Protein 2VPQ (pdb70)

Foldseek 3Di:
DEEEELDAWLQLVLLLVLCVVVPYAYEYEDAPLCPVFLSCVSHPHYYYQYHDFCVRRSLVLVSSLVVCVVVPHQEYEHADPRCLLPLVSQVVCVVSNHQYLFWHSLLSVCQQQVLSLQVLLVVLVAFAFDWDNFFDPDLVVVLVGCVVQDDFKKKAGRNDDPLALIDTDGDSVSSNVSLVVSLVRNCVVPVGSTIIMGHDADFWWKKKWKKAAFLPLAIFIQWIKTQLAADSNHGFKIKPPQPVDDPVVSVVVRVSVRSSCNSSSTHAIKMFIWTQRPVVRDIHTRGIGRHDDPPCVNSCQQFVDSRSSVSVCRSVRDHDPDHHVSTDGAFMKMKGFKFLFAVVVVRHHWWFFFQDWDADDDPQKDKRTRDDHRDTDDPNPGGTGIMIMGGDRYDLVSLVVLLVRLVPGDTPGTHMCSVLSNLLSVDVCVVVSDGGNCVVVVDPSND/DEEEELDAWLQLVLLLVLCVVVVYAYEAEDAPVCPVFLSCVSHPHYYYQYHDFCVRGSLVLVSSLCCCVVVVGQAYEHGDPRCLLPLVSLVVCVVSNHQYLFWHSLLSVQQQQPLNLQVLLVVLVFFAFDWDNFFQPDLVSVLVGCVVQDDFKKKAHRNDDPPALIDTDRDSVSSSVSLVVSLVGCCVVPVGSTIIMGHDQDFWWKKKWKWAAFPPLDIFILWIKTQLAADPVHGFKIKPPQPVDDVVVRVVVRVSVRSSCVSSPTHAIKMFIWTQHPVVRDIHTRGMGRHDDPPCVNSCLQFVDSRSSVSVCRSVRHHPPDDHVNTGGAFMKMKGFKFLFAVVVVRHHWWWFFQQWDADDDPQKDKRTRDDHRDTQDPNDDTTGIMIMGGDRYDLVSLVVLLVRLVPGDTPTTHMCSVLSNLLSVDPCVVVSDGGNCPVVVDPSVVD

Nearest PDB structures (foldseek):
  2vpq-assembly1_A  TM=1.002E+00  e=2.296E-91  Staphylococcus aureus
  8jak-assembly1_F  TM=8.640E-01  e=3.445E-59  Homo sapiens
  8j78-assembly1_C  TM=9.123E-01  e=4.868E-54  Homo sapiens
  8xl7-assembly1_I  TM=8.486E-01  e=1.817E-56  Homo sapiens
  8hwl-assembly1_E  TM=9.659E-01  e=1.375E-29  Homo sapiens

Radius of gyration: 30.03 Å; Cα contacts (8 Å, |Δi|>4): 2117; chains: 2; bounding box: 64×63×98 Å

Secondary structure (DSSP, 8-state):
-EEEE---HHHHHHHHHHHHHTT-EEEEEEEGGGTT-HHHHHSSEEEEEE-SSGGGTTT-HHHHHHHHHHTT-SEEE--SSTTTT-HHHHHHHHTTT-EESSS-HHHHHHHHSHHHHHHHHHHTT--B-SB-SS-BS-HHHHHHHHHHH-SSEEEEETT--TT-SEEEESSHHHHHHHHHHHHHHHHHHHS---EEEEE---SEEEEEEEEEE-TTS-EEEEEEEEEEEEETTEEEEEEES-TT--HHHHHHHHHHHHHHHHHTT--EEEEEEEEEETTTTEEEEEEEE-S--TTHHHHHHHH---HHHHHHHHHTTPPPS--GGG----SEEEEEEEESEEGGGTTEE--SB-SEEE---STTEEEE----TT-B--TTT--EEEEEEEEESSHHHHHHHHHHHHHT-EEESS--SHHHHHHHHT-HHHHHT---TTTTTTS-TT-/-EEEE---HHHHHHHHHHHHHTT-EEEEEEEGGGTT-HHHHHSSEEEEEE-SSGGGTTT-HHHHHHHHHHTT-SEEE--SSTTTT-HHHHHHHHHTT-EESSS-HHHHHHHHSHHHHHHHHHHTT--B-SB-SS----HHHHHHHHHHH-SSEEEEETT--TT-SEEEESSHHHHHHHHHHHHHHHHHHHS---EEEEE---SEEEEEEEEEE-TTS-EEEEEEEEEEEEETTEEEEEEES-TT--HHHHHHHHHHHHHHHHHTT--EEEEEEEEEETTTTEEEEEEEE-S--TTHHHHHHHH---HHHHHHHHHTTPPPS--GGG----SEEEEEEEESEEGGGTTEE--SB--EEE---STTEEEEE---TT-B--TTS--EEEEEEEEESSHHHHHHHHHHHHHH-EEESS--SHHHHHHHHT-HHHHHT---TTHHHH--GGG-

B-factor: mean 25.07, std 6.22, range [6.76, 53.59]

Sequence (895 aa):
KKVLIANRGEIAVRIIRACRDLGIQTVAIYSEGDKDALHTQIADEAYCVGPTLSKDSYLNIPNILSIATSTGCDGVHPGYGFLAENADFAELCEACQLKFIGPSYQSIQKMGIKDVAKAEMIKANVPVVPGSDGLMKDVSEAKKIAKKIGYPVIIKATAGGGGKGIRVARDEKELETGFRMTEQEAQTAFGNGGLYMEKFIENFRHIEIQIVGDSYGNVIHLGERDCTIQRRMQKLVEEAPSPILDDETRREMGNAAVRAAKAVNNYENAGTIEFIYDLNDNKFYFMEMNTRIQVEHPVTEMVTGIDLVKLQLQVAMGDVLPYKQEDIKLTGHAIEFRINAENPYKNFMPSPGKIEQYLAPGGYGVRIESACYTNYTIPPYYDSMVAKLIIHEPTRDEAIMAGIRALSEFVVLGIDTTIPFHIKLLNNDIFRSGKFNTNFLEQNSIMNKKVLIANRGEIAVRIIRACRDLGIQTVAIYSEGDKDALHTQIADEAYCVGPTLSKDSYLNIPNILSIATSTGCDGVHPGYGFLAENADFAELCEACQLKFIGPSYQSIQKMGIKDVAKAEMIKANVPVVPGSDGLMKDVSEAKKIAKKIGYPVIIKATAGGGGKGIRVARDEKELETGFRMTEQEAQTAFGNGGLYMEKFIENFRHIEIQIVGDSYGNVIHLGERDCTIQRRMQKLVEEAPSPILDDETRRREMGNAAVRAAKAVNYENAGTIEFIYDLNDNKFYFMEMNTRIQVEHPVTEMVTGIDLVKLQLQVAMGDVLPYKQEDIKLTGHAIEFRRINAENPYKNFMPSPGKIEQYLAPGGYGVRIESACYTNYTIPPYYDSMVAKLIIHEPTRDEAIMAGIRALSEFVVLGIDTTIPFHIKLLNNDIFRSGKFNTNFLEQNSIMND

InterPro domains:
  IPR004549 Acetyl-CoA carboxylase, biotin carboxylase [TIGR00514] (1-447)
  IPR005479 Carbamoyl phosphate synthase, ATP-binding domain [PF02786] (115-322)
  IPR005479 Carbamoyl phosphate synthase, ATP-binding domain [PS00866] (152-166)
  IPR005479 Carbamoyl phosphate synthase, ATP-binding domain [PS00867] (286-293)
  IPR005481 Biotin carboxylase-like, N-terminal domain [PF00289] (1-109)
  IPR005482 Biotin carboxylase, C-terminal [PF02785] (336-443)
  IPR005482 Biotin carboxylase, C-terminal [SM00878] (336-442)
  IPR011054 Rudiment single hybrid motif [SSF51246] (331-443)
  IPR011761 ATP-grasp fold [PS50975] (119-317)
  IPR011764 Biotin carboxylation domain [PS50979] (1-446)
  IPR013815 ATP-grasp fold, subdomain 1 [G3DSA:3.30.1490.20] (130-201)
  IPR016185 Pre-ATP-grasp domain superfamily [SSF52440] (1-112)
  IPR051602 Acetyl-CoA Carboxylase Biotin Carboxylase Component [PTHR48095] (2-444)

CATH classification: 3.40.50.20 (+2 more: 3.30.470.20, 3.30.1490.20)

Organism: Staphylococcus aureus (strain Mu50 / ATCC 700699) (NCBI:txid158878)

Structure (mmCIF, N/CA/C/O backbone):
data_2VPQ
#
_entry.id   2VPQ
#
_cell.length_a   78.247
_cell.length_b   63.318
_cell.length_c   105.142
_cell.angle_alpha   90.00
_cell.angle_beta   103.82
_cell.angle_gamma   90.00
#
_symmetry.space_group_name_H-M   'P 1 21 1'
#
loop_
_entity.id
_entity.type
_entity.pdbx_description
1 polymer 'ACETYL-COA CARBOXYLASE'
2 non-polymer 'PHOSPHOAMINOPHOSPHONIC ACID-ADENYLATE ESTER'
3 non-polymer 'MAGNESIUM ION'
4 non-polymer 'CHLORIDE ION'
5 water water
#
loop_
_atom_site.group_PDB
_atom_site.id
_atom_site.type_symbol
_atom_site.label_atom_id
_atom_site.label_alt_id
_atom_site.label_comp_id
_atom_site.label_asym_id
_atom_site.label_entity_id
_atom_site.label_seq_id
_atom_site.pdbx_PDB_ins_code
_atom_site.Cartn_x
_atom_site.Cartn_y
_atom_site.Cartn_z
_atom_site.occupancy
_atom_site.B_iso_or_equiv
_atom_site.auth_seq_id
_atom_site.auth_comp_id
_atom_site.auth_asym_id
_atom_site.auth_atom_id
_atom_site.pdbx_PDB_model_num
ATOM 1 N N . LYS A 1 2 ? 4.345 22.300 38.055 1.00 23.59 2 LYS A N 1
ATOM 2 C CA . LYS A 1 2 ? 4.843 22.745 36.724 1.00 23.05 2 LYS A CA 1
ATOM 3 C C . LYS A 1 2 ? 6.206 22.125 36.423 1.00 22.84 2 LYS A C 1
ATOM 4 O O . LYS A 1 2 ? 6.404 21.586 35.331 1.00 23.01 2 LYS A O 1
ATOM 10 N N . LYS A 1 3 ? 7.146 22.200 37.368 1.00 21.76 3 LYS A N 1
ATOM 11 C CA . LYS A 1 3 ? 8.476 21.603 37.160 1.00 21.16 3 LYS A CA 1
ATOM 12 C C . LYS A 1 3 ? 9.014 20.919 38.422 1.00 20.75 3 LYS A C 1
ATOM 13 O O . LYS A 1 3 ? 9.018 21.515 39.509 1.00 20.67 3 LYS A O 1
ATOM 19 N N . VAL A 1 4 ? 9.457 19.665 38.263 1.00 20.20 4 VAL A N 1
ATOM 20 C CA . VAL A 1 4 ? 9.936 18.838 39.386 1.00 19.83 4 VAL A CA 1
ATOM 21 C C . VAL A 1 4 ? 11.357 18.311 39.135 1.00 19.48 4 VAL A C 1
ATOM 22 O O . VAL A 1 4 ? 11.691 17.852 38.023 1.00 19.15 4 VAL A O 1
ATOM 26 N N . LEU A 1 5 ? 12.198 18.457 40.161 1.00 18.68 5 LEU A N 1
ATOM 27 C CA . LEU A 1 5 ? 13.530 17.879 40.177 1.00 18.63 5 LEU A CA 1
ATOM 28 C C . LEU A 1 5 ? 13.410 16.497 40.798 1.00 18.26 5 LEU A C 1
ATOM 29 O O . LEU A 1 5 ? 12.779 16.335 41.848 1.00 17.92 5 LEU A O 1
ATOM 34 N N . ILE A 1 6 ? 13.999 15.503 40.137 1.00 17.93 6 ILE A N 1
ATOM 35 C CA . ILE A 1 6 ? 13.990 14.131 40.642 1.00 18.10 6 ILE A CA 1
ATOM 36 C C . ILE A 1 6 ? 15.332 13.866 41.320 1.00 17.92 6 ILE A C 1
ATOM 37 O O . ILE A 1 6 ? 16.371 13.728 40.660 1.00 17.55 6 ILE A O 1
ATOM 42 N N . ALA A 1 7 ? 15.301 13.802 42.645 1.00 17.98 7 ALA A N 1
ATOM 43 C CA . ALA A 1 7 ? 16.513 13.656 43.430 1.00 18.22 7 ALA A CA 1
ATOM 44 C C . ALA A 1 7 ? 16.783 12.177 43.662 1.00 18.34 7 ALA A C 1
ATOM 45 O O . ALA A 1 7 ? 16.794 11.687 44.791 1.00 18.41 7 ALA A O 1
ATOM 47 N N . ASN A 1 8 ? 16.994 11.467 42.562 1.00 18.80 8 ASN A N 1
ATOM 48 C CA . ASN A 1 8 ? 17.325 10.057 42.610 1.00 18.67 8 ASN A CA 1
ATOM 49 C C . ASN A 1 8 ? 17.961 9.633 41.301 1.00 18.69 8 ASN A C 1
ATOM 50 O O . ASN A 1 8 ? 18.276 10.473 40.445 1.00 18.95 8 ASN A O 1
ATOM 55 N N . ARG A 1 9 ? 18.164 8.329 41.168 1.00 18.81 9 ARG A N 1
ATOM 56 C CA . ARG A 1 9 ? 18.748 7.737 39.986 1.00 18.63 9 ARG A CA 1
ATOM 57 C C . ARG A 1 9 ? 18.015 6.430 39.664 1.00 18.30 9 ARG A C 1
ATOM 58 O O . ARG A 1 9 ? 17.004 6.104 40.284 1.00 17.73 9 ARG A O 1
ATOM 66 N N . GLY A 1 10 ? 18.502 5.710 38.665 1.00 18.08 10 GLY A N 1
ATOM 67 C CA . GLY A 1 10 ? 18.024 4.356 38.416 1.00 18.58 10 GLY A CA 1
ATOM 68 C C . GLY A 1 10 ? 16.569 4.251 37.999 1.00 18.63 10 GLY A C 1
ATOM 69 O O . GLY A 1 10 ? 16.070 5.063 37.214 1.00 19.13 10 GLY A O 1
ATOM 70 N N . GLU A 1 11 ? 15.890 3.232 38.513 1.00 18.84 11 GLU A N 1
ATOM 71 C CA . GLU A 1 11 ? 14.565 2.880 37.998 1.00 18.62 11 GLU A CA 1
ATOM 72 C C . GLU A 1 11 ? 13.512 3.752 38.648 1.00 18.17 11 GLU A C 1
ATOM 73 O O . GLU A 1 11 ? 12.501 4.035 38.042 1.00 19.17 11 GLU A O 1
ATOM 79 N N . ILE A 1 12 ? 13.748 4.197 39.871 1.00 17.23 12 ILE A N 1
ATOM 80 C CA . ILE A 1 12 ? 12.807 5.097 40.502 1.00 17.19 12 ILE A CA 1
ATOM 81 C C . ILE A 1 12 ? 12.807 6.492 39.860 1.00 16.56 12 ILE A C 1
ATOM 82 O O . ILE A 1 12 ? 11.774 7.153 39.860 1.00 16.64 12 ILE A O 1
ATOM 87 N N . ALA A 1 13 ? 13.935 6.921 39.292 1.00 15.86 13 ALA A N 1
ATOM 88 C CA . ALA A 1 13 ? 14.022 8.222 38.623 1.00 15.74 13 ALA A CA 1
ATOM 89 C C . ALA A 1 13 ? 13.196 8.173 37.348 1.00 15.47 13 ALA A C 1
ATOM 90 O O . ALA A 1 13 ? 12.364 9.035 37.113 1.00 15.79 13 ALA A O 1
ATOM 92 N N . VAL A 1 14 ? 13.432 7.134 36.544 1.00 15.35 14 VAL A N 1
ATOM 93 C CA . VAL A 1 14 ? 12.606 6.814 35.386 1.00 14.57 14 VAL A CA 1
ATOM 94 C C . VAL A 1 14 ? 11.107 6.759 35.750 1.00 14.61 14 VAL A C 1
ATOM 95 O O . VAL A 1 14 ? 10.292 7.370 35.065 1.00 14.41 14 VAL A O 1
ATOM 99 N N . ARG A 1 15 ? 10.767 6.063 36.836 1.00 14.51 15 ARG A N 1
ATOM 100 C CA . ARG A 1 15 ? 9.382 5.927 37.314 1.00 14.45 15 ARG A CA 1
ATOM 101 C C . ARG A 1 15 ? 8.693 7.264 37.627 1.00 14.91 15 ARG A C 1
ATOM 102 O O . ARG A 1 15 ? 7.547 7.492 37.200 1.00 14.93 15 ARG A O 1
ATOM 110 N N . ILE A 1 16 ? 9.378 8.122 38.393 1.00 14.72 16 ILE A N 1
ATOM 111 C CA . ILE A 1 16 ? 8.865 9.442 38.778 1.00 14.37 16 ILE A CA 1
ATOM 112 C C . ILE A 1 16 ? 8.764 10.354 37.560 1.00 14.43 16 ILE A C 1
ATOM 113 O O . ILE A 1 16 ? 7.793 11.076 37.400 1.00 14.10 16 ILE A O 1
ATOM 118 N N . ILE A 1 17 ? 9.768 10.316 36.692 1.00 14.76 17 ILE A N 1
ATOM 119 C CA . ILE A 1 17 ? 9.713 11.063 35.444 1.00 14.81 17 ILE A CA 1
ATOM 120 C C . ILE A 1 17 ? 8.457 10.722 34.629 1.00 15.21 17 ILE A C 1
ATOM 121 O O . ILE A 1 17 ? 7.800 11.610 34.100 1.00 16.02 17 ILE A O 1
ATOM 126 N N . ARG A 1 18 ? 8.131 9.436 34.521 1.00 15.24 18 ARG A N 1
ATOM 127 C CA . ARG A 1 18 ? 6.936 8.995 33.807 1.00 14.94 18 ARG A CA 1
ATOM 128 C C . ARG A 1 18 ? 5.664 9.557 34.424 1.00 14.93 18 ARG A C 1
ATOM 129 O O . ARG A 1 18 ? 4.760 10.015 33.711 1.00 13.89 18 ARG A O 1
ATOM 137 N N . ALA A 1 19 ? 5.612 9.546 35.752 1.00 14.79 19 ALA A N 1
ATOM 138 C CA . ALA A 1 19 ? 4.477 10.124 36.487 1.00 15.22 19 ALA A CA 1
ATOM 139 C C . ALA A 1 19 ? 4.332 11.644 36.249 1.00 15.28 19 ALA A C 1
ATOM 140 O O . ALA A 1 19 ? 3.225 12.157 36.163 1.00 15.22 19 ALA A O 1
ATOM 142 N N . CYS A 1 20 ? 5.442 12.363 36.139 1.00 15.85 20 CYS A N 1
ATOM 143 C CA . CYS A 1 20 ? 5.372 13.804 35.893 1.00 16.25 20 CYS A CA 1
ATOM 144 C C . CYS A 1 20 ? 4.761 14.066 34.514 1.00 16.27 20 CYS A C 1
ATOM 145 O O . CYS A 1 20 ? 3.778 14.804 34.404 1.00 16.11 20 CYS A O 1
ATOM 148 N N . ARG A 1 21 ? 5.291 13.406 33.485 1.00 16.50 21 ARG A N 1
ATOM 149 C CA . ARG A 1 21 ? 4.773 13.561 32.094 1.00 17.53 21 ARG A CA 1
ATOM 150 C C . ARG A 1 21 ? 3.284 13.235 31.910 1.00 17.21 21 ARG A C 1
ATOM 151 O O . ARG A 1 21 ? 2.625 13.814 31.052 1.00 17.70 21 ARG A O 1
ATOM 159 N N . ASP A 1 22 ? 2.770 12.309 32.710 1.00 17.51 22 ASP A N 1
ATOM 160 C CA . ASP A 1 22 ? 1.338 11.964 32.724 1.00 17.72 22 ASP A CA 1
ATOM 161 C C . ASP A 1 22 ? 0.495 13.134 33.243 1.00 17.67 22 ASP A C 1
ATOM 162 O O . ASP A 1 22 ? -0.686 13.227 32.938 1.00 17.73 22 ASP A O 1
ATOM 167 N N . LEU A 1 23 ? 1.114 13.992 34.058 1.00 18.03 23 LEU A N 1
ATOM 168 C CA . LEU A 1 23 ? 0.470 15.186 34.619 1.00 17.59 23 LEU A CA 1
ATOM 169 C C . LEU A 1 23 ? 0.925 16.476 33.933 1.00 17.53 23 LEU A C 1
ATOM 170 O O . LEU A 1 23 ? 0.609 17.566 34.408 1.00 17.38 23 LEU A O 1
ATOM 175 N N . GLY A 1 24 ? 1.676 16.348 32.838 1.00 17.29 24 GLY A N 1
ATOM 176 C CA . GLY A 1 24 ? 2.241 17.494 32.131 1.00 17.35 24 GLY A CA 1
ATOM 177 C C . GLY A 1 24 ? 3.258 18.309 32.922 1.00 17.10 24 GLY A C 1
ATOM 178 O O . GLY A 1 24 ? 3.403 19.510 32.686 1.00 17.32 24 GLY A O 1
ATOM 179 N N . ILE A 1 25 ? 3.957 17.667 33.855 1.00 16.77 25 ILE A N 1
ATOM 180 C CA . ILE A 1 25 ? 4.965 18.337 34.691 1.00 16.87 25 ILE A CA 1
ATOM 181 C C . ILE A 1 25 ? 6.351 18.196 34.072 1.00 17.38 25 ILE A C 1
ATOM 182 O O . ILE A 1 25 ? 6.737 17.129 33.587 1.00 17.73 25 ILE A O 1
ATOM 187 N N . GLN A 1 26 ? 7.087 19.294 34.072 1.00 17.87 26 GLN A N 1
ATOM 188 C CA . GLN A 1 26 ? 8.447 19.323 33.551 1.00 18.10 26 GLN A CA 1
ATOM 189 C C . GLN A 1 26 ? 9.390 18.646 34.530 1.00 17.94 26 GLN A C 1
ATOM 190 O O . GLN A 1 26 ? 9.154 18.677 35.742 1.00 16.85 26 GLN A O 1
ATOM 196 N N . THR A 1 27 ? 10.466 18.069 33.993 1.00 17.89 27 THR A N 1
ATOM 197 C CA . THR A 1 27 ? 11.354 17.198 34.751 1.00 18.10 27 THR A CA 1
ATOM 198 C C . THR A 1 27 ? 12.839 17.600 34.621 1.00 18.26 27 THR A C 1
ATOM 199 O O . THR A 1 27 ? 13.361 17.821 33.510 1.00 17.67 27 THR A O 1
ATOM 203 N N . VAL A 1 28 ? 13.502 17.677 35.780 1.00 18.43 28 VAL A N 1
ATOM 204 C CA . VAL A 1 28 ? 14.929 17.908 35.872 1.00 18.59 28 VAL A CA 1
ATOM 205 C C . VAL A 1 28 ? 15.559 16.681 36.510 1.00 19.04 28 VAL A C 1
ATOM 206 O O . VAL A 1 28 ? 15.267 16.331 37.659 1.00 19.22 28 VAL A O 1
ATOM 210 N N . ALA A 1 29 ? 16.399 16.005 35.741 1.00 19.61 29 ALA A N 1
ATOM 211 C CA . ALA A 1 29 ? 17.153 14.878 36.238 1.00 19.78 29 ALA A CA 1
ATOM 212 C C . ALA A 1 29 ? 18.494 15.384 36.786 1.00 20.29 29 ALA A C 1
ATOM 213 O O . ALA A 1 29 ? 19.039 16.384 36.309 1.00 20.53 29 ALA A O 1
ATOM 215 N N . ILE A 1 30 ? 18.992 14.714 37.822 1.00 20.74 30 ILE A N 1
ATOM 216 C CA . ILE A 1 30 ? 20.369 14.887 38.282 1.00 20.73 30 ILE A CA 1
ATOM 217 C C . ILE A 1 30 ? 21.125 13.578 38.077 1.00 21.02 30 ILE A C 1
ATOM 218 O O . ILE A 1 30 ? 20.520 12.507 38.074 1.00 21.51 30 ILE A O 1
ATOM 223 N N . TYR A 1 31 ? 22.439 13.669 37.885 1.00 21.04 31 TYR A N 1
ATOM 224 C CA . TYR A 1 31 ? 23.293 12.483 37.797 1.00 21.17 31 TYR A CA 1
ATOM 225 C C . TYR A 1 31 ? 24.673 12.717 38.395 1.00 21.29 31 TYR A C 1
ATOM 226 O O . TYR A 1 31 ? 25.168 13.837 38.375 1.00 20.50 31 TYR A O 1
ATOM 235 N N . SER A 1 32 ? 25.269 11.658 38.945 1.00 21.62 32 SER A N 1
ATOM 236 C CA . SER A 1 32 ? 26.678 11.676 39.329 1.00 22.42 32 SER A CA 1
ATOM 237 C C . SER A 1 32 ? 27.574 11.408 38.107 1.00 22.87 32 SER A C 1
ATOM 238 O O . SER A 1 32 ? 27.087 11.014 37.048 1.00 23.10 32 SER A O 1
ATOM 241 N N . GLU A 1 33 ? 28.881 11.607 38.258 1.00 23.51 33 GLU A N 1
ATOM 242 C CA . GLU A 1 33 ? 29.836 11.329 37.181 1.00 24.53 33 GLU A CA 1
ATOM 243 C C . GLU A 1 33 ? 29.742 9.887 36.673 1.00 24.76 33 GLU A C 1
ATOM 244 O O . GLU A 1 33 ? 29.903 9.641 35.469 1.00 24.99 33 GLU A O 1
ATOM 250 N N . GLY A 1 34 ? 29.463 8.951 37.586 1.00 24.94 34 GLY A N 1
ATOM 251 C CA . GLY A 1 34 ? 29.282 7.543 37.250 1.00 25.11 34 GLY A CA 1
ATOM 252 C C . GLY A 1 34 ? 28.018 7.233 36.455 1.00 25.29 34 GLY A C 1
ATOM 253 O O . GLY A 1 34 ? 28.000 6.276 35.680 1.00 25.66 34 GLY A O 1
ATOM 254 N N . ASP A 1 35 ? 26.971 8.037 36.640 1.00 25.25 35 ASP A N 1
ATOM 255 C CA . ASP A 1 35 ? 25.660 7.794 36.020 1.00 25.61 35 ASP A CA 1
ATOM 256 C C . ASP A 1 35 ? 25.421 8.572 34.724 1.00 26.11 35 ASP A C 1
ATOM 257 O O . ASP A 1 35 ? 24.281 8.849 34.343 1.00 25.73 35 ASP A O 1
ATOM 262 N N . LYS A 1 36 ? 26.506 8.892 34.039 1.00 26.97 36 LYS A N 1
ATOM 263 C CA . LYS A 1 36 ? 26.451 9.689 32.829 1.00 27.32 36 LYS A CA 1
ATOM 264 C C . LYS A 1 36 ? 25.520 9.082 31.765 1.00 27.48 36 LYS A C 1
ATOM 265 O O . LYS A 1 36 ? 24.801 9.817 31.081 1.00 27.82 36 LYS A O 1
ATOM 271 N N . ASP A 1 37 ? 25.526 7.748 31.653 1.00 27.60 37 ASP A N 1
ATOM 272 C CA . ASP A 1 37 ? 24.710 7.024 30.663 1.00 27.61 37 ASP A CA 1
ATOM 273 C C . ASP A 1 37 ? 23.319 6.578 31.159 1.00 27.45 37 ASP A C 1
ATOM 274 O O . ASP A 1 37 ? 22.595 5.883 30.439 1.00 28.08 37 ASP A O 1
ATOM 279 N N . ALA A 1 38 ? 22.932 6.990 32.365 1.00 26.66 38 ALA A N 1
ATOM 280 C CA . ALA A 1 38 ? 21.658 6.580 32.951 1.00 25.92 38 ALA A CA 1
ATOM 281 C C . ALA A 1 38 ? 20.469 6.966 32.077 1.00 25.41 38 ALA A C 1
ATOM 282 O O . ALA A 1 38 ? 20.435 8.064 31.519 1.00 25.31 38 ALA A O 1
ATOM 284 N N . LEU A 1 39 ? 19.490 6.066 31.973 1.00 24.71 39 LEU A N 1
ATOM 285 C CA . LEU A 1 39 ? 18.301 6.285 31.133 1.00 24.27 39 LEU A CA 1
ATOM 286 C C . LEU A 1 39 ? 17.477 7.508 31.555 1.00 23.92 39 LEU A C 1
ATOM 287 O O . LEU A 1 39 ? 16.958 8.241 30.698 1.00 23.55 39 LEU A O 1
ATOM 292 N N . HIS A 1 40 ? 17.358 7.722 32.865 1.00 23.36 40 HIS A N 1
ATOM 293 C CA . HIS A 1 40 ? 16.529 8.796 33.392 1.00 23.23 40 HIS A CA 1
ATOM 294 C C . HIS A 1 40 ? 17.019 10.175 32.956 1.00 22.94 40 HIS A C 1
ATOM 295 O O . HIS A 1 40 ? 16.216 11.080 32.757 1.00 22.04 40 HIS A O 1
ATOM 302 N N . THR A 1 41 ? 18.331 10.315 32.775 1.00 23.39 41 THR A N 1
ATOM 303 C CA . THR A 1 41 ? 18.907 11.561 32.273 1.00 23.83 41 THR A CA 1
ATOM 304 C C . THR A 1 41 ? 18.534 11.818 30.807 1.00 24.34 41 THR A C 1
ATOM 305 O O . THR A 1 41 ? 18.515 12.971 30.366 1.00 24.25 41 THR A O 1
ATOM 309 N N . GLN A 1 42 ? 18.251 10.744 30.066 1.00 24.69 42 GLN A N 1
ATOM 310 C CA . GLN A 1 42 ? 17.835 10.838 28.668 1.00 24.79 42 GLN A CA 1
ATOM 311 C C . GLN A 1 42 ? 16.351 11.171 28.538 1.00 24.54 42 GLN A C 1
ATOM 312 O O . GLN A 1 42 ? 15.953 11.885 27.618 1.00 24.43 42 GLN A O 1
ATOM 318 N N . ILE A 1 43 ? 15.525 10.623 29.422 1.00 23.98 43 ILE A N 1
ATOM 319 C CA . ILE A 1 43 ? 14.081 10.810 29.299 1.00 24.19 43 ILE A CA 1
ATOM 320 C C . ILE A 1 43 ? 13.582 12.038 30.072 1.00 23.86 43 ILE A C 1
ATOM 321 O O . ILE A 1 43 ? 12.463 12.481 29.859 1.00 24.33 43 ILE A O 1
ATOM 326 N N . ALA A 1 44 ? 14.422 12.599 30.940 1.00 23.78 44 ALA A N 1
ATOM 327 C CA . ALA A 1 44 ? 14.133 13.881 31.577 1.00 23.54 44 ALA A CA 1
ATOM 328 C C . ALA A 1 44 ? 14.200 15.018 30.556 1.00 23.52 44 ALA A C 1
ATOM 329 O O . ALA A 1 44 ? 14.885 14.914 29.532 1.00 23.56 44 ALA A O 1
ATOM 331 N N . ASP A 1 45 ? 13.495 16.107 30.836 1.00 23.76 45 ASP A N 1
ATOM 332 C CA . ASP A 1 45 ? 13.470 17.270 29.930 1.00 23.78 45 ASP A CA 1
ATOM 333 C C . ASP A 1 45 ? 14.814 17.980 29.945 1.00 23.95 45 ASP A C 1
ATOM 334 O O . ASP A 1 45 ? 15.260 18.508 28.918 1.00 24.03 45 ASP A O 1
ATOM 339 N N . GLU A 1 46 ? 15.452 17.983 31.118 1.00 23.94 46 GLU A N 1
ATOM 340 C CA . GLU A 1 46 ? 16.836 18.432 31.266 1.00 23.74 46 GLU A CA 1
ATOM 341 C C . GLU A 1 46 ? 17.553 17.616 32.340 1.00 23.48 46 GLU A C 1
ATOM 342 O O . GLU A 1 46 ? 16.918 17.113 33.267 1.00 23.41 46 GLU A O 1
ATOM 348 N N . ALA A 1 47 ? 18.871 17.485 32.191 1.00 23.12 47 ALA A N 1
ATOM 349 C CA . ALA A 1 47 ? 19.718 16.712 33.104 1.00 23.59 47 ALA A CA 1
ATOM 350 C C . ALA A 1 47 ? 20.941 17.529 33.567 1.00 23.57 47 ALA A C 1
ATOM 351 O O . ALA A 1 47 ? 21.503 18.307 32.795 1.00 23.80 47 ALA A O 1
ATOM 353 N N . TYR A 1 48 ? 21.348 17.346 34.825 1.00 24.12 48 TYR A N 1
ATOM 354 C CA . TYR A 1 48 ? 22.450 18.128 35.418 1.00 24.11 48 TYR A CA 1
ATOM 355 C C . TYR A 1 48 ? 23.362 17.271 36.281 1.00 23.95 48 TYR A C 1
ATOM 356 O O . TYR A 1 48 ? 22.894 16.514 37.121 1.00 23.48 48 TYR A O 1
ATOM 365 N N . CYS A 1 49 ? 24.666 17.406 36.078 1.00 24.26 49 CYS A N 1
ATOM 366 C CA . CYS A 1 49 ? 25.636 16.702 36.899 1.00 24.54 49 CYS A CA 1
ATOM 367 C C . CYS A 1 49 ? 25.663 17.321 38.294 1.00 24.80 49 CYS A C 1
ATOM 368 O O . CYS A 1 49 ? 25.772 18.548 38.426 1.00 24.96 49 CYS A O 1
ATOM 371 N N . VAL A 1 50 ? 25.541 16.474 39.318 1.00 24.64 50 VAL A N 1
ATOM 372 C CA . VAL A 1 50 ? 25.413 16.933 40.704 1.00 24.93 50 VAL A CA 1
ATOM 373 C C . VAL A 1 50 ? 26.656 16.655 41.560 1.00 25.16 50 VAL A C 1
ATOM 374 O O . VAL A 1 50 ? 26.703 17.053 42.725 1.00 25.73 50 VAL A O 1
ATOM 378 N N . GLY A 1 51 ? 27.657 15.994 40.984 1.00 25.15 51 GLY A N 1
ATOM 379 C CA . GLY A 1 51 ? 28.896 15.688 41.694 1.00 25.49 51 GLY A CA 1
ATOM 380 C C . GLY A 1 51 ? 29.461 14.311 41.381 1.00 25.66 51 GLY A C 1
ATOM 381 O O . GLY A 1 51 ? 28.901 13.563 40.585 1.00 25.13 51 GLY A O 1
ATOM 382 N N . PRO A 1 52 ? 30.575 13.956 42.030 1.00 26.17 52 PRO A N 1
ATOM 383 C CA . PRO A 1 52 ? 31.254 12.718 41.686 1.00 26.53 52 PRO A CA 1
ATOM 384 C C . PRO A 1 52 ? 30.486 11.458 42.126 1.00 26.91 52 PRO A C 1
ATOM 385 O O . PRO A 1 52 ? 29.432 11.551 42.761 1.00 26.67 52 PRO A O 1
ATOM 389 N N . THR A 1 53 ? 31.034 10.292 41.796 1.00 27.24 53 THR A N 1
ATOM 390 C CA . THR A 1 53 ? 30.299 9.027 41.895 1.00 27.23 53 THR A CA 1
ATOM 391 C C . THR A 1 53 ? 29.766 8.685 43.284 1.00 27.32 53 THR A C 1
ATOM 392 O O . THR A 1 53 ? 28.585 8.327 43.407 1.00 27.74 53 THR A O 1
ATOM 396 N N . LEU A 1 54 ? 30.595 8.777 44.326 1.00 26.83 54 LEU A N 1
ATOM 397 C CA . LEU A 1 54 ? 30.113 8.417 45.664 1.00 26.65 54 LEU A CA 1
ATOM 398 C C . LEU A 1 54 ? 28.894 9.260 46.033 1.00 26.65 54 LEU A C 1
ATOM 399 O O . LEU A 1 54 ? 28.877 10.468 45.838 1.00 26.67 54 LEU A O 1
ATOM 404 N N . SER A 1 55 ? 27.873 8.595 46.561 1.00 26.78 55 SER A N 1
ATOM 405 C CA . SER A 1 55 ? 26.610 9.223 46.922 1.00 26.45 55 SER A CA 1
ATOM 406 C C . SER A 1 55 ? 26.751 10.441 47.840 1.00 26.32 55 SER A C 1
ATOM 407 O O . SER A 1 55 ? 25.954 11.376 47.751 1.00 26.08 55 SER A O 1
ATOM 410 N N . LYS A 1 56 ? 27.763 10.439 48.707 1.00 25.96 56 LYS A N 1
ATOM 411 C CA . LYS A 1 56 ? 27.948 11.538 49.660 1.00 26.00 56 LYS A CA 1
ATOM 412 C C . LYS A 1 56 ? 28.191 12.905 49.002 1.00 25.59 56 LYS A C 1
ATOM 413 O O . LYS A 1 56 ? 27.808 13.939 49.547 1.00 25.51 56 LYS A O 1
ATOM 419 N N . ASP A 1 57 ? 28.799 12.890 47.823 1.00 25.63 57 ASP A N 1
ATOM 420 C CA . ASP A 1 57 ? 29.128 14.094 47.068 1.00 25.26 57 ASP A CA 1
ATOM 421 C C . ASP A 1 57 ? 28.210 14.343 45.870 1.00 24.78 57 ASP A C 1
ATOM 422 O O . ASP A 1 57 ? 28.345 15.380 45.206 1.00 25.07 57 ASP A O 1
ATOM 427 N N . SER A 1 58 ? 27.299 13.405 45.582 1.00 23.91 58 SER A N 1
ATOM 428 C CA . SER A 1 58 ? 26.351 13.540 44.461 1.00 23.46 58 SER A CA 1
ATOM 429 C C . SER A 1 58 ? 24.888 13.527 44.918 1.00 22.80 58 SER A C 1
ATOM 430 O O . SER A 1 58 ? 24.293 14.587 45.144 1.00 22.11 58 SER A O 1
ATOM 433 N N . TYR A 1 59 ? 24.322 12.334 45.091 1.00 22.22 59 TYR A N 1
ATOM 434 C CA . TYR A 1 59 ? 22.892 12.203 45.379 1.00 21.94 59 TYR A CA 1
ATOM 435 C C . TYR A 1 59 ? 22.471 12.636 46.802 1.00 21.78 59 TYR A C 1
ATOM 436 O O . TYR A 1 59 ? 21.279 12.832 47.070 1.00 21.50 59 TYR A O 1
ATOM 445 N N . LEU A 1 60 ? 23.444 12.782 47.702 1.00 21.97 60 LEU A N 1
ATOM 446 C CA . LEU A 1 60 ? 23.209 13.293 49.059 1.00 21.73 60 LEU A CA 1
ATOM 447 C C . LEU A 1 60 ? 23.768 14.706 49.249 1.00 21.91 60 LEU A C 1
ATOM 448 O O . LEU A 1 60 ? 23.667 15.258 50.341 1.00 22.32 60 LEU A O 1
ATOM 453 N N . ASN A 1 61 ? 24.363 15.260 48.189 1.00 22.01 61 ASN A N 1
ATOM 454 C CA . ASN A 1 61 ? 24.839 16.640 48.132 1.00 22.10 61 ASN A CA 1
ATOM 455 C C . ASN A 1 61 ? 23.666 17.613 48.079 1.00 22.09 61 ASN A C 1
ATOM 456 O O . ASN A 1 61 ? 23.271 18.069 47.006 1.00 21.56 61 ASN A O 1
ATOM 461 N N . ILE A 1 62 ? 23.140 17.934 49.261 1.00 22.07 62 ILE A N 1
ATOM 462 C CA . ILE A 1 62 ? 21.952 18.777 49.416 1.00 22.13 62 ILE A CA 1
ATOM 463 C C . ILE A 1 62 ? 22.111 20.177 48.839 1.00 22.24 62 ILE A C 1
ATOM 464 O O . ILE A 1 62 ? 21.260 20.605 48.053 1.00 22.40 62 ILE A O 1
ATOM 469 N N . PRO A 1 63 ? 23.198 20.901 49.202 1.00 22.85 63 PRO A N 1
ATOM 470 C CA . PRO A 1 63 ? 23.341 22.270 48.658 1.00 22.67 63 PRO A CA 1
ATOM 471 C C . PRO A 1 63 ? 23.254 22.325 47.132 1.00 22.75 63 PRO A C 1
ATOM 472 O O . PRO A 1 63 ? 22.704 23.261 46.570 1.00 23.37 63 PRO A O 1
ATOM 476 N N . ASN A 1 64 ? 23.823 21.331 46.482 1.00 22.72 64 ASN A N 1
ATOM 477 C CA . ASN A 1 64 ? 23.855 21.250 45.027 1.00 22.85 64 ASN A CA 1
ATOM 478 C C . ASN A 1 64 ? 22.497 20.893 44.427 1.00 22.61 64 ASN A C 1
ATOM 479 O O . ASN A 1 64 ? 22.102 21.421 43.387 1.00 22.53 64 ASN A O 1
ATOM 484 N N . ILE A 1 65 ? 21.792 19.980 45.085 1.00 22.55 65 ILE A N 1
ATOM 485 C CA . ILE A 1 65 ? 20.440 19.607 44.662 1.00 22.61 65 ILE A CA 1
ATOM 486 C C . ILE A 1 65 ? 19.500 20.819 44.827 1.00 22.08 65 ILE A C 1
ATOM 487 O O . ILE A 1 65 ? 18.750 21.159 43.916 1.00 22.01 65 ILE A O 1
ATOM 492 N N . LEU A 1 66 ? 19.560 21.474 45.982 1.00 21.89 66 LEU A N 1
ATOM 493 C CA . LEU A 1 66 ? 18.753 22.683 46.224 1.00 22.14 66 LEU A CA 1
ATOM 494 C C . LEU A 1 66 ? 19.130 23.800 45.248 1.00 21.99 66 LEU A C 1
ATOM 495 O O . LEU A 1 66 ? 18.264 24.391 44.616 1.00 22.38 66 LEU A O 1
ATOM 500 N N . SER A 1 67 ? 20.426 24.040 45.096 1.00 21.89 67 SER A N 1
ATOM 501 C CA . SER A 1 67 ? 20.940 24.967 44.088 1.00 22.33 67 SER A CA 1
ATOM 502 C C . SER A 1 67 ? 20.390 24.701 42.677 1.00 22.54 67 SER A C 1
ATOM 503 O O . SER A 1 67 ? 19.845 25.599 42.043 1.00 22.97 67 SER A O 1
ATOM 506 N N . ILE A 1 68 ? 20.535 23.478 42.183 1.00 22.95 68 ILE A N 1
ATOM 507 C CA . ILE A 1 68 ? 20.021 23.133 40.849 1.00 23.02 68 ILE A CA 1
ATOM 508 C C . ILE A 1 68 ? 18.514 23.346 40.775 1.00 23.03 68 ILE A C 1
ATOM 509 O O . ILE A 1 68 ? 18.022 23.937 39.818 1.00 23.66 68 ILE A O 1
ATOM 514 N N . ALA A 1 69 ? 17.793 22.874 41.790 1.00 23.11 69 ALA A N 1
ATOM 515 C CA . ALA A 1 69 ? 16.335 23.002 41.849 1.00 23.18 69 ALA A CA 1
ATOM 516 C C . ALA A 1 69 ? 15.847 24.444 41.666 1.00 23.38 69 ALA A C 1
ATOM 517 O O . ALA A 1 69 ? 14.942 24.699 40.871 1.00 23.26 69 ALA A O 1
ATOM 519 N N . THR A 1 70 ? 16.448 25.382 42.401 1.00 23.92 70 THR A N 1
ATOM 520 C CA . THR A 1 70 ? 16.045 26.800 42.335 1.00 23.90 70 THR A CA 1
ATOM 521 C C . THR A 1 70 ? 16.512 27.450 41.036 1.00 24.06 70 THR A C 1
ATOM 522 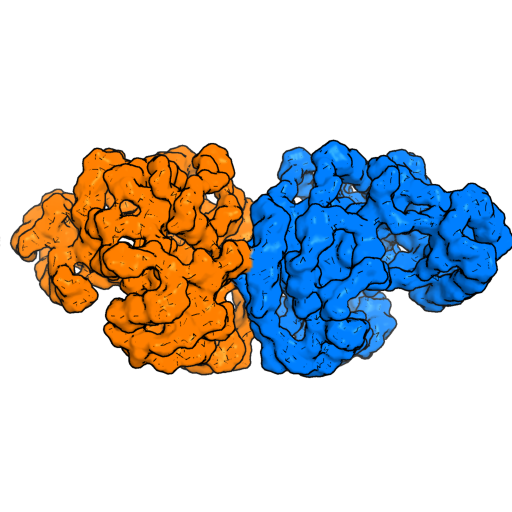O O . THR A 1 70 ? 15.771 28.179 40.384 1.00 24.49 70 THR A O 1
ATOM 526 N N . SER A 1 71 ? 17.753 27.172 40.671 1.00 24.46 71 SER A N 1
ATOM 527 C CA . SER A 1 71 ? 18.368 27.650 39.434 1.00 24.60 71 SER A CA 1
ATOM 528 C C . SER A 1 71 ? 17.518 27.370 38.186 1.00 24.75 71 SER A C 1
ATOM 529 O O . SER A 1 71 ? 17.378 28.224 37.300 1.00 25.07 71 SER A O 1
ATOM 532 N N . THR A 1 72 ? 16.936 26.182 38.120 1.00 24.42 72 THR A N 1
ATOM 533 C CA . THR A 1 72 ? 16.174 25.767 36.949 1.00 24.42 72 THR A CA 1
ATOM 534 C C . THR A 1 72 ? 14.676 26.096 37.078 1.00 24.29 72 THR A C 1
ATOM 535 O O . THR A 1 72 ? 13.916 25.893 36.145 1.00 24.46 72 THR A O 1
ATOM 539 N N . GLY A 1 73 ? 14.262 26.611 38.232 1.00 24.53 73 GLY A N 1
ATOM 540 C CA . GLY A 1 73 ? 12.875 27.029 38.447 1.00 24.47 73 GLY A CA 1
ATOM 541 C C . GLY A 1 73 ? 11.884 25.926 38.802 1.00 24.40 73 GLY A C 1
ATOM 542 O O . GLY A 1 73 ? 10.711 26.002 38.422 1.00 23.87 73 GLY A O 1
ATOM 543 N N . CYS A 1 74 ? 12.337 24.918 39.556 1.00 24.45 74 CYS A N 1
ATOM 544 C CA . CYS A 1 74 ? 11.451 23.857 40.033 1.00 24.29 74 CYS A CA 1
ATOM 545 C C . CYS A 1 74 ? 10.502 24.328 41.140 1.00 24.04 74 CYS A C 1
ATOM 546 O O . CYS A 1 74 ? 10.848 25.165 41.958 1.00 24.50 74 CYS A O 1
ATOM 549 N N . ASP A 1 75 ? 9.307 23.755 41.152 1.00 23.74 75 ASP A N 1
ATOM 550 C CA . ASP A 1 75 ? 8.310 23.983 42.186 1.00 23.56 75 ASP A CA 1
ATOM 551 C C . ASP A 1 75 ? 8.410 22.912 43.284 1.00 23.00 75 ASP A C 1
ATOM 552 O O . ASP A 1 75 ? 7.919 23.090 44.394 1.00 22.72 75 ASP A O 1
ATOM 557 N N . GLY A 1 76 ? 9.044 21.790 42.967 1.00 22.71 76 GLY A N 1
ATOM 558 C CA . GLY A 1 76 ? 9.161 20.705 43.927 1.00 22.03 76 GLY A CA 1
ATOM 559 C C . GLY A 1 76 ? 10.301 19.760 43.669 1.00 21.52 76 GLY A C 1
ATOM 560 O O . GLY A 1 76 ? 10.988 19.850 42.640 1.00 21.40 76 GLY A O 1
ATOM 561 N N . VAL A 1 77 ? 10.488 18.854 44.629 1.00 21.08 77 VAL A N 1
ATOM 562 C CA . VAL A 1 77 ? 11.553 17.858 44.602 1.00 20.65 77 VAL A CA 1
ATOM 563 C C . VAL A 1 77 ? 10.998 16.511 45.043 1.00 20.26 77 VAL A C 1
ATOM 564 O O . VAL A 1 77 ? 10.415 16.400 46.131 1.00 19.18 77 VAL A O 1
ATOM 568 N N . HIS A 1 78 ? 11.163 15.500 44.187 1.00 19.80 78 HIS A N 1
ATOM 569 C CA . HIS A 1 78 ? 10.786 14.129 44.533 1.00 19.99 78 HIS A CA 1
ATOM 570 C C . HIS A 1 78 ? 12.0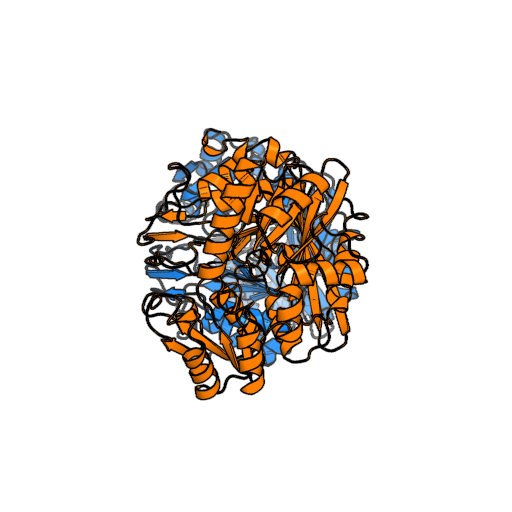46 13.327 44.885 1.00 19.96 78 HIS A C 1
ATOM 571 O O . HIS A 1 78 ? 12.927 13.156 44.038 1.00 19.73 78 HIS A O 1
ATOM 578 N N . PRO A 1 79 ? 12.127 12.835 46.130 1.00 19.67 79 PRO A N 1
ATOM 579 C CA . PRO A 1 79 ? 13.278 12.097 46.623 1.00 19.92 79 PRO A CA 1
ATOM 580 C C . PRO A 1 79 ? 13.320 10.604 46.261 1.00 20.35 79 PRO A C 1
ATOM 581 O O . PRO A 1 79 ? 14.357 9.976 46.428 1.00 20.69 79 PRO A O 1
ATOM 585 N N . GLY A 1 80 ? 12.206 10.046 45.789 1.00 20.62 80 GLY A N 1
ATOM 586 C CA . GLY A 1 80 ? 12.106 8.629 45.467 1.00 20.35 80 GLY A CA 1
ATOM 587 C C . GLY A 1 80 ? 12.180 7.790 46.730 1.00 20.40 80 GLY A C 1
ATOM 588 O O . GLY A 1 80 ? 11.524 8.090 47.737 1.00 19.52 80 GLY A O 1
ATOM 589 N N . TYR A 1 81 ? 12.966 6.721 46.673 1.00 20.95 81 TYR A N 1
ATOM 590 C CA . TYR A 1 81 ? 13.307 5.952 47.872 1.00 21.28 81 TYR A CA 1
ATOM 591 C C . TYR A 1 81 ? 14.816 6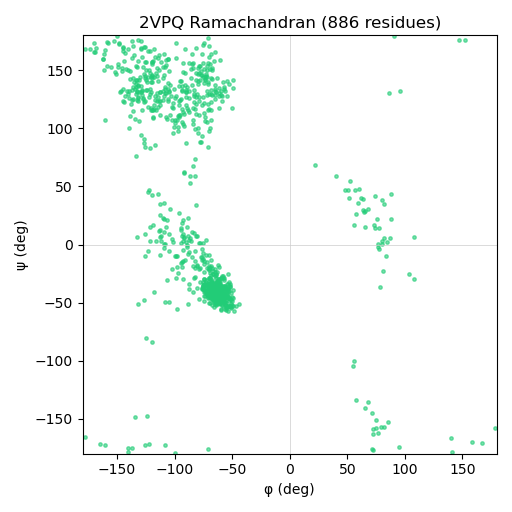.003 48.024 1.00 21.56 81 TYR A C 1
ATOM 592 O O . TYR A 1 81 ? 15.543 6.222 47.049 1.00 21.72 81 TYR A O 1
ATOM 601 N N . GLY A 1 82 ? 15.283 5.819 49.253 1.00 21.59 82 GLY A N 1
ATOM 602 C CA . GLY A 1 82 ? 16.704 5.904 49.547 1.00 21.71 82 GLY A CA 1
ATOM 603 C C . GLY A 1 82 ? 17.203 7.336 49.481 1.00 22.06 82 GLY A C 1
ATOM 604 O O . GLY A 1 82 ? 16.425 8.280 49.268 1.00 22.37 82 GLY A O 1
ATOM 605 N N . PHE A 1 83 ? 18.508 7.479 49.651 1.00 21.71 83 PHE A N 1
ATOM 606 C CA . PHE A 1 83 ? 19.173 8.762 49.579 1.00 21.55 83 PHE A CA 1
ATOM 607 C C . PHE A 1 83 ? 18.575 9.790 50.550 1.00 21.23 83 PHE A C 1
ATOM 608 O O . PHE A 1 83 ? 18.889 9.728 51.729 1.00 20.93 83 PHE A O 1
ATOM 616 N N . LEU A 1 84 ? 17.723 10.708 50.089 1.00 20.71 84 LEU A N 1
ATOM 617 C CA . LEU A 1 84 ? 17.242 11.801 50.953 1.00 21.07 84 LEU A CA 1
ATOM 618 C C . LEU A 1 84 ? 15.751 11.733 51.299 1.00 21.05 84 LEU A C 1
ATOM 619 O O . LEU A 1 84 ? 15.205 12.700 51.835 1.00 20.86 84 LEU A O 1
ATOM 624 N N . ALA A 1 85 ? 15.119 10.593 51.016 1.00 21.10 85 ALA A N 1
ATOM 625 C CA . ALA A 1 85 ? 13.663 10.411 51.158 1.00 21.36 85 ALA A CA 1
ATOM 626 C C . ALA A 1 85 ? 13.168 10.430 52.592 1.00 21.48 85 ALA A C 1
ATOM 627 O O . ALA A 1 85 ? 12.051 10.869 52.844 1.00 21.47 85 ALA A O 1
ATOM 629 N N . GLU A 1 86 ? 13.984 9.916 53.511 1.00 21.74 86 GLU A N 1
ATOM 630 C CA . GLU A 1 86 ? 13.672 9.924 54.935 1.00 22.16 86 GLU A CA 1
ATOM 631 C C . GLU A 1 86 ? 14.574 10.899 55.703 1.00 21.96 86 GLU A C 1
ATOM 632 O O . GLU A 1 86 ? 14.751 10.767 56.924 1.00 21.39 86 GLU A O 1
ATOM 638 N N . ASN A 1 87 ? 15.143 11.871 54.985 1.00 22.18 87 ASN A N 1
ATOM 639 C CA . ASN A 1 87 ? 15.987 12.899 55.587 1.00 22.41 87 ASN A CA 1
ATOM 640 C C . ASN A 1 87 ? 15.145 14.118 55.934 1.00 22.57 87 ASN A C 1
ATOM 641 O O . ASN A 1 87 ? 14.787 14.908 55.048 1.00 22.55 87 ASN A O 1
ATOM 646 N N . ALA A 1 88 ? 14.835 14.268 57.223 1.00 22.67 88 ALA A N 1
ATOM 647 C CA . ALA A 1 88 ? 13.958 15.343 57.721 1.00 22.79 88 ALA A CA 1
ATOM 648 C C . ALA A 1 88 ? 14.545 16.738 57.505 1.00 23.06 88 ALA A C 1
ATOM 649 O O . ALA A 1 88 ? 13.814 17.715 57.289 1.00 23.05 88 ALA A O 1
ATOM 651 N N . ASP A 1 89 ? 15.871 16.818 57.563 1.00 23.46 89 ASP A N 1
ATOM 652 C CA . ASP A 1 89 ? 16.578 18.082 57.415 1.00 23.64 89 ASP A CA 1
ATOM 653 C C . ASP A 1 89 ? 16.540 18.584 55.981 1.00 23.39 89 ASP A C 1
ATOM 654 O O . ASP A 1 89 ? 16.331 19.769 55.751 1.00 23.26 89 ASP A O 1
ATOM 659 N N . PHE A 1 90 ? 16.729 17.686 55.021 1.00 22.87 90 PHE A N 1
ATOM 660 C CA . PHE A 1 90 ? 16.556 18.038 53.617 1.00 22.73 90 PHE A CA 1
ATOM 661 C C . PHE A 1 90 ? 15.126 18.499 53.319 1.00 22.43 90 PHE A C 1
ATOM 662 O O . PHE A 1 90 ? 14.928 19.517 52.668 1.00 22.30 90 PHE A O 1
ATOM 670 N N . ALA A 1 91 ? 14.144 17.733 53.785 1.00 22.65 91 ALA A N 1
ATOM 671 C CA . ALA A 1 91 ? 12.729 18.129 53.737 1.00 22.67 91 ALA A CA 1
ATOM 672 C C . ALA A 1 91 ? 12.434 19.540 54.296 1.00 22.74 91 ALA A C 1
ATOM 673 O O . ALA A 1 91 ? 11.684 20.311 53.686 1.00 22.19 91 ALA A O 1
ATOM 675 N N . GLU A 1 92 ? 13.017 19.862 55.453 1.00 23.31 92 GLU A N 1
ATOM 676 C CA . GLU A 1 92 ? 12.878 21.186 56.062 1.00 23.53 92 GLU A CA 1
ATOM 677 C C . GLU A 1 92 ? 13.543 22.268 55.215 1.00 23.80 92 GLU A C 1
ATOM 678 O O . GLU A 1 92 ? 12.981 23.339 55.054 1.00 23.75 92 GLU A O 1
ATOM 684 N N . LEU A 1 93 ? 14.728 21.983 54.672 1.00 23.97 93 LEU A N 1
ATOM 685 C CA . LEU A 1 93 ? 15.446 22.947 53.827 1.00 24.36 93 LEU A CA 1
ATOM 686 C C . LEU A 1 93 ? 14.731 23.267 52.510 1.00 24.84 93 LEU A C 1
ATOM 687 O O . LEU A 1 93 ? 14.807 24.403 52.038 1.00 25.09 93 LEU A O 1
ATOM 692 N N . CYS A 1 94 ? 14.093 22.261 51.899 1.00 25.27 94 CYS A N 1
ATOM 693 C CA . CYS A 1 94 ? 13.241 22.452 50.718 1.00 25.40 94 CYS A CA 1
ATOM 694 C C . CYS A 1 94 ? 12.159 23.479 51.004 1.00 25.83 94 CYS A C 1
ATOM 695 O O . CYS A 1 94 ? 12.014 24.467 50.291 1.00 25.47 94 CYS A O 1
ATOM 698 N N . GLU A 1 95 ? 11.385 23.215 52.048 1.00 26.78 95 GLU A N 1
ATOM 699 C CA . GLU A 1 95 ? 10.322 24.102 52.498 1.00 27.09 95 GLU A CA 1
ATOM 700 C C . GLU A 1 95 ? 10.842 25.545 52.623 1.00 27.19 95 GLU A C 1
ATOM 701 O O . GLU A 1 95 ? 10.212 26.487 52.126 1.00 27.23 95 GLU A O 1
ATOM 707 N N . ALA A 1 96 ? 12.019 25.697 53.235 1.00 27.16 96 ALA A N 1
ATOM 708 C CA . ALA A 1 96 ? 12.658 27.009 53.423 1.00 27.17 96 ALA A CA 1
ATOM 709 C C . ALA A 1 96 ? 13.176 27.652 52.129 1.00 27.01 96 ALA A C 1
ATOM 710 O O . ALA A 1 96 ? 13.596 28.800 52.148 1.00 27.04 96 ALA A O 1
ATOM 712 N N . CYS A 1 97 ? 13.171 26.897 51.032 1.00 27.00 97 CYS A N 1
ATOM 713 C CA . CYS A 1 97 ? 13.570 27.363 49.693 1.00 27.14 97 CYS A CA 1
ATOM 714 C C . CYS A 1 97 ? 12.374 27.648 48.799 1.00 26.49 97 CYS A C 1
ATOM 715 O O . CYS A 1 97 ? 12.545 27.920 47.609 1.00 26.86 97 CYS A O 1
ATOM 718 N N . GLN A 1 98 ? 11.167 27.540 49.344 1.00 26.10 98 GLN A N 1
ATOM 719 C CA . GLN A 1 98 ? 9.954 27.617 48.543 1.00 25.81 98 GLN A CA 1
ATOM 720 C C . GLN A 1 98 ? 9.880 26.449 47.543 1.00 25.20 98 GLN A C 1
ATOM 721 O O . GLN A 1 98 ? 9.293 26.570 46.472 1.00 25.31 98 GLN A O 1
ATOM 727 N N . LEU A 1 99 ? 10.475 25.313 47.911 1.00 24.69 99 LEU A N 1
ATOM 728 C CA . LEU A 1 99 ? 10.412 24.091 47.109 1.00 23.81 99 LEU A CA 1
ATOM 729 C C . LEU A 1 99 ? 9.539 23.078 47.846 1.00 22.99 99 LEU A C 1
ATOM 730 O O . LEU A 1 99 ? 9.766 22.780 49.013 1.00 22.90 99 LEU A O 1
ATOM 735 N N . LYS A 1 100 ? 8.513 22.586 47.167 1.00 22.30 100 LYS A N 1
ATOM 736 C CA . LYS A 1 100 ? 7.644 21.559 47.720 1.00 21.97 100 LYS A CA 1
ATOM 737 C C . LYS A 1 100 ? 8.362 20.197 47.704 1.00 21.33 100 LYS A C 1
ATOM 738 O O . LYS A 1 100 ? 8.680 19.648 46.643 1.00 21.34 100 LYS A O 1
ATOM 744 N N . PHE A 1 101 ? 8.657 19.689 48.894 1.00 20.41 101 PHE A N 1
ATOM 745 C CA . PHE A 1 101 ? 9.128 18.317 49.067 1.00 20.19 101 PHE A CA 1
ATOM 746 C C . PHE A 1 101 ? 7.942 17.431 48.757 1.00 19.73 101 PHE A C 1
ATOM 747 O O . PHE A 1 101 ? 6.923 17.523 49.444 1.00 19.01 101 PHE A O 1
ATOM 755 N N . ILE A 1 102 ? 8.058 16.615 47.701 1.00 20.07 102 ILE A N 1
ATOM 756 C CA . ILE A 1 102 ? 6.989 15.699 47.290 1.00 20.13 102 ILE A CA 1
ATOM 757 C C . ILE A 1 102 ? 7.038 14.504 48.227 1.00 20.29 102 ILE A C 1
ATOM 758 O O . ILE A 1 102 ? 7.724 13.512 47.969 1.00 20.44 102 ILE A O 1
ATOM 763 N N . GLY A 1 103 ? 6.324 14.633 49.337 1.00 20.35 103 GLY A N 1
ATOM 764 C CA . GLY A 1 103 ? 6.383 13.670 50.421 1.00 20.41 103 GLY A CA 1
ATOM 765 C C . GLY A 1 103 ? 5.729 14.244 51.662 1.00 20.51 103 GLY A C 1
ATOM 766 O O . GLY A 1 103 ? 5.083 15.286 51.599 1.00 20.03 103 GLY A O 1
ATOM 767 N N . PRO A 1 104 ? 5.869 13.555 52.804 1.00 20.82 104 PRO A N 1
ATOM 768 C CA . PRO A 1 104 ? 5.320 14.084 54.059 1.00 20.87 104 PRO A CA 1
ATOM 769 C C . PRO A 1 104 ? 6.145 15.235 54.655 1.00 20.89 104 PRO A C 1
ATOM 770 O O . PRO A 1 104 ? 7.246 15.547 54.188 1.00 20.40 104 PRO A O 1
ATOM 774 N N . SER A 1 105 ? 5.604 15.855 55.692 1.00 21.40 105 SER A N 1
ATOM 775 C CA . SER A 1 105 ? 6.283 16.984 56.337 1.00 21.71 105 SER A CA 1
ATOM 776 C C . SER A 1 105 ? 7.536 16.534 57.051 1.00 21.95 105 SER A C 1
ATOM 777 O O . SER A 1 105 ? 7.736 15.343 57.300 1.00 21.76 105 SER A O 1
ATOM 780 N N . TYR A 1 106 ? 8.392 17.492 57.377 1.00 22.60 106 TYR A N 1
ATOM 781 C CA . TYR A 1 106 ? 9.606 17.175 58.104 1.00 22.90 106 TYR A CA 1
ATOM 782 C C . TYR A 1 106 ? 9.262 16.722 59.534 1.00 23.23 106 TYR A C 1
ATOM 783 O O . TYR A 1 106 ? 9.869 15.793 60.075 1.00 23.10 106 TYR A O 1
ATOM 792 N N . GLN A 1 107 ? 8.248 17.349 60.114 1.00 23.54 107 GLN A N 1
ATOM 793 C CA . GLN A 1 107 ? 7.781 16.982 61.444 1.00 23.73 107 GLN A CA 1
ATOM 794 C C . GLN A 1 107 ? 7.384 15.508 61.412 1.00 23.58 107 GLN A C 1
ATOM 795 O O . GLN A 1 107 ? 7.796 14.733 62.277 1.00 23.41 107 GLN A O 1
ATOM 801 N N . SER A 1 108 ? 6.630 15.124 60.377 1.00 23.69 108 SER A N 1
ATOM 802 C CA . SER A 1 108 ? 6.247 13.716 60.128 1.00 23.73 108 SER A CA 1
ATOM 803 C C . SER A 1 108 ? 7.449 12.780 59.927 1.00 23.71 108 SER A C 1
ATOM 804 O O . SER A 1 108 ? 7.503 11.700 60.516 1.00 23.20 108 SER A O 1
ATOM 807 N N . ILE A 1 109 ? 8.412 13.200 59.108 1.00 24.22 109 ILE A N 1
ATOM 808 C CA . ILE A 1 109 ? 9.645 12.430 58.903 1.00 24.63 109 ILE A CA 1
ATOM 809 C C . ILE A 1 109 ? 10.447 12.261 60.195 1.00 25.79 109 ILE A C 1
ATOM 810 O O . ILE A 1 109 ? 11.017 11.191 60.424 1.00 26.15 109 ILE A O 1
ATOM 815 N N . GLN A 1 110 ? 10.483 13.311 61.030 1.00 26.66 110 GLN A N 1
ATOM 816 C CA . GLN A 1 110 ? 11.151 13.275 62.349 1.00 27.20 110 GLN A CA 1
ATOM 817 C C . GLN A 1 110 ? 10.508 12.288 63.314 1.00 27.27 110 GLN A C 1
ATOM 818 O O . GLN A 1 110 ? 11.191 11.487 63.948 1.00 27.41 110 GLN A O 1
ATOM 824 N N . LYS A 1 111 ? 9.191 12.380 63.444 1.00 27.46 111 LYS A N 1
ATOM 825 C CA . LYS A 1 111 ? 8.437 11.545 64.371 1.00 27.93 111 LYS A CA 1
ATOM 826 C C . LYS A 1 111 ? 8.557 10.032 64.046 1.00 27.83 111 LYS A C 1
ATOM 827 O O . LYS A 1 111 ? 8.831 9.220 64.938 1.00 28.30 111 LYS A O 1
ATOM 833 N N . MET A 1 112 ? 8.356 9.667 62.779 1.00 27.52 112 MET A N 1
ATOM 834 C CA . MET A 1 112 ? 8.431 8.263 62.348 1.00 27.39 112 MET A CA 1
ATOM 835 C C . MET A 1 112 ? 9.854 7.809 62.031 1.00 26.82 112 MET A C 1
ATOM 836 O O . MET A 1 112 ? 10.084 6.617 61.855 1.00 26.89 112 MET A O 1
ATOM 841 N N . GLY A 1 113 ? 10.798 8.747 61.970 1.00 26.31 113 GLY A N 1
ATOM 842 C CA . GLY A 1 113 ? 12.185 8.449 61.596 1.00 25.85 113 GLY A CA 1
ATOM 843 C C . GLY A 1 113 ? 13.115 8.153 62.755 1.00 25.35 113 GLY A C 1
ATOM 844 O O . GLY A 1 113 ? 14.236 7.671 62.557 1.00 25.65 113 GLY A O 1
ATOM 845 N N . ILE A 1 114 ? 12.675 8.470 63.964 1.00 24.80 114 ILE A N 1
ATOM 846 C CA . ILE A 1 114 ? 13.353 8.015 65.171 1.00 24.63 114 ILE A CA 1
ATOM 847 C C . ILE A 1 114 ? 12.516 6.858 65.673 1.00 23.89 114 ILE A C 1
ATOM 848 O O . ILE A 1 114 ? 11.529 7.050 66.354 1.00 23.92 114 ILE A O 1
ATOM 853 N N . LYS A 1 115 ? 12.917 5.648 65.306 1.00 23.87 115 LYS A N 1
ATOM 854 C CA . LYS A 1 115 ? 12.034 4.488 65.390 1.00 23.40 115 LYS A CA 1
ATOM 855 C C . LYS A 1 115 ? 11.527 4.173 66.799 1.00 23.24 115 LYS A C 1
ATOM 856 O O . LYS A 1 115 ? 10.418 3.647 66.945 1.00 22.78 115 LYS A O 1
ATOM 862 N N . ASP A 1 116 ? 12.302 4.524 67.827 1.00 22.88 116 ASP A N 1
ATOM 863 C CA . ASP A 1 116 ? 11.838 4.342 69.203 1.00 23.23 116 ASP A CA 1
ATOM 864 C C . ASP A 1 116 ? 10.715 5.331 69.561 1.00 23.12 116 ASP A C 1
ATOM 865 O O . ASP A 1 116 ? 9.771 4.977 70.272 1.00 23.29 116 ASP A O 1
ATOM 870 N N . VAL A 1 117 ? 10.826 6.566 69.067 1.00 23.13 117 VAL A N 1
ATOM 871 C CA . VAL A 1 117 ? 9.773 7.576 69.224 1.00 22.56 117 VAL A CA 1
ATOM 872 C C . VAL A 1 117 ? 8.524 7.203 68.420 1.00 22.10 117 VAL A C 1
ATOM 873 O O . VAL A 1 117 ? 7.388 7.361 68.896 1.00 21.08 117 VAL A O 1
ATOM 877 N N . ALA A 1 118 ? 8.739 6.703 67.205 1.00 22.04 118 ALA A N 1
ATOM 878 C CA . ALA A 1 118 ? 7.652 6.196 66.362 1.00 22.05 118 ALA A CA 1
ATOM 879 C C . ALA A 1 118 ? 6.778 5.225 67.158 1.00 22.24 118 ALA A C 1
ATOM 880 O O . ALA A 1 118 ? 5.554 5.392 67.222 1.00 22.50 118 ALA A O 1
ATOM 882 N N . LYS A 1 119 ? 7.422 4.237 67.779 1.00 22.30 119 LYS A N 1
ATOM 883 C CA . LYS A 1 119 ? 6.750 3.229 68.602 1.00 22.73 119 LYS A CA 1
ATOM 884 C C . LYS A 1 119 ? 5.899 3.835 69.712 1.00 22.58 119 LYS A C 1
ATOM 885 O O . LYS A 1 119 ? 4.728 3.470 69.878 1.00 22.76 119 LYS A O 1
ATOM 891 N N . ALA A 1 120 ? 6.490 4.748 70.478 1.00 22.70 120 ALA A N 1
ATOM 892 C CA . ALA A 1 120 ? 5.764 5.431 71.549 1.00 23.08 120 ALA A CA 1
ATOM 893 C C . ALA A 1 120 ? 4.559 6.197 70.990 1.00 23.27 120 ALA A C 1
ATOM 894 O O . ALA A 1 120 ? 3.513 6.238 71.621 1.00 23.79 120 ALA A O 1
ATOM 896 N N . GLU A 1 121 ? 4.699 6.782 69.805 1.00 23.40 121 GLU A N 1
ATOM 897 C CA . GLU A 1 121 ? 3.577 7.472 69.154 1.00 23.47 121 GLU A CA 1
ATOM 898 C C . GLU A 1 121 ? 2.438 6.510 68.781 1.00 23.27 121 GLU A C 1
ATOM 899 O O . GLU A 1 121 ? 1.261 6.865 68.880 1.00 23.16 121 GLU A O 1
ATOM 905 N N . MET A 1 122 ? 2.797 5.296 68.358 1.00 22.99 122 MET A N 1
ATOM 906 C CA . MET A 1 122 ? 1.824 4.257 67.991 1.00 22.77 122 MET A CA 1
ATOM 907 C C . MET A 1 122 ? 1.056 3.722 69.196 1.00 22.90 122 MET A C 1
ATOM 908 O O . MET A 1 122 ? -0.154 3.542 69.118 1.00 22.80 122 MET A O 1
ATOM 913 N N . ILE A 1 123 ? 1.749 3.486 70.307 1.00 23.32 123 ILE A N 1
ATOM 914 C CA . ILE A 1 123 ? 1.082 3.101 71.554 1.00 23.63 123 ILE A CA 1
ATOM 915 C C . ILE A 1 123 ? 0.015 4.134 71.946 1.00 24.03 123 ILE A C 1
ATOM 916 O O . ILE A 1 123 ? -1.061 3.772 72.430 1.00 24.34 123 ILE A O 1
ATOM 921 N N . LYS A 1 124 ? 0.311 5.411 71.713 1.00 24.39 124 LYS A N 1
ATOM 922 C CA . LYS A 1 124 ? -0.624 6.494 72.013 1.00 24.49 124 LYS A CA 1
ATOM 923 C C . LYS A 1 124 ? -1.737 6.658 70.968 1.00 24.37 124 LYS A C 1
ATOM 924 O O . LYS A 1 124 ? -2.771 7.240 71.263 1.00 24.07 124 LYS A O 1
ATOM 930 N N . ALA A 1 125 ? -1.517 6.153 69.754 1.00 24.48 125 ALA A N 1
ATOM 931 C CA . ALA A 1 125 ? -2.574 6.059 68.730 1.00 24.59 125 ALA A CA 1
ATOM 932 C C . ALA A 1 125 ? -3.293 4.693 68.737 1.00 24.75 125 ALA A C 1
ATOM 933 O O . ALA A 1 125 ? -3.947 4.333 67.760 1.00 24.55 125 ALA A O 1
ATOM 935 N N . ASN A 1 126 ? -3.165 3.957 69.846 1.00 25.04 126 ASN A N 1
ATOM 936 C CA . ASN A 1 126 ? -3.742 2.623 70.020 1.00 25.09 126 ASN A CA 1
ATOM 937 C C . ASN A 1 126 ? -3.419 1.645 68.880 1.00 24.95 126 ASN A C 1
ATOM 938 O O . ASN A 1 126 ? -4.300 0.960 68.365 1.00 25.06 126 ASN A O 1
ATOM 943 N N . VAL A 1 127 ? -2.148 1.601 68.498 1.00 24.90 127 VAL A N 1
ATOM 944 C CA . VAL A 1 127 ? -1.648 0.667 67.498 1.00 25.06 127 VAL A CA 1
ATOM 945 C C . VAL A 1 127 ? -0.721 -0.299 68.223 1.00 25.27 127 VAL A C 1
ATOM 946 O O . VAL A 1 127 ? 0.122 0.139 69.004 1.00 25.35 127 VAL A O 1
ATOM 950 N N . PRO A 1 128 ? -0.891 -1.620 68.007 1.00 25.79 128 PRO A N 1
ATOM 951 C CA . PRO A 1 128 ? -0.015 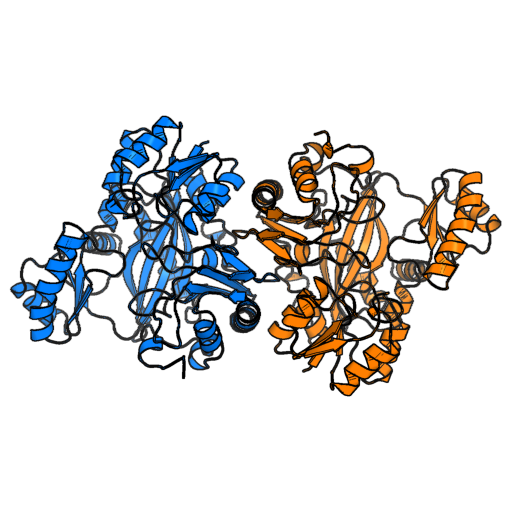-2.546 68.730 1.00 26.31 128 PRO A CA 1
ATOM 952 C C . PRO A 1 128 ? 1.411 -2.498 68.190 1.00 26.71 128 PRO A C 1
ATOM 953 O O . PRO A 1 128 ? 1.619 -2.303 66.990 1.00 26.65 128 PRO A O 1
ATOM 957 N N . VAL A 1 129 ? 2.374 -2.640 69.090 1.00 27.38 129 VAL A N 1
ATOM 958 C CA . VAL A 1 129 ? 3.791 -2.594 68.752 1.00 27.75 129 VAL A CA 1
ATOM 959 C C . VAL A 1 129 ? 4.456 -3.797 69.403 1.00 28.49 129 VAL A C 1
ATOM 960 O O . VAL A 1 129 ? 3.925 -4.357 70.372 1.00 28.28 129 VAL A O 1
ATOM 964 N N . VAL A 1 130 ? 5.613 -4.193 68.876 1.00 29.29 130 VAL A N 1
ATOM 965 C CA . VAL A 1 130 ? 6.347 -5.334 69.424 1.00 29.68 130 VAL A CA 1
ATOM 966 C C . VAL A 1 130 ? 6.813 -4.998 70.845 1.00 30.29 130 VAL A C 1
ATOM 967 O O . VAL A 1 130 ? 7.362 -3.907 71.074 1.00 30.11 130 VAL A O 1
ATOM 971 N N . PRO A 1 131 ? 6.589 -5.928 71.804 1.00 30.69 131 PRO A N 1
ATOM 972 C CA . PRO A 1 131 ? 7.082 -5.734 73.167 1.00 31.09 131 PRO A CA 1
ATOM 973 C C . PRO A 1 131 ? 8.583 -5.423 73.184 1.00 31.57 131 PRO A C 1
ATOM 974 O O . PRO A 1 131 ? 9.359 -6.046 72.449 1.00 31.50 131 PRO A O 1
ATOM 978 N N . GLY A 1 132 ? 8.986 -4.468 74.012 1.00 32.00 132 GLY A N 1
ATOM 979 C CA . GLY A 1 132 ? 10.348 -3.984 73.965 1.00 32.39 132 GLY A CA 1
ATOM 980 C C . GLY A 1 132 ? 10.647 -2.939 75.008 1.00 32.93 132 GLY A C 1
ATOM 981 O O . GLY A 1 132 ? 9.884 -2.756 75.951 1.00 32.66 132 GLY A O 1
ATOM 982 N N . SER A 1 133 ? 11.773 -2.253 74.817 1.00 33.49 133 SER A N 1
ATOM 983 C CA . SER A 1 133 ? 12.232 -1.220 75.740 1.00 33.92 133 SER A CA 1
ATOM 984 C C . SER A 1 133 ? 11.409 0.046 75.569 1.00 34.49 133 SER A C 1
ATOM 985 O O . SER A 1 133 ? 10.816 0.279 74.506 1.00 34.55 133 SER A O 1
ATOM 988 N N . ASP A 1 134 ? 11.373 0.862 76.618 1.00 35.23 134 ASP A N 1
ATOM 989 C CA . ASP A 1 134 ? 10.768 2.179 76.530 1.00 35.49 134 ASP A CA 1
ATOM 990 C C . ASP A 1 134 ? 11.818 3.205 76.102 1.00 35.89 134 ASP A C 1
ATOM 991 O O . ASP A 1 134 ? 12.466 3.851 76.927 1.00 36.63 134 ASP A O 1
ATOM 996 N N . GLY A 1 135 ? 11.975 3.351 74.796 1.00 36.08 135 GLY A N 1
ATOM 997 C CA . GLY A 1 135 ? 12.943 4.278 74.239 1.00 36.12 135 GLY A CA 1
ATOM 998 C C . GLY A 1 135 ? 14.310 3.648 74.131 1.00 36.08 135 GLY A C 1
ATOM 999 O O . GLY A 1 135 ? 14.435 2.429 74.005 1.00 35.98 135 GLY A O 1
ATOM 1000 N N . LEU A 1 136 ? 15.342 4.478 74.178 1.00 36.21 136 LEU A N 1
ATOM 1001 C CA . LEU A 1 136 ? 16.691 4.003 73.950 1.00 36.60 136 LEU A CA 1
ATOM 1002 C C . LEU A 1 136 ? 17.263 3.431 75.231 1.00 36.97 136 LEU A C 1
ATOM 1003 O O . LEU A 1 136 ? 16.872 3.827 76.322 1.00 36.87 136 LEU A O 1
ATOM 1008 N N . MET A 1 137 ? 18.180 2.483 75.088 1.00 37.66 137 MET A N 1
ATOM 1009 C CA . MET A 1 137 ? 18.964 2.012 76.215 1.00 38.52 137 MET A CA 1
ATOM 1010 C C . MET A 1 137 ? 20.255 2.821 76.234 1.00 38.86 137 MET A C 1
ATOM 1011 O O . MET A 1 137 ? 20.898 2.978 75.191 1.00 39.26 137 MET A O 1
ATOM 1016 N N . LYS A 1 138 ? 20.636 3.335 77.401 1.00 39.29 138 LYS A N 1
ATOM 1017 C CA . LYS A 1 138 ? 21.884 4.089 77.518 1.00 39.57 138 LYS A CA 1
ATOM 1018 C C . LYS A 1 138 ? 23.083 3.166 77.680 1.00 39.60 138 LYS A C 1
ATOM 1019 O O . LYS A 1 138 ? 24.197 3.511 77.270 1.00 39.46 138 LYS A O 1
ATOM 1025 N N . ASP A 1 139 ? 22.835 1.988 78.255 1.00 39.70 139 ASP A N 1
ATOM 1026 C CA . ASP A 1 139 ? 23.887 1.052 78.654 1.00 39.88 139 ASP A CA 1
ATOM 1027 C C . ASP A 1 139 ? 23.595 -0.374 78.202 1.00 39.79 139 ASP A C 1
ATOM 1028 O O . ASP A 1 139 ? 22.434 -0.750 78.055 1.00 39.67 139 ASP A O 1
ATOM 1033 N N . VAL A 1 140 ? 24.650 -1.164 77.997 1.00 39.76 140 VAL A N 1
ATOM 1034 C CA . VAL A 1 140 ? 24.511 -2.628 77.964 1.00 39.90 140 VAL A CA 1
ATOM 1035 C C . VAL A 1 140 ? 23.814 -3.109 79.236 1.00 40.04 140 VAL A C 1
ATOM 1036 O O . VAL A 1 140 ? 22.975 -4.012 79.189 1.00 40.06 140 VAL A O 1
ATOM 1040 N N . SER A 1 141 ? 24.175 -2.496 80.364 1.00 40.02 141 SER A N 1
ATOM 1041 C CA . SER A 1 141 ? 23.578 -2.813 81.659 1.00 39.88 141 SER A CA 1
ATOM 1042 C C . SER A 1 141 ? 22.041 -2.838 81.626 1.00 39.75 141 SER A C 1
ATOM 1043 O O . SER A 1 141 ? 21.437 -3.829 82.044 1.00 39.76 141 SER A O 1
ATOM 1046 N N . GLU A 1 142 ? 21.405 -1.777 81.131 1.00 39.45 142 GLU A N 1
ATOM 1047 C CA . GLU A 1 142 ? 19.939 -1.788 81.042 1.00 39.36 142 GLU A CA 1
ATOM 1048 C C . GLU A 1 142 ? 19.432 -2.558 79.810 1.00 39.07 142 GLU A C 1
ATOM 1049 O O . GLU A 1 142 ? 18.273 -2.964 79.767 1.00 39.24 142 GLU A O 1
ATOM 1055 N N . ALA A 1 143 ? 20.301 -2.765 78.823 1.00 38.76 143 ALA A N 1
ATOM 1056 C CA . ALA A 1 143 ? 20.008 -3.673 77.714 1.00 38.42 143 ALA A CA 1
ATOM 1057 C C . ALA A 1 143 ? 19.878 -5.087 78.260 1.00 38.07 143 ALA A C 1
ATOM 1058 O O . ALA A 1 143 ? 18.937 -5.800 77.921 1.00 38.11 143 ALA A O 1
ATOM 1060 N N . LYS A 1 144 ? 20.810 -5.475 79.130 1.00 37.87 144 LYS A N 1
ATOM 1061 C CA . LYS A 1 144 ? 20.742 -6.773 79.829 1.00 37.67 144 LYS A CA 1
ATOM 1062 C C . LYS A 1 144 ? 19.517 -6.866 80.746 1.00 37.41 144 LYS A C 1
ATOM 1063 O O . LYS A 1 144 ? 18.856 -7.907 80.794 1.00 37.33 144 LYS A O 1
ATOM 1069 N N . LYS A 1 145 ? 19.221 -5.782 81.463 1.00 37.20 145 LYS A N 1
ATOM 1070 C CA . LYS A 1 145 ? 18.028 -5.714 82.309 1.00 37.28 145 LYS A CA 1
ATOM 1071 C C . LYS A 1 145 ? 16.735 -5.873 81.497 1.00 36.97 145 LYS A C 1
ATOM 1072 O O . LYS A 1 145 ? 15.870 -6.675 81.848 1.00 36.97 145 LYS A O 1
ATOM 1078 N N . ILE A 1 146 ? 16.602 -5.108 80.418 1.00 36.75 146 ILE A N 1
ATOM 1079 C CA . ILE A 1 146 ? 15.403 -5.178 79.581 1.00 36.67 146 ILE A CA 1
ATOM 1080 C C . ILE A 1 146 ? 15.238 -6.563 78.951 1.00 36.30 146 ILE A C 1
ATOM 1081 O O . ILE A 1 146 ? 14.151 -7.138 78.973 1.00 35.93 146 ILE A O 1
ATOM 1086 N N . ALA A 1 147 ? 16.332 -7.088 78.408 1.00 36.05 147 ALA A N 1
ATOM 1087 C CA . ALA A 1 147 ? 16.333 -8.375 77.716 1.00 36.05 147 ALA A CA 1
ATOM 1088 C C . ALA A 1 147 ? 15.903 -9.541 78.611 1.00 35.71 147 ALA A C 1
ATOM 1089 O O . ALA A 1 147 ? 15.282 -10.485 78.135 1.00 35.47 147 ALA A O 1
ATOM 1091 N N . LYS A 1 148 ? 16.243 -9.481 79.897 1.00 35.75 148 LYS A N 1
ATOM 1092 C CA . LYS A 1 148 ? 15.782 -10.486 80.863 1.00 35.98 148 LYS A CA 1
ATOM 1093 C C . LYS A 1 148 ? 14.295 -10.285 81.213 1.00 35.80 148 LYS A C 1
ATOM 1094 O O . LYS A 1 148 ? 13.591 -11.243 81.522 1.00 35.79 148 LYS A O 1
ATOM 1100 N N . LYS A 1 149 ? 13.828 -9.038 81.155 1.00 35.85 149 LYS A N 1
ATOM 1101 C CA . LYS A 1 149 ? 12.409 -8.723 81.337 1.00 35.51 149 LYS A CA 1
ATOM 1102 C C . LYS A 1 149 ? 11.560 -9.192 80.145 1.00 35.23 149 LYS A C 1
ATOM 1103 O O . LYS A 1 149 ? 10.504 -9.796 80.326 1.00 35.47 149 LYS A O 1
ATOM 1109 N N . ILE A 1 150 ? 12.022 -8.912 78.931 1.00 34.72 150 ILE A N 1
ATOM 1110 C CA . ILE A 1 150 ? 11.308 -9.309 77.711 1.00 34.11 150 ILE A CA 1
ATOM 1111 C C . ILE A 1 150 ? 11.460 -10.809 77.427 1.00 33.40 150 ILE A C 1
ATOM 1112 O O . ILE A 1 150 ? 10.515 -11.460 76.982 1.00 33.42 150 ILE A O 1
ATOM 1117 N N . GLY A 1 151 ? 12.653 -11.343 77.679 1.00 32.60 151 GLY A N 1
ATOM 1118 C CA . GLY A 1 151 ? 12.978 -12.740 77.372 1.00 31.79 151 GLY A CA 1
ATOM 1119 C C . GLY A 1 151 ? 13.684 -12.873 76.029 1.00 30.93 151 GLY A C 1
ATOM 1120 O O . GLY A 1 151 ? 13.235 -12.306 75.031 1.00 30.83 151 GLY A O 1
ATOM 1121 N N . TYR A 1 152 ? 14.789 -13.622 76.003 1.00 29.90 152 TYR A N 1
ATOM 1122 C CA . TYR A 1 152 ? 15.503 -13.898 74.753 1.00 29.45 152 TYR A CA 1
ATOM 1123 C C . TYR A 1 152 ? 14.706 -14.874 73.876 1.00 28.33 152 TYR A C 1
ATOM 1124 O O . TYR A 1 152 ? 13.982 -15.723 74.404 1.00 28.24 152 TYR A O 1
ATOM 1133 N N . PRO A 1 153 ? 14.843 -14.772 72.533 1.00 27.12 153 PRO A N 1
ATOM 1134 C CA . PRO A 1 153 ? 15.764 -13.907 71.803 1.00 25.99 153 PRO A CA 1
ATOM 1135 C C . PRO A 1 153 ? 15.291 -12.449 71.699 1.00 25.31 153 PRO A C 1
ATOM 1136 O O . PRO A 1 153 ? 14.091 -12.173 71.618 1.00 24.96 153 PRO A O 1
ATOM 1140 N N . VAL A 1 154 ? 16.249 -11.532 71.712 1.00 24.39 154 VAL A N 1
ATOM 1141 C CA . VAL A 1 154 ? 15.959 -10.107 71.565 1.00 24.01 154 VAL A CA 1
ATOM 1142 C C . VAL A 1 154 ? 16.615 -9.593 70.282 1.00 23.74 154 VAL A C 1
ATOM 1143 O O . VAL A 1 154 ? 17.495 -10.252 69.728 1.00 23.64 154 VAL A O 1
ATOM 1147 N N . ILE A 1 155 ? 16.150 -8.440 69.795 1.00 23.43 155 ILE A N 1
ATOM 1148 C CA . ILE A 1 155 ? 16.764 -7.777 68.638 1.00 22.74 155 ILE A CA 1
ATOM 1149 C C . ILE A 1 155 ? 17.070 -6.320 69.007 1.00 22.50 155 ILE A C 1
ATOM 1150 O O . ILE A 1 155 ? 16.212 -5.597 69.515 1.00 21.87 155 ILE A O 1
ATOM 1155 N N . ILE A 1 156 ? 18.321 -5.915 68.811 1.00 22.49 156 ILE A N 1
ATOM 1156 C CA . ILE A 1 156 ? 18.744 -4.552 69.096 1.00 22.44 156 ILE A CA 1
ATOM 1157 C C . ILE A 1 156 ? 18.760 -3.770 67.779 1.00 22.20 156 ILE A C 1
ATOM 1158 O O . ILE A 1 156 ? 19.368 -4.201 66.800 1.00 21.89 156 ILE A O 1
ATOM 1163 N N . LYS A 1 157 ? 18.092 -2.616 67.764 1.00 21.83 157 LYS A N 1
ATOM 1164 C CA . LYS A 1 157 ? 17.901 -1.853 66.534 1.00 21.20 157 LYS A CA 1
ATOM 1165 C C . LYS A 1 157 ? 18.267 -0.380 66.713 1.00 21.50 157 LYS A C 1
ATOM 1166 O O . LYS A 1 157 ? 18.010 0.213 67.759 1.00 20.97 157 LYS A O 1
ATOM 1172 N N . ALA A 1 158 ? 18.889 0.178 65.674 1.00 21.64 158 ALA A N 1
ATOM 1173 C CA . ALA A 1 158 ? 19.194 1.594 65.582 1.00 22.05 158 ALA A CA 1
ATOM 1174 C C . ALA A 1 158 ? 17.904 2.394 65.437 1.00 22.48 158 ALA A C 1
ATOM 1175 O O . ALA A 1 158 ? 17.082 2.089 64.572 1.00 22.33 158 ALA A O 1
ATOM 1177 N N . THR A 1 159 ? 17.735 3.421 66.275 1.00 23.14 159 THR A N 1
ATOM 1178 C CA . THR A 1 159 ? 16.559 4.287 66.211 1.00 23.59 159 THR A CA 1
ATOM 1179 C C . THR A 1 159 ? 16.585 5.163 64.951 1.00 23.92 159 THR A C 1
ATOM 1180 O O . THR A 1 159 ? 15.547 5.425 64.356 1.00 23.73 159 THR A O 1
ATOM 1184 N N . ALA A 1 160 ? 17.780 5.563 64.525 1.00 24.69 160 ALA A N 1
ATOM 1185 C CA . ALA A 1 160 ? 17.960 6.350 63.294 1.00 24.92 160 ALA A CA 1
ATOM 1186 C C . ALA A 1 160 ? 18.125 5.476 62.042 1.00 25.34 160 ALA A C 1
ATOM 1187 O O . ALA A 1 160 ? 18.671 5.928 61.025 1.00 25.56 160 ALA A O 1
ATOM 1189 N N . GLY A 1 161 ? 17.638 4.239 62.099 1.00 25.79 161 GLY A N 1
ATOM 1190 C CA . GLY A 1 161 ? 18.059 3.207 61.149 1.00 25.87 161 GLY A CA 1
ATOM 1191 C C . GLY A 1 161 ? 17.333 3.118 59.819 1.00 26.03 161 GLY A C 1
ATOM 1192 O O . GLY A 1 161 ? 16.154 3.436 59.720 1.00 25.71 161 GLY A O 1
ATOM 1193 N N . GLY A 1 162 ? 18.060 2.651 58.802 1.00 26.48 162 GLY A N 1
ATOM 1194 C CA . GLY A 1 162 ? 17.514 2.416 57.469 1.00 26.45 162 GLY A CA 1
ATOM 1195 C C . GLY A 1 162 ? 18.414 1.486 56.672 1.00 26.74 162 GLY A C 1
ATOM 1196 O O . GLY A 1 162 ? 19.562 1.252 57.041 1.00 26.54 162 GLY A O 1
ATOM 1197 N N . GLY A 1 163 ? 17.882 0.941 55.582 1.00 26.89 163 GLY A N 1
ATOM 1198 C CA . GLY A 1 163 ? 18.626 0.002 54.730 1.00 26.98 163 GLY A CA 1
ATOM 1199 C C . GLY A 1 163 ? 19.151 -1.254 55.411 1.00 26.99 163 GLY A C 1
ATOM 1200 O O . GLY A 1 163 ? 20.160 -1.819 54.971 1.00 27.22 163 GLY A O 1
ATOM 1201 N N . GLY A 1 164 ? 18.499 -1.682 56.492 1.00 26.60 164 GLY A N 1
ATOM 1202 C CA . GLY A 1 164 ? 18.897 -2.904 57.205 1.00 26.70 164 GLY A CA 1
ATOM 1203 C C . GLY A 1 164 ? 20.132 -2.800 58.097 1.00 26.71 164 GLY A C 1
ATOM 1204 O O . GLY A 1 164 ? 20.524 -3.774 58.740 1.00 27.02 164 GLY A O 1
ATOM 1205 N N . LYS A 1 165 ? 20.737 -1.618 58.161 1.00 26.68 165 LYS A N 1
ATOM 1206 C CA . LYS A 1 165 ? 21.958 -1.412 58.926 1.00 26.52 165 LYS A CA 1
ATOM 1207 C C . LYS A 1 165 ? 21.657 -1.028 60.367 1.00 25.96 165 LYS A C 1
ATOM 1208 O O . LYS A 1 165 ? 20.826 -0.155 60.621 1.00 24.95 165 LYS A O 1
ATOM 1214 N N . GLY A 1 166 ? 22.388 -1.658 61.291 1.00 25.57 166 GLY A N 1
ATOM 1215 C CA . GLY A 1 166 ? 22.306 -1.358 62.710 1.00 25.10 166 GLY A CA 1
ATOM 1216 C C . GLY A 1 166 ? 21.220 -2.172 63.360 1.00 24.63 166 GLY A C 1
ATOM 1217 O O . GLY A 1 166 ? 20.440 -1.651 64.147 1.00 24.32 166 GLY A O 1
ATOM 1218 N N . ILE A 1 167 ? 21.171 -3.457 63.004 1.00 24.43 167 ILE A N 1
ATOM 1219 C CA . ILE A 1 167 ? 20.201 -4.406 63.545 1.00 24.13 167 ILE A CA 1
ATOM 1220 C C . ILE A 1 167 ? 20.942 -5.701 63.937 1.00 24.20 167 ILE A C 1
ATOM 1221 O O . ILE A 1 167 ? 21.722 -6.237 63.150 1.00 24.38 167 ILE A O 1
ATOM 1226 N N . ARG A 1 168 ? 20.729 -6.191 65.150 1.00 24.08 168 ARG A N 1
ATOM 1227 C CA . ARG A 1 168 ? 21.369 -7.446 65.577 1.00 24.30 168 ARG A CA 1
ATOM 1228 C C . ARG A 1 168 ? 20.528 -8.262 66.535 1.00 23.75 168 ARG A C 1
ATOM 1229 O O . ARG A 1 168 ? 20.005 -7.738 67.505 1.00 22.78 168 ARG A O 1
ATOM 1237 N N . VAL A 1 169 ? 20.396 -9.551 66.227 1.00 23.99 169 VAL A N 1
ATOM 1238 C CA . VAL A 1 169 ? 19.765 -10.497 67.124 1.00 24.12 169 VAL A CA 1
ATOM 1239 C C . VAL A 1 169 ? 20.773 -10.889 68.203 1.00 24.45 169 VAL A C 1
ATOM 1240 O O . VAL A 1 169 ? 21.971 -11.042 67.925 1.00 24.63 169 VAL A O 1
ATOM 1244 N N . ALA A 1 170 ? 20.278 -11.026 69.427 1.00 24.42 170 ALA A N 1
ATOM 1245 C CA . ALA A 1 170 ? 21.036 -11.591 70.531 1.00 24.93 170 ALA A CA 1
ATOM 1246 C C . ALA A 1 170 ? 20.206 -12.722 71.147 1.00 25.35 170 ALA A C 1
ATOM 1247 O O . ALA A 1 170 ? 19.066 -12.505 71.576 1.00 25.19 170 ALA A O 1
ATOM 1249 N N . ARG A 1 171 ? 20.765 -13.928 71.187 1.00 26.19 171 ARG A N 1
ATOM 1250 C CA . ARG A 1 171 ? 20.039 -15.083 71.728 1.00 26.66 171 ARG A CA 1
ATOM 1251 C C . ARG A 1 171 ? 20.436 -15.417 73.164 1.00 27.03 171 ARG A C 1
ATOM 1252 O O . ARG A 1 171 ? 19.779 -16.232 73.815 1.00 27.37 171 ARG A O 1
ATOM 1260 N N . ASP A 1 172 ? 21.492 -14.777 73.663 1.00 27.46 172 ASP A N 1
ATOM 1261 C CA . ASP A 1 172 ? 21.838 -14.853 75.087 1.00 27.98 172 ASP A CA 1
ATOM 1262 C C . ASP A 1 172 ? 22.534 -13.572 75.548 1.00 28.09 172 ASP A C 1
ATOM 1263 O O . ASP A 1 172 ? 22.721 -12.648 74.768 1.00 27.68 172 ASP A O 1
ATOM 1268 N N . GLU A 1 173 ? 22.890 -13.510 76.822 1.00 28.55 173 GLU A N 1
ATOM 1269 C CA . GLU A 1 173 ? 23.452 -12.291 77.377 1.00 29.26 173 GLU A CA 1
ATOM 1270 C C . GLU A 1 173 ? 24.808 -11.930 76.765 1.00 29.62 173 GLU A C 1
ATOM 1271 O O . GLU A 1 173 ? 25.104 -10.749 76.560 1.00 29.39 173 GLU A O 1
ATOM 1277 N N . LYS A 1 174 ? 25.630 -12.939 76.487 1.00 30.28 174 LYS A N 1
ATOM 1278 C CA . LYS A 1 174 ? 26.953 -12.706 75.911 1.00 30.86 174 LYS A CA 1
ATOM 1279 C C . LYS A 1 174 ? 26.862 -12.127 74.499 1.00 31.10 174 LYS A C 1
ATOM 1280 O O . LYS A 1 174 ? 27.676 -11.281 74.126 1.00 31.28 174 LYS A O 1
ATOM 1286 N N . GLU A 1 175 ? 25.884 -12.597 73.724 1.00 31.41 175 GLU A N 1
ATOM 1287 C CA . GLU A 1 175 ? 25.598 -12.037 72.409 1.00 32.00 175 GLU A CA 1
ATOM 1288 C C . GLU A 1 175 ? 25.093 -10.603 72.522 1.00 32.29 175 GLU A C 1
ATOM 1289 O O . GLU A 1 175 ? 25.509 -9.745 71.748 1.00 32.18 175 GLU A O 1
ATOM 1295 N N . LEU A 1 176 ? 24.210 -10.346 73.487 1.00 32.96 176 LEU A N 1
ATOM 1296 C CA . LEU A 1 176 ? 23.661 -9.007 73.687 1.00 33.58 176 LEU A CA 1
ATOM 1297 C C . LEU A 1 176 ? 24.745 -8.008 74.080 1.00 34.40 176 LEU A C 1
ATOM 1298 O O . LEU A 1 176 ? 24.745 -6.868 73.621 1.00 34.94 176 LEU A O 1
ATOM 1303 N N . GLU A 1 177 ? 25.655 -8.442 74.938 1.00 35.03 177 GLU A N 1
ATOM 1304 C CA . GLU A 1 177 ? 26.794 -7.638 75.340 1.00 35.29 177 GLU A CA 1
ATOM 1305 C C . GLU A 1 177 ? 27.714 -7.320 74.146 1.00 35.56 177 GLU A C 1
ATOM 1306 O O . GLU A 1 177 ? 28.048 -6.155 73.910 1.00 35.72 177 GLU A O 1
ATOM 1312 N N . THR A 1 178 ? 28.093 -8.337 73.372 1.00 35.64 178 THR A N 1
ATOM 1313 C CA . THR A 1 178 ? 28.958 -8.106 72.203 1.00 35.72 178 THR A CA 1
ATOM 1314 C C . THR A 1 178 ? 28.241 -7.338 71.092 1.00 35.72 178 THR A C 1
ATOM 1315 O O . THR A 1 178 ? 28.818 -6.441 70.479 1.00 36.08 178 THR A O 1
ATOM 1319 N N . GLY A 1 179 ? 26.982 -7.681 70.841 1.00 35.40 179 GLY A N 1
ATOM 1320 C CA . GLY A 1 179 ? 26.208 -7.041 69.785 1.00 34.95 179 GLY A CA 1
ATOM 1321 C C . GLY A 1 179 ? 25.832 -5.592 70.050 1.00 34.92 179 GLY A C 1
ATOM 1322 O O . GLY A 1 179 ? 25.506 -4.855 69.112 1.00 34.92 179 GLY A O 1
ATOM 1323 N N . PHE A 1 180 ? 25.856 -5.180 71.318 1.00 34.41 180 PHE A N 1
ATOM 1324 C CA . PHE A 1 180 ? 25.420 -3.840 71.698 1.00 34.33 180 PHE A CA 1
ATOM 1325 C C . PHE A 1 180 ? 26.421 -2.820 71.187 1.00 34.15 180 PHE A C 1
ATOM 1326 O O . PHE A 1 180 ? 26.058 -1.837 70.548 1.00 33.93 180 PHE A O 1
ATOM 1334 N N . ARG A 1 181 ? 27.685 -3.079 71.484 1.00 34.00 181 ARG A N 1
ATOM 1335 C CA . ARG A 1 181 ? 28.772 -2.183 71.140 1.00 34.13 181 ARG A CA 1
ATOM 1336 C C . ARG A 1 181 ? 28.989 -2.151 69.621 1.00 33.51 181 ARG A C 1
ATOM 1337 O O . ARG A 1 181 ? 29.291 -1.102 69.057 1.00 33.23 181 ARG A O 1
ATOM 1345 N N . MET A 1 182 ? 28.810 -3.298 68.966 1.00 32.76 182 MET A N 1
ATOM 1346 C CA . MET A 1 182 ? 28.899 -3.385 67.503 1.00 32.44 182 MET A CA 1
ATOM 1347 C C . MET A 1 182 ? 27.878 -2.515 66.781 1.00 31.33 182 MET A C 1
ATOM 1348 O O . MET A 1 182 ? 28.208 -1.829 65.813 1.00 31.13 182 MET A O 1
ATOM 1353 N N . THR A 1 183 ? 26.633 -2.584 67.242 1.00 30.29 183 THR A N 1
ATOM 1354 C CA . THR A 1 183 ? 25.512 -1.905 66.599 1.00 30.19 183 THR A CA 1
ATOM 1355 C C . THR A 1 183 ? 25.546 -0.402 66.902 1.00 29.78 183 THR A C 1
ATOM 1356 O O . THR A 1 183 ? 25.215 0.430 66.054 1.00 28.85 183 THR A O 1
ATOM 1360 N N . GLU A 1 184 ? 25.932 -0.062 68.124 1.00 29.60 184 GLU A N 1
ATOM 1361 C CA . GLU A 1 184 ? 26.089 1.328 68.495 1.00 29.90 184 GLU A CA 1
ATOM 1362 C C . GLU A 1 184 ? 27.150 1.989 67.610 1.00 29.73 184 GLU A C 1
ATOM 1363 O O . GLU A 1 184 ? 26.923 3.077 67.055 1.00 29.49 184 GLU A O 1
ATOM 1369 N N . GLN A 1 185 ? 28.290 1.316 67.467 1.00 29.54 185 GLN A N 1
ATOM 1370 C CA . GLN A 1 185 ? 29.358 1.771 66.582 1.00 29.96 185 GLN A CA 1
ATOM 1371 C C . GLN A 1 185 ? 28.876 1.980 65.155 1.00 29.63 185 GLN A C 1
ATOM 1372 O O . GLN A 1 185 ? 29.050 3.057 64.586 1.00 29.87 185 GLN A O 1
ATOM 1378 N N . GLU A 1 186 ? 28.280 0.944 64.579 1.00 29.42 186 GLU A N 1
ATOM 1379 C CA . GLU A 1 186 ? 27.821 0.984 63.188 1.00 29.39 186 GLU A CA 1
ATOM 1380 C C . GLU A 1 186 ? 26.760 2.067 62.928 1.00 29.04 186 GLU A C 1
ATOM 1381 O O . GLU A 1 186 ? 26.731 2.672 61.854 1.00 28.98 186 GLU A O 1
ATOM 1387 N N . ALA A 1 187 ? 25.895 2.294 63.913 1.00 28.59 187 ALA A N 1
ATOM 1388 C CA . ALA A 1 187 ? 24.815 3.268 63.816 1.00 28.23 187 ALA A CA 1
ATOM 1389 C C . ALA A 1 187 ? 25.337 4.717 63.846 1.00 27.64 187 ALA A C 1
ATOM 1390 O O . ALA A 1 187 ? 24.911 5.553 63.058 1.00 26.74 187 ALA A O 1
ATOM 1392 N N . GLN A 1 188 ? 26.253 4.993 64.764 1.00 27.45 188 GLN A N 1
ATOM 1393 C CA . GLN A 1 188 ? 26.900 6.300 64.870 1.00 27.66 188 GLN A CA 1
ATOM 1394 C C . GLN A 1 188 ? 27.591 6.663 63.560 1.00 27.82 188 GLN A C 1
ATOM 1395 O O . GLN A 1 188 ? 27.534 7.810 63.097 1.00 28.14 188 GLN A O 1
ATOM 1401 N N . THR A 1 189 ? 28.266 5.674 62.989 1.00 27.58 189 THR A N 1
ATOM 1402 C CA . THR A 1 189 ? 28.990 5.831 61.754 1.00 27.22 189 THR A CA 1
ATOM 1403 C C . THR A 1 189 ? 27.989 6.066 60.631 1.00 27.32 189 THR A C 1
ATOM 1404 O O . THR A 1 189 ? 28.089 7.045 59.906 1.00 27.30 189 THR A O 1
ATOM 1408 N N . ALA A 1 190 ? 26.998 5.187 60.521 1.00 27.25 190 ALA A N 1
ATOM 1409 C CA . ALA A 1 190 ? 26.060 5.234 59.407 1.00 26.94 190 ALA A CA 1
ATOM 1410 C C . ALA A 1 190 ? 25.104 6.419 59.467 1.00 26.66 190 ALA A C 1
ATOM 1411 O O . ALA A 1 190 ? 24.764 6.974 58.430 1.00 27.01 190 ALA A O 1
ATOM 1413 N N . PHE A 1 191 ? 24.681 6.799 60.674 1.00 26.32 191 PHE A N 1
ATOM 1414 C CA . PHE A 1 191 ? 23.595 7.764 60.868 1.00 25.96 191 PHE A CA 1
ATOM 1415 C C . PHE A 1 191 ? 23.934 8.977 61.749 1.00 25.77 191 PHE A C 1
ATOM 1416 O O . PHE A 1 191 ? 23.149 9.908 61.817 1.00 26.02 191 PHE A O 1
ATOM 1424 N N . GLY A 1 192 ? 25.075 8.973 62.429 1.00 25.49 192 GLY A N 1
ATOM 1425 C CA . GLY A 1 192 ? 25.378 10.027 63.397 1.00 25.49 192 GLY A CA 1
ATOM 1426 C C . GLY A 1 192 ? 24.465 9.960 64.606 1.00 25.43 192 GLY A C 1
ATOM 1427 O O . GLY A 1 192 ? 24.150 10.974 65.218 1.00 26.13 192 GLY A O 1
ATOM 1428 N N . ASN A 1 193 ? 24.038 8.753 64.949 1.00 25.17 193 ASN A N 1
ATOM 1429 C CA . ASN A 1 193 ? 23.130 8.534 66.065 1.00 24.75 193 ASN A CA 1
ATOM 1430 C C . ASN A 1 193 ? 23.263 7.070 66.461 1.00 24.46 193 ASN A C 1
ATOM 1431 O O . ASN A 1 193 ? 22.817 6.166 65.733 1.00 24.60 193 ASN A O 1
ATOM 1436 N N . GLY A 1 194 ? 23.914 6.853 67.603 1.00 23.85 194 GLY A N 1
ATOM 1437 C CA . GLY A 1 194 ? 24.202 5.526 68.114 1.00 23.44 194 GLY A CA 1
ATOM 1438 C C . GLY A 1 194 ? 23.153 5.051 69.088 1.00 23.26 194 GLY A C 1
ATOM 1439 O O . GLY A 1 194 ? 23.353 4.058 69.775 1.00 23.33 194 GLY A O 1
ATOM 1440 N N . GLY A 1 195 ? 22.029 5.761 69.144 1.00 22.87 195 GLY A N 1
ATOM 1441 C CA . GLY A 1 195 ? 20.895 5.356 69.957 1.00 22.37 195 GLY A CA 1
ATOM 1442 C C . GLY A 1 195 ? 20.273 4.054 69.488 1.00 21.86 195 GLY A C 1
ATOM 1443 O O . GLY A 1 195 ? 19.896 3.925 68.320 1.00 21.51 195 GLY A O 1
ATOM 1444 N N . LEU A 1 196 ? 20.168 3.101 70.415 1.00 21.56 196 LEU A N 1
ATOM 1445 C CA . LEU A 1 196 ? 19.588 1.777 70.154 1.00 21.60 196 LEU A CA 1
ATOM 1446 C C . LEU A 1 196 ? 18.377 1.541 71.030 1.00 21.43 196 LEU A C 1
ATOM 1447 O O . LEU A 1 196 ? 18.346 1.976 72.177 1.00 20.96 196 LEU A O 1
ATOM 1452 N N . TYR A 1 197 ? 17.392 0.843 70.479 1.00 21.70 197 TYR A N 1
ATOM 1453 C CA . TYR A 1 197 ? 16.254 0.334 71.245 1.00 21.91 197 TYR A CA 1
ATOM 1454 C C . TYR A 1 197 ? 16.188 -1.194 71.056 1.00 22.11 197 TYR A C 1
ATOM 1455 O O . TYR A 1 197 ? 16.864 -1.742 70.189 1.00 22.13 197 TYR A O 1
ATOM 1464 N N . MET A 1 198 ? 15.402 -1.870 71.889 1.00 22.57 198 MET A N 1
ATOM 1465 C CA . MET A 1 198 ? 15.345 -3.324 71.903 1.00 23.29 198 MET A CA 1
ATOM 1466 C C . MET A 1 198 ? 13.912 -3.812 71.731 1.00 23.38 198 MET A C 1
ATOM 1467 O O . MET A 1 198 ? 12.970 -3.182 72.202 1.00 23.40 198 MET A O 1
ATOM 1472 N N . GLU A 1 199 ? 13.758 -4.938 71.046 1.00 24.01 199 GLU A N 1
ATOM 1473 C CA . GLU A 1 199 ? 12.456 -5.574 70.869 1.00 24.42 199 GLU A CA 1
ATOM 1474 C C . GLU A 1 199 ? 12.598 -7.068 71.063 1.00 24.42 199 GLU A C 1
ATOM 1475 O O . GLU A 1 199 ? 13.694 -7.605 70.963 1.00 24.43 199 GLU A O 1
ATOM 1481 N N . LYS A 1 200 ? 11.477 -7.726 71.338 1.00 24.87 200 LYS A N 1
ATOM 1482 C CA . LYS A 1 200 ? 11.379 -9.184 71.253 1.00 24.79 200 LYS A CA 1
ATOM 1483 C C . LYS A 1 200 ? 11.662 -9.579 69.815 1.00 24.66 200 LYS A C 1
ATOM 1484 O O . LYS A 1 200 ? 11.045 -9.025 68.903 1.00 24.91 200 LYS A O 1
ATOM 1490 N N . PHE A 1 201 ? 12.594 -10.506 69.598 1.00 23.95 201 PHE A N 1
ATOM 1491 C CA . PHE A 1 201 ? 12.892 -10.957 68.241 1.00 23.67 201 PHE A CA 1
ATOM 1492 C C . PHE A 1 201 ? 11.841 -11.986 67.869 1.00 23.17 201 PHE A C 1
ATOM 1493 O O . PHE A 1 201 ? 11.802 -13.046 68.464 1.00 23.04 201 PHE A O 1
ATOM 1501 N N . ILE A 1 202 ? 10.977 -11.652 66.913 1.00 22.94 202 ILE A N 1
ATOM 1502 C CA . ILE A 1 202 ? 9.908 -12.561 66.477 1.00 23.36 202 ILE A CA 1
ATOM 1503 C C . ILE A 1 202 ? 10.448 -13.565 65.450 1.00 23.22 202 ILE A C 1
ATOM 1504 O O . ILE A 1 202 ? 11.158 -13.212 64.497 1.00 22.66 202 ILE A O 1
ATOM 1509 N N . GLU A 1 203 ? 10.105 -14.827 65.676 1.00 23.26 203 GLU A N 1
ATOM 1510 C CA . GLU A 1 203 ? 10.766 -15.943 65.013 1.00 23.40 203 GLU A CA 1
ATOM 1511 C C . GLU A 1 203 ? 9.915 -16.599 63.924 1.00 22.69 203 GLU A C 1
ATOM 1512 O O . GLU A 1 203 ? 10.451 -17.090 62.938 1.00 23.07 203 GLU A O 1
ATOM 1518 N N . ASN A 1 204 ? 8.596 -16.580 64.093 1.00 22.00 204 ASN A N 1
ATOM 1519 C CA . ASN A 1 204 ? 7.675 -17.179 63.125 1.00 21.78 204 ASN A CA 1
ATOM 1520 C C . ASN A 1 204 ? 6.618 -16.169 62.684 1.00 21.19 204 ASN A C 1
ATOM 1521 O O . ASN A 1 204 ? 5.539 -16.092 63.254 1.00 20.57 204 ASN A O 1
ATOM 1526 N N . PHE A 1 205 ? 6.938 -15.387 61.660 1.00 20.90 205 PHE A N 1
ATOM 1527 C CA . PHE A 1 205 ? 6.033 -14.330 61.233 1.00 21.00 205 PHE A CA 1
ATOM 1528 C C . PHE A 1 205 ? 6.036 -14.120 59.722 1.00 20.69 205 PHE A C 1
ATOM 1529 O O . PHE A 1 205 ? 6.882 -14.657 58.997 1.00 20.49 205 PHE A O 1
ATOM 1537 N N . ARG A 1 206 ? 5.044 -13.371 59.256 1.00 21.09 206 ARG A N 1
ATOM 1538 C CA . ARG A 1 206 ? 5.007 -12.886 57.865 1.00 21.39 206 ARG A CA 1
ATOM 1539 C C . ARG A 1 206 ? 5.119 -11.371 57.830 1.00 21.08 206 ARG A C 1
ATOM 1540 O O . ARG A 1 206 ? 4.595 -10.684 58.698 1.00 20.54 206 ARG A O 1
ATOM 1548 N N . HIS A 1 207 ? 5.864 -10.869 56.855 1.00 21.62 207 HIS A N 1
ATOM 1549 C CA . HIS A 1 207 ? 6.032 -9.432 56.682 1.00 21.67 207 HIS A CA 1
ATOM 1550 C C . HIS A 1 207 ? 4.851 -8.896 55.881 1.00 21.25 207 HIS A C 1
ATOM 1551 O O . HIS A 1 207 ? 4.771 -9.094 54.658 1.00 21.49 207 HIS A O 1
ATOM 1558 N N . ILE A 1 208 ? 3.936 -8.240 56.592 1.00 21.00 208 ILE A N 1
ATOM 1559 C CA . ILE A 1 208 ? 2.748 -7.612 56.004 1.00 21.00 208 ILE A CA 1
ATOM 1560 C C . ILE A 1 208 ? 2.803 -6.096 56.171 1.00 20.77 208 ILE A C 1
ATOM 1561 O O . ILE A 1 208 ? 2.907 -5.597 57.283 1.00 20.82 208 ILE A O 1
ATOM 1566 N N . GLU A 1 209 ? 2.727 -5.363 55.068 1.00 20.21 209 GLU A N 1
ATOM 1567 C CA . GLU A 1 209 ? 2.813 -3.911 55.132 1.00 19.88 209 GLU A CA 1
ATOM 1568 C C . GLU A 1 209 ? 1.621 -3.268 54.428 1.00 19.42 209 GLU A C 1
ATOM 1569 O O . GLU A 1 209 ? 1.107 -3.794 53.438 1.00 18.75 209 GLU A O 1
ATOM 1575 N N . ILE A 1 210 ? 1.187 -2.129 54.947 1.00 18.96 210 ILE A N 1
ATOM 1576 C CA . ILE A 1 210 ? -0.003 -1.482 54.440 1.00 18.87 210 ILE A CA 1
ATOM 1577 C C . ILE A 1 210 ? 0.374 -0.175 53.792 1.00 19.01 210 ILE A C 1
ATOM 1578 O O . ILE A 1 210 ? 0.985 0.689 54.420 1.00 19.20 210 ILE A O 1
ATOM 1583 N N . GLN A 1 211 ? 0.006 -0.042 52.524 1.00 19.03 211 GLN A N 1
ATOM 1584 C CA . GLN A 1 211 ? 0.135 1.210 51.817 1.00 19.28 211 GLN A CA 1
ATOM 1585 C C . GLN A 1 211 ? -0.886 2.219 52.351 1.00 19.37 211 GLN A C 1
ATOM 1586 O O . GLN A 1 211 ? -2.089 1.955 52.318 1.00 18.15 211 GLN A O 1
ATOM 1592 N N . ILE A 1 212 ? -0.399 3.361 52.854 1.00 19.65 212 ILE A N 1
ATOM 1593 C CA . ILE A 1 212 ? -1.284 4.495 53.147 1.00 20.06 212 ILE A CA 1
ATOM 1594 C C . ILE A 1 212 ? -0.988 5.656 52.181 1.00 19.68 212 ILE A C 1
ATOM 1595 O O . ILE A 1 212 ? 0.086 5.746 51.599 1.00 19.48 212 ILE A O 1
ATOM 1600 N N . VAL A 1 213 ? -1.973 6.523 52.003 1.00 20.13 213 VAL A N 1
ATOM 1601 C CA . VAL A 1 213 ? -1.772 7.804 51.322 1.00 20.18 213 VAL A CA 1
ATOM 1602 C C . VAL A 1 213 ? -2.650 8.847 51.982 1.00 19.96 213 VAL A C 1
ATOM 1603 O O . VAL A 1 213 ? -3.870 8.663 52.068 1.00 20.05 213 VAL A O 1
ATOM 1607 N N . GLY A 1 214 ? -2.034 9.926 52.456 1.00 19.42 214 GLY A N 1
ATOM 1608 C CA . GLY A 1 214 ? -2.787 11.096 52.912 1.00 19.38 214 GLY A CA 1
ATOM 1609 C C . GLY A 1 214 ? -2.689 12.301 51.978 1.00 19.04 214 GLY A C 1
ATOM 1610 O O . GLY A 1 214 ? -1.721 12.434 51.225 1.00 18.89 214 GLY A O 1
ATOM 1611 N N . ASP A 1 215 ? -3.700 13.173 52.019 1.00 18.92 215 ASP A N 1
ATOM 1612 C CA . ASP A 1 215 ? -3.634 14.479 51.356 1.00 19.33 215 ASP A CA 1
ATOM 1613 C C . ASP A 1 215 ? -3.293 15.583 52.376 1.00 19.83 215 ASP A C 1
ATOM 1614 O O . ASP A 1 215 ? -3.086 15.300 53.555 1.00 18.97 215 ASP A O 1
ATOM 1619 N N . SER A 1 216 ? -3.210 16.830 51.906 1.00 20.50 216 SER A N 1
ATOM 1620 C CA . SER A 1 216 ? -2.868 17.972 52.747 1.00 21.18 216 SER A CA 1
ATOM 1621 C C . SER A 1 216 ? -4.060 18.488 53.554 1.00 22.05 216 SER A C 1
ATOM 1622 O O . SER A 1 216 ? -3.964 19.532 54.205 1.00 22.44 216 SER A O 1
ATOM 1625 N N . TYR A 1 217 ? -5.169 17.753 53.510 1.00 22.98 217 TYR A N 1
ATOM 1626 C CA . TYR A 1 217 ? -6.437 18.155 54.103 1.00 23.18 217 TYR A CA 1
ATOM 1627 C C . TYR A 1 217 ? -6.897 17.178 55.174 1.00 23.57 217 TYR A C 1
ATOM 1628 O O . TYR A 1 217 ? -8.069 17.174 55.558 1.00 23.65 217 TYR A O 1
ATOM 1637 N N . GLY A 1 218 ? -5.974 16.347 55.658 1.00 23.89 218 GLY A N 1
ATOM 1638 C CA . GLY A 1 218 ? -6.266 15.412 56.745 1.00 23.82 218 GLY A CA 1
ATOM 1639 C C . GLY A 1 218 ? -6.955 14.110 56.364 1.00 23.89 218 GLY A C 1
ATOM 1640 O O . GLY A 1 218 ? -7.323 13.340 57.248 1.00 24.17 218 GLY A O 1
ATOM 1641 N N . ASN A 1 219 ? -7.145 13.852 55.070 1.00 24.15 219 ASN A N 1
ATOM 1642 C CA . ASN A 1 219 ? -7.795 12.615 54.621 1.00 23.91 219 ASN A CA 1
ATOM 1643 C C . ASN A 1 219 ? -6.743 11.544 54.417 1.00 23.71 219 ASN A C 1
ATOM 1644 O O . ASN A 1 219 ? -5.756 11.781 53.707 1.00 23.17 219 ASN A O 1
ATOM 1649 N N . VAL A 1 220 ? -6.943 10.380 55.039 1.00 23.54 220 VAL A N 1
ATOM 1650 C CA . VAL A 1 220 ? -6.032 9.243 54.890 1.00 23.51 220 VAL A CA 1
ATOM 1651 C C . VAL A 1 220 ? -6.790 7.959 54.505 1.00 23.81 220 VAL A C 1
ATOM 1652 O O . VAL A 1 220 ? -7.829 7.621 55.084 1.00 23.56 220 VAL A O 1
ATOM 1656 N N . ILE A 1 221 ? -6.274 7.261 53.498 1.00 23.95 221 ILE A N 1
ATOM 1657 C CA . ILE A 1 221 ? -6.800 5.949 53.111 1.00 24.14 221 ILE A CA 1
ATOM 1658 C C . ILE A 1 221 ? -5.661 4.932 53.014 1.00 23.98 221 ILE A C 1
ATOM 1659 O O . ILE A 1 221 ? -4.488 5.299 53.068 1.00 23.95 221 ILE A O 1
ATOM 1664 N N . HIS A 1 222 ? -6.020 3.657 52.909 1.00 24.18 222 HIS A N 1
ATOM 1665 C CA . HIS A 1 222 ? -5.055 2.585 52.680 1.00 24.08 222 HIS A CA 1
ATOM 1666 C C . HIS A 1 222 ? -5.465 1.788 51.439 1.00 24.12 222 HIS A C 1
ATOM 1667 O O . HIS A 1 222 ? -6.655 1.712 51.111 1.00 23.79 222 HIS A O 1
ATOM 1674 N N . LEU A 1 223 ? -4.471 1.226 50.748 1.00 23.69 223 LEU A N 1
ATOM 1675 C CA . LEU A 1 223 ? -4.681 0.511 49.491 1.00 23.80 223 LEU A CA 1
ATOM 1676 C C . LEU A 1 223 ? -4.388 -0.981 49.698 1.00 23.64 223 LEU A C 1
ATOM 1677 O O . LEU A 1 223 ? -3.875 -1.670 48.826 1.00 23.54 223 LEU A O 1
ATOM 1682 N N . GLY A 1 224 ? -4.722 -1.462 50.887 1.00 23.65 224 GLY A N 1
ATOM 1683 C CA . GLY A 1 224 ? -4.474 -2.834 51.296 1.00 23.38 224 GLY A CA 1
ATOM 1684 C C . GLY A 1 224 ? -3.020 -3.137 51.577 1.00 23.29 224 GLY A C 1
ATOM 1685 O O . GLY A 1 224 ? -2.190 -2.234 51.736 1.00 23.25 224 GLY A O 1
ATOM 1686 N N . GLU A 1 225 ? -2.712 -4.430 51.601 1.00 23.29 225 GLU A N 1
ATOM 1687 C CA . GLU A 1 225 ? -1.404 -4.912 52.030 1.00 22.91 225 GLU A CA 1
ATOM 1688 C C . GLU A 1 225 ? -0.492 -5.390 50.896 1.00 22.61 225 GLU A C 1
ATOM 1689 O O . GLU A 1 225 ? -0.933 -5.697 49.784 1.00 22.71 225 GLU A O 1
ATOM 1695 N N . ARG A 1 226 ? 0.794 -5.423 51.207 1.00 22.16 226 ARG A N 1
ATOM 1696 C CA . ARG A 1 226 ? 1.770 -6.163 50.431 1.00 21.87 226 ARG A CA 1
ATOM 1697 C C . ARG A 1 226 ? 2.402 -7.196 51.357 1.00 21.66 226 ARG A C 1
ATOM 1698 O O . ARG A 1 226 ? 2.665 -6.912 52.531 1.00 20.67 226 ARG A O 1
ATOM 1706 N N . ASP A 1 227 ? 2.618 -8.392 50.820 1.00 22.00 227 ASP A N 1
ATOM 1707 C CA . ASP A 1 227 ? 3.286 -9.480 51.536 1.00 21.96 227 ASP A CA 1
ATOM 1708 C C . ASP A 1 227 ? 4.722 -9.636 51.022 1.00 21.69 227 ASP A C 1
ATOM 1709 O O . ASP A 1 227 ? 4.940 -10.042 49.885 1.00 20.66 227 ASP A O 1
ATOM 1714 N N . CYS A 1 228 ? 5.680 -9.301 51.888 1.00 22.11 228 CYS A N 1
ATOM 1715 C CA . CYS A 1 228 ? 7.101 -9.235 51.548 1.00 22.88 228 CYS A CA 1
ATOM 1716 C C . CYS A 1 228 ? 7.897 -10.213 52.399 1.00 23.38 228 CYS A C 1
ATOM 1717 O O . CYS A 1 228 ? 8.982 -9.887 52.877 1.00 23.80 228 CYS A O 1
ATOM 1720 N N . THR A 1 229 ? 7.353 -11.410 52.573 1.00 23.86 229 THR A N 1
ATOM 1721 C CA . THR A 1 229 ? 7.956 -12.440 53.421 1.00 24.34 229 THR A CA 1
ATOM 1722 C C . THR A 1 229 ? 9.185 -13.098 52.749 1.00 25.16 229 THR A C 1
ATOM 1723 O O . THR A 1 229 ? 10.160 -13.402 53.432 1.00 24.94 229 THR A O 1
ATOM 1727 N N . ILE A 1 230 ? 9.160 -13.272 51.420 1.00 26.25 230 ILE A N 1
ATOM 1728 C CA . ILE A 1 230 ? 10.338 -13.793 50.697 1.00 26.97 230 ILE A CA 1
ATOM 1729 C C . ILE A 1 230 ? 11.473 -12.759 50.697 1.00 27.79 230 ILE A C 1
ATOM 1730 O O . ILE A 1 230 ? 11.486 -11.796 49.922 1.00 26.92 230 ILE A O 1
ATOM 1735 N N . GLN A 1 231 ? 12.419 -13.000 51.602 1.00 29.18 231 GLN A N 1
ATOM 1736 C CA . GLN A 1 231 ? 13.479 -12.062 51.960 1.00 30.23 231 GLN A CA 1
ATOM 1737 C C . GLN A 1 231 ? 14.807 -12.794 51.995 1.00 30.86 231 GLN A C 1
ATOM 1738 O O . GLN A 1 231 ? 14.884 -13.924 52.488 1.00 31.31 231 GLN A O 1
ATOM 1744 N N . ARG A 1 232 ? 15.847 -12.162 51.465 1.00 31.88 232 ARG A N 1
ATOM 1745 C CA . ARG A 1 232 ? 17.217 -12.641 51.658 1.00 32.33 232 ARG A CA 1
ATOM 1746 C C . ARG A 1 232 ? 17.956 -11.591 52.481 1.00 32.85 232 ARG A C 1
ATOM 1747 O O . ARG A 1 232 ? 18.087 -10.446 52.047 1.00 33.13 232 ARG A O 1
ATOM 1755 N N . ARG A 1 233 ? 18.410 -11.987 53.672 1.00 33.28 233 ARG A N 1
ATOM 1756 C CA . ARG A 1 233 ? 19.221 -11.133 54.553 1.00 33.54 233 ARG A CA 1
ATOM 1757 C C . ARG A 1 233 ? 18.550 -9.806 54.920 1.00 33.69 233 ARG A C 1
ATOM 1758 O O . ARG A 1 233 ? 19.180 -8.750 54.878 1.00 33.81 233 ARG A O 1
ATOM 1766 N N . MET A 1 234 ? 17.277 -9.892 55.307 1.00 33.83 234 MET A N 1
ATOM 1767 C CA . MET A 1 234 ? 16.393 -8.728 55.545 1.00 33.94 234 MET A CA 1
ATOM 1768 C C . MET A 1 234 ? 15.831 -8.100 54.265 1.00 33.63 234 MET A C 1
ATOM 1769 O O . MET A 1 234 ? 14.678 -7.636 54.263 1.00 34.66 234 MET A O 1
ATOM 1774 N N . GLN A 1 235 ? 16.628 -8.068 53.197 1.00 32.78 235 GLN A N 1
ATOM 1775 C CA . GLN A 1 235 ? 16.235 -7.388 51.963 1.00 31.89 235 GLN A CA 1
ATOM 1776 C C . GLN A 1 235 ? 15.180 -8.165 51.176 1.00 30.76 235 GLN A C 1
ATOM 1777 O O . GLN A 1 235 ? 15.257 -9.382 51.053 1.00 30.77 235 GLN A O 1
ATOM 1783 N N . LYS A 1 236 ? 14.206 -7.431 50.642 1.00 29.10 236 LYS A N 1
ATOM 1784 C CA . LYS A 1 236 ? 13.046 -8.003 49.981 1.00 27.70 236 LYS A CA 1
ATOM 1785 C C . LYS A 1 236 ? 13.405 -8.433 48.564 1.00 26.64 236 LYS A C 1
ATOM 1786 O O . LYS A 1 236 ? 14.133 -7.719 47.868 1.00 26.48 236 LYS A O 1
ATOM 1792 N N . LEU A 1 237 ? 12.908 -9.606 48.160 1.00 25.07 237 LEU A N 1
ATOM 1793 C CA . LEU A 1 237 ? 13.149 -10.173 46.822 1.00 24.14 237 LEU A CA 1
ATOM 1794 C C . LEU A 1 237 ? 11.872 -10.353 46.026 1.00 22.75 237 LEU A C 1
ATOM 1795 O O . LEU A 1 237 ? 11.850 -10.123 44.824 1.00 21.57 237 LEU A O 1
ATOM 1800 N N . VAL A 1 238 ? 10.822 -10.810 46.701 1.00 21.86 238 VAL A N 1
ATOM 1801 C CA . VAL A 1 238 ? 9.552 -11.093 46.057 1.00 21.59 238 VAL A CA 1
ATOM 1802 C C . VAL A 1 238 ? 8.426 -10.551 46.928 1.00 21.23 238 VAL A C 1
ATOM 1803 O O . VAL A 1 238 ? 8.339 -10.869 48.116 1.00 20.52 238 VAL A O 1
ATOM 1807 N N . GLU A 1 239 ? 7.579 -9.717 46.322 1.00 21.10 239 GLU A N 1
ATOM 1808 C CA . GLU A 1 239 ? 6.458 -9.102 47.020 1.00 21.19 239 GLU A CA 1
ATOM 1809 C C . GLU A 1 239 ? 5.167 -9.496 46.335 1.00 20.76 239 GLU A C 1
ATOM 1810 O O . GLU A 1 239 ? 5.122 -9.624 45.118 1.00 20.14 239 GLU A O 1
ATOM 1816 N N . GLU A 1 240 ? 4.104 -9.698 47.108 1.00 20.58 240 GLU A N 1
ATOM 1817 C CA . GLU A 1 240 ? 2.810 -9.958 46.487 1.00 20.62 240 GLU A CA 1
ATOM 1818 C C . GLU A 1 240 ? 1.655 -9.285 47.178 1.00 20.39 240 GLU A C 1
ATOM 1819 O O . GLU A 1 240 ? 1.666 -9.033 48.395 1.00 19.64 240 GLU A O 1
ATOM 1825 N N . ALA A 1 241 ? 0.662 -8.981 46.351 1.00 20.40 241 ALA A N 1
ATOM 1826 C CA . ALA A 1 241 ? -0.587 -8.398 46.801 1.00 20.42 241 ALA A CA 1
ATOM 1827 C C . ALA A 1 241 ? -1.740 -9.183 46.180 1.00 20.31 241 ALA A C 1
ATOM 1828 O O . ALA A 1 241 ? -1.669 -9.565 45.020 1.00 19.77 241 ALA A O 1
ATOM 1830 N N . PRO A 1 242 ? -2.783 -9.471 46.966 1.00 21.10 242 PRO A N 1
ATOM 1831 C CA . PRO A 1 242 ? -2.850 -9.340 48.427 1.00 21.70 242 PRO A CA 1
ATOM 1832 C C . PRO A 1 242 ? -1.978 -10.403 49.082 1.00 21.89 242 PRO A C 1
ATOM 1833 O O . PRO A 1 242 ? -1.310 -11.156 48.386 1.00 22.14 242 PRO A O 1
ATOM 1837 N N . SER A 1 243 ? -1.984 -10.479 50.405 1.00 22.39 243 SER A N 1
ATOM 1838 C CA . SER A 1 243 ? -1.308 -11.577 51.075 1.00 22.86 243 SER A CA 1
ATOM 1839 C C . SER A 1 243 ? -2.084 -12.895 50.877 1.00 23.64 243 SER A C 1
ATOM 1840 O O . SER A 1 243 ? -3.304 -12.936 51.068 1.00 23.21 243 SER A O 1
ATOM 1843 N N . PRO A 1 244 ? -1.376 -13.982 50.500 1.00 24.69 244 PRO A N 1
ATOM 1844 C CA . PRO A 1 244 ? -2.004 -15.304 50.357 1.00 25.33 244 PRO A CA 1
ATOM 1845 C C . PRO A 1 244 ? -2.688 -15.830 51.625 1.00 26.16 244 PRO A C 1
ATOM 1846 O O . PRO A 1 244 ? -3.664 -16.592 51.523 1.00 26.83 244 PRO A O 1
ATOM 1850 N N . ILE A 1 245 ? -2.194 -15.422 52.794 1.00 26.51 245 ILE A N 1
ATOM 1851 C CA . ILE A 1 245 ? -2.592 -16.026 54.071 1.00 27.00 245 ILE A CA 1
ATOM 1852 C C . ILE A 1 245 ? -3.611 -15.209 54.862 1.00 27.49 245 ILE A C 1
ATOM 1853 O O . ILE A 1 245 ? -3.994 -15.608 55.962 1.00 27.53 245 ILE A O 1
ATOM 1855 N N . LEU A 1 246 ? -4.060 -14.089 54.301 1.00 28.05 246 LEU A N 1
ATOM 1856 C CA . LEU A 1 246 ? -4.856 -13.113 55.039 1.00 28.43 246 LEU A CA 1
ATOM 1857 C C . LEU A 1 246 ? -6.317 -13.115 54.602 1.00 28.74 246 LEU A C 1
ATOM 1858 O O . LEU A 1 246 ? -6.607 -13.130 53.401 1.00 28.86 246 LEU A O 1
ATOM 1863 N N . ASP A 1 247 ? -7.228 -13.111 55.577 1.00 28.87 247 ASP A N 1
ATOM 1864 C CA . ASP A 1 247 ? -8.660 -12.952 55.309 1.00 29.20 247 ASP A CA 1
ATOM 1865 C C . ASP A 1 247 ? -9.072 -11.475 55.359 1.00 29.35 247 ASP A C 1
ATOM 1866 O O . ASP A 1 247 ? -8.309 -10.619 55.810 1.00 29.54 247 ASP A O 1
ATOM 1871 N N . ASP A 1 248 ? -10.290 -11.196 54.902 1.00 29.58 248 ASP A N 1
ATOM 1872 C CA . ASP A 1 248 ? -10.778 -9.824 54.735 1.00 29.73 248 ASP A CA 1
ATOM 1873 C C . ASP A 1 248 ? -10.961 -9.064 56.042 1.00 29.48 248 ASP A C 1
ATOM 1874 O O . ASP A 1 248 ? -10.919 -7.834 56.045 1.00 28.80 248 ASP A O 1
ATOM 1879 N N . GLU A 1 249 ? -11.172 -9.787 57.141 1.00 29.76 249 GLU A N 1
ATOM 1880 C CA . GLU A 1 249 ? -11.351 -9.152 58.442 1.00 29.52 249 GLU A CA 1
ATOM 1881 C C . GLU A 1 249 ? -10.030 -8.628 58.980 1.00 29.33 249 GLU A C 1
ATOM 1882 O O . GLU A 1 249 ? -9.992 -7.571 59.605 1.00 29.03 249 GLU A O 1
ATOM 1888 N N . THR A 1 250 ? -8.952 -9.376 58.737 1.00 29.09 250 THR A N 1
ATOM 1889 C CA . THR A 1 250 ? -7.609 -8.981 59.163 1.00 28.76 250 THR A CA 1
ATOM 1890 C C . THR A 1 250 ? -7.039 -7.881 58.258 1.00 28.31 250 THR A C 1
ATOM 1891 O O . THR A 1 250 ? -6.356 -6.993 58.734 1.00 27.62 250 THR A O 1
ATOM 1895 N N . ARG A 1 251 ? -7.313 -7.952 56.957 1.00 28.46 251 ARG A N 1
ATOM 1896 C CA . ARG A 1 251 ? -6.920 -6.895 56.020 1.00 28.70 251 ARG A CA 1
ATOM 1897 C C . ARG A 1 251 ? -7.509 -5.560 56.475 1.00 28.61 251 ARG A C 1
ATOM 1898 O O . ARG A 1 251 ? -6.820 -4.534 56.508 1.00 28.64 251 ARG A O 1
ATOM 1906 N N . ARG A 1 252 ? -8.787 -5.609 56.836 1.00 28.68 252 ARG A N 1
ATOM 1907 C CA . ARG A 1 252 ? -9.556 -4.467 57.325 1.00 28.81 252 ARG A CA 1
ATOM 1908 C C . ARG A 1 252 ? -9.069 -3.929 58.670 1.00 28.20 252 ARG A C 1
ATOM 1909 O O . ARG A 1 252 ? -9.017 -2.723 58.884 1.00 27.89 252 ARG A O 1
ATOM 1917 N N . GLU A 1 253 ? -8.722 -4.835 59.572 1.00 27.95 253 GLU A N 1
ATOM 1918 C CA . GLU A 1 253 ? -8.224 -4.482 60.899 1.00 27.54 253 GLU A CA 1
ATOM 1919 C C . GLU A 1 253 ? -6.810 -3.886 60.821 1.00 26.77 253 GLU A C 1
ATOM 1920 O O . GLU A 1 253 ? -6.476 -2.953 61.553 1.00 26.30 253 GLU A O 1
ATOM 1926 N N . MET A 1 254 ? -5.982 -4.436 59.935 1.00 26.14 254 MET A N 1
ATOM 1927 C CA . MET A 1 254 ? -4.629 -3.944 59.729 1.00 25.81 254 MET A CA 1
ATOM 1928 C C . MET A 1 254 ? -4.626 -2.626 58.953 1.00 25.26 254 MET A C 1
ATOM 1929 O O . MET A 1 254 ? -3.862 -1.718 59.277 1.00 24.93 254 MET A O 1
ATOM 1934 N N . GLY A 1 255 ? -5.476 -2.519 57.935 1.00 24.85 255 GLY A N 1
ATOM 1935 C CA . GLY A 1 255 ? -5.619 -1.273 57.183 1.00 24.61 255 GLY A CA 1
ATOM 1936 C C . GLY A 1 255 ? -6.084 -0.118 58.055 1.00 24.45 255 GLY A C 1
ATOM 1937 O O . GLY A 1 255 ? -5.570 0.998 57.956 1.00 24.62 255 GLY A O 1
ATOM 1938 N N . ASN A 1 256 ? -7.060 -0.395 58.915 1.00 24.18 256 ASN A N 1
ATOM 1939 C CA . ASN A 1 256 ? -7.527 0.562 59.903 1.00 23.90 256 ASN A CA 1
ATOM 1940 C C . ASN A 1 256 ? -6.452 0.970 60.911 1.00 23.38 256 ASN A C 1
ATOM 1941 O O . ASN A 1 256 ? -6.419 2.113 61.337 1.00 22.88 256 ASN A O 1
ATOM 1946 N N . ALA A 1 257 ? -5.586 0.033 61.294 1.00 23.12 257 ALA A N 1
ATOM 1947 C CA . ALA A 1 257 ? -4.477 0.332 62.213 1.00 22.88 257 ALA A CA 1
ATOM 1948 C C . ALA A 1 257 ? -3.472 1.267 61.543 1.00 22.80 257 ALA A C 1
ATOM 1949 O O . ALA A 1 257 ? -2.970 2.206 62.162 1.00 22.66 257 ALA A O 1
ATOM 1951 N N . ALA A 1 258 ? -3.195 1.001 60.270 1.00 22.54 258 ALA A N 1
ATOM 1952 C CA . ALA A 1 258 ? -2.275 1.810 59.477 1.00 22.51 258 ALA A CA 1
ATOM 1953 C C . ALA A 1 258 ? -2.783 3.235 59.263 1.00 22.30 258 ALA A C 1
ATOM 1954 O O . ALA A 1 258 ? -2.007 4.175 59.307 1.00 21.60 258 ALA A O 1
ATOM 1956 N N . VAL A 1 259 ? -4.083 3.378 59.010 1.00 22.49 259 VAL A N 1
ATOM 1957 C CA . VAL A 1 259 ? -4.698 4.696 58.846 1.00 22.93 259 VAL A CA 1
ATOM 1958 C C . VAL A 1 259 ? -4.654 5.478 60.181 1.00 22.97 259 VAL A C 1
ATOM 1959 O O . VAL A 1 259 ? -4.386 6.670 60.170 1.00 23.46 259 VAL A O 1
ATOM 1963 N N . ARG A 1 260 ? -4.861 4.806 61.313 1.00 22.75 260 ARG A N 1
ATOM 1964 C CA . ARG A 1 260 ? -4.701 5.444 62.634 1.00 22.89 260 ARG A CA 1
ATOM 1965 C C . ARG A 1 260 ? -3.272 5.892 62.865 1.00 22.67 260 ARG A C 1
ATOM 1966 O O . ARG A 1 260 ? -3.027 6.948 63.441 1.00 22.41 260 ARG A O 1
ATOM 1974 N N . ALA A 1 261 ? -2.334 5.058 62.435 1.00 22.82 261 ALA A N 1
ATOM 1975 C CA . ALA A 1 261 ? -0.921 5.364 62.500 1.00 23.04 261 ALA A CA 1
ATOM 1976 C C . ALA A 1 261 ? -0.607 6.666 61.778 1.00 23.10 261 ALA A C 1
ATOM 1977 O O . ALA A 1 261 ? -0.037 7.582 62.350 1.00 22.63 261 ALA A O 1
ATOM 1979 N N . ALA A 1 262 ? -0.996 6.733 60.510 1.00 23.62 262 ALA A N 1
ATOM 1980 C CA . ALA A 1 262 ? -0.674 7.873 59.653 1.00 23.56 262 ALA A CA 1
ATOM 1981 C C . ALA A 1 262 ? -1.277 9.188 60.152 1.00 23.64 262 ALA A C 1
ATOM 1982 O O . ALA A 1 262 ? -0.633 10.235 60.063 1.00 22.85 262 ALA A O 1
ATOM 1984 N N . LYS A 1 263 ? -2.497 9.150 60.681 1.00 24.12 263 LYS A N 1
ATOM 1985 C CA . LYS A 1 263 ? -3.111 10.389 61.148 1.00 24.61 263 LYS A CA 1
ATOM 1986 C C . LYS A 1 263 ? -2.725 10.804 62.560 1.00 24.84 263 LYS A C 1
ATOM 1987 O O . LYS A 1 263 ? -2.826 11.985 62.889 1.00 25.08 263 LYS A O 1
ATOM 1993 N N . ALA A 1 264 ? -2.210 9.876 63.365 1.00 25.03 264 ALA A N 1
ATOM 1994 C CA . ALA A 1 264 ? -1.627 10.236 64.666 1.00 25.14 264 ALA A CA 1
ATOM 1995 C C . ALA A 1 264 ? -0.451 11.216 64.484 1.00 25.48 264 ALA A C 1
ATOM 1996 O O . ALA A 1 264 ? -0.168 12.033 65.371 1.00 25.83 264 ALA A O 1
ATOM 1998 N N . VAL A 1 265 ? 0.217 11.107 63.331 1.00 25.32 265 VAL A N 1
ATOM 1999 C CA . VAL A 1 265 ? 1.312 11.988 62.928 1.00 25.16 265 VAL A CA 1
ATOM 2000 C C . VAL A 1 265 ? 0.942 12.945 61.782 1.00 25.03 265 VAL A C 1
ATOM 2001 O O . VAL A 1 265 ? 1.831 13.453 61.103 1.00 25.41 265 VAL A O 1
ATOM 2005 N N A ASN A 1 266 ? -0.357 13.164 61.574 0.50 24.78 266 ASN A N 1
ATOM 2006 N N B ASN A 1 266 ? -0.349 13.199 61.569 0.50 24.74 266 ASN A N 1
ATOM 2007 C CA A ASN A 1 266 ? -0.861 14.040 60.510 0.50 24.53 266 ASN A CA 1
ATOM 2008 C CA B ASN A 1 266 ? -0.794 14.118 60.508 0.50 24.49 266 ASN A CA 1
ATOM 2009 C C A ASN A 1 266 ? -0.109 13.831 59.192 0.50 24.28 266 ASN A C 1
ATOM 2010 C C B ASN A 1 266 ? -0.097 13.841 59.169 0.50 24.25 266 ASN A C 1
ATOM 2011 O O A ASN A 1 266 ? 0.358 14.783 58.557 0.50 24.31 266 ASN A O 1
ATOM 2012 O O B ASN A 1 266 ? 0.352 14.772 58.490 0.50 24.27 266 ASN A O 1
ATOM 2021 N N . TYR A 1 267 ? -0.002 12.565 58.796 1.00 23.93 267 TYR A N 1
ATOM 2022 C CA . TYR A 1 267 ? 0.816 12.160 57.646 1.00 23.38 267 TYR A CA 1
ATOM 2023 C C . TYR A 1 267 ? 0.178 12.556 56.312 1.00 22.59 267 TYR A C 1
ATOM 2024 O O . TYR A 1 267 ? -1.021 12.339 56.100 1.00 22.12 267 TYR A O 1
ATOM 2033 N N . GLU A 1 268 ? 0.999 13.146 55.439 1.00 22.09 268 GLU A N 1
ATOM 2034 C CA . GLU A 1 268 ? 0.598 13.587 54.106 1.00 22.12 268 GLU A CA 1
ATOM 2035 C C . GLU A 1 268 ? 1.409 12.867 53.027 1.00 21.53 268 GLU A C 1
ATOM 2036 O O . GLU A 1 268 ? 2.592 12.565 53.213 1.00 21.65 268 GLU A O 1
ATOM 2042 N N . ASN A 1 269 ? 0.758 12.610 51.896 1.00 21.02 269 ASN A N 1
ATOM 2043 C CA . ASN A 1 269 ? 1.355 11.901 50.759 1.00 20.63 269 ASN A CA 1
ATOM 2044 C C . ASN A 1 269 ? 1.521 10.393 51.065 1.00 20.56 269 ASN A C 1
ATOM 2045 O O . ASN A 1 269 ? 0.824 9.876 51.940 1.00 20.07 269 ASN A O 1
ATOM 2050 N N . ALA A 1 270 ? 2.417 9.692 50.358 1.00 20.41 270 ALA A N 1
ATOM 2051 C CA . ALA A 1 270 ? 2.504 8.224 50.472 1.00 20.56 270 ALA A CA 1
ATOM 2052 C C . ALA A 1 270 ? 3.483 7.758 51.547 1.00 20.28 270 ALA A C 1
ATOM 2053 O O . ALA A 1 270 ? 4.580 8.304 51.694 1.00 21.14 270 ALA A O 1
ATOM 2055 N N . GLY A 1 271 ? 3.053 6.750 52.298 1.00 20.17 271 GLY A N 1
ATOM 2056 C CA . GLY A 1 271 ? 3.907 6.023 53.223 1.00 20.05 271 GLY A CA 1
ATOM 2057 C C . GLY A 1 271 ? 3.465 4.570 53.326 1.00 19.71 271 GLY A C 1
ATOM 2058 O O . GLY A 1 271 ? 2.434 4.182 52.769 1.00 19.69 271 GLY A O 1
ATOM 2059 N N . THR A 1 272 ? 4.255 3.771 54.039 1.00 19.66 272 THR A N 1
ATOM 2060 C CA . THR A 1 272 ? 3.937 2.359 54.303 1.00 19.57 272 THR A CA 1
ATOM 2061 C C . THR A 1 272 ? 4.108 1.982 55.781 1.00 18.98 272 THR A C 1
ATOM 2062 O O . THR A 1 272 ? 5.159 2.186 56.365 1.00 18.54 272 THR A O 1
ATOM 2066 N N . ILE A 1 273 ? 3.080 1.397 56.372 1.00 19.30 273 ILE A N 1
ATOM 2067 C CA . ILE A 1 273 ? 3.208 0.841 57.707 1.00 19.53 273 ILE A CA 1
ATOM 2068 C C . ILE A 1 273 ? 3.633 -0.611 57.566 1.00 19.21 273 ILE A C 1
ATOM 2069 O O . ILE A 1 273 ? 2.934 -1.412 56.946 1.00 18.82 273 ILE A O 1
ATOM 2074 N N . GLU A 1 274 ? 4.791 -0.936 58.126 1.00 19.28 274 GLU A N 1
ATOM 2075 C CA . GLU A 1 274 ? 5.251 -2.314 58.188 1.00 19.54 274 GLU A CA 1
ATOM 2076 C C . GLU A 1 274 ? 4.766 -2.980 59.453 1.00 19.12 274 GLU A C 1
ATOM 2077 O O . GLU A 1 274 ? 4.904 -2.434 60.545 1.00 18.68 274 GLU A O 1
ATOM 2083 N N . PHE A 1 275 ? 4.199 -4.170 59.280 1.00 19.52 275 PHE A N 1
ATOM 2084 C CA . PHE A 1 275 ? 3.697 -4.980 60.372 1.00 19.80 275 PHE A CA 1
ATOM 2085 C C . PHE A 1 275 ? 4.354 -6.355 60.356 1.00 20.06 275 PHE A C 1
ATOM 2086 O O . PHE A 1 275 ? 4.546 -6.964 59.289 1.00 20.15 275 PHE A O 1
ATOM 2094 N N . ILE A 1 276 ? 4.670 -6.828 61.556 1.00 19.98 276 ILE A N 1
ATOM 2095 C CA . ILE A 1 276 ? 5.024 -8.212 61.816 1.00 20.28 276 ILE A CA 1
ATOM 2096 C C . ILE A 1 276 ? 3.735 -8.951 62.091 1.00 20.64 276 ILE A C 1
ATOM 2097 O O . ILE A 1 276 ? 3.041 -8.660 63.075 1.00 20.29 276 ILE A O 1
ATOM 2102 N N . TYR A 1 277 ? 3.400 -9.893 61.214 1.00 21.54 277 TYR A N 1
ATOM 2103 C CA . TYR A 1 277 ? 2.244 -10.763 61.418 1.00 21.97 277 TYR A CA 1
ATOM 2104 C C . TYR A 1 277 ? 2.692 -12.118 62.036 1.00 22.52 277 TYR A C 1
ATOM 2105 O O . TYR A 1 277 ? 3.134 -13.040 61.311 1.00 21.52 277 TYR A O 1
ATOM 2114 N N . ASP A 1 278 ? 2.558 -12.220 63.368 1.00 22.82 278 ASP A N 1
ATOM 2115 C CA . ASP A 1 278 ? 3.020 -13.386 64.144 1.00 23.71 278 ASP A CA 1
ATOM 2116 C C . ASP A 1 278 ? 2.195 -14.658 63.858 1.00 24.31 278 ASP A C 1
ATOM 2117 O O . ASP A 1 278 ? 1.048 -14.786 64.306 1.00 24.14 278 ASP A O 1
ATOM 2122 N N . LEU A 1 279 ? 2.789 -15.610 63.141 1.00 25.14 279 LEU A N 1
ATOM 2123 C CA . LEU A 1 279 ? 2.068 -16.837 62.773 1.00 26.00 279 LEU A CA 1
ATOM 2124 C C . LEU A 1 279 ? 1.757 -17.754 63.982 1.00 26.80 279 LEU A C 1
ATOM 2125 O O . LEU A 1 279 ? 0.955 -18.680 63.852 1.00 27.06 279 LEU A O 1
ATOM 2130 N N . ASN A 1 280 ? 2.378 -17.504 65.138 1.00 27.44 280 ASN A N 1
ATOM 2131 C CA . ASN A 1 280 ? 2.109 -18.310 66.343 1.00 28.21 280 ASN A CA 1
ATOM 2132 C C . ASN A 1 280 ? 0.758 -18.034 66.995 1.00 28.91 280 ASN A C 1
ATOM 2133 O O . ASN A 1 280 ? 0.164 -18.941 67.582 1.00 29.21 280 ASN A O 1
ATOM 2138 N N . ASP A 1 281 ? 0.299 -16.783 66.933 1.00 29.38 281 ASP A N 1
ATOM 2139 C CA . ASP A 1 281 ? -1.024 -16.414 67.463 1.00 29.56 281 ASP A CA 1
ATOM 2140 C C . ASP A 1 281 ? -1.877 -15.551 66.510 1.00 29.51 281 ASP A C 1
ATOM 2141 O O . ASP A 1 281 ? -2.982 -15.137 66.874 1.00 29.68 281 ASP A O 1
ATOM 2146 N N . ASN A 1 282 ? -1.401 -15.335 65.282 1.00 29.18 282 ASN A N 1
ATOM 2147 C CA . ASN A 1 282 ? -2.115 -14.510 64.307 1.00 29.16 282 ASN A CA 1
ATOM 2148 C C . ASN A 1 282 ? -2.471 -13.144 64.897 1.00 28.83 282 ASN A C 1
ATOM 2149 O O . ASN A 1 282 ? -3.628 -12.753 64.931 1.00 29.08 282 ASN A O 1
ATOM 2154 N N . LYS A 1 283 ? -1.451 -12.454 65.397 1.00 28.57 283 LYS A N 1
ATOM 2155 C CA . LYS A 1 283 ? -1.556 -11.070 65.848 1.00 28.16 283 LYS A CA 1
ATOM 2156 C C . LYS A 1 283 ? -0.545 -10.263 65.058 1.00 27.69 283 LYS A C 1
ATOM 2157 O O . LYS A 1 283 ? 0.508 -10.785 64.661 1.00 27.47 283 LYS A O 1
ATOM 2163 N N . PHE A 1 284 ? -0.850 -8.990 64.838 1.00 27.19 284 PHE A N 1
ATOM 2164 C CA . PHE A 1 284 ? 0.080 -8.105 64.144 1.00 26.59 284 PHE A CA 1
ATOM 2165 C C . PHE A 1 284 ? 0.681 -7.069 65.092 1.00 26.01 284 PHE A C 1
ATOM 2166 O O . PHE A 1 284 ? 0.083 -6.716 66.116 1.00 25.49 284 PHE A O 1
ATOM 2174 N N . TYR A 1 285 ? 1.885 -6.618 64.749 1.00 25.33 285 TYR A N 1
ATOM 2175 C CA . TYR A 1 285 ? 2.585 -5.610 65.521 1.00 25.26 285 TYR A CA 1
ATOM 2176 C C . TYR A 1 285 ? 3.229 -4.584 64.584 1.00 24.78 285 TYR A C 1
ATOM 2177 O O . TYR A 1 285 ? 3.880 -4.962 63.602 1.00 24.34 285 TYR A O 1
ATOM 2186 N N . PHE A 1 286 ? 3.039 -3.300 64.891 1.00 23.98 286 PHE A N 1
ATOM 2187 C CA . PHE A 1 286 ? 3.761 -2.221 64.213 1.00 23.71 286 PHE A CA 1
ATOM 2188 C C . PHE A 1 286 ? 5.252 -2.420 64.431 1.00 23.02 286 PHE A C 1
ATOM 2189 O O . PHE A 1 286 ? 5.683 -2.596 65.561 1.00 22.50 286 PHE A O 1
ATOM 2197 N N . MET A 1 287 ? 6.019 -2.399 63.338 1.00 23.14 287 MET A N 1
ATOM 2198 C CA . MET A 1 287 ? 7.485 -2.524 63.381 1.00 22.73 287 MET A CA 1
ATOM 2199 C C . MET A 1 287 ? 8.142 -1.190 63.043 1.00 22.52 287 MET A C 1
ATOM 2200 O O . MET A 1 287 ? 9.032 -0.747 63.758 1.00 22.84 287 MET A O 1
ATOM 2205 N N . GLU A 1 288 ? 7.716 -0.570 61.945 1.00 22.15 288 GLU A N 1
ATOM 2206 C CA . GLU A 1 288 ? 8.126 0.793 61.597 1.00 21.99 288 GLU A CA 1
ATOM 2207 C C . GLU A 1 288 ? 7.289 1.341 60.455 1.00 22.04 288 GLU A C 1
ATOM 2208 O O . GLU A 1 288 ? 6.596 0.592 59.772 1.00 22.17 288 GLU A O 1
ATOM 2214 N N . MET A 1 289 ? 7.369 2.652 60.250 1.00 22.52 289 MET A N 1
ATOM 2215 C CA . MET A 1 289 ? 6.867 3.289 59.032 1.00 22.82 289 MET A CA 1
ATOM 2216 C C . MET A 1 289 ? 8.033 3.702 58.124 1.00 22.84 289 MET A C 1
ATOM 2217 O O . MET A 1 289 ? 9.016 4.262 58.593 1.00 22.86 289 MET A O 1
ATOM 2222 N N . ASN A 1 290 ? 7.915 3.391 56.834 1.00 23.19 290 ASN A N 1
ATOM 2223 C CA . ASN A 1 290 ? 8.685 4.059 55.785 1.00 23.06 290 ASN A CA 1
ATOM 2224 C C . ASN A 1 290 ? 7.920 5.292 55.353 1.00 22.87 290 ASN A C 1
ATOM 2225 O O . ASN A 1 290 ? 6.828 5.189 54.779 1.00 22.95 290 ASN A O 1
ATOM 2230 N N . THR A 1 291 ? 8.482 6.462 55.619 1.00 22.26 291 THR A N 1
ATOM 2231 C CA . THR A 1 291 ? 7.843 7.720 55.237 1.00 21.55 291 THR A CA 1
ATOM 2232 C C . THR A 1 291 ? 8.206 8.120 53.800 1.00 21.23 291 THR A C 1
ATOM 2233 O O . THR A 1 291 ? 8.749 9.188 53.562 1.00 20.92 291 THR A O 1
ATOM 2237 N N . ARG A 1 292 ? 7.883 7.242 52.850 1.00 21.16 292 ARG A N 1
ATOM 2238 C CA . ARG A 1 292 ? 8.314 7.370 51.459 1.00 21.04 292 ARG A CA 1
ATOM 2239 C C . ARG A 1 292 ? 7.597 6.362 50.561 1.00 20.67 292 ARG A C 1
ATOM 2240 O O . ARG A 1 292 ? 6.982 5.420 51.048 1.00 20.59 292 ARG A O 1
ATOM 2248 N N . ILE A 1 293 ? 7.678 6.569 49.246 1.00 20.23 293 ILE A N 1
ATOM 2249 C CA . ILE A 1 293 ? 7.308 5.521 48.290 1.00 20.14 293 ILE A CA 1
ATOM 2250 C C . ILE A 1 293 ? 8.326 4.368 48.401 1.00 20.11 293 ILE A C 1
ATOM 2251 O O . ILE A 1 293 ? 9.479 4.577 48.787 1.00 19.62 293 ILE A O 1
ATOM 2256 N N . GLN A 1 294 ? 7.879 3.155 48.082 1.00 20.53 294 GLN A N 1
ATOM 2257 C CA . GLN A 1 294 ? 8.719 1.970 48.147 1.00 20.81 294 GLN A CA 1
ATOM 2258 C C . GLN A 1 294 ? 8.993 1.345 46.790 1.00 20.55 294 GLN A C 1
ATOM 2259 O O . GLN A 1 294 ? 8.317 1.625 45.810 1.00 20.99 294 GLN A O 1
ATOM 2265 N N . VAL A 1 295 ? 10.007 0.493 46.753 1.00 20.56 295 VAL A N 1
ATOM 2266 C CA . VAL A 1 295 ? 10.381 -0.225 45.532 1.00 20.36 295 VAL A CA 1
ATOM 2267 C C . VAL A 1 295 ? 9.204 -1.024 45.004 1.00 20.04 295 VAL A C 1
ATOM 2268 O O . VAL A 1 295 ? 8.922 -1.028 43.794 1.00 20.21 295 VAL A O 1
ATOM 2272 N N . GLU A 1 296 ? 8.522 -1.687 45.929 1.00 19.58 296 GLU A N 1
ATOM 2273 C CA . GLU A 1 296 ? 7.422 -2.611 45.606 1.00 19.52 296 GLU A CA 1
ATOM 2274 C C . GLU A 1 296 ? 6.049 -1.977 45.328 1.00 18.74 296 GLU A C 1
ATOM 2275 O O . GLU A 1 296 ? 5.073 -2.694 45.124 1.00 18.82 296 GLU A O 1
ATOM 2281 N N . HIS A 1 297 ? 5.967 -0.655 45.253 1.00 17.95 297 HIS A N 1
ATOM 2282 C CA . HIS A 1 297 ? 4.675 -0.005 45.059 1.00 17.70 297 HIS A CA 1
ATOM 2283 C C . HIS A 1 297 ? 3.853 -0.546 43.861 1.00 16.99 297 HIS A C 1
ATOM 2284 O O . HIS A 1 297 ? 2.645 -0.607 43.963 1.00 17.65 297 HIS A O 1
ATOM 2291 N N . PRO A 1 298 ? 4.493 -0.966 42.755 1.00 16.74 298 PRO A N 1
ATOM 2292 C CA . PRO A 1 298 ? 3.710 -1.451 41.605 1.00 17.09 298 PRO A CA 1
ATOM 2293 C C . PRO A 1 298 ? 2.743 -2.603 41.849 1.00 17.22 298 PRO A C 1
ATOM 2294 O O . PRO A 1 298 ? 1.657 -2.600 41.274 1.00 17.50 298 PRO A O 1
ATOM 2298 N N . VAL A 1 299 ? 3.111 -3.566 42.696 1.00 17.38 299 VAL A N 1
ATOM 2299 C CA . VAL A 1 299 ? 2.223 -4.686 43.017 1.00 17.27 299 VAL A CA 1
ATOM 2300 C C . VAL A 1 299 ? 0.866 -4.197 43.516 1.00 17.51 299 VAL A C 1
ATOM 2301 O O . VAL A 1 299 ? -0.164 -4.778 43.167 1.00 17.65 299 VAL A O 1
ATOM 2305 N N . THR A 1 300 ? 0.881 -3.129 44.318 1.00 17.71 300 THR A N 1
ATOM 2306 C CA . THR A 1 300 ? -0.336 -2.466 44.837 1.00 17.87 300 THR A CA 1
ATOM 2307 C C . THR A 1 300 ? -1.116 -1.702 43.757 1.00 17.98 300 THR A C 1
ATOM 2308 O O . THR A 1 300 ? -2.348 -1.750 43.707 1.00 18.11 300 THR A O 1
ATOM 2312 N N . GLU A 1 301 ? -0.378 -0.999 42.910 1.00 18.20 301 GLU A N 1
ATOM 2313 C CA . GLU A 1 301 ? -0.923 -0.246 41.800 1.00 18.46 301 GLU A CA 1
ATOM 2314 C C . GLU A 1 301 ? -1.645 -1.131 40.795 1.00 18.91 301 GLU A C 1
ATOM 2315 O O . GLU A 1 301 ? -2.616 -0.694 40.162 1.00 18.94 301 GLU A O 1
ATOM 2321 N N . MET A 1 302 ? -1.160 -2.358 40.622 1.00 19.08 302 MET A N 1
ATOM 2322 C CA . MET A 1 302 ? -1.800 -3.299 39.690 1.00 19.67 302 MET A CA 1
ATOM 2323 C C . MET A 1 302 ? -3.094 -3.850 40.268 1.00 19.10 302 MET A C 1
ATOM 2324 O O . MET A 1 302 ? -4.127 -3.800 39.618 1.00 19.25 302 MET A O 1
ATOM 2329 N N . VAL A 1 303 ? -3.071 -4.316 41.504 1.00 19.43 303 VAL A N 1
ATOM 2330 C CA . VAL A 1 303 ? -4.304 -4.852 42.100 1.00 19.26 303 VAL A CA 1
ATOM 2331 C C . VAL A 1 303 ? -5.370 -3.794 42.400 1.00 19.36 303 VAL A C 1
ATOM 2332 O O . VAL A 1 303 ? -6.572 -4.110 42.366 1.00 19.71 303 VAL A O 1
ATOM 2336 N N . THR A 1 304 ? -4.943 -2.556 42.680 1.00 19.19 304 THR A N 1
ATOM 2337 C CA . THR A 1 304 ? -5.861 -1.472 43.045 1.00 18.99 304 THR A CA 1
ATOM 2338 C C . THR A 1 304 ? -6.215 -0.559 41.886 1.00 19.12 304 THR A C 1
ATOM 2339 O O . THR A 1 304 ? -7.206 0.155 41.968 1.00 19.20 304 THR A O 1
ATOM 2343 N N . GLY A 1 305 ? -5.399 -0.559 40.828 1.00 19.02 305 GLY A N 1
ATOM 2344 C CA . GLY A 1 305 ? -5.606 0.320 39.679 1.00 18.63 305 GLY A CA 1
ATOM 2345 C C . GLY A 1 305 ? -5.275 1.783 39.921 1.00 18.55 305 GLY A C 1
ATOM 2346 O O . GLY A 1 305 ? -5.683 2.640 39.146 1.00 18.90 305 GLY A O 1
ATOM 2347 N N . ILE A 1 306 ? -4.527 2.071 40.983 1.00 18.58 306 ILE A N 1
ATOM 2348 C CA . ILE A 1 306 ? -4.200 3.450 41.408 1.00 18.07 306 ILE A CA 1
ATOM 2349 C C . ILE A 1 306 ? -2.750 3.786 41.085 1.00 17.80 306 ILE A C 1
ATOM 2350 O O . ILE A 1 306 ? -1.854 3.081 41.509 1.00 17.28 306 ILE A O 1
ATOM 2355 N N . ASP A 1 307 ? -2.518 4.852 40.315 1.00 17.75 307 ASP A N 1
ATOM 2356 C CA . ASP A 1 307 ? -1.151 5.294 40.021 1.00 17.79 307 ASP A CA 1
ATOM 2357 C C . ASP A 1 307 ? -0.587 6.090 41.215 1.00 17.81 307 ASP A C 1
ATOM 2358 O O . ASP A 1 307 ? -0.815 7.291 41.344 1.00 17.82 307 ASP A O 1
ATOM 2363 N N . LEU A 1 308 ? 0.162 5.395 42.070 1.00 18.11 308 LEU A N 1
ATOM 2364 C CA . LEU A 1 308 ? 0.621 5.916 43.363 1.00 18.01 308 LEU A CA 1
ATOM 2365 C C . LEU A 1 308 ? 1.607 7.079 43.264 1.00 18.21 308 LEU A C 1
ATOM 2366 O O . LEU A 1 308 ? 1.561 8.010 44.076 1.00 17.88 308 LEU A O 1
ATOM 2371 N N . VAL A 1 309 ? 2.524 7.012 42.302 1.00 18.58 309 VAL A N 1
ATOM 2372 C CA . VAL A 1 309 ? 3.482 8.090 42.121 1.00 18.60 309 VAL A CA 1
ATOM 2373 C C . VAL A 1 309 ? 2.770 9.329 41.567 1.00 18.88 309 VAL A C 1
ATOM 2374 O O . VAL A 1 309 ? 3.008 10.442 42.027 1.00 18.44 309 VAL A O 1
ATOM 2378 N N . LYS A 1 310 ? 1.866 9.138 40.617 1.00 19.51 310 LYS A N 1
ATOM 2379 C CA . LYS A 1 310 ? 1.066 10.258 40.111 1.00 19.35 310 LYS A CA 1
ATOM 2380 C C . LYS A 1 310 ? 0.288 10.877 41.243 1.00 19.56 310 LYS A C 1
ATOM 2381 O O . LYS A 1 310 ? 0.184 12.098 41.336 1.00 20.22 310 LYS A O 1
ATOM 2387 N N . LEU A 1 311 ? -0.256 10.031 42.110 1.00 19.37 311 LEU A N 1
ATOM 2388 C CA . LEU A 1 311 ? -0.996 10.492 43.269 1.00 19.12 311 LEU A CA 1
ATOM 2389 C C . LEU A 1 311 ? -0.099 11.277 44.238 1.00 19.32 311 LEU A C 1
ATOM 2390 O O . LEU A 1 311 ? -0.574 12.206 44.892 1.00 19.45 311 LEU A O 1
ATOM 2395 N N . GLN A 1 312 ? 1.183 10.907 44.325 1.00 18.91 312 GLN A N 1
ATOM 2396 C CA . GLN A 1 312 ? 2.162 11.642 45.143 1.00 18.38 312 GLN A CA 1
ATOM 2397 C C . GLN A 1 312 ? 2.290 13.079 44.656 1.00 18.15 312 GLN A C 1
ATOM 2398 O O . GLN A 1 312 ? 2.313 14.027 45.444 1.00 17.28 312 GLN A O 1
ATOM 2404 N N . LEU A 1 313 ? 2.413 13.216 43.343 1.00 17.73 313 LEU A N 1
ATOM 2405 C CA . LEU A 1 313 ? 2.557 14.512 42.714 1.00 18.09 313 LEU A CA 1
ATOM 2406 C C . LEU A 1 313 ? 1.279 15.331 42.883 1.00 18.27 313 LEU A C 1
ATOM 2407 O O . LEU A 1 313 ? 1.342 16.521 43.203 1.00 18.74 313 LEU A O 1
ATOM 2412 N N . GLN A 1 314 ? 0.129 14.679 42.706 1.00 18.37 314 GLN A N 1
ATOM 2413 C CA . GLN A 1 314 ? -1.172 15.322 42.835 1.00 18.58 314 GLN A CA 1
ATOM 2414 C C . GLN A 1 314 ? -1.389 15.863 44.263 1.00 18.75 314 GLN A C 1
ATOM 2415 O O . GLN A 1 314 ? -1.734 17.035 44.445 1.00 18.06 314 GLN A O 1
ATOM 2421 N N . VAL A 1 315 ? -1.152 15.011 45.260 1.00 18.72 315 VAL A N 1
ATOM 2422 C CA . VAL A 1 315 ? -1.218 15.392 46.678 1.00 18.94 315 VAL A CA 1
ATOM 2423 C C . VAL A 1 315 ? -0.301 16.581 47.006 1.00 19.44 315 VAL A C 1
ATOM 2424 O O . VAL A 1 315 ? -0.715 17.514 47.718 1.00 18.88 315 VAL A O 1
ATOM 2428 N N . ALA A 1 316 ? 0.931 16.536 46.486 1.00 19.96 316 ALA A N 1
ATOM 2429 C CA . ALA A 1 316 ? 1.889 17.642 46.597 1.00 20.69 316 ALA A CA 1
ATOM 2430 C C . ALA A 1 316 ? 1.432 18.947 45.920 1.00 21.38 316 ALA A C 1
ATOM 2431 O O . ALA A 1 316 ? 1.712 20.031 46.424 1.00 21.61 316 ALA A O 1
ATOM 2433 N N . MET A 1 317 ? 0.757 18.836 44.774 1.00 22.71 317 MET A N 1
ATOM 2434 C CA . MET A 1 317 ? 0.224 19.993 44.047 1.00 23.74 317 MET A CA 1
ATOM 2435 C C . MET A 1 317 ? -1.019 20.564 44.722 1.00 24.25 317 MET A C 1
ATOM 2436 O O . MET A 1 317 ? -1.534 21.598 44.287 1.00 24.91 317 MET A O 1
ATOM 2441 N N . GLY A 1 318 ? -1.536 19.878 45.742 1.00 24.51 318 GLY A N 1
ATOM 2442 C CA . GLY A 1 318 ? -2.636 20.397 46.545 1.00 24.98 318 GLY A CA 1
ATOM 2443 C C . GLY A 1 318 ? -3.976 19.728 46.346 1.00 25.42 318 GLY A C 1
ATOM 2444 O O . GLY A 1 318 ? -4.967 20.187 46.901 1.00 25.90 318 GLY A O 1
ATOM 2445 N N . ASP A 1 319 ? -4.024 18.651 45.559 1.00 26.05 319 ASP A N 1
ATOM 2446 C CA . ASP A 1 319 ? -5.272 17.913 45.332 1.00 26.08 319 ASP A CA 1
ATOM 2447 C C . ASP A 1 319 ? -5.740 17.191 46.597 1.00 26.22 319 ASP A C 1
ATOM 2448 O O . ASP A 1 319 ? -4.937 16.680 47.377 1.00 25.81 319 ASP A O 1
ATOM 2453 N N . VAL A 1 320 ? -7.056 17.162 46.780 1.00 26.55 320 VAL A N 1
ATOM 2454 C CA . VAL A 1 320 ? -7.698 16.276 47.746 1.00 26.80 320 VAL A CA 1
ATOM 2455 C C . VAL A 1 320 ? -7.619 14.833 47.210 1.00 26.93 320 VAL A C 1
ATOM 2456 O O . VAL A 1 320 ? -7.520 14.627 46.000 1.00 26.38 320 VAL A O 1
ATOM 2460 N N . LEU A 1 321 ? -7.641 13.844 48.103 1.00 27.24 321 LEU A N 1
ATOM 2461 C CA . LEU A 1 321 ? -7.641 12.440 47.672 1.00 27.58 321 LEU A CA 1
ATOM 2462 C C . LEU A 1 321 ? -8.823 12.168 46.736 1.00 27.86 321 LEU A C 1
ATOM 2463 O O . LEU A 1 321 ? -9.949 12.539 47.063 1.00 28.20 321 LEU A O 1
ATOM 2468 N N . PRO A 1 322 ? -8.581 11.502 45.588 1.00 28.21 322 PRO A N 1
ATOM 2469 C CA . PRO A 1 322 ? -9.661 11.243 44.636 1.00 28.57 322 PRO A CA 1
ATOM 2470 C C . PRO A 1 322 ? -10.416 9.935 44.904 1.00 28.97 322 PRO A C 1
ATOM 2471 O O . PRO A 1 322 ? -11.245 9.530 44.097 1.00 29.18 322 PRO A O 1
ATOM 2475 N N . TYR A 1 323 ? -10.120 9.282 46.024 1.00 29.14 323 TYR A N 1
ATOM 2476 C CA . TYR A 1 323 ? -10.805 8.071 46.422 1.00 29.26 323 TYR A CA 1
ATOM 2477 C C . TYR A 1 323 ? -11.045 8.178 47.900 1.00 29.71 323 TYR A C 1
ATOM 2478 O O . TYR A 1 323 ? -10.211 8.700 48.628 1.00 29.74 323 TYR A O 1
ATOM 2487 N N . LYS A 1 324 ? -12.198 7.703 48.342 1.00 30.33 324 LYS A N 1
ATOM 2488 C CA . LYS A 1 324 ? -12.415 7.441 49.753 1.00 30.84 324 LYS A CA 1
ATOM 2489 C C . LYS A 1 324 ? -12.192 5.936 49.934 1.00 30.68 324 LYS A C 1
ATOM 2490 O O . LYS A 1 324 ? -11.997 5.207 48.949 1.00 30.34 324 LYS A O 1
ATOM 2496 N N . GLN A 1 325 ? -12.207 5.469 51.176 1.00 30.62 325 GLN A N 1
ATOM 2497 C CA . GLN A 1 325 ? -11.789 4.103 51.461 1.00 30.78 325 GLN A CA 1
ATOM 2498 C C . GLN A 1 325 ? -12.690 3.074 50.792 1.00 31.02 325 GLN A C 1
ATOM 2499 O O . GLN A 1 325 ? -12.226 2.000 50.409 1.00 30.99 325 GLN A O 1
ATOM 2505 N N . GLU A 1 326 ? -13.966 3.421 50.634 1.00 31.39 326 GLU A N 1
ATOM 2506 C CA . GLU A 1 326 ? -14.971 2.521 50.061 1.00 31.62 326 GLU A CA 1
ATOM 2507 C C . GLU A 1 326 ? -14.829 2.359 48.544 1.00 31.53 326 GLU A C 1
ATOM 2508 O O . GLU A 1 326 ? -15.382 1.432 47.966 1.00 31.37 326 GLU A O 1
ATOM 2514 N N . ASP A 1 327 ? -14.094 3.269 47.909 1.00 31.68 327 ASP A N 1
ATOM 2515 C CA . ASP A 1 327 ? -13.771 3.159 46.484 1.00 31.52 327 ASP A CA 1
ATOM 2516 C C . ASP A 1 327 ? -12.600 2.204 46.207 1.00 31.20 327 ASP A C 1
ATOM 2517 O O . ASP A 1 327 ? -12.415 1.771 45.069 1.00 31.50 327 ASP A O 1
ATOM 2522 N N . ILE A 1 328 ? -11.810 1.884 47.233 1.00 30.62 328 ILE A N 1
ATOM 2523 C CA . ILE A 1 328 ? -10.625 1.046 47.055 1.00 30.19 328 ILE A CA 1
ATOM 2524 C C . ILE A 1 328 ? -10.989 -0.444 47.062 1.00 29.84 328 ILE A C 1
ATOM 2525 O O . ILE A 1 328 ? -11.567 -0.952 48.025 1.00 29.74 328 ILE A O 1
ATOM 2530 N N . LYS A 1 329 ? -10.632 -1.142 45.988 1.00 29.62 329 LYS A N 1
ATOM 2531 C CA . LYS A 1 329 ? -10.697 -2.603 45.971 1.00 29.20 329 LYS A CA 1
ATOM 2532 C C . LYS A 1 329 ? -9.435 -3.208 45.347 1.00 27.99 329 LYS A C 1
ATOM 2533 O O . LYS A 1 329 ? -8.898 -2.683 44.368 1.00 27.83 329 LYS A O 1
ATOM 2539 N N . LEU A 1 330 ? -8.963 -4.302 45.942 1.00 26.67 330 LEU A N 1
ATOM 2540 C CA . LEU A 1 330 ? -7.859 -5.084 45.388 1.00 25.92 330 LEU A CA 1
ATOM 2541 C C . LEU A 1 330 ? -8.415 -6.196 44.500 1.00 24.96 330 LEU A C 1
ATOM 2542 O O . LEU A 1 330 ? -9.074 -7.110 44.990 1.00 25.31 330 LEU A O 1
ATOM 2547 N N . THR A 1 331 ? -8.166 -6.093 43.194 1.00 23.68 331 THR A N 1
ATOM 2548 C CA . THR A 1 331 ? -8.637 -7.078 42.225 1.00 22.59 331 THR A CA 1
ATOM 2549 C C . THR A 1 331 ? -7.472 -7.914 41.696 1.00 21.66 331 THR A C 1
ATOM 2550 O O . THR A 1 331 ? -6.439 -7.374 41.270 1.00 20.88 331 THR A O 1
ATOM 2554 N N . GLY A 1 332 ? -7.660 -9.231 41.728 1.00 20.57 332 GLY A N 1
ATOM 2555 C CA . GLY A 1 332 ? -6.684 -10.180 41.225 1.00 19.83 332 GLY A CA 1
ATOM 2556 C C . GLY A 1 332 ? -5.541 -10.420 42.189 1.00 18.97 332 GLY A C 1
ATOM 2557 O O . GLY A 1 332 ? -5.665 -10.198 43.393 1.00 18.27 332 GLY A O 1
ATOM 2558 N N . HIS A 1 333 ? -4.418 -10.866 41.636 1.00 17.95 333 HIS A N 1
ATOM 2559 C CA . HIS A 1 333 ? -3.235 -11.135 42.416 1.00 17.73 333 HIS A CA 1
ATOM 2560 C C . HIS A 1 333 ? -2.028 -10.696 41.634 1.00 17.26 333 HIS A C 1
ATOM 2561 O O . HIS A 1 333 ? -1.899 -11.026 40.459 1.00 15.86 333 HIS A O 1
ATOM 2568 N N . ALA A 1 334 ? -1.146 -9.950 42.294 1.00 17.09 334 ALA A N 1
ATOM 2569 C CA . ALA A 1 334 ? 0.098 -9.503 41.685 1.00 17.10 334 ALA A CA 1
ATOM 2570 C C . ALA A 1 334 ? 1.308 -9.907 42.520 1.00 16.91 334 ALA A C 1
ATOM 2571 O O . ALA A 1 334 ? 1.275 -9.888 43.757 1.00 16.47 334 ALA A O 1
ATOM 2573 N N . ILE A 1 335 ? 2.375 -10.296 41.828 1.00 16.81 335 ILE A N 1
ATOM 2574 C CA . ILE A 1 335 ? 3.626 -10.641 42.485 1.00 17.36 335 ILE A CA 1
ATOM 2575 C C . ILE A 1 335 ? 4.795 -9.959 41.771 1.00 16.87 335 ILE A C 1
ATOM 2576 O O . ILE A 1 335 ? 4.867 -9.959 40.546 1.00 16.57 335 ILE A O 1
ATOM 2581 N N . GLU A 1 336 ? 5.665 -9.325 42.555 1.00 16.91 336 GLU A N 1
ATOM 2582 C CA . GLU A 1 336 ? 6.834 -8.611 42.018 1.00 17.39 336 GLU A CA 1
ATOM 2583 C C . GLU A 1 336 ? 8.088 -9.410 42.280 1.00 17.03 336 GLU A C 1
ATOM 2584 O O . GLU A 1 336 ? 8.234 -9.992 43.339 1.00 17.93 336 GLU A O 1
ATOM 2590 N N . PHE A 1 337 ? 8.973 -9.452 41.292 1.00 17.40 337 PHE A N 1
ATOM 2591 C CA . PHE A 1 337 ? 10.260 -10.105 41.410 1.00 17.22 337 PHE A CA 1
ATOM 2592 C C . PHE A 1 337 ? 11.345 -9.059 41.204 1.00 17.18 337 PHE A C 1
ATOM 2593 O O . PHE A 1 337 ? 11.436 -8.474 40.145 1.00 16.64 337 PHE A O 1
ATOM 2601 N N . ARG A 1 338 ? 12.145 -8.791 42.233 1.00 17.30 338 ARG A N 1
ATOM 2602 C CA . ARG A 1 338 ? 13.300 -7.907 42.074 1.00 18.00 338 ARG A CA 1
ATOM 2603 C C . ARG A 1 338 ? 14.453 -8.655 41.410 1.00 17.46 338 ARG A C 1
ATOM 2604 O O . ARG A 1 338 ? 15.071 -9.534 42.017 1.00 17.61 338 ARG A O 1
ATOM 2612 N N . ILE A 1 339 ? 14.769 -8.285 40.181 1.00 17.58 339 ILE A N 1
ATOM 2613 C CA . ILE A 1 339 ? 15.818 -8.963 39.423 1.00 17.87 339 ILE A CA 1
ATOM 2614 C C . ILE A 1 339 ? 17.112 -8.197 39.559 1.00 17.85 339 ILE A C 1
ATOM 2615 O O . ILE A 1 339 ? 17.214 -7.077 39.067 1.00 17.69 339 ILE A O 1
ATOM 2620 N N . ASN A 1 340 ? 18.087 -8.786 40.259 1.00 18.52 340 ASN A N 1
ATOM 2621 C CA . ASN A 1 340 ? 19.414 -8.157 40.462 1.00 18.85 340 ASN A CA 1
ATOM 2622 C C . ASN A 1 340 ? 20.556 -8.750 39.639 1.00 18.98 340 ASN A C 1
ATOM 2623 O O . ASN A 1 340 ? 20.471 -9.886 39.174 1.00 19.64 340 ASN A O 1
ATOM 2628 N N . ALA A 1 341 ? 21.623 -7.963 39.475 1.00 19.17 341 ALA A N 1
ATOM 2629 C CA . ALA A 1 341 ? 22.846 -8.373 38.775 1.00 19.56 341 ALA A CA 1
ATOM 2630 C C . ALA A 1 341 ? 23.730 -9.167 39.732 1.00 20.22 341 ALA A C 1
ATOM 2631 O O . ALA A 1 341 ? 24.748 -8.681 40.240 1.00 19.96 341 ALA A O 1
ATOM 2633 N N . GLU A 1 342 ? 23.297 -10.393 39.987 1.00 20.43 342 GLU A N 1
ATOM 2634 C CA . GLU A 1 342 ? 23.958 -11.290 40.910 1.00 20.85 342 GLU A CA 1
ATOM 2635 C C . GLU A 1 342 ? 23.717 -12.686 40.389 1.00 20.67 342 GLU A C 1
ATOM 2636 O O . GLU A 1 342 ? 22.738 -12.923 39.691 1.00 20.23 342 GLU A O 1
ATOM 2642 N N . ASN A 1 343 ? 24.605 -13.602 40.752 1.00 21.17 343 ASN A N 1
ATOM 2643 C CA . ASN A 1 343 ? 24.509 -14.994 40.333 1.00 21.24 343 ASN A CA 1
ATOM 2644 C C . ASN A 1 343 ? 23.971 -15.852 41.470 1.00 21.11 343 ASN A C 1
ATOM 2645 O O . ASN A 1 343 ? 24.695 -16.111 42.432 1.00 21.04 343 ASN A O 1
ATOM 2650 N N . PRO A 1 344 ? 22.705 -16.308 41.370 1.00 21.26 344 PRO A N 1
ATOM 2651 C CA . PRO A 1 344 ? 22.186 -17.192 42.416 1.00 21.49 344 PRO A CA 1
ATOM 2652 C C . PRO A 1 344 ? 22.900 -18.562 42.522 1.00 21.72 344 PRO A C 1
ATOM 2653 O O . PRO A 1 344 ? 22.812 -19.213 43.568 1.00 21.58 344 PRO A O 1
ATOM 2657 N N . TYR A 1 345 ? 23.577 -18.991 41.451 1.00 22.03 345 TYR A N 1
ATOM 2658 C CA . TYR A 1 345 ? 24.385 -20.220 41.474 1.00 22.28 345 TYR A CA 1
ATOM 2659 C C . TYR A 1 345 ? 25.737 -20.036 42.185 1.00 22.30 345 TYR A C 1
ATOM 2660 O O . TYR A 1 345 ? 26.440 -21.026 42.443 1.00 22.46 345 TYR A O 1
ATOM 2669 N N . LYS A 1 346 ? 26.101 -18.788 42.489 1.00 21.89 346 LYS A N 1
ATOM 2670 C CA . LYS A 1 346 ? 27.303 -18.489 43.274 1.00 21.87 346 LYS A CA 1
ATOM 2671 C C . LYS A 1 346 ? 26.933 -17.685 44.526 1.00 21.68 346 LYS A C 1
ATOM 2672 O O . LYS A 1 346 ? 27.581 -16.686 44.853 1.00 21.64 346 LYS A O 1
ATOM 2678 N N . ASN A 1 347 ? 25.892 -18.147 45.217 1.00 21.20 347 ASN A N 1
ATOM 2679 C CA . ASN A 1 347 ? 25.380 -17.505 46.421 1.00 21.52 347 ASN A CA 1
ATOM 2680 C C . ASN A 1 347 ? 25.198 -16.001 46.234 1.00 21.54 347 ASN A C 1
ATOM 2681 O O . ASN A 1 347 ? 25.610 -15.202 47.075 1.00 22.21 347 ASN A O 1
ATOM 2686 N N . PHE A 1 348 ? 24.581 -15.623 45.113 1.00 21.87 348 PHE A N 1
ATOM 2687 C CA . PHE A 1 348 ? 24.284 -14.217 44.785 1.00 22.15 348 PHE A CA 1
ATOM 2688 C C . PHE A 1 348 ? 25.504 -13.301 44.707 1.00 22.44 348 PHE A C 1
ATOM 2689 O O . PHE A 1 348 ? 25.429 -12.129 45.068 1.00 22.88 348 PHE A O 1
ATOM 2697 N N . MET A 1 349 ? 26.614 -13.837 44.212 1.00 22.65 349 MET A N 1
ATOM 2698 C CA . MET A 1 349 ? 27.806 -13.045 43.959 1.00 23.04 349 MET A CA 1
ATOM 2699 C C . MET A 1 349 ? 27.464 -11.927 42.962 1.00 22.90 349 MET A C 1
ATOM 2700 O O . MET A 1 349 ? 26.896 -12.206 41.909 1.00 22.70 349 MET A O 1
ATOM 2705 N N . PRO A 1 350 ? 27.785 -10.660 43.301 1.00 22.65 350 PRO A N 1
ATOM 2706 C CA . PRO A 1 350 ? 27.577 -9.561 42.351 1.00 22.64 350 PRO A CA 1
ATOM 2707 C C . PRO A 1 350 ? 28.146 -9.853 40.957 1.00 22.67 350 PRO A C 1
ATOM 2708 O O . PRO A 1 350 ? 29.205 -10.464 40.836 1.00 22.79 350 PRO A O 1
ATOM 2712 N N . SER A 1 351 ? 27.435 -9.431 39.916 1.00 22.99 351 SER A N 1
ATOM 2713 C CA . SER A 1 351 ? 27.847 -9.711 38.548 1.00 23.44 351 SER A CA 1
ATOM 2714 C C . SER A 1 351 ? 27.932 -8.434 37.735 1.00 23.96 351 SER A C 1
ATOM 2715 O O . SER A 1 351 ? 26.955 -8.039 37.104 1.00 22.96 351 SER A O 1
ATOM 2718 N N . PRO A 1 352 ? 29.124 -7.801 37.723 1.00 25.19 352 PRO A N 1
ATOM 2719 C CA . PRO A 1 352 ? 29.326 -6.526 37.044 1.00 25.30 352 PRO A CA 1
ATOM 2720 C C . PRO A 1 352 ? 29.640 -6.753 35.584 1.00 25.50 352 PRO A C 1
ATOM 2721 O O . PRO A 1 352 ? 30.125 -7.815 35.230 1.00 26.10 352 PRO A O 1
ATOM 2725 N N . GLY A 1 353 ? 29.367 -5.761 34.749 1.00 25.53 353 GLY A N 1
ATOM 2726 C CA . GLY A 1 353 ? 29.664 -5.858 33.334 1.00 25.48 353 GLY A CA 1
ATOM 2727 C C . GLY A 1 353 ? 28.667 -5.118 32.466 1.00 25.60 353 GLY A C 1
ATOM 2728 O O . GLY A 1 353 ? 27.671 -4.554 32.951 1.00 24.76 353 GLY A O 1
ATOM 2729 N N . LYS A 1 354 ? 28.964 -5.128 31.172 1.00 25.64 354 LYS A N 1
ATOM 2730 C CA . LYS A 1 354 ? 28.092 -4.567 30.159 1.00 25.85 354 LYS A CA 1
ATOM 2731 C C . LYS A 1 354 ? 26.956 -5.571 29.898 1.00 25.97 354 LYS A C 1
ATOM 2732 O O . LYS A 1 354 ? 27.165 -6.792 29.915 1.00 25.76 354 LYS A O 1
ATOM 2738 N N . ILE A 1 355 ? 25.752 -5.044 29.691 1.00 25.85 355 ILE A N 1
ATOM 2739 C CA . ILE A 1 355 ? 24.626 -5.829 29.224 1.00 25.90 355 ILE A CA 1
ATOM 2740 C C . ILE A 1 355 ? 24.721 -5.900 27.708 1.00 25.66 355 ILE A C 1
ATOM 2741 O O . ILE A 1 355 ? 24.646 -4.881 27.033 1.00 25.59 355 ILE A O 1
ATOM 2746 N N . GLU A 1 356 ? 24.886 -7.106 27.176 1.00 25.93 356 GLU A N 1
ATOM 2747 C CA . GLU A 1 356 ? 25.026 -7.313 25.729 1.00 26.13 356 GLU A CA 1
ATOM 2748 C C . GLU A 1 356 ? 23.672 -7.484 25.027 1.00 25.88 356 GLU A C 1
ATOM 2749 O O . GLU A 1 356 ? 23.499 -7.062 23.879 1.00 25.23 356 GLU A O 1
ATOM 2755 N N . GLN A 1 357 ? 22.721 -8.105 25.719 1.00 25.82 357 GLN A N 1
ATOM 2756 C CA . GLN A 1 357 ? 21.363 -8.271 25.194 1.00 25.68 357 GLN A CA 1
ATOM 2757 C C . GLN A 1 357 ? 20.342 -8.055 26.302 1.00 25.22 357 GLN A C 1
ATOM 2758 O O . GLN A 1 357 ? 20.413 -8.678 27.368 1.00 24.86 357 GLN A O 1
ATOM 2764 N N . TYR A 1 358 ? 19.402 -7.152 26.043 1.00 24.61 358 TYR A N 1
ATOM 2765 C CA . TYR A 1 358 ? 18.308 -6.890 26.957 1.00 24.23 358 TYR A CA 1
ATOM 2766 C C . TYR A 1 358 ? 17.014 -6.987 26.151 1.00 24.04 358 TYR A C 1
ATOM 2767 O O . TYR A 1 358 ? 16.798 -6.229 25.199 1.00 24.41 358 TYR A O 1
ATOM 2776 N N . LEU A 1 359 ? 16.189 -7.967 26.493 1.00 23.55 359 LEU A N 1
ATOM 2777 C CA . LEU A 1 359 ? 14.896 -8.146 25.862 1.00 23.33 359 LEU A CA 1
ATOM 2778 C C . LEU A 1 359 ? 13.873 -8.393 26.964 1.00 22.68 359 LEU A C 1
ATOM 2779 O O . LEU A 1 359 ? 13.867 -9.449 27.606 1.00 22.08 359 LEU A O 1
ATOM 2784 N N . ALA A 1 360 ? 13.039 -7.382 27.189 1.00 22.60 360 ALA A N 1
ATOM 2785 C CA . ALA A 1 360 ? 12.024 -7.393 28.240 1.00 22.47 360 ALA A CA 1
ATOM 2786 C C . ALA A 1 360 ? 10.769 -8.092 27.729 1.00 22.19 360 ALA A C 1
ATOM 2787 O O . ALA A 1 360 ? 10.353 -7.876 26.592 1.00 22.01 360 ALA A O 1
ATOM 2789 N N . PRO A 1 361 ? 10.165 -8.946 28.561 1.00 21.77 361 PRO A N 1
ATOM 2790 C CA . PRO A 1 361 ? 8.940 -9.595 28.109 1.00 21.43 361 PRO A CA 1
ATOM 2791 C C . PRO A 1 361 ? 7.704 -8.693 28.219 1.00 21.15 361 PRO A C 1
ATOM 2792 O O . PRO A 1 361 ? 7.657 -7.776 29.063 1.00 21.40 361 PRO A O 1
ATOM 2796 N N . GLY A 1 362 ? 6.720 -8.968 27.372 1.00 20.20 362 GLY A N 1
ATOM 2797 C CA . GLY A 1 362 ? 5.446 -8.269 27.404 1.00 20.05 362 GLY A CA 1
ATOM 2798 C C . GLY A 1 362 ? 4.291 -9.235 27.554 1.00 19.61 362 GLY A C 1
ATOM 2799 O O . GLY A 1 362 ? 4.415 -10.287 28.183 1.00 19.46 362 GLY A O 1
ATOM 2800 N N . GLY A 1 363 ? 3.161 -8.887 26.960 1.00 19.14 363 GLY A N 1
ATOM 2801 C CA . GLY A 1 363 ? 1.987 -9.740 27.011 1.00 18.91 363 GLY A CA 1
ATOM 2802 C C . GLY A 1 363 ? 1.095 -9.426 28.194 1.00 18.66 363 GLY A C 1
ATOM 2803 O O . GLY A 1 363 ? 1.391 -8.545 29.009 1.00 18.86 363 GLY A O 1
ATOM 2804 N N . TYR A 1 364 ? 0.003 -10.175 28.286 1.00 18.26 364 TYR A N 1
ATOM 2805 C CA . TYR A 1 364 ? -0.996 -9.985 29.312 1.00 18.03 364 TYR A CA 1
ATOM 2806 C C . TYR A 1 364 ? -0.407 -10.089 30.721 1.00 17.89 364 TYR A C 1
ATOM 2807 O O . TYR A 1 364 ? 0.392 -10.979 31.001 1.00 18.05 364 TYR A O 1
ATOM 2816 N N . GLY A 1 365 ? -0.797 -9.158 31.591 1.00 17.40 365 GLY A N 1
ATOM 2817 C CA . GLY A 1 365 ? -0.463 -9.214 33.016 1.00 16.76 365 GLY A CA 1
ATOM 2818 C C . GLY A 1 365 ? 0.897 -8.669 33.412 1.00 16.31 365 GLY A C 1
ATOM 2819 O O . GLY A 1 365 ? 1.146 -8.471 34.593 1.00 16.84 365 GLY A O 1
ATOM 2820 N N . VAL A 1 366 ? 1.746 -8.378 32.426 1.00 15.63 366 VAL A N 1
ATOM 2821 C CA . VAL A 1 366 ? 3.169 -8.119 32.620 1.00 15.29 366 VAL A CA 1
ATOM 2822 C C . VAL A 1 366 ? 3.500 -6.615 32.633 1.00 15.60 366 VAL A C 1
ATOM 2823 O O . VAL A 1 366 ? 3.174 -5.887 31.691 1.00 14.74 366 VAL A O 1
ATOM 2827 N N . ARG A 1 367 ? 4.182 -6.182 33.699 1.00 15.32 367 ARG A N 1
ATOM 2828 C CA . ARG A 1 367 ? 4.722 -4.834 33.799 1.00 15.30 367 ARG A CA 1
ATOM 2829 C C . ARG A 1 367 ? 6.218 -4.872 34.115 1.00 15.52 367 ARG A C 1
ATOM 2830 O O . ARG A 1 367 ? 6.633 -5.463 35.123 1.00 15.52 367 ARG A O 1
ATOM 2838 N N . ILE A 1 368 ? 7.033 -4.244 33.265 1.00 15.55 368 ILE A N 1
ATOM 2839 C CA . ILE A 1 368 ? 8.493 -4.203 33.497 1.00 15.83 368 ILE A CA 1
ATOM 2840 C C . ILE A 1 368 ? 8.895 -2.809 33.978 1.00 16.14 368 ILE A C 1
ATOM 2841 O O . ILE A 1 368 ? 8.564 -1.825 33.334 1.00 16.57 368 ILE A O 1
ATOM 2846 N N . GLU A 1 369 ? 9.578 -2.745 35.124 1.00 16.53 369 GLU A N 1
ATOM 2847 C CA . GLU A 1 369 ? 10.143 -1.504 35.680 1.00 16.85 369 GLU A CA 1
ATOM 2848 C C . GLU A 1 369 ? 11.663 -1.576 35.637 1.00 16.71 369 GLU A C 1
ATOM 2849 O O . GLU A 1 369 ? 12.260 -2.349 36.375 1.00 16.74 369 GLU A O 1
ATOM 2855 N N . SER A 1 370 ? 12.281 -0.751 34.799 1.00 17.18 370 SER A N 1
ATOM 2856 C CA . SER A 1 370 ? 13.723 -0.809 34.551 1.00 17.55 370 SER A CA 1
ATOM 2857 C C . SER A 1 370 ? 14.319 0.467 33.938 1.00 17.87 370 SER A C 1
ATOM 2858 O O . SER A 1 370 ? 13.664 1.199 33.189 1.00 18.04 370 SER A O 1
ATOM 2861 N N . ALA A 1 371 ? 15.584 0.708 34.248 1.00 18.21 371 ALA A N 1
ATOM 2862 C CA . ALA A 1 371 ? 16.371 1.730 33.578 1.00 18.27 371 ALA A CA 1
ATOM 2863 C C . ALA A 1 371 ? 17.482 1.099 32.734 1.00 18.46 371 ALA A C 1
ATOM 2864 O O . ALA A 1 371 ? 18.342 1.812 32.214 1.00 18.25 371 ALA A O 1
ATOM 2866 N N . CYS A 1 372 ? 17.466 -0.230 32.611 1.00 18.41 372 CYS A N 1
ATOM 2867 C CA . CYS A 1 372 ? 18.492 -0.944 31.851 1.00 18.40 372 CYS A CA 1
ATOM 2868 C C . CYS A 1 372 ? 18.111 -1.039 30.399 1.00 18.26 372 CYS A C 1
ATOM 2869 O O . CYS A 1 372 ? 16.938 -0.993 30.050 1.00 17.73 372 CYS A O 1
ATOM 2872 N N . TYR A 1 373 ? 19.137 -1.203 29.574 1.00 18.22 373 TYR A N 1
ATOM 2873 C CA . TYR A 1 373 ? 18.995 -1.270 28.150 1.00 18.62 373 TYR A CA 1
ATOM 2874 C C . TYR A 1 373 ? 20.268 -1.897 27.562 1.00 18.86 373 TYR A C 1
ATOM 2875 O O . TYR A 1 373 ? 21.319 -1.919 28.205 1.00 18.15 373 TYR A O 1
ATOM 2884 N N . THR A 1 374 ? 20.151 -2.422 26.348 1.00 19.24 374 THR A N 1
ATOM 2885 C CA . THR A 1 374 ? 21.261 -3.055 25.646 1.00 19.78 374 THR A CA 1
ATOM 2886 C C . THR A 1 374 ? 22.474 -2.139 25.552 1.00 20.16 374 THR A C 1
ATOM 2887 O O . THR A 1 374 ? 22.364 -0.985 25.115 1.00 20.61 374 THR A O 1
ATOM 2891 N N . ASN A 1 375 ? 23.617 -2.675 25.970 1.00 20.77 375 ASN A N 1
ATOM 2892 C CA . ASN A 1 375 ? 24.914 -1.976 26.028 1.00 21.19 375 ASN A CA 1
ATOM 2893 C C . ASN A 1 375 ? 25.075 -1.079 27.265 1.00 21.29 375 ASN A C 1
ATOM 2894 O O . ASN A 1 375 ? 26.102 -0.405 27.407 1.00 21.07 375 ASN A O 1
ATOM 2899 N N . TYR A 1 376 ? 24.078 -1.080 28.157 1.00 21.10 376 TYR A N 1
ATOM 2900 C CA . TYR A 1 376 ? 24.170 -0.345 29.411 1.00 21.49 376 TYR A CA 1
ATOM 2901 C C . TYR A 1 376 ? 25.074 -1.134 30.358 1.00 22.19 376 TYR A C 1
ATOM 2902 O O . TYR A 1 376 ? 25.083 -2.368 30.317 1.00 21.29 376 TYR A O 1
ATOM 2911 N N . THR A 1 377 ? 25.836 -0.412 31.182 1.00 23.11 377 THR A N 1
ATOM 2912 C CA . THR A 1 377 ? 26.618 -0.998 32.268 1.00 24.06 377 THR A CA 1
ATOM 2913 C C . THR A 1 377 ? 26.124 -0.446 33.586 1.00 25.03 377 THR A C 1
ATOM 2914 O O . THR A 1 377 ? 26.230 0.753 33.840 1.00 25.40 377 THR A O 1
ATOM 2918 N N . ILE A 1 378 ? 25.598 -1.319 34.436 1.00 26.18 378 ILE A N 1
ATOM 2919 C CA . ILE A 1 378 ? 25.190 -0.911 35.775 1.00 26.91 378 ILE A CA 1
ATOM 2920 C C . ILE A 1 378 ? 26.457 -0.564 36.555 1.00 27.88 378 ILE A C 1
ATOM 2921 O O . ILE A 1 378 ? 27.362 -1.401 36.658 1.00 28.03 378 ILE A O 1
ATOM 2926 N N . PRO A 1 379 ? 26.553 0.679 37.077 1.00 28.81 379 PRO A N 1
ATOM 2927 C CA . PRO A 1 379 ? 27.738 0.978 37.874 1.00 29.24 379 PRO A CA 1
ATOM 2928 C C . PRO A 1 379 ? 27.678 0.230 39.200 1.00 30.04 379 PRO A C 1
ATOM 2929 O O . PRO A 1 379 ? 26.619 0.187 39.835 1.00 30.31 379 PRO A O 1
ATOM 2933 N N . PRO A 1 380 ? 28.810 -0.338 39.635 1.00 30.79 380 PRO A N 1
ATOM 2934 C CA . PRO A 1 380 ? 28.791 -1.148 40.844 1.00 31.31 380 PRO A CA 1
ATOM 2935 C C . PRO A 1 380 ? 28.707 -0.358 42.164 1.00 31.65 380 PRO A C 1
ATOM 2936 O O . PRO A 1 380 ? 28.670 -0.973 43.218 1.00 32.24 380 PRO A O 1
ATOM 2940 N N . TYR A 1 381 ? 28.632 0.971 42.112 1.00 32.23 381 TYR A N 1
ATOM 2941 C CA . TYR A 1 381 ? 28.750 1.802 43.318 1.00 32.65 381 TYR A CA 1
ATOM 2942 C C . TYR A 1 381 ? 27.422 2.170 44.016 1.00 32.99 381 TYR A C 1
ATOM 2943 O O . TYR A 1 381 ? 27.443 2.939 44.993 1.00 33.21 381 TYR A O 1
ATOM 2952 N N . TYR A 1 382 ? 26.284 1.665 43.535 1.00 32.58 382 TYR A N 1
ATOM 2953 C CA . TYR A 1 382 ? 24.977 2.053 44.112 1.00 32.56 382 TYR A CA 1
ATOM 2954 C C . TYR A 1 382 ? 24.076 0.866 44.417 1.00 33.17 382 TYR A C 1
ATOM 2955 O O . TYR A 1 382 ? 23.531 0.742 45.513 1.00 33.81 382 TYR A O 1
ATOM 2964 N N . ASP A 1 383 ? 23.900 0.003 43.425 1.00 33.82 383 ASP A N 1
ATOM 2965 C CA . ASP A 1 383 ? 22.803 -0.947 43.440 1.00 33.56 383 ASP A CA 1
ATOM 2966 C C . ASP A 1 383 ? 23.106 -2.114 42.526 1.00 33.55 383 ASP A C 1
ATOM 2967 O O . ASP A 1 383 ? 24.113 -2.111 41.792 1.00 33.83 383 ASP A O 1
ATOM 2972 N N . SER A 1 384 ? 22.206 -3.096 42.563 1.00 32.81 384 SER A N 1
ATOM 2973 C CA . SER A 1 384 ? 22.267 -4.248 41.676 1.00 31.86 384 SER A CA 1
ATOM 2974 C C . SER A 1 384 ? 20.969 -4.484 40.890 1.00 31.11 384 SER A C 1
ATOM 2975 O O . SER A 1 384 ? 20.872 -5.505 40.224 1.00 31.25 384 SER A O 1
ATOM 2978 N N . MET A 1 385 ? 19.997 -3.553 40.920 1.00 29.97 385 MET A N 1
ATOM 2979 C CA . MET A 1 385 ? 18.689 -3.788 40.252 1.00 28.88 385 MET A CA 1
ATOM 2980 C C . MET A 1 385 ? 18.753 -3.684 38.729 1.00 27.20 385 MET A C 1
ATOM 2981 O O . MET A 1 385 ? 19.147 -2.669 38.190 1.00 26.60 385 MET A O 1
ATOM 2986 N N . VAL A 1 386 ? 18.373 -4.766 38.053 1.00 25.58 386 VAL A N 1
ATOM 2987 C CA . VAL A 1 386 ? 18.240 -4.799 36.599 1.00 24.34 386 VAL A CA 1
ATOM 2988 C C . VAL A 1 386 ? 16.826 -4.358 36.223 1.00 23.19 386 VAL A C 1
ATOM 2989 O O . VAL A 1 386 ? 16.632 -3.470 35.385 1.00 22.82 386 VAL A O 1
ATOM 2993 N N . ALA A 1 387 ? 15.847 -4.984 36.864 1.00 22.07 387 ALA A N 1
ATOM 2994 C CA . ALA A 1 387 ? 14.441 -4.707 36.629 1.00 21.50 387 ALA A CA 1
ATOM 2995 C C . ALA A 1 387 ? 13.589 -5.230 37.778 1.00 20.84 387 ALA A C 1
ATOM 2996 O O . ALA A 1 387 ? 14.010 -6.101 38.541 1.00 20.25 387 ALA A O 1
ATOM 2998 N N . LYS A 1 388 ? 12.386 -4.682 37.899 1.00 20.51 388 LYS A N 1
ATOM 2999 C CA . LYS A 1 388 ? 11.325 -5.323 38.654 1.00 20.23 388 LYS A CA 1
ATOM 3000 C C . LYS A 1 388 ? 10.408 -5.877 37.580 1.00 19.78 388 LYS A C 1
ATOM 3001 O O . LYS A 1 388 ? 10.097 -5.170 36.604 1.00 19.38 388 LYS A O 1
ATOM 3007 N N . LEU A 1 389 ? 10.035 -7.148 37.710 1.00 19.02 389 LEU A N 1
ATOM 3008 C CA . LEU A 1 389 ? 8.983 -7.720 36.890 1.00 18.93 389 LEU A CA 1
ATOM 3009 C C . LEU A 1 389 ? 7.786 -7.910 37.783 1.00 18.63 389 LEU A C 1
ATOM 3010 O O . LEU A 1 389 ? 7.905 -8.452 38.882 1.00 18.80 389 LEU A O 1
ATOM 3015 N N . ILE A 1 390 ? 6.634 -7.440 37.326 1.00 18.46 390 ILE A N 1
ATOM 3016 C CA . ILE A 1 390 ? 5.385 -7.708 38.019 1.00 18.37 390 ILE A CA 1
ATOM 3017 C C . ILE A 1 390 ? 4.394 -8.453 37.106 1.00 18.07 390 ILE A C 1
ATOM 3018 O O . ILE A 1 390 ? 4.153 -8.063 35.958 1.00 16.99 390 ILE A O 1
ATOM 3023 N N . ILE A 1 391 ? 3.830 -9.528 37.655 1.00 18.04 391 ILE A N 1
ATOM 3024 C CA . ILE A 1 391 ? 2.763 -10.269 37.008 1.00 18.00 391 ILE A CA 1
ATOM 3025 C C . ILE A 1 391 ? 1.461 -10.025 37.761 1.00 17.97 391 ILE A C 1
ATOM 3026 O O . ILE A 1 391 ? 1.409 -10.167 38.982 1.00 18.05 391 ILE A O 1
ATOM 3031 N N . HIS A 1 392 ? 0.419 -9.627 37.029 1.00 17.89 392 HIS A N 1
ATOM 3032 C CA . HIS A 1 392 ? -0.920 -9.481 37.587 1.00 17.45 392 HIS A CA 1
ATOM 3033 C C . HIS A 1 392 ? -1.899 -10.430 36.858 1.00 17.33 392 HIS A C 1
ATOM 3034 O O . HIS A 1 392 ? -2.140 -10.295 35.648 1.00 17.25 392 HIS A O 1
ATOM 3041 N N . GLU A 1 393 ? -2.445 -11.388 37.608 1.00 16.92 393 GLU A N 1
ATOM 3042 C CA . GLU A 1 393 ? -3.431 -12.342 37.096 1.00 16.82 393 GLU A CA 1
ATOM 3043 C C . GLU A 1 393 ? -4.646 -12.373 38.033 1.00 16.61 393 GLU A C 1
ATOM 3044 O O . GLU A 1 393 ? -4.591 -11.786 39.123 1.00 15.31 393 GLU A O 1
ATOM 3050 N N . PRO A 1 394 ? -5.750 -13.024 37.597 1.00 16.47 394 PRO A N 1
ATOM 3051 C CA . PRO A 1 394 ? -6.983 -13.119 38.410 1.00 16.64 394 PRO A CA 1
ATOM 3052 C C . PRO A 1 394 ? -6.866 -13.955 39.691 1.00 16.78 394 PRO A C 1
ATOM 3053 O O . PRO A 1 394 ? -7.671 -13.774 40.622 1.00 16.77 394 PRO A O 1
ATOM 3057 N N . THR A 1 395 ? -5.896 -14.869 39.719 1.00 16.85 395 THR A N 1
ATOM 3058 C CA . THR A 1 395 ? -5.616 -15.692 40.904 1.00 16.82 395 THR A CA 1
ATOM 3059 C C . THR A 1 395 ? -4.123 -15.851 41.085 1.00 16.34 395 THR A C 1
ATOM 3060 O O . THR A 1 395 ? -3.342 -15.538 40.190 1.00 16.30 395 THR A O 1
ATOM 3064 N N . ARG A 1 396 ? -3.733 -16.359 42.247 1.00 16.64 396 ARG A N 1
ATOM 3065 C CA . ARG A 1 396 ? -2.323 -16.512 42.587 1.00 16.63 396 ARG A CA 1
ATOM 3066 C C . ARG A 1 396 ? -1.638 -17.586 41.747 1.00 16.42 396 ARG A C 1
ATOM 3067 O O . ARG A 1 396 ? -0.536 -17.375 41.246 1.00 16.61 396 ARG A O 1
ATOM 3075 N N . ASP A 1 397 ? -2.291 -18.736 41.605 1.00 16.97 397 ASP A N 1
ATOM 3076 C CA . ASP A 1 397 ? -1.764 -19.844 40.808 1.00 17.08 397 ASP A CA 1
ATOM 3077 C C . ASP A 1 397 ? -1.543 -19.421 39.359 1.00 16.88 397 ASP A C 1
ATOM 3078 O O . ASP A 1 397 ? -0.591 -19.848 38.731 1.00 17.52 397 ASP A O 1
ATOM 3083 N N . GLU A 1 398 ? -2.427 -18.570 38.847 1.00 16.86 398 GLU A N 1
ATOM 3084 C CA . GLU A 1 398 ? -2.288 -17.979 37.512 1.00 16.79 398 GLU A CA 1
ATOM 3085 C C . GLU A 1 398 ? -1.123 -16.993 37.392 1.00 16.38 398 GLU A C 1
ATOM 3086 O O . GLU A 1 398 ? -0.456 -16.944 36.346 1.00 16.27 398 GLU A O 1
ATOM 3092 N N . ALA A 1 399 ? -0.877 -16.231 38.465 1.00 15.95 399 ALA A N 1
ATOM 3093 C CA . ALA A 1 399 ? 0.242 -15.315 38.548 1.00 15.73 399 ALA A CA 1
ATOM 3094 C C . ALA A 1 399 ? 1.546 -16.083 38.554 1.00 15.52 399 ALA A C 1
ATOM 3095 O O . ALA A 1 399 ? 2.482 -15.728 37.836 1.00 15.70 399 ALA A O 1
ATOM 3097 N N . ILE A 1 400 ? 1.600 -17.142 39.360 1.00 15.51 400 ILE A N 1
ATOM 3098 C CA . ILE A 1 400 ? 2.736 -18.055 39.384 1.00 15.42 400 ILE A CA 1
ATOM 3099 C C . ILE A 1 400 ? 3.017 -18.672 38.010 1.00 15.28 400 ILE A C 1
ATOM 3100 O O . ILE A 1 400 ? 4.151 -18.647 37.530 1.00 15.13 400 ILE A O 1
ATOM 3105 N N . MET A 1 401 ? 1.986 -19.207 37.367 1.00 15.86 401 MET A N 1
ATOM 3106 C CA . MET A 1 401 ? 2.157 -19.755 36.016 1.00 16.19 401 MET A CA 1
ATOM 3107 C C . MET A 1 401 ? 2.593 -18.669 35.032 1.00 16.05 401 MET A C 1
ATOM 3108 O O . MET A 1 401 ? 3.477 -18.896 34.209 1.00 16.73 401 MET A O 1
ATOM 3113 N N . ALA A 1 402 ? 1.980 -17.494 35.118 1.00 15.88 402 ALA A N 1
ATOM 3114 C CA . ALA A 1 402 ? 2.314 -16.384 34.216 1.00 15.48 402 ALA A CA 1
ATOM 3115 C C . ALA A 1 402 ? 3.719 -15.829 34.435 1.00 15.43 402 ALA A C 1
ATOM 3116 O O . ALA A 1 402 ? 4.398 -15.439 33.472 1.00 14.81 402 ALA A O 1
ATOM 3118 N N . GLY A 1 403 ? 4.135 -15.765 35.707 1.00 15.41 403 GLY A N 1
ATOM 3119 C CA . GLY A 1 403 ? 5.465 -15.343 36.088 1.00 15.01 403 GLY A CA 1
ATOM 3120 C C . GLY A 1 403 ? 6.563 -16.210 35.534 1.00 15.14 403 GLY A C 1
ATOM 3121 O O . GLY A 1 403 ? 7.580 -15.695 35.077 1.00 15.45 403 GLY A O 1
ATOM 3122 N N . ILE A 1 404 ? 6.370 -17.533 35.556 1.00 15.58 404 ILE A N 1
ATOM 3123 C CA . ILE A 1 404 ? 7.325 -18.452 34.934 1.00 15.23 404 ILE A CA 1
ATOM 3124 C C . ILE A 1 404 ? 7.386 -18.162 33.437 1.00 15.50 404 ILE A C 1
ATOM 3125 O O . ILE A 1 404 ? 8.461 -18.108 32.845 1.00 14.84 404 ILE A O 1
ATOM 3130 N N . ARG A 1 405 ? 6.218 -18.001 32.835 1.00 15.49 405 ARG A N 1
ATOM 3131 C CA . ARG A 1 405 ? 6.131 -17.642 31.431 1.00 15.97 405 ARG A CA 1
ATOM 3132 C C . ARG A 1 405 ? 6.947 -16.367 31.165 1.00 16.03 405 ARG A C 1
ATOM 3133 O O . ARG A 1 405 ? 7.824 -16.361 30.314 1.00 16.31 405 ARG A O 1
ATOM 3141 N N . ALA A 1 406 ? 6.692 -15.314 31.934 1.00 16.68 406 ALA A N 1
ATOM 3142 C CA . ALA A 1 406 ? 7.320 -14.019 31.704 1.00 16.96 406 ALA A CA 1
ATOM 3143 C C . ALA A 1 406 ? 8.811 -14.087 31.949 1.00 17.41 406 ALA A C 1
ATOM 3144 O O . ALA A 1 406 ? 9.610 -13.726 31.077 1.00 17.64 406 ALA A O 1
ATOM 3146 N N . LEU A 1 407 ? 9.168 -14.572 33.140 1.00 17.69 407 LEU A N 1
ATOM 3147 C CA . LEU A 1 407 ? 10.559 -14.721 33.555 1.00 17.57 407 LEU A CA 1
ATOM 3148 C C . LEU A 1 407 ? 11.376 -15.576 32.588 1.00 17.94 407 LEU A C 1
ATOM 3149 O O . LEU A 1 407 ? 12.542 -15.262 32.316 1.00 18.39 407 LEU A O 1
ATOM 3154 N N . SER A 1 408 ? 10.743 -16.614 32.035 1.00 18.42 408 SER A N 1
ATOM 3155 C CA . SER A 1 408 ? 11.403 -17.566 31.138 1.00 18.44 408 SER A CA 1
ATOM 3156 C C . SER A 1 408 ? 11.827 -17.022 29.784 1.00 18.58 408 SER A C 1
ATOM 3157 O O . SER A 1 408 ? 12.666 -17.640 29.124 1.00 19.12 408 SER A O 1
ATOM 3160 N N . GLU A 1 409 ? 11.270 -15.889 29.360 1.00 18.32 409 GLU A N 1
ATOM 3161 C CA . GLU A 1 409 ? 11.695 -15.260 28.090 1.00 18.10 409 GLU A CA 1
ATOM 3162 C C . GLU A 1 409 ? 12.441 -13.932 28.238 1.00 17.98 409 GLU A C 1
ATOM 3163 O O . GLU A 1 409 ? 12.782 -13.303 27.237 1.00 18.25 409 GLU A O 1
ATOM 3169 N N . PHE A 1 410 ? 12.685 -13.519 29.475 1.00 17.96 410 PHE A N 1
ATOM 3170 C CA . PHE A 1 410 ? 13.426 -12.292 29.789 1.00 18.11 410 PHE A CA 1
ATOM 3171 C C . PHE A 1 410 ? 14.911 -12.508 29.511 1.00 18.25 410 PHE A C 1
ATOM 3172 O O . PHE A 1 410 ? 15.571 -13.214 30.270 1.00 18.69 410 PHE A O 1
ATOM 3180 N N . VAL A 1 411 ? 15.432 -11.915 28.428 1.00 18.55 411 VAL A N 1
ATOM 3181 C CA . VAL A 1 411 ? 16.845 -12.056 28.054 1.00 18.57 411 VAL A CA 1
ATOM 3182 C C . VAL A 1 411 ? 17.695 -10.922 28.646 1.00 18.82 411 VAL A C 1
ATOM 3183 O O . VAL A 1 411 ? 17.509 -9.752 28.310 1.00 18.57 411 VAL A O 1
ATOM 3187 N N . VAL A 1 412 ? 18.597 -11.284 29.560 1.00 19.03 412 VAL A N 1
ATOM 3188 C CA . VAL A 1 412 ? 19.609 -10.377 30.085 1.00 19.25 412 VAL A CA 1
ATOM 3189 C C . VAL A 1 412 ? 20.965 -11.072 29.957 1.00 19.74 412 VAL A C 1
ATOM 3190 O O . VAL A 1 412 ? 21.365 -11.864 30.829 1.00 20.34 412 VAL A O 1
ATOM 3194 N N . LEU A 1 413 ? 21.667 -10.793 28.865 1.00 19.76 413 LEU A N 1
ATOM 3195 C CA . LEU A 1 413 ? 22.951 -11.439 28.606 1.00 19.50 413 LEU A CA 1
ATOM 3196 C C . LEU A 1 413 ? 24.102 -10.475 28.778 1.00 19.45 413 LEU A C 1
ATOM 3197 O O . LEU A 1 413 ? 23.941 -9.262 28.624 1.00 19.33 413 LEU A O 1
ATOM 3202 N N . GLY A 1 414 ? 25.265 -11.029 29.118 1.00 19.42 414 GLY A N 1
ATOM 3203 C CA . GLY A 1 414 ? 26.460 -10.237 29.365 1.00 19.43 414 GLY A CA 1
ATOM 3204 C C . GLY A 1 414 ? 26.755 -10.108 30.838 1.00 19.65 414 GLY A C 1
ATOM 3205 O O . GLY A 1 414 ? 27.907 -9.885 31.213 1.00 19.35 414 GLY A O 1
ATOM 3206 N N . ILE A 1 415 ? 25.703 -10.228 31.659 1.00 19.74 415 ILE A N 1
ATOM 3207 C CA . ILE A 1 415 ? 25.821 -10.338 33.104 1.00 19.70 415 ILE A CA 1
ATOM 3208 C C . ILE A 1 415 ? 24.943 -11.473 33.657 1.00 19.76 415 ILE A C 1
ATOM 3209 O O . ILE A 1 415 ? 23.922 -11.826 33.071 1.00 19.36 415 ILE A O 1
ATOM 3214 N N . ASP A 1 416 ? 25.327 -12.027 34.800 1.00 19.54 416 ASP A N 1
ATOM 3215 C CA . ASP A 1 416 ? 24.443 -12.943 35.514 1.00 19.94 416 ASP A CA 1
ATOM 3216 C C . ASP A 1 416 ? 23.346 -12.151 36.206 1.00 19.74 416 ASP A C 1
ATOM 3217 O O . ASP A 1 416 ? 23.589 -11.046 36.685 1.00 20.01 416 ASP A O 1
ATOM 3222 N N . THR A 1 417 ? 22.137 -12.712 36.256 1.00 20.06 417 THR A N 1
ATOM 3223 C CA . THR A 1 417 ? 21.028 -12.135 37.040 1.00 19.92 417 THR A CA 1
ATOM 3224 C C . THR A 1 417 ? 20.344 -13.190 37.892 1.00 19.93 417 THR A C 1
ATOM 3225 O O . THR A 1 417 ? 20.667 -14.363 37.795 1.00 19.91 417 THR A O 1
ATOM 3229 N N . THR A 1 418 ? 19.380 -12.763 38.714 1.00 19.83 418 THR A N 1
ATOM 3230 C CA . THR A 1 418 ? 18.644 -13.672 39.602 1.00 19.40 418 THR A CA 1
ATOM 3231 C C . THR A 1 418 ? 17.319 -14.189 39.027 1.00 19.36 418 THR A C 1
ATOM 3232 O O . THR A 1 418 ? 16.490 -14.721 39.771 1.00 18.62 418 THR A O 1
ATOM 3236 N N . ILE A 1 419 ? 17.103 -14.018 37.723 1.00 18.76 419 ILE A N 1
ATOM 3237 C CA . ILE A 1 419 ? 15.937 -14.617 37.067 1.00 18.77 419 ILE A CA 1
ATOM 3238 C C . ILE A 1 419 ? 15.824 -16.117 37.390 1.00 18.49 419 ILE A C 1
ATOM 3239 O O . ILE A 1 419 ? 14.767 -16.569 37.816 1.00 18.26 419 ILE A O 1
ATOM 3244 N N . PRO A 1 420 ? 16.915 -16.890 37.207 1.00 18.72 420 PRO A N 1
ATOM 3245 C CA . PRO A 1 420 ? 16.888 -18.312 37.583 1.00 18.80 420 PRO A CA 1
ATOM 3246 C C . PRO A 1 420 ? 16.425 -18.618 39.022 1.00 18.52 420 PRO A C 1
ATOM 3247 O O . PRO A 1 420 ? 15.747 -19.629 39.220 1.00 17.90 420 PRO A O 1
ATOM 3251 N N . PHE A 1 421 ? 16.785 -17.769 39.994 1.00 18.21 421 PHE A N 1
ATOM 3252 C CA . PHE A 1 421 ? 16.311 -17.920 41.372 1.00 18.58 421 PHE A CA 1
ATOM 3253 C C . PHE A 1 421 ? 14.780 -17.837 41.443 1.00 18.72 421 PHE A C 1
ATOM 3254 O O . PHE A 1 421 ? 14.141 -18.682 42.072 1.00 17.99 421 PHE A O 1
ATOM 3262 N N . HIS A 1 422 ? 14.216 -16.828 40.771 1.00 18.81 422 HIS A N 1
ATOM 3263 C CA . HIS A 1 422 ? 12.771 -16.590 40.750 1.00 18.79 422 HIS A CA 1
ATOM 3264 C C . HIS A 1 422 ? 11.992 -17.653 39.993 1.00 19.21 422 HIS A C 1
ATOM 3265 O O . HIS A 1 422 ? 10.867 -17.986 40.379 1.00 19.02 422 HIS A O 1
ATOM 3272 N N . ILE A 1 423 ? 12.579 -18.163 38.911 1.00 19.09 423 ILE A N 1
ATOM 3273 C CA . ILE A 1 423 ? 12.008 -19.308 38.195 1.00 19.07 423 ILE A CA 1
ATOM 3274 C C . ILE A 1 423 ? 11.967 -20.536 39.113 1.00 19.21 423 ILE A C 1
ATOM 3275 O O . ILE A 1 423 ? 10.943 -21.207 39.209 1.00 19.69 423 ILE A O 1
ATOM 3280 N N . LYS A 1 424 ? 13.060 -20.799 39.818 1.00 19.30 424 LYS A N 1
ATOM 3281 C CA . LYS A 1 424 ? 13.093 -21.902 40.778 1.00 19.29 424 LYS A CA 1
ATOM 3282 C C . LYS A 1 424 ? 12.125 -21.731 41.958 1.00 19.05 424 LYS A C 1
ATOM 3283 O O . LYS A 1 424 ? 11.483 -22.697 42.366 1.00 18.62 424 LYS A O 1
ATOM 3289 N N . LEU A 1 425 ? 11.999 -20.510 42.481 1.00 18.94 425 LEU A N 1
ATOM 3290 C CA . LEU A 1 425 ? 11.038 -20.222 43.554 1.00 18.82 425 LEU A CA 1
ATOM 3291 C C . LEU A 1 425 ? 9.613 -20.544 43.094 1.00 18.36 425 LEU A C 1
ATOM 3292 O O . LEU A 1 425 ? 8.882 -21.216 43.784 1.00 18.27 425 LEU A O 1
ATOM 3297 N N . LEU A 1 426 ? 9.233 -20.074 41.913 1.00 18.33 426 LEU A N 1
ATOM 3298 C CA . LEU A 1 426 ? 7.872 -20.273 41.416 1.00 18.71 426 LEU A CA 1
ATOM 3299 C C . LEU A 1 426 ? 7.493 -21.757 41.194 1.00 18.89 426 LEU A C 1
ATOM 3300 O O . LEU A 1 426 ? 6.313 -22.091 41.223 1.00 19.31 426 LEU A O 1
ATOM 3305 N N . ASN A 1 427 ? 8.487 -22.623 41.002 1.00 19.41 427 ASN A N 1
ATOM 3306 C CA . ASN A 1 427 ? 8.297 -24.089 40.907 1.00 19.57 427 ASN A CA 1
ATOM 3307 C C . ASN A 1 427 ? 8.372 -24.847 42.251 1.00 19.87 427 ASN A C 1
ATOM 3308 O O . ASN A 1 427 ? 8.220 -26.074 42.294 1.00 19.05 427 ASN A O 1
ATOM 3313 N N . ASN A 1 428 ? 8.606 -24.116 43.341 1.00 20.40 428 ASN A N 1
ATOM 3314 C CA . ASN A 1 428 ? 8.751 -24.697 44.659 1.00 20.72 428 ASN A CA 1
ATOM 3315 C C . ASN A 1 428 ? 7.388 -24.931 45.286 1.00 21.39 428 ASN A C 1
ATOM 3316 O O . ASN A 1 428 ? 6.580 -24.014 45.356 1.00 21.23 428 ASN A O 1
ATOM 3321 N N . ASP A 1 429 ? 7.137 -26.150 45.764 1.00 21.86 429 ASP A N 1
ATOM 3322 C CA . ASP A 1 429 ? 5.813 -26.498 46.291 1.00 22.12 429 ASP A CA 1
ATOM 3323 C C . ASP A 1 429 ? 5.484 -25.792 47.594 1.00 21.87 429 ASP A C 1
ATOM 3324 O O . ASP A 1 429 ? 4.320 -25.516 47.858 1.00 21.56 429 ASP A O 1
ATOM 3329 N N . ILE A 1 430 ? 6.493 -25.497 48.410 1.00 22.15 430 ILE A N 1
ATOM 3330 C CA . ILE A 1 430 ? 6.242 -24.736 49.636 1.00 22.20 430 ILE A CA 1
ATOM 3331 C C . ILE A 1 430 ? 5.768 -23.325 49.275 1.00 21.87 430 ILE A C 1
ATOM 3332 O O . ILE A 1 430 ? 4.759 -22.852 49.807 1.00 21.75 430 ILE A O 1
ATOM 3337 N N . PHE A 1 431 ? 6.473 -22.677 48.348 1.00 22.03 431 PHE A N 1
ATOM 3338 C CA . PHE A 1 431 ? 6.040 -21.376 47.826 1.00 22.15 431 PHE A CA 1
ATOM 3339 C C . PHE A 1 431 ? 4.616 -21.412 47.284 1.00 22.20 431 PHE A C 1
ATOM 3340 O O . PHE A 1 431 ? 3.792 -20.617 47.696 1.00 22.16 431 PHE A O 1
ATOM 3348 N N . ARG A 1 432 ? 4.334 -22.345 46.376 1.00 22.51 432 ARG A N 1
ATOM 3349 C CA . ARG A 1 432 ? 2.996 -22.499 45.792 1.00 22.87 432 ARG A CA 1
ATOM 3350 C C . ARG A 1 432 ? 1.910 -22.743 46.839 1.00 22.96 432 ARG A C 1
ATOM 3351 O O . ARG A 1 432 ? 0.780 -22.279 46.688 1.00 22.26 432 ARG A O 1
ATOM 3359 N N . SER A 1 433 ? 2.241 -23.476 47.900 1.00 23.35 433 SER A N 1
ATOM 3360 C CA . SER A 1 433 ? 1.294 -23.656 49.001 1.00 23.70 433 SER A CA 1
ATOM 3361 C C . SER A 1 433 ? 0.889 -22.299 49.599 1.00 24.00 433 SER A C 1
ATOM 3362 O O . SER A 1 433 ? -0.185 -22.160 50.167 1.00 24.28 433 SER A O 1
ATOM 3365 N N . GLY A 1 434 ? 1.772 -21.312 49.484 1.00 24.53 434 GLY A N 1
ATOM 3366 C CA . GLY A 1 434 ? 1.563 -20.000 50.086 1.00 24.62 434 GLY A CA 1
ATOM 3367 C C . GLY A 1 434 ? 1.814 -19.960 51.591 1.00 24.77 434 GLY A C 1
ATOM 3368 O O . GLY A 1 434 ? 1.705 -18.900 52.191 1.00 24.52 434 GLY A O 1
ATOM 3369 N N . LYS A 1 435 ? 2.150 -21.106 52.192 1.00 25.19 435 LYS A N 1
ATOM 3370 C CA . LYS A 1 435 ? 2.298 -21.232 53.646 1.00 25.36 435 LYS A CA 1
ATOM 3371 C C . LYS A 1 435 ? 3.763 -21.369 54.070 1.00 25.17 435 LYS A C 1
ATOM 3372 O O . LYS A 1 435 ? 4.402 -22.400 53.845 1.00 25.73 435 LYS A O 1
ATOM 3378 N N . PHE A 1 436 ? 4.263 -20.305 54.700 1.00 24.52 436 PHE A N 1
ATOM 3379 C CA . PHE A 1 436 ? 5.668 -20.148 55.059 1.00 23.99 436 PHE A CA 1
ATOM 3380 C C . PHE A 1 436 ? 5.867 -18.828 55.825 1.00 23.48 436 PHE A C 1
ATOM 3381 O O . PHE A 1 436 ? 4.968 -17.991 55.863 1.00 23.17 436 PHE A O 1
ATOM 3389 N N . ASN A 1 437 ? 7.044 -18.654 56.426 1.00 23.52 437 ASN A N 1
ATOM 3390 C CA . ASN A 1 437 ? 7.407 -17.424 57.144 1.00 23.11 437 ASN A CA 1
ATOM 3391 C C . ASN A 1 437 ? 8.676 -16.797 56.570 1.00 22.95 437 ASN A C 1
ATOM 3392 O O . ASN A 1 437 ? 9.146 -17.237 55.523 1.00 22.54 437 ASN A O 1
ATOM 3397 N N . THR A 1 438 ? 9.206 -15.767 57.238 1.00 23.02 438 THR A N 1
ATOM 3398 C CA . THR A 1 438 ? 10.356 -15.000 56.746 1.00 23.53 438 THR A CA 1
ATOM 3399 C C . THR A 1 438 ? 11.654 -15.784 56.636 1.00 24.12 438 THR A C 1
ATOM 3400 O O . THR A 1 438 ? 12.507 -15.448 55.810 1.00 24.45 438 THR A O 1
ATOM 3404 N N . ASN A 1 439 ? 11.799 -16.827 57.454 1.00 24.61 439 ASN A N 1
ATOM 3405 C CA . ASN A 1 439 ? 12.973 -17.696 57.413 1.00 24.75 439 ASN A CA 1
ATOM 3406 C C . ASN A 1 439 ? 13.013 -18.625 56.195 1.00 24.99 439 ASN A C 1
ATOM 3407 O O . ASN A 1 439 ? 13.912 -19.437 56.088 1.00 24.81 439 ASN A O 1
ATOM 3412 N N . PHE A 1 440 ? 12.058 -18.503 55.276 1.00 25.44 440 PHE A N 1
ATOM 3413 C CA . PHE A 1 440 ? 11.868 -19.527 54.251 1.00 25.76 440 PHE A CA 1
ATOM 3414 C C . PHE A 1 440 ? 13.131 -19.815 53.423 1.00 26.12 440 PHE A C 1
ATOM 3415 O O . PHE A 1 440 ? 13.515 -20.971 53.292 1.00 25.89 440 PHE A O 1
ATOM 3423 N N . LEU A 1 441 ? 13.771 -18.782 52.881 1.00 26.37 441 LEU A N 1
ATOM 3424 C CA . LEU A 1 441 ? 15.003 -18.976 52.099 1.00 27.24 441 LEU A CA 1
ATOM 3425 C C . LEU A 1 441 ? 16.124 -19.556 52.944 1.00 28.02 441 LEU A C 1
ATOM 3426 O O . LEU A 1 441 ? 16.902 -20.368 52.462 1.00 28.44 441 LEU A O 1
ATOM 3431 N N . GLU A 1 442 ? 16.187 -19.134 54.206 1.00 28.73 442 GLU A N 1
ATOM 3432 C CA . GLU A 1 442 ? 17.198 -19.604 55.151 1.00 29.32 442 GLU A CA 1
ATOM 3433 C C . GLU A 1 442 ? 17.068 -21.072 55.564 1.00 29.95 442 GLU A C 1
ATOM 3434 O O . GLU A 1 442 ? 18.079 -21.722 55.839 1.00 30.67 442 GLU A O 1
ATOM 3440 N N . GLN A 1 443 ? 15.851 -21.596 55.654 1.00 30.22 443 GLN A N 1
ATOM 3441 C CA . GLN A 1 443 ? 15.690 -22.997 56.039 1.00 30.63 443 GLN A CA 1
ATOM 3442 C C . GLN A 1 443 ? 15.286 -23.877 54.856 1.00 30.86 443 GLN A C 1
ATOM 3443 O O . GLN A 1 443 ? 14.757 -24.975 55.027 1.00 31.29 443 GLN A O 1
ATOM 3449 N N . ASN A 1 444 ? 15.562 -23.384 53.656 1.00 30.95 444 ASN A N 1
ATOM 3450 C CA . ASN A 1 444 ? 15.440 -24.148 52.433 1.00 31.29 444 ASN A CA 1
ATOM 3451 C C . ASN A 1 444 ? 16.664 -23.884 51.559 1.00 31.61 444 ASN A C 1
ATOM 3452 O O . ASN A 1 444 ? 17.483 -23.031 51.881 1.00 32.45 444 ASN A O 1
ATOM 3457 N N . SER A 1 445 ? 16.821 -24.635 50.481 1.00 31.72 445 SER A N 1
ATOM 3458 C CA . SER A 1 445 ? 17.905 -24.371 49.525 1.00 31.83 445 SER A CA 1
ATOM 3459 C C . SER A 1 445 ? 17.319 -24.405 48.117 1.00 31.75 445 SER A C 1
ATOM 3460 O O . SER A 1 445 ? 17.487 -25.364 47.365 1.00 31.55 445 SER A O 1
ATOM 3463 N N . ILE A 1 446 ? 16.633 -23.309 47.798 1.00 31.81 446 ILE A N 1
ATOM 3464 C CA . ILE A 1 446 ? 15.836 -23.150 46.579 1.00 31.76 446 ILE A CA 1
ATOM 3465 C C . ILE A 1 446 ? 16.639 -23.436 45.315 1.00 31.47 446 ILE A C 1
ATOM 3466 O O . ILE A 1 446 ? 16.099 -23.993 44.364 1.00 31.77 446 ILE A O 1
ATOM 3471 N N . MET A 1 447 ? 17.928 -23.104 45.319 1.00 31.32 447 MET A N 1
ATOM 3472 C CA . MET A 1 447 ? 18.785 -23.312 44.140 1.00 31.53 447 MET A CA 1
ATOM 3473 C C . MET A 1 447 ? 19.235 -24.764 43.897 1.00 31.93 447 MET A C 1
ATOM 3474 O O . MET A 1 447 ? 19.897 -25.033 42.883 1.00 32.38 447 MET A O 1
ATOM 3479 N N . ASN A 1 448 ? 18.869 -25.671 44.812 1.00 32.27 448 ASN A N 1
ATOM 3480 C CA . ASN A 1 448 ? 19.165 -27.124 44.749 1.00 32.46 448 ASN A CA 1
ATOM 3481 C C . ASN A 1 448 ? 20.618 -27.434 45.129 1.00 32.55 448 ASN A C 1
ATOM 3482 O O . ASN A 1 448 ? 21.089 -27.051 46.212 1.00 32.51 448 ASN A O 1
ATOM 3487 N N . LYS B 1 2 ? -2.429 -30.449 25.904 1.00 24.83 2 LYS B N 1
ATOM 3488 C CA . LYS B 1 2 ? -1.012 -30.721 26.252 1.00 24.28 2 LYS B CA 1
ATOM 3489 C C . LYS B 1 2 ? -0.039 -30.003 25.313 1.00 23.95 2 LYS B C 1
ATOM 3490 O O . LYS B 1 2 ? 0.868 -29.320 25.781 1.00 23.59 2 LYS B O 1
ATOM 3496 N N . LYS B 1 3 ? -0.202 -30.171 24.000 1.00 23.29 3 LYS B N 1
ATOM 3497 C CA . LYS B 1 3 ? 0.716 -29.540 23.030 1.00 22.62 3 LYS B CA 1
ATOM 3498 C C . LYS B 1 3 ? -0.023 -28.896 21.842 1.00 21.99 3 LYS B C 1
ATOM 3499 O O . LYS B 1 3 ? -0.925 -29.497 21.281 1.00 21.76 3 LYS B O 1
ATOM 3505 N N . VAL B 1 4 ? 0.385 -27.674 21.467 1.00 21.34 4 VAL B N 1
ATOM 3506 C CA . VAL B 1 4 ? -0.325 -26.860 20.467 1.00 20.49 4 VAL B CA 1
ATOM 3507 C C . VAL B 1 4 ? 0.645 -26.278 19.440 1.00 19.82 4 VAL B C 1
ATOM 3508 O O . VAL B 1 4 ? 1.670 -25.721 19.810 1.00 19.46 4 VAL B O 1
ATOM 3512 N N . LEU B 1 5 ? 0.328 -26.423 18.152 1.00 19.01 5 LEU B N 1
ATOM 3513 C CA . LEU B 1 5 ? 1.123 -25.800 17.082 1.00 18.66 5 LEU B CA 1
ATOM 3514 C C . LEU B 1 5 ? 0.566 -24.407 16.790 1.00 18.27 5 LEU B C 1
ATOM 3515 O O . LEU B 1 5 ? -0.650 -24.231 16.670 1.00 18.09 5 LEU B O 1
ATOM 3520 N N . ILE B 1 6 ? 1.452 -23.415 16.707 1.00 17.84 6 ILE B N 1
ATOM 3521 C CA . ILE B 1 6 ? 1.051 -22.052 16.371 1.00 17.52 6 ILE B CA 1
ATOM 3522 C C . ILE B 1 6 ? 1.249 -21.814 14.863 1.00 17.39 6 ILE B C 1
ATOM 3523 O O . ILE B 1 6 ? 2.371 -21.713 14.370 1.00 16.21 6 ILE B O 1
ATOM 3528 N N . ALA B 1 7 ? 0.134 -21.713 14.151 1.00 17.62 7 ALA B N 1
ATOM 3529 C CA . ALA B 1 7 ? 0.135 -21.600 12.703 1.00 17.87 7 ALA B CA 1
ATOM 3530 C C . ALA B 1 7 ? 0.137 -20.134 12.314 1.00 18.13 7 ALA B C 1
ATOM 3531 O O . ALA B 1 7 ? -0.784 -19.628 11.661 1.00 18.89 7 ALA B O 1
ATOM 3533 N N . ASN B 1 8 ? 1.199 -19.455 12.724 1.00 18.59 8 ASN B N 1
ATOM 3534 C CA . ASN B 1 8 ? 1.379 -18.042 12.440 1.00 18.16 8 ASN B CA 1
ATOM 3535 C C . ASN B 1 8 ? 2.818 -17.598 12.683 1.00 17.99 8 ASN B C 1
ATOM 3536 O O . ASN B 1 8 ? 3.703 -18.424 12.925 1.00 17.32 8 ASN B O 1
ATOM 3541 N N . ARG B 1 9 ? 3.019 -16.280 12.619 1.00 18.27 9 ARG B N 1
ATOM 3542 C CA . ARG B 1 9 ? 4.319 -15.649 12.780 1.00 17.93 9 ARG B CA 1
ATOM 3543 C C . ARG B 1 9 ? 4.187 -14.364 13.588 1.00 17.40 9 ARG B C 1
ATOM 3544 O O . ARG B 1 9 ? 3.108 -14.002 14.031 1.00 17.73 9 ARG B O 1
ATOM 3552 N N . GLY B 1 10 ? 5.305 -13.694 13.777 1.00 17.39 10 GLY B N 1
ATOM 3553 C CA . GLY B 1 10 ? 5.314 -12.325 14.252 1.00 18.02 10 GLY B CA 1
ATOM 3554 C C . GLY B 1 10 ? 4.930 -12.195 15.702 1.00 17.99 10 GLY B C 1
ATOM 3555 O O . GLY B 1 10 ? 5.267 -13.054 16.536 1.00 18.07 10 GLY B O 1
ATOM 3556 N N . GLU B 1 11 ? 4.241 -11.101 16.003 1.00 18.53 11 GLU B N 1
ATOM 3557 C CA . GLU B 1 11 ? 3.855 -10.795 17.380 1.00 18.47 11 GLU B CA 1
ATOM 3558 C C . GLU B 1 11 ? 2.706 -11.683 17.864 1.00 18.36 11 GLU B C 1
ATOM 3559 O O . GLU B 1 11 ? 2.606 -11.958 19.063 1.00 18.67 11 GLU B O 1
ATOM 3565 N N . ILE B 1 12 ? 1.838 -12.127 16.953 1.00 17.69 12 ILE B N 1
ATOM 3566 C CA . ILE B 1 12 ? 0.707 -12.964 17.356 1.00 17.61 12 ILE B CA 1
ATOM 3567 C C . ILE B 1 12 ? 1.122 -14.389 17.740 1.00 17.49 12 ILE B C 1
ATOM 3568 O O . ILE B 1 12 ? 0.480 -15.010 18.599 1.00 17.38 12 ILE B O 1
ATOM 3573 N N . ALA B 1 13 ? 2.188 -14.904 17.117 1.00 17.09 13 ALA B N 1
ATOM 3574 C CA . ALA B 1 13 ? 2.761 -16.196 17.502 1.00 16.81 13 ALA B CA 1
ATOM 3575 C C . ALA B 1 13 ? 3.329 -16.055 18.903 1.00 16.64 13 ALA B C 1
ATOM 3576 O O . ALA B 1 13 ? 3.032 -16.854 19.783 1.00 16.59 13 ALA B O 1
ATOM 3578 N N . VAL B 1 14 ? 4.118 -15.006 19.117 1.00 16.50 14 VAL B N 1
ATOM 3579 C CA . VAL B 1 14 ? 4.586 -14.663 20.463 1.00 16.04 14 VAL B CA 1
ATOM 3580 C C . VAL B 1 14 ? 3.389 -14.601 21.436 1.00 15.60 14 VAL B C 1
ATOM 3581 O O . VAL B 1 14 ? 3.380 -15.309 22.429 1.00 15.21 14 VAL B O 1
ATOM 3585 N N . ARG B 1 15 ? 2.359 -13.820 21.117 1.00 15.64 15 ARG B N 1
ATOM 3586 C CA . ARG B 1 15 ? 1.149 -13.753 21.959 1.00 15.27 15 ARG B CA 1
ATOM 3587 C C . ARG B 1 15 ? 0.583 -15.135 22.307 1.00 14.96 15 ARG B C 1
ATOM 3588 O O . ARG B 1 15 ? 0.273 -15.412 23.480 1.00 13.45 15 ARG B O 1
ATOM 3596 N N . ILE B 1 16 ? 0.426 -15.988 21.285 1.00 14.92 16 ILE B N 1
ATOM 3597 C CA . ILE B 1 16 ? -0.167 -17.310 21.471 1.00 14.76 16 ILE B CA 1
ATOM 3598 C C . ILE B 1 16 ? 0.723 -18.188 22.349 1.00 14.53 16 ILE B C 1
ATOM 3599 O O . ILE B 1 16 ? 0.243 -18.805 23.292 1.00 14.12 16 ILE B O 1
ATOM 3604 N N . ILE B 1 17 ? 2.022 -18.201 22.057 1.00 14.29 17 ILE B N 1
ATOM 3605 C CA . ILE B 1 17 ? 2.978 -18.988 22.813 1.00 14.54 17 ILE B CA 1
ATOM 3606 C C . ILE B 1 17 ? 2.964 -18.607 24.293 1.00 14.87 17 ILE B C 1
ATOM 3607 O O . ILE B 1 17 ? 3.081 -19.473 25.161 1.00 15.57 17 ILE B O 1
ATOM 3612 N N . ARG B 1 18 ? 2.820 -17.314 24.577 1.00 14.90 18 ARG B N 1
ATOM 3613 C CA . ARG B 1 18 ? 2.712 -16.823 25.945 1.00 15.03 18 ARG B CA 1
ATOM 3614 C C . ARG B 1 18 ? 1.468 -17.356 26.636 1.00 15.29 18 ARG B C 1
ATOM 3615 O O . ARG B 1 18 ? 1.510 -17.769 27.791 1.00 14.77 18 ARG B O 1
ATOM 3623 N N . ALA B 1 19 ? 0.355 -17.360 25.915 1.00 15.72 19 ALA B N 1
ATOM 3624 C CA . ALA B 1 19 ? -0.906 -17.896 26.444 1.00 16.00 19 ALA B CA 1
ATOM 3625 C C . ALA B 1 19 ? -0.831 -19.408 26.730 1.00 16.52 19 ALA B C 1
ATOM 3626 O O . ALA B 1 19 ? -1.449 -19.890 27.685 1.00 15.96 19 ALA B O 1
ATOM 3628 N N . CYS B 1 20 ? -0.068 -20.139 25.912 1.00 17.59 20 CYS B N 1
ATOM 3629 C CA . CYS B 1 20 ? 0.085 -21.595 26.069 1.00 17.98 20 CYS B CA 1
ATOM 3630 C C . CYS B 1 20 ? 0.874 -21.927 27.331 1.00 18.49 20 CYS B C 1
ATOM 3631 O O . CYS B 1 20 ? 0.488 -22.809 28.098 1.00 19.21 20 CYS B O 1
ATOM 3634 N N . ARG B 1 21 ? 1.972 -21.204 27.540 1.00 19.00 21 ARG B N 1
ATOM 3635 C CA . ARG B 1 21 ? 2.828 -21.372 28.716 1.00 19.74 21 ARG B CA 1
ATOM 3636 C C . ARG B 1 21 ? 2.122 -21.045 30.033 1.00 19.62 21 ARG B C 1
ATOM 3637 O O . ARG B 1 21 ? 2.422 -21.657 31.043 1.00 19.30 21 ARG B O 1
ATOM 3645 N N . ASP B 1 22 ? 1.204 -20.075 30.007 1.00 20.00 22 ASP B N 1
ATOM 3646 C CA . ASP B 1 22 ? 0.334 -19.766 31.151 1.00 20.25 22 ASP B CA 1
ATOM 3647 C C . ASP B 1 22 ? -0.534 -20.966 31.539 1.00 20.60 22 ASP B C 1
ATOM 3648 O O . ASP B 1 22 ? -0.841 -21.146 32.709 1.00 20.63 22 ASP B O 1
ATOM 3653 N N . LEU B 1 23 ? -0.919 -21.778 30.546 1.00 21.06 23 LEU B N 1
ATOM 3654 C CA . LEU B 1 23 ? -1.737 -22.972 30.768 1.00 20.74 23 LEU B CA 1
ATOM 3655 C C . LEU B 1 23 ? -0.930 -24.258 30.936 1.00 20.73 23 LEU B C 1
ATOM 3656 O O . LEU B 1 23 ? -1.514 -25.321 31.117 1.00 20.81 23 LEU B O 1
ATOM 3661 N N . GLY B 1 24 ? 0.396 -24.162 30.886 1.00 20.73 24 GLY B N 1
ATOM 3662 C CA . GLY B 1 24 ? 1.267 -25.326 30.991 1.00 20.54 24 GLY B CA 1
ATOM 3663 C C . GLY B 1 24 ? 1.320 -26.156 29.717 1.00 20.67 24 GLY B C 1
ATOM 3664 O O . GLY B 1 24 ? 1.682 -27.331 29.766 1.00 20.78 24 GLY B O 1
ATOM 3665 N N . ILE B 1 25 ? 0.984 -25.531 28.584 1.00 20.33 25 ILE B N 1
ATOM 3666 C CA . ILE B 1 25 ? 0.875 -26.201 27.284 1.00 20.21 25 ILE B CA 1
ATOM 3667 C C . ILE B 1 25 ? 2.166 -26.038 26.467 1.00 20.39 25 ILE B C 1
ATOM 3668 O O . ILE B 1 25 ? 2.758 -24.960 26.398 1.00 20.23 25 ILE B O 1
ATOM 3673 N N . GLN B 1 26 ? 2.594 -27.127 25.848 1.00 20.53 26 GLN B N 1
ATOM 3674 C CA . GLN B 1 26 ? 3.811 -27.140 25.056 1.00 20.71 26 GLN B CA 1
ATOM 3675 C C . GLN B 1 26 ? 3.533 -26.534 23.686 1.00 20.31 26 GLN B C 1
ATOM 3676 O O . GLN B 1 26 ? 2.402 -26.590 23.189 1.00 20.17 26 GLN B O 1
ATOM 3682 N N . THR B 1 27 ? 4.560 -25.945 23.081 1.00 20.02 27 THR B N 1
ATOM 3683 C CA . THR B 1 27 ? 4.358 -25.097 21.901 1.00 20.06 27 THR B CA 1
ATOM 3684 C C . THR B 1 27 ? 5.275 -25.469 20.732 1.00 20.01 27 THR B C 1
ATOM 3685 O O . THR B 1 27 ? 6.473 -25.732 20.909 1.00 20.34 27 THR B O 1
ATOM 3689 N N . VAL B 1 28 ? 4.686 -25.504 19.539 1.00 19.81 28 VAL B N 1
ATOM 3690 C CA . VAL B 1 28 ? 5.423 -25.753 18.318 1.00 19.85 28 VAL B CA 1
ATOM 3691 C C . VAL B 1 28 ? 5.276 -24.545 17.404 1.00 20.04 28 VAL B C 1
ATOM 3692 O O . VAL B 1 28 ? 4.188 -24.260 16.874 1.00 19.59 28 VAL B O 1
ATOM 3696 N N . ALA B 1 29 ? 6.381 -23.815 17.272 1.00 20.35 29 ALA B N 1
ATOM 3697 C CA . ALA B 1 29 ? 6.507 -22.758 16.289 1.00 20.55 29 ALA B CA 1
ATOM 3698 C C . ALA B 1 29 ? 6.803 -23.368 14.923 1.00 20.73 29 ALA B C 1
ATOM 3699 O O . ALA B 1 29 ? 7.424 -24.428 14.822 1.00 20.53 29 ALA B O 1
ATOM 3701 N N . ILE B 1 30 ? 6.309 -22.698 13.885 1.00 21.12 30 ILE B N 1
ATOM 3702 C CA . ILE B 1 30 ? 6.748 -22.898 12.512 1.00 21.05 30 ILE B CA 1
ATOM 3703 C C . ILE B 1 30 ? 7.330 -21.564 12.038 1.00 21.16 30 ILE B C 1
ATOM 3704 O O . ILE B 1 30 ? 7.029 -20.519 12.617 1.00 20.94 30 ILE B O 1
ATOM 3709 N N . TYR B 1 31 ? 8.182 -21.610 11.017 1.00 21.07 31 TYR B N 1
ATOM 3710 C CA . TYR B 1 31 ? 8.729 -20.397 10.410 1.00 21.53 31 TYR B CA 1
ATOM 3711 C C . TYR B 1 31 ? 9.049 -20.616 8.940 1.00 21.62 31 TYR B C 1
ATOM 3712 O O . TYR B 1 31 ? 9.414 -21.728 8.554 1.00 21.41 31 TYR B O 1
ATOM 3721 N N . SER B 1 32 ? 8.893 -19.568 8.120 1.00 21.68 32 SER B N 1
ATOM 3722 C CA . SER B 1 32 ? 9.409 -19.595 6.752 1.00 22.23 32 SER B CA 1
ATOM 3723 C C . SER B 1 32 ? 10.922 -19.399 6.775 1.00 22.53 32 SER B C 1
ATOM 3724 O O . SER B 1 32 ? 11.485 -18.960 7.782 1.00 22.68 32 SER B O 1
ATOM 3727 N N . GLU B 1 33 ? 11.576 -19.724 5.668 1.00 23.16 33 GLU B N 1
ATOM 3728 C CA . GLU B 1 33 ? 13.001 -19.415 5.488 1.00 24.13 33 GLU B CA 1
ATOM 3729 C C . GLU B 1 33 ? 13.367 -17.972 5.804 1.00 24.23 33 GLU B C 1
ATOM 3730 O O . GLU B 1 33 ? 14.432 -17.717 6.343 1.00 24.51 33 GLU B O 1
ATOM 3736 N N . GLY B 1 34 ? 12.503 -17.031 5.427 1.00 24.62 34 GLY B N 1
ATOM 3737 C CA . GLY B 1 34 ? 12.732 -15.614 5.684 1.00 24.89 34 GLY B CA 1
ATOM 3738 C C . GLY B 1 34 ? 12.614 -15.212 7.148 1.00 25.28 34 GLY B C 1
ATOM 3739 O O . GLY B 1 34 ? 13.109 -14.157 7.535 1.00 25.40 34 GLY B O 1
ATOM 3740 N N . ASP B 1 35 ? 11.971 -16.059 7.953 1.00 25.72 35 ASP B N 1
ATOM 3741 C CA . ASP B 1 35 ? 11.669 -15.784 9.356 1.00 26.26 35 ASP B CA 1
ATOM 3742 C C . ASP B 1 35 ? 12.574 -16.514 10.344 1.00 26.87 35 ASP B C 1
ATOM 3743 O O . ASP B 1 35 ? 12.153 -16.812 11.465 1.00 26.97 35 ASP B O 1
ATOM 3748 N N . LYS B 1 36 ? 13.819 -16.768 9.951 1.00 27.42 36 LYS B N 1
ATOM 3749 C CA . LYS B 1 36 ? 14.742 -17.549 10.775 1.00 27.63 36 LYS B CA 1
ATOM 3750 C C . LYS B 1 36 ? 15.102 -16.885 12.115 1.00 27.39 36 LYS B C 1
ATOM 3751 O O . LYS B 1 36 ? 15.323 -17.584 13.106 1.00 27.29 36 LYS B O 1
ATOM 3757 N N . ASP B 1 37 ? 15.171 -15.549 12.139 1.00 27.17 37 ASP B N 1
ATOM 3758 C CA . ASP B 1 37 ? 15.544 -14.808 13.357 1.00 26.89 37 ASP B CA 1
ATOM 3759 C C . ASP B 1 37 ? 14.333 -14.530 14.277 1.00 26.53 37 ASP B C 1
ATOM 3760 O O . ASP B 1 37 ? 14.467 -13.872 15.321 1.00 26.90 37 ASP B O 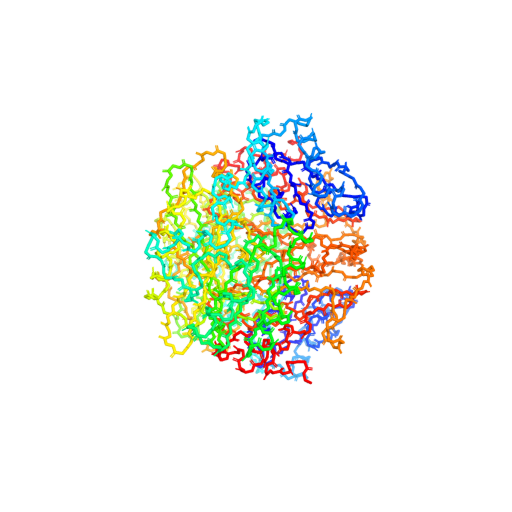1
ATOM 3765 N N . ALA B 1 38 ? 13.166 -15.041 13.893 1.00 25.37 38 ALA B N 1
ATOM 3766 C CA . ALA B 1 38 ? 11.900 -14.639 14.475 1.00 24.57 38 ALA B CA 1
ATOM 3767 C C . ALA B 1 38 ? 11.816 -15.004 15.945 1.00 23.89 38 ALA B C 1
ATOM 3768 O O . ALA B 1 38 ? 12.100 -16.143 16.331 1.00 22.90 38 ALA B O 1
ATOM 3770 N N . LEU B 1 39 ? 11.412 -14.038 16.766 1.00 23.50 39 LEU B N 1
ATOM 3771 C CA . LEU B 1 39 ? 11.393 -14.234 18.215 1.00 23.47 39 LEU B CA 1
ATOM 3772 C C . LEU B 1 39 ? 10.529 -15.427 18.628 1.00 23.23 39 LEU B C 1
ATOM 3773 O O . LEU B 1 39 ? 10.877 -16.140 19.575 1.00 23.19 39 LEU B O 1
ATOM 3778 N N . HIS B 1 40 ? 9.429 -15.661 17.912 1.00 23.03 40 HIS B N 1
ATOM 3779 C CA . HIS B 1 40 ? 8.511 -16.760 18.251 1.00 23.00 40 HIS B CA 1
ATOM 3780 C C . HIS B 1 40 ? 9.155 -18.141 18.111 1.00 22.99 40 HIS B C 1
ATOM 3781 O O . HIS B 1 40 ? 8.771 -19.066 18.809 1.00 22.31 40 HIS B O 1
ATOM 3788 N N . THR B 1 41 ? 10.160 -18.253 17.241 1.00 23.28 41 THR B N 1
ATOM 3789 C CA . THR B 1 41 ? 10.959 -19.471 17.119 1.00 23.41 41 THR B CA 1
ATOM 3790 C C . THR B 1 41 ? 11.957 -19.684 18.283 1.00 24.35 41 THR B C 1
ATOM 3791 O O . THR B 1 41 ? 12.356 -20.823 18.555 1.00 24.42 41 THR B O 1
ATOM 3795 N N . GLN B 1 42 ? 12.349 -18.603 18.967 1.00 24.89 42 GLN B N 1
ATOM 3796 C CA . GLN B 1 42 ? 13.205 -18.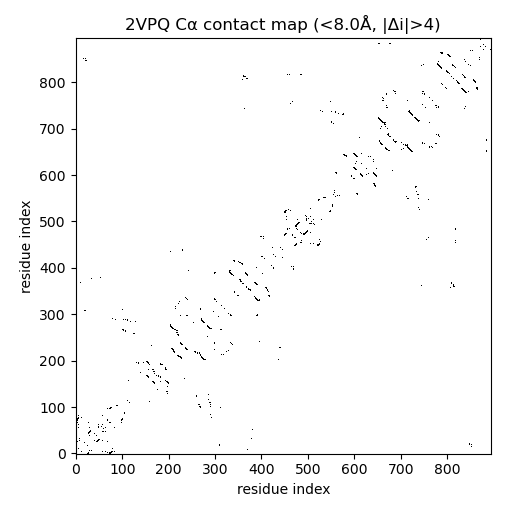707 20.168 1.00 25.06 42 GLN B CA 1
ATOM 3797 C C . GLN B 1 42 ? 12.400 -19.121 21.405 1.00 24.96 42 GLN B C 1
ATOM 3798 O O . GLN B 1 42 ? 12.833 -19.984 22.168 1.00 24.82 42 GLN B O 1
ATOM 3804 N N . ILE B 1 43 ? 11.251 -18.481 21.624 1.00 24.76 43 ILE B N 1
ATOM 3805 C CA . ILE B 1 43 ? 10.470 -18.716 22.851 1.00 24.77 43 ILE B CA 1
ATOM 3806 C C . ILE B 1 43 ? 9.567 -19.966 22.822 1.00 24.64 43 ILE B C 1
ATOM 3807 O O . ILE B 1 43 ? 9.171 -20.478 23.882 1.00 24.77 43 ILE B O 1
ATOM 3812 N N . ALA B 1 44 ? 9.254 -20.457 21.621 1.00 24.28 44 ALA B N 1
ATOM 3813 C CA . ALA B 1 44 ? 8.588 -21.752 21.458 1.00 23.89 44 ALA B CA 1
ATOM 3814 C C . ALA B 1 44 ? 9.443 -22.904 22.026 1.00 23.58 44 ALA B C 1
ATOM 3815 O O . ALA B 1 44 ? 10.657 -22.773 22.182 1.00 24.05 44 ALA B O 1
ATOM 3817 N N . ASP B 1 45 ? 8.811 -24.028 22.337 1.00 23.40 45 ASP B N 1
ATOM 3818 C CA . ASP B 1 45 ? 9.542 -25.196 22.864 1.00 23.21 45 ASP B CA 1
ATOM 3819 C C . ASP B 1 45 ? 10.295 -25.907 21.766 1.00 22.85 45 ASP B C 1
ATOM 3820 O O . ASP B 1 45 ? 11.346 -26.498 22.012 1.00 22.41 45 ASP B O 1
ATOM 3825 N N . GLU B 1 46 ? 9.729 -25.866 20.559 1.00 22.92 46 GLU B N 1
ATOM 3826 C CA . GLU B 1 46 ? 10.417 -26.333 19.346 1.00 22.73 46 GLU B CA 1
ATOM 3827 C C . GLU B 1 46 ? 9.951 -25.545 18.143 1.00 22.22 46 GLU B C 1
ATOM 3828 O O . GLU B 1 46 ? 8.842 -25.034 18.128 1.00 22.28 46 GLU B O 1
ATOM 3834 N N . ALA B 1 47 ? 10.816 -25.449 17.143 1.00 22.21 47 ALA B N 1
ATOM 3835 C CA . ALA B 1 47 ? 10.544 -24.673 15.940 1.00 22.34 47 ALA B CA 1
ATOM 3836 C C . ALA B 1 47 ? 10.900 -25.480 14.689 1.00 22.12 47 ALA B C 1
ATOM 3837 O O . ALA B 1 47 ? 11.900 -26.194 14.673 1.00 22.13 47 ALA B O 1
ATOM 3839 N N . TYR B 1 48 ? 10.082 -25.353 13.646 1.00 22.16 48 TYR B N 1
ATOM 3840 C CA . TYR B 1 48 ? 10.297 -26.085 12.394 1.00 21.85 48 TYR B CA 1
ATOM 3841 C C . TYR B 1 48 ? 10.092 -25.188 11.185 1.00 21.41 48 TYR B C 1
ATOM 3842 O O . TYR B 1 48 ? 9.227 -24.333 11.167 1.00 20.10 48 TYR B O 1
ATOM 3851 N N . CYS B 1 49 ? 10.905 -25.414 10.168 1.00 21.74 49 CYS B N 1
ATOM 3852 C CA . CYS B 1 49 ? 10.762 -24.728 8.903 1.00 22.31 49 CYS B CA 1
ATOM 3853 C C . CYS B 1 49 ? 9.571 -25.330 8.151 1.00 22.70 49 CYS B C 1
ATOM 3854 O O . CYS B 1 49 ? 9.503 -26.554 8.010 1.00 22.81 49 CYS B O 1
ATOM 3857 N N . VAL B 1 50 ? 8.625 -24.480 7.717 1.00 22.92 50 VAL B N 1
ATOM 3858 C CA . VAL B 1 50 ? 7.454 -24.915 6.909 1.00 22.63 50 VAL B CA 1
ATOM 3859 C C . VAL B 1 50 ? 7.661 -24.690 5.409 1.00 22.89 50 VAL B C 1
ATOM 3860 O O . VAL B 1 50 ? 6.852 -25.140 4.586 1.00 22.75 50 VAL B O 1
ATOM 3864 N N . GLY B 1 51 ? 8.725 -23.981 5.050 1.00 22.90 51 GLY B N 1
ATOM 3865 C CA . GLY B 1 51 ? 9.037 -23.771 3.652 1.00 23.02 51 GLY B CA 1
ATOM 3866 C C . GLY B 1 51 ? 9.536 -22.386 3.308 1.00 23.08 51 GLY B C 1
ATOM 3867 O O . GLY B 1 51 ? 9.873 -21.592 4.199 1.00 23.35 51 GLY B O 1
ATOM 3868 N N . PRO B 1 52 ? 9.558 -22.076 2.002 1.00 23.02 52 PRO B N 1
ATOM 3869 C CA . PRO B 1 52 ? 10.115 -20.835 1.490 1.00 23.12 52 PRO B CA 1
ATOM 3870 C C . PRO B 1 52 ? 9.366 -19.571 1.937 1.00 23.08 52 PRO B C 1
ATOM 3871 O O . PRO B 1 52 ? 8.227 -19.641 2.396 1.00 22.50 52 PRO B O 1
ATOM 3875 N N . THR B 1 53 ? 10.006 -18.422 1.744 1.00 23.58 53 THR B N 1
ATOM 3876 C CA . THR B 1 53 ? 9.518 -17.132 2.269 1.00 23.56 53 THR B CA 1
ATOM 3877 C C . THR B 1 53 ? 8.086 -16.745 1.868 1.00 23.52 53 THR B C 1
ATOM 3878 O O . THR B 1 53 ? 7.299 -16.349 2.724 1.00 23.03 53 THR B O 1
ATOM 3882 N N . LEU B 1 54 ? 7.728 -16.841 0.589 1.00 23.06 54 LEU B N 1
ATOM 3883 C CA . LEU B 1 54 ? 6.376 -16.440 0.213 1.00 23.07 54 LEU B CA 1
ATOM 3884 C C . LEU B 1 54 ? 5.368 -17.290 0.984 1.00 22.91 54 LEU B C 1
ATOM 3885 O O . LEU B 1 54 ? 5.493 -18.516 1.042 1.00 22.63 54 LEU B O 1
ATOM 3890 N N . SER B 1 55 ? 4.370 -16.631 1.568 1.00 22.88 55 SER B N 1
ATOM 3891 C CA . SER B 1 55 ? 3.373 -17.296 2.413 1.00 22.94 55 SER B CA 1
ATOM 3892 C C . SER B 1 55 ? 2.707 -18.505 1.764 1.00 22.92 55 SER B C 1
ATOM 3893 O O . SER B 1 55 ? 2.425 -19.502 2.438 1.00 22.38 55 SER B O 1
ATOM 3896 N N . LYS B 1 56 ? 2.479 -18.428 0.456 1.00 22.93 56 LYS B N 1
ATOM 3897 C CA . LYS B 1 56 ? 1.812 -19.513 -0.267 1.00 23.30 56 LYS B CA 1
ATOM 3898 C C . LYS B 1 56 ? 2.432 -20.921 -0.099 1.00 23.22 56 LYS B C 1
ATOM 3899 O O . LYS B 1 56 ? 1.728 -21.920 -0.252 1.00 23.45 56 LYS B O 1
ATOM 3905 N N . ASP B 1 57 ? 3.729 -20.979 0.213 1.00 23.64 57 ASP B N 1
ATOM 3906 C CA . ASP B 1 57 ? 4.486 -22.226 0.379 1.00 23.32 57 ASP B CA 1
ATOM 3907 C C . ASP B 1 57 ? 5.011 -22.450 1.780 1.00 23.18 57 ASP B C 1
ATOM 3908 O O . ASP B 1 57 ? 5.735 -23.434 2.017 1.00 23.40 57 ASP B O 1
ATOM 3913 N N . SER B 1 58 ? 4.689 -21.543 2.701 1.00 22.62 58 SER B N 1
ATOM 3914 C CA . SER B 1 58 ? 5.128 -21.669 4.090 1.00 22.33 58 SER B CA 1
ATOM 3915 C C . SER B 1 58 ? 3.930 -21.618 5.032 1.00 22.33 58 SER B C 1
ATOM 3916 O O . SER B 1 58 ? 3.430 -22.673 5.447 1.00 22.46 58 SER B O 1
ATOM 3919 N N . TYR B 1 59 ? 3.445 -20.411 5.325 1.00 22.01 59 TYR B N 1
ATOM 3920 C CA . TYR B 1 59 ? 2.401 -20.209 6.341 1.00 22.07 59 TYR B CA 1
ATOM 3921 C C . TYR B 1 59 ? 0.990 -20.591 5.887 1.00 22.21 59 TYR B C 1
ATOM 3922 O O . TYR B 1 59 ? 0.063 -20.695 6.713 1.00 21.73 59 TYR B O 1
ATOM 3931 N N . LEU B 1 60 ? 0.836 -20.779 4.579 1.00 22.22 60 LEU B N 1
ATOM 3932 C CA . LEU B 1 60 ? -0.403 -21.243 3.968 1.00 22.48 60 LEU B CA 1
ATOM 3933 C C . LEU B 1 60 ? -0.245 -22.652 3.371 1.00 22.76 60 LEU B C 1
ATOM 3934 O O . LEU B 1 60 ? -1.158 -23.149 2.720 1.00 23.28 60 LEU B O 1
ATOM 3939 N N . ASN B 1 61 ? 0.910 -23.277 3.611 1.00 23.16 61 ASN B N 1
ATOM 3940 C CA . ASN B 1 61 ? 1.197 -24.671 3.248 1.00 23.31 61 ASN B CA 1
ATOM 3941 C C . ASN B 1 61 ? 0.513 -25.626 4.227 1.00 23.49 61 ASN B C 1
ATOM 3942 O O . ASN B 1 61 ? 1.088 -26.008 5.244 1.00 23.39 61 ASN B O 1
ATOM 3947 N N . ILE B 1 62 ? -0.728 -25.986 3.920 1.00 23.48 62 ILE B N 1
ATOM 3948 C CA . ILE B 1 62 ? -1.522 -26.827 4.801 1.00 23.40 62 ILE B CA 1
ATOM 3949 C C . ILE B 1 62 ? -0.922 -28.214 4.950 1.00 23.21 62 ILE B C 1
ATOM 3950 O O . ILE B 1 62 ? -0.792 -28.684 6.075 1.00 22.94 62 ILE B O 1
ATOM 3955 N N . PRO B 1 63 ? -0.534 -28.871 3.829 1.00 23.61 63 PRO B N 1
ATOM 3956 C CA . PRO B 1 63 ? 0.070 -30.212 3.943 1.00 23.53 63 PRO B CA 1
ATOM 3957 C C . PRO B 1 63 ? 1.252 -30.267 4.904 1.00 23.55 63 PRO B C 1
ATOM 3958 O O . PRO B 1 63 ? 1.409 -31.232 5.649 1.00 24.17 63 PRO B O 1
ATOM 3962 N N . ASN B 1 64 ? 2.088 -29.239 4.869 1.00 23.30 64 ASN B N 1
ATOM 3963 C CA . ASN B 1 64 ? 3.271 -29.203 5.716 1.00 23.53 64 ASN B CA 1
ATOM 3964 C C . ASN B 1 64 ? 2.928 -28.872 7.157 1.00 23.04 64 ASN B C 1
ATOM 3965 O O . ASN B 1 64 ? 3.528 -29.418 8.067 1.00 22.69 64 ASN B O 1
ATOM 3970 N N . ILE B 1 65 ? 1.976 -27.962 7.351 1.00 22.84 65 ILE B N 1
ATOM 3971 C CA . ILE B 1 65 ? 1.517 -27.603 8.696 1.00 23.24 65 ILE B CA 1
ATOM 3972 C C . ILE B 1 65 ? 0.871 -28.815 9.393 1.00 22.81 65 ILE B C 1
ATOM 3973 O O . ILE B 1 65 ? 1.153 -29.102 10.564 1.00 23.00 65 ILE B O 1
ATOM 3978 N N . LEU B 1 66 ? 0.006 -29.516 8.676 1.00 22.54 66 LEU B N 1
ATOM 3979 C CA . LEU B 1 66 ? -0.606 -30.732 9.206 1.00 22.80 66 LEU B CA 1
ATOM 3980 C C . LEU B 1 66 ? 0.432 -31.833 9.496 1.00 22.71 66 LEU B C 1
ATOM 3981 O O . LEU B 1 66 ? 0.339 -32.509 10.518 1.00 23.39 66 LEU B O 1
ATOM 3986 N N . SER B 1 67 ? 1.433 -31.991 8.625 1.00 22.56 67 SER B N 1
ATOM 3987 C CA . SER B 1 67 ? 2.505 -32.962 8.857 1.00 22.26 67 SER B CA 1
ATOM 3988 C C . SER B 1 67 ? 3.290 -32.686 10.144 1.00 22.42 67 SER B C 1
ATOM 3989 O O . SER B 1 67 ? 3.579 -33.605 10.900 1.00 21.33 67 SER B O 1
ATOM 3992 N N . ILE B 1 68 ? 3.642 -31.425 10.392 1.00 22.85 68 ILE B N 1
ATOM 3993 C CA . ILE B 1 68 ? 4.404 -31.080 11.598 1.00 22.78 68 ILE B CA 1
ATOM 3994 C C . ILE B 1 68 ? 3.523 -31.254 12.841 1.00 22.98 68 ILE B C 1
ATOM 3995 O O . ILE B 1 68 ? 3.973 -31.792 13.853 1.00 23.63 68 ILE B O 1
ATOM 4000 N N . ALA B 1 69 ? 2.262 -30.838 12.769 1.00 23.09 69 ALA B N 1
ATOM 4001 C CA . ALA B 1 69 ? 1.362 -30.987 13.922 1.00 23.33 69 ALA B CA 1
ATOM 4002 C C . ALA B 1 69 ? 1.205 -32.446 14.384 1.00 23.44 69 ALA B C 1
ATOM 4003 O O . ALA B 1 69 ? 1.191 -32.721 15.587 1.00 23.13 69 ALA B O 1
ATOM 4005 N N . THR B 1 70 ? 1.107 -33.381 13.435 1.00 24.25 70 THR B N 1
ATOM 4006 C CA . THR B 1 70 ? 0.943 -34.804 13.768 1.00 24.23 70 THR B CA 1
ATOM 4007 C C . THR B 1 70 ? 2.291 -35.458 14.056 1.00 24.14 70 THR B C 1
ATOM 4008 O O . THR B 1 70 ? 2.418 -36.243 14.991 1.00 23.84 70 THR B O 1
ATOM 4012 N N . SER B 1 71 ? 3.298 -35.117 13.256 1.00 24.42 71 SER B N 1
ATOM 4013 C CA . SER B 1 71 ? 4.685 -35.575 13.464 1.00 24.57 71 SER B CA 1
ATOM 4014 C C . SER B 1 71 ? 5.158 -35.275 14.890 1.00 24.81 71 SER B C 1
ATOM 4015 O O . SER B 1 71 ? 5.738 -36.130 15.564 1.00 25.20 71 SER B O 1
ATOM 4018 N N . THR B 1 72 ? 4.877 -34.066 15.365 1.00 24.46 72 THR B N 1
ATOM 4019 C CA . THR B 1 72 ? 5.297 -33.651 16.698 1.00 24.14 72 THR B CA 1
ATOM 4020 C C . THR B 1 72 ? 4.296 -34.024 17.794 1.00 23.91 72 THR B C 1
ATOM 4021 O O . THR B 1 72 ? 4.569 -33.821 18.968 1.00 24.16 72 THR B O 1
ATOM 4025 N N . GLY B 1 73 ? 3.136 -34.549 17.412 1.00 23.64 73 GLY B N 1
ATOM 4026 C CA . GLY B 1 73 ? 2.138 -35.008 18.379 1.00 23.40 73 GLY B CA 1
ATOM 4027 C C . GLY B 1 73 ? 1.381 -33.904 19.093 1.00 23.17 73 GLY B C 1
ATOM 4028 O O . GLY B 1 73 ? 1.150 -33.989 20.300 1.00 23.02 73 GLY B O 1
ATOM 4029 N N . CYS B 1 74 ? 0.994 -32.870 18.340 1.00 22.91 74 CYS B N 1
ATOM 4030 C CA . CYS B 1 74 ? 0.216 -31.765 18.874 1.00 22.34 74 CYS B CA 1
ATOM 4031 C C . CYS B 1 74 ? -1.246 -32.186 19.040 1.00 22.16 74 CYS B C 1
ATOM 4032 O O . CYS B 1 74 ? -1.764 -33.013 18.276 1.00 22.03 74 CYS B O 1
ATOM 4035 N N . ASP B 1 75 ? -1.911 -31.598 20.027 1.00 21.63 75 ASP B N 1
ATOM 4036 C CA . ASP B 1 75 ? -3.358 -31.779 20.210 1.00 21.82 75 ASP B CA 1
ATOM 4037 C C . ASP B 1 75 ? -4.177 -30.772 19.402 1.00 21.41 75 ASP B C 1
ATOM 4038 O O . ASP B 1 75 ? -5.221 -31.107 18.865 1.00 21.82 75 ASP B O 1
ATOM 4043 N N . GLY B 1 76 ? -3.706 -29.534 19.323 1.00 21.20 76 GLY B N 1
ATOM 4044 C CA . GLY B 1 76 ? -4.405 -28.507 18.563 1.00 20.40 76 GLY B CA 1
ATOM 4045 C C . GLY B 1 76 ? -3.515 -27.627 17.719 1.00 19.65 76 GLY B C 1
ATOM 4046 O O . GLY B 1 76 ? -2.287 -27.746 17.742 1.00 18.82 76 GLY B O 1
ATOM 4047 N N . VAL B 1 77 ? -4.175 -26.767 16.946 1.00 19.56 77 VAL B N 1
ATOM 4048 C CA . VAL B 1 77 ? -3.537 -25.755 16.123 1.00 19.40 77 VAL B CA 1
ATOM 4049 C C . VAL B 1 77 ? -4.254 -24.426 16.352 1.00 19.42 77 VAL B C 1
ATOM 4050 O O . VAL B 1 77 ? -5.466 -24.350 16.182 1.00 19.57 77 VAL B O 1
ATOM 4054 N N . HIS B 1 78 ? -3.504 -23.397 16.749 1.00 19.57 78 HIS B N 1
ATOM 4055 C CA . HIS B 1 78 ? -4.028 -22.031 16.876 1.00 19.36 78 HIS B CA 1
ATOM 4056 C C . HIS B 1 78 ? -3.580 -21.242 15.651 1.00 19.52 78 HIS B C 1
ATOM 4057 O O . HIS B 1 78 ? -2.384 -21.080 15.424 1.00 20.06 78 HIS B O 1
ATOM 4064 N N . PRO B 1 79 ? -4.534 -20.768 14.838 1.00 19.48 79 PRO B N 1
ATOM 4065 C CA . PRO B 1 79 ? -4.192 -20.087 13.591 1.00 19.64 79 PRO B CA 1
ATOM 4066 C C . PRO B 1 79 ? -3.944 -18.565 13.695 1.00 20.01 79 PRO B C 1
ATOM 4067 O O . PRO B 1 79 ? -3.700 -17.928 12.672 1.00 20.04 79 PRO B O 1
ATOM 4071 N N . GLY B 1 80 ? -3.984 -18.003 14.905 1.00 20.25 80 GLY B N 1
ATOM 4072 C CA . GLY B 1 80 ? -3.855 -16.567 15.117 1.00 20.43 80 GLY B CA 1
ATOM 4073 C C . GLY B 1 80 ? -4.900 -15.745 14.371 1.00 20.90 80 GLY B C 1
ATOM 4074 O O . GLY B 1 80 ? -6.098 -16.026 14.420 1.00 21.06 80 GLY B O 1
ATOM 4075 N N . TYR B 1 81 ? -4.440 -14.695 13.711 1.00 21.37 81 TYR B N 1
ATOM 4076 C CA . TYR B 1 81 ? -5.253 -13.959 12.754 1.00 21.75 81 TYR B CA 1
ATOM 4077 C C . TYR B 1 81 ? -4.476 -13.910 11.452 1.00 21.99 81 TYR B C 1
ATOM 4078 O O . TYR B 1 81 ? -3.243 -14.050 11.436 1.00 22.08 81 TYR B O 1
ATOM 4087 N N . GLY B 1 82 ? -5.193 -13.720 10.353 1.00 22.33 82 GLY B N 1
ATOM 4088 C CA . GLY B 1 82 ? -4.598 -13.844 9.033 1.00 22.37 82 GLY B CA 1
ATOM 4089 C C . GLY B 1 82 ? -4.312 -15.304 8.682 1.00 22.87 82 GLY B C 1
ATOM 4090 O O . GLY B 1 82 ? -4.625 -16.239 9.439 1.00 22.43 82 GLY B O 1
ATOM 4091 N N . PHE B 1 83 ? -3.704 -15.481 7.522 1.00 22.93 83 PHE B N 1
ATOM 4092 C CA . PHE B 1 83 ? -3.293 -16.781 7.043 1.00 23.42 83 PHE B CA 1
ATOM 4093 C C . PHE B 1 83 ? -4.450 -17.775 7.007 1.00 23.33 83 PHE B C 1
ATOM 4094 O O . PHE B 1 83 ? -5.292 -17.666 6.123 1.00 22.85 83 PHE B O 1
ATOM 4102 N N . LEU B 1 84 ? -4.517 -18.712 7.953 1.00 23.26 84 LEU B N 1
ATOM 4103 C CA . LEU B 1 84 ? -5.484 -19.812 7.857 1.00 23.79 84 LEU B CA 1
ATOM 4104 C C . LEU B 1 84 ? -6.630 -19.713 8.866 1.00 23.80 84 LEU B C 1
ATOM 4105 O O . LEU B 1 84 ? -7.403 -20.660 9.006 1.00 23.74 84 LEU B O 1
ATOM 4110 N N . ALA B 1 85 ? -6.754 -18.566 9.540 1.00 23.97 85 ALA B N 1
ATOM 4111 C CA . ALA B 1 85 ? -7.688 -18.403 10.663 1.00 24.37 85 ALA B CA 1
ATOM 4112 C C . ALA B 1 85 ? -9.137 -18.457 10.228 1.00 24.69 85 ALA B C 1
ATOM 4113 O O . ALA B 1 85 ? -10.003 -18.921 10.987 1.00 24.84 85 ALA B O 1
ATOM 4115 N N . GLU B 1 86 ? -9.402 -17.965 9.017 1.00 25.03 86 GLU B N 1
ATOM 4116 C CA . GLU B 1 86 ? -10.754 -17.941 8.460 1.00 25.49 86 GLU B CA 1
ATOM 4117 C C . GLU B 1 86 ? -10.916 -18.882 7.258 1.00 25.36 86 GLU B C 1
ATOM 4118 O O . GLU B 1 86 ? -11.795 -18.698 6.402 1.00 24.91 86 GLU B O 1
ATOM 4124 N N . ASN B 1 87 ? -10.064 -19.902 7.229 1.00 25.23 87 ASN B N 1
ATOM 4125 C CA . ASN B 1 87 ? -10.074 -20.924 6.200 1.00 25.36 87 ASN B CA 1
ATOM 4126 C C . ASN B 1 87 ? -10.861 -22.129 6.740 1.00 25.39 87 ASN B C 1
ATOM 4127 O O . ASN B 1 87 ? -10.362 -22.908 7.561 1.00 25.37 87 ASN B O 1
ATOM 4132 N N . ALA B 1 88 ? -12.117 -22.247 6.312 1.00 25.65 88 ALA B N 1
ATOM 4133 C CA . ALA B 1 88 ? -13.004 -23.339 6.767 1.00 25.82 88 ALA B CA 1
ATOM 4134 C C . ALA B 1 88 ? -12.427 -24.714 6.434 1.00 25.90 88 ALA B C 1
ATOM 4135 O O . ALA B 1 88 ? -12.549 -25.664 7.203 1.00 25.75 88 ALA B O 1
ATOM 4137 N N . ASP B 1 89 ? -11.785 -24.799 5.277 1.00 26.04 89 ASP B N 1
ATOM 4138 C CA . ASP B 1 89 ? -11.312 -26.071 4.756 1.00 26.33 89 ASP B CA 1
ATOM 4139 C C . ASP B 1 89 ? -10.125 -26.602 5.554 1.00 26.09 89 ASP B C 1
ATOM 4140 O O . ASP B 1 89 ? -9.973 -27.810 5.708 1.00 26.12 89 ASP B O 1
ATOM 4145 N N . PHE B 1 90 ? -9.295 -25.692 6.057 1.00 25.67 90 PHE B N 1
ATOM 4146 C CA . PHE B 1 90 ? -8.196 -26.049 6.949 1.00 25.55 90 PHE B CA 1
ATOM 4147 C C . PHE B 1 90 ? -8.716 -26.467 8.327 1.00 25.43 90 PHE B C 1
ATOM 4148 O O . PHE B 1 90 ? -8.235 -27.454 8.884 1.00 25.63 90 PHE B O 1
ATOM 4156 N N . ALA B 1 91 ? -9.685 -25.726 8.874 1.00 25.16 91 ALA B N 1
ATOM 4157 C CA . ALA B 1 91 ? -10.400 -26.166 10.087 1.00 25.22 91 ALA B CA 1
ATOM 4158 C C . ALA B 1 91 ? -10.958 -27.592 9.956 1.00 25.24 91 ALA B C 1
ATOM 4159 O O . ALA B 1 91 ? -10.809 -28.400 10.869 1.00 24.81 91 ALA B O 1
ATOM 4161 N N . GLU B 1 92 ? -11.612 -27.886 8.827 1.00 25.68 92 GLU B N 1
ATOM 4162 C CA . GLU B 1 92 ? -12.122 -29.243 8.533 1.00 25.73 92 GLU B CA 1
ATOM 4163 C C . GLU B 1 92 ? -10.992 -30.234 8.543 1.00 25.32 92 GLU B C 1
ATOM 4164 O O . GLU B 1 92 ? -11.069 -31.258 9.211 1.00 25.46 92 GLU B O 1
ATOM 4170 N N . LEU B 1 93 ? -9.949 -29.920 7.776 1.00 25.08 93 LEU B N 1
ATOM 4171 C CA . LEU B 1 93 ? -8.795 -30.798 7.644 1.00 25.19 93 LEU B CA 1
ATOM 4172 C C . LEU B 1 93 ? -8.167 -31.133 8.989 1.00 25.31 93 LEU B C 1
ATOM 4173 O O . LEU B 1 93 ? -7.876 -32.299 9.234 1.00 25.94 93 LEU B O 1
ATOM 4178 N N . CYS B 1 94 ? -7.969 -30.130 9.852 1.00 25.56 94 CYS B N 1
ATOM 4179 C CA . CYS B 1 94 ? -7.511 -30.354 11.237 1.00 25.87 94 CYS B CA 1
ATOM 4180 C C . CYS B 1 94 ? -8.375 -31.371 11.951 1.00 26.58 94 CYS B C 1
ATOM 4181 O O . CYS B 1 94 ? -7.878 -32.342 12.529 1.00 26.32 94 CYS B O 1
ATOM 4184 N N . GLU B 1 95 ? -9.678 -31.107 11.918 1.00 27.70 95 GLU B N 1
ATOM 4185 C CA . GLU B 1 95 ? -10.691 -31.953 12.547 1.00 28.13 95 GLU B CA 1
ATOM 4186 C C . GLU B 1 95 ? -10.611 -33.403 12.049 1.00 28.48 95 GLU B C 1
ATOM 4187 O O . GLU B 1 95 ? -10.728 -34.345 12.842 1.00 28.71 95 GLU B O 1
ATOM 4193 N N . ALA B 1 96 ? -10.390 -33.566 10.743 1.00 28.62 96 ALA B N 1
ATOM 4194 C CA . ALA B 1 96 ? -10.194 -34.892 10.133 1.00 28.58 96 ALA B CA 1
ATOM 4195 C C . ALA B 1 96 ? -8.861 -35.544 10.517 1.00 28.42 96 ALA B C 1
ATOM 4196 O O . ALA B 1 96 ? -8.730 -36.747 10.405 1.00 28.48 96 ALA B O 1
ATOM 4198 N N . CYS B 1 97 ? -7.881 -34.746 10.938 1.00 28.50 97 CYS B N 1
ATOM 4199 C CA . CYS B 1 97 ? -6.590 -35.243 11.470 1.00 28.70 97 CYS B CA 1
ATOM 4200 C C . CYS B 1 97 ? -6.589 -35.404 13.000 1.00 28.09 97 CYS B C 1
ATOM 4201 O O . CYS B 1 97 ? -5.536 -35.632 13.599 1.00 28.00 97 CYS B O 1
ATOM 4204 N N . GLN B 1 98 ? -7.745 -35.265 13.639 1.00 27.70 98 GLN B N 1
ATOM 4205 C CA . GLN B 1 98 ? -7.821 -35.330 15.105 1.00 27.68 98 GLN B CA 1
ATOM 4206 C C . GLN B 1 98 ? -6.989 -34.205 15.765 1.00 27.05 98 GLN B C 1
ATOM 4207 O O . GLN B 1 98 ? -6.301 -34.410 16.772 1.00 27.28 98 GLN B O 1
ATOM 4213 N N . LEU B 1 99 ? -7.057 -33.018 15.172 1.00 26.37 99 LEU B N 1
ATOM 4214 C CA . LEU B 1 99 ? -6.403 -31.833 15.712 1.00 25.72 99 LEU B CA 1
ATOM 4215 C C . LEU B 1 99 ? -7.481 -30.839 16.053 1.00 25.03 99 LEU B C 1
ATOM 4216 O O . LEU B 1 99 ? -8.335 -30.543 15.214 1.00 25.67 99 LEU B O 1
ATOM 4221 N N . LYS B 1 100 ? -7.456 -30.341 17.284 1.00 23.87 100 LYS B N 1
ATOM 4222 C CA . LYS B 1 100 ? -8.362 -29.289 17.687 1.00 23.28 100 LYS B CA 1
ATOM 4223 C C . LYS B 1 100 ? -7.933 -27.968 17.067 1.00 22.43 100 LYS B C 1
ATOM 4224 O O . LYS B 1 100 ? -6.911 -27.402 17.452 1.00 22.55 100 LYS B O 1
ATOM 4230 N N . PHE B 1 101 ? -8.722 -27.489 16.110 1.00 21.39 101 PHE B N 1
ATOM 4231 C CA . PHE B 1 101 ? -8.596 -26.131 15.598 1.00 21.37 101 PHE B CA 1
ATOM 4232 C C . PHE B 1 101 ? -9.015 -25.198 16.716 1.00 21.00 101 PHE B C 1
ATOM 4233 O O . PHE B 1 101 ? -10.165 -25.235 17.148 1.00 21.07 101 PHE B O 1
ATOM 4241 N N . ILE B 1 102 ? -8.077 -24.387 17.201 1.00 21.26 102 ILE B N 1
ATOM 4242 C CA . ILE B 1 102 ? -8.353 -23.461 18.300 1.00 21.32 102 ILE B CA 1
ATOM 4243 C C . ILE B 1 102 ? -9.147 -22.297 17.696 1.00 21.69 102 ILE B C 1
ATOM 4244 O O . ILE B 1 102 ? -8.589 -21.348 17.151 1.00 21.57 102 ILE B O 1
ATOM 4249 N N . GLY B 1 103 ? -10.467 -22.410 17.769 1.00 22.11 103 GLY B N 1
ATOM 4250 C CA . GLY B 1 103 ? -11.374 -21.449 17.159 1.00 22.19 103 GLY B CA 1
ATOM 4251 C C . GLY B 1 103 ? -12.729 -22.084 16.941 1.00 22.32 103 GLY B C 1
ATOM 4252 O O . GLY B 1 103 ? -12.970 -23.198 17.422 1.00 22.45 103 GLY B O 1
ATOM 4253 N N . PRO B 1 104 ? -13.622 -21.396 16.204 1.00 22.70 104 PRO B N 1
ATOM 4254 C CA . PRO B 1 104 ? -14.940 -21.942 15.895 1.00 22.91 104 PRO B CA 1
ATOM 4255 C C . PRO B 1 104 ? -14.904 -23.118 14.913 1.00 23.33 104 PRO B C 1
ATOM 4256 O O . PRO B 1 104 ? -13.864 -23.414 14.313 1.00 23.45 104 PRO B O 1
ATOM 4260 N N . SER B 1 105 ? -16.050 -23.769 14.749 1.00 23.46 105 SER B N 1
ATOM 4261 C CA . SER B 1 105 ? -16.164 -24.904 13.849 1.00 23.63 105 SER B CA 1
ATOM 4262 C C . SER B 1 105 ? -16.078 -24.448 12.412 1.00 23.97 105 SER B C 1
ATOM 4263 O O . SER B 1 105 ? -16.402 -23.305 12.090 1.00 23.70 105 SER B O 1
ATOM 4266 N N . TYR B 1 106 ? -15.685 -25.357 11.534 1.00 24.28 106 TYR B N 1
ATOM 4267 C CA . TYR B 1 106 ? -15.609 -25.027 10.121 1.00 24.75 106 TYR B CA 1
ATOM 4268 C C . TYR B 1 106 ? -16.962 -24.574 9.567 1.00 24.67 106 TYR B C 1
ATOM 4269 O O . TYR B 1 106 ? -17.025 -23.661 8.754 1.00 24.40 106 TYR B O 1
ATOM 4278 N N . GLN B 1 107 ? -18.034 -25.197 10.053 1.00 24.87 107 GLN B N 1
ATOM 4279 C CA . GLN B 1 107 ? -19.399 -24.823 9.686 1.00 24.76 107 GLN B CA 1
ATOM 4280 C C . GLN B 1 107 ? -19.652 -23.355 9.978 1.00 24.67 107 GLN B C 1
ATOM 4281 O O . GLN B 1 107 ? -20.107 -22.619 9.104 1.00 25.15 107 GLN B O 1
ATOM 4287 N N . SER B 1 108 ? -19.366 -22.935 11.205 1.00 24.58 108 SER B N 1
ATOM 4288 C CA . SER B 1 108 ? -19.411 -21.511 11.575 1.00 24.79 108 SER B CA 1
ATOM 4289 C C . SER B 1 108 ? -18.493 -20.647 10.708 1.00 24.66 108 SER B C 1
ATOM 4290 O O . SER B 1 108 ? -18.884 -19.560 10.307 1.00 24.85 108 SER B O 1
ATOM 4293 N N . ILE B 1 109 ? -17.286 -21.131 10.414 1.00 24.96 109 ILE B N 1
ATOM 4294 C CA . ILE B 1 109 ? -16.357 -20.403 9.547 1.00 25.55 109 ILE B CA 1
ATOM 4295 C C . ILE B 1 109 ? -16.951 -20.230 8.148 1.00 26.42 109 ILE B C 1
ATOM 4296 O O . ILE B 1 109 ? -16.812 -19.158 7.568 1.00 26.68 109 ILE B O 1
ATOM 4301 N N . GLN B 1 110 ? -17.624 -21.265 7.632 1.00 27.41 110 GLN B N 1
ATOM 4302 C CA . GLN B 1 110 ? -18.347 -21.190 6.340 1.00 28.19 110 GLN B CA 1
ATOM 4303 C C . GLN B 1 110 ? -19.500 -20.191 6.366 1.00 28.20 110 GLN B C 1
ATOM 4304 O O . GLN B 1 110 ? -19.631 -19.376 5.456 1.00 28.49 110 GLN B O 1
ATOM 4310 N N . LYS B 1 111 ? -20.356 -20.279 7.382 1.00 28.60 111 LYS B N 1
ATOM 4311 C CA . LYS B 1 111 ? -21.555 -19.431 7.443 1.00 28.96 111 LYS B CA 1
ATOM 4312 C C . LYS B 1 111 ? -21.233 -17.933 7.484 1.00 28.76 111 LYS B C 1
ATOM 4313 O O . LYS B 1 111 ? -21.798 -17.155 6.711 1.00 28.96 111 LYS B O 1
ATOM 4319 N N . MET B 1 112 ? -20.336 -17.535 8.387 1.00 28.56 112 MET B N 1
ATOM 4320 C CA . MET B 1 112 ? -20.007 -16.110 8.585 1.00 28.20 112 MET B CA 1
ATOM 4321 C C . MET B 1 112 ? -18.883 -15.603 7.675 1.00 27.82 112 MET B C 1
ATOM 4322 O O . MET B 1 112 ? -18.621 -14.400 7.624 1.00 27.21 112 MET B O 1
ATOM 4327 N N . GLY B 1 113 ? -18.243 -16.523 6.949 1.00 27.60 113 GLY B N 1
ATOM 4328 C CA . GLY B 1 113 ? -17.139 -16.205 6.047 1.00 27.21 113 GLY B CA 1
ATOM 4329 C C . GLY B 1 113 ? -17.532 -16.080 4.588 1.00 27.15 113 GLY B C 1
ATOM 4330 O O . GLY B 1 113 ? -16.715 -15.684 3.753 1.00 27.62 113 GLY B O 1
ATOM 4331 N N . ILE B 1 114 ? -18.759 -16.458 4.250 1.00 26.73 114 ILE B N 1
ATOM 4332 C CA . ILE B 1 114 ? -19.345 -16.040 2.979 1.00 26.54 114 ILE B CA 1
ATOM 4333 C C . ILE B 1 114 ? -20.249 -14.896 3.382 1.00 26.28 114 ILE B C 1
ATOM 4334 O O . ILE B 1 114 ? -21.340 -15.116 3.912 1.00 26.90 114 ILE B O 1
ATOM 4339 N N . LYS B 1 115 ? -19.769 -13.678 3.149 1.00 26.10 115 LYS B N 1
ATOM 4340 C CA . LYS B 1 115 ? -20.273 -12.494 3.842 1.00 25.85 115 LYS B CA 1
ATOM 4341 C C . LYS B 1 115 ? -21.695 -12.135 3.482 1.00 25.93 115 LYS B C 1
ATOM 4342 O O . LYS B 1 115 ? -22.413 -11.609 4.322 1.00 25.64 115 LYS B O 1
ATOM 4348 N N . ASP B 1 116 ? -22.116 -12.445 2.254 1.00 26.27 116 ASP B N 1
ATOM 4349 C CA . ASP B 1 116 ? -23.500 -12.210 1.858 1.00 26.40 116 ASP B CA 1
ATOM 4350 C C . ASP B 1 116 ? -24.443 -13.182 2.573 1.00 26.61 116 ASP B C 1
ATOM 4351 O O . ASP B 1 116 ? -25.539 -12.794 3.002 1.00 26.59 116 ASP B O 1
ATOM 4356 N N . VAL B 1 117 ? -24.000 -14.432 2.726 1.00 26.50 117 VAL B N 1
ATOM 4357 C CA . VAL B 1 117 ? -24.751 -15.437 3.484 1.00 26.15 117 VAL B CA 1
ATOM 4358 C C . VAL B 1 117 ? -24.773 -15.090 4.990 1.00 26.03 117 VAL B C 1
ATOM 4359 O O . VAL B 1 117 ? -25.813 -15.190 5.656 1.00 25.95 117 VAL B O 1
ATOM 4363 N N . ALA B 1 118 ? -23.628 -14.668 5.514 1.00 25.90 118 ALA B N 1
ATOM 4364 C CA . ALA B 1 118 ? -23.545 -14.128 6.873 1.00 25.88 118 ALA B CA 1
ATOM 4365 C C . ALA B 1 118 ? -24.649 -13.118 7.138 1.00 25.81 118 ALA B C 1
ATOM 4366 O O . ALA B 1 118 ? -25.375 -13.230 8.128 1.00 25.62 118 ALA B O 1
ATOM 4368 N N . LYS B 1 119 ? -24.753 -12.132 6.244 1.00 26.26 119 LYS B N 1
ATOM 4369 C CA . LYS B 1 119 ? -25.799 -11.100 6.278 1.00 26.55 119 LYS B CA 1
ATOM 4370 C C . LYS B 1 119 ? -27.203 -11.686 6.372 1.00 26.68 119 LYS B C 1
ATOM 4371 O O . LYS B 1 119 ? -27.976 -11.305 7.247 1.00 27.21 119 LYS B O 1
ATOM 4377 N N . ALA B 1 120 ? -27.529 -12.603 5.461 1.00 27.06 120 ALA B N 1
ATOM 4378 C CA . ALA B 1 120 ? -28.842 -13.259 5.443 1.00 27.25 120 ALA B CA 1
ATOM 4379 C C . ALA B 1 120 ? -29.132 -14.013 6.747 1.00 27.32 120 ALA B C 1
ATOM 4380 O O . ALA B 1 120 ? -30.251 -13.991 7.246 1.00 27.06 120 ALA B O 1
ATOM 4382 N N . GLU B 1 121 ? -28.120 -14.682 7.287 1.00 27.93 121 GLU B N 1
ATOM 4383 C CA . GLU B 1 121 ? -28.232 -15.328 8.593 1.00 28.21 121 GLU B CA 1
ATOM 4384 C C . GLU B 1 121 ? -28.543 -14.312 9.709 1.00 28.30 121 GLU B C 1
ATOM 4385 O O . GLU B 1 121 ? -29.263 -14.625 10.660 1.00 28.39 121 GLU B O 1
ATOM 4391 N N . MET B 1 122 ? -28.001 -13.103 9.593 1.00 28.45 122 MET B N 1
ATOM 4392 C CA . MET B 1 122 ? -28.196 -12.083 10.622 1.00 28.59 122 MET B CA 1
ATOM 4393 C C . MET B 1 122 ? -29.619 -11.526 10.606 1.00 28.85 122 MET B C 1
ATOM 4394 O O . MET B 1 122 ? -30.152 -11.173 11.658 1.00 28.36 122 MET B O 1
ATOM 4399 N N . ILE B 1 123 ? -30.233 -11.465 9.424 1.00 29.19 123 ILE B N 1
ATOM 4400 C CA . ILE B 1 123 ? -31.614 -10.993 9.303 1.00 29.47 123 ILE B CA 1
ATOM 4401 C C . ILE B 1 123 ? -32.563 -11.991 9.957 1.00 29.86 123 ILE B C 1
ATOM 4402 O O . ILE B 1 123 ? -33.490 -11.597 10.663 1.00 29.61 123 ILE B O 1
ATOM 4407 N N . LYS B 1 124 ? -32.321 -13.280 9.721 1.00 30.75 124 LYS B N 1
ATOM 4408 C CA . LYS B 1 124 ? -33.049 -14.362 10.412 1.00 30.99 124 LYS B CA 1
ATOM 4409 C C . LYS B 1 124 ? -32.836 -14.312 11.921 1.00 31.10 124 LYS B C 1
ATOM 4410 O O . LYS B 1 124 ? -33.744 -14.625 12.684 1.00 31.04 124 LYS B O 1
ATOM 4416 N N . ALA B 1 125 ? -31.630 -13.925 12.342 1.00 31.46 125 ALA B N 1
ATOM 4417 C CA . ALA B 1 125 ? -31.300 -13.767 13.764 1.00 31.61 125 ALA B CA 1
ATOM 4418 C C . ALA B 1 125 ? -31.841 -12.466 14.356 1.00 31.95 125 ALA B C 1
ATOM 4419 O O . ALA B 1 125 ? -31.595 -12.173 15.531 1.00 31.99 125 ALA B O 1
ATOM 4421 N N . ASN B 1 126 ? -32.545 -11.678 13.539 1.00 32.07 126 ASN B N 1
ATOM 4422 C CA . ASN B 1 126 ? -33.132 -10.411 13.963 1.00 32.26 126 ASN B CA 1
ATOM 4423 C C . ASN B 1 126 ? -32.059 -9.398 14.363 1.00 32.33 126 ASN B C 1
ATOM 4424 O O . ASN B 1 126 ? -32.219 -8.650 15.333 1.00 32.66 126 ASN B O 1
ATOM 4429 N N . VAL B 1 127 ? -30.964 -9.399 13.603 1.00 32.09 127 VAL B N 1
ATOM 4430 C CA . VAL B 1 127 ? -29.879 -8.441 13.749 1.00 31.85 127 VAL B CA 1
ATOM 4431 C C . VAL B 1 127 ? -29.934 -7.525 12.519 1.00 31.84 127 VAL B C 1
ATOM 4432 O O . VAL B 1 127 ? -30.075 -8.012 11.392 1.00 31.63 127 VAL B O 1
ATOM 4436 N N . PRO B 1 128 ? -29.871 -6.196 12.733 1.00 31.63 128 PRO B N 1
ATOM 4437 C CA . PRO B 1 128 ? -29.921 -5.251 11.620 1.00 31.50 128 PRO B CA 1
ATOM 4438 C C . PRO B 1 128 ? -28.684 -5.356 10.747 1.00 31.42 128 PRO B C 1
ATOM 4439 O O . PRO B 1 128 ? -27.593 -5.571 11.266 1.00 31.69 128 PRO B O 1
ATOM 4443 N N . VAL B 1 129 ? -28.856 -5.220 9.436 1.00 31.32 129 VAL B N 1
ATOM 4444 C CA . VAL B 1 129 ? -27.740 -5.259 8.497 1.00 31.12 129 VAL B CA 1
ATOM 4445 C C . VAL B 1 129 ? -27.799 -4.041 7.599 1.00 31.33 129 VAL B C 1
ATOM 4446 O O . VAL B 1 129 ? -28.848 -3.401 7.464 1.00 31.45 129 VAL B O 1
ATOM 4450 N N . VAL B 1 130 ? -26.672 -3.724 6.970 1.00 31.56 130 VAL B N 1
ATOM 4451 C CA . VAL B 1 130 ? -26.616 -2.580 6.071 1.00 31.46 130 VAL B CA 1
ATOM 4452 C C . VAL B 1 130 ? -27.477 -2.910 4.844 1.00 31.52 130 VAL B C 1
ATOM 4453 O O . VAL B 1 130 ? -27.385 -4.016 4.314 1.00 31.25 130 VAL B O 1
ATOM 4457 N N . PRO B 1 131 ? -28.343 -1.968 4.420 1.00 31.73 131 PRO B N 1
ATOM 4458 C CA . PRO B 1 131 ? -29.183 -2.158 3.229 1.00 32.03 131 PRO B CA 1
ATOM 4459 C C . PRO B 1 131 ? -28.385 -2.519 1.975 1.00 31.89 131 PRO B C 1
ATOM 4460 O O . PRO B 1 131 ? -27.311 -1.978 1.753 1.00 31.28 131 PRO B O 1
ATOM 4464 N N . GLY B 1 132 ? -28.919 -3.426 1.168 1.00 32.53 132 GLY B N 1
ATOM 4465 C CA . GLY B 1 132 ? -28.244 -3.849 -0.044 1.00 33.12 132 GLY B CA 1
ATOM 4466 C C . GLY B 1 132 ? -28.995 -4.920 -0.804 1.00 33.59 132 GLY B C 1
ATOM 4467 O O . GLY B 1 132 ? -30.205 -5.063 -0.655 1.00 33.82 132 GLY B O 1
ATOM 4468 N N . SER B 1 133 ? -28.260 -5.663 -1.630 1.00 34.34 133 SER B N 1
ATOM 4469 C CA . SER B 1 133 ? -28.799 -6.792 -2.388 1.00 34.55 133 SER B CA 1
ATOM 4470 C C . SER B 1 133 ? -28.962 -8.019 -1.501 1.00 34.94 133 SER B C 1
ATOM 4471 O O . SER B 1 133 ? -28.254 -8.172 -0.502 1.00 35.16 133 SER B O 1
ATOM 4474 N N . ASP B 1 134 ? -29.890 -8.893 -1.878 1.00 35.31 134 ASP B N 1
ATOM 4475 C CA . ASP B 1 134 ? -30.035 -10.188 -1.232 1.00 35.34 134 ASP B CA 1
ATOM 4476 C C . ASP B 1 134 ? -29.189 -11.194 -1.996 1.00 35.36 134 ASP B C 1
ATOM 4477 O O . ASP B 1 134 ? -29.575 -11.657 -3.072 1.00 35.27 134 ASP B O 1
ATOM 4482 N N . GLY B 1 135 ? -28.029 -11.517 -1.431 1.00 35.25 135 GLY B N 1
ATOM 4483 C CA . GLY B 1 135 ? -27.066 -12.395 -2.070 1.00 35.13 135 GLY B CA 1
ATOM 4484 C C . GLY B 1 135 ? -26.194 -11.680 -3.081 1.00 35.11 135 GLY B C 1
ATOM 4485 O O . GLY B 1 135 ? -26.024 -10.458 -3.035 1.00 35.36 135 GLY B O 1
ATOM 4486 N N . LEU B 1 136 ? -25.650 -12.453 -4.010 1.00 34.96 136 LEU B N 1
ATOM 4487 C CA . LEU B 1 136 ? -24.703 -11.943 -4.981 1.00 35.02 136 LEU B CA 1
ATOM 4488 C C . LEU B 1 136 ? -25.415 -11.319 -6.164 1.00 35.08 136 LEU B C 1
ATOM 4489 O O . LEU B 1 136 ? -26.567 -11.635 -6.460 1.00 35.07 136 LEU B O 1
ATOM 4494 N N . MET B 1 137 ? -24.713 -10.425 -6.839 1.00 35.30 137 MET B N 1
ATOM 4495 C CA . MET B 1 137 ? -25.236 -9.794 -8.026 1.00 35.67 137 MET B CA 1
ATOM 4496 C C . MET B 1 137 ? -24.700 -10.579 -9.195 1.00 36.02 137 MET B C 1
ATOM 4497 O O . MET B 1 137 ? -23.483 -10.691 -9.363 1.00 36.24 137 MET B O 1
ATOM 4502 N N . LYS B 1 138 ? -25.605 -11.133 -9.991 1.00 36.45 138 LYS B N 1
ATOM 4503 C CA . LYS B 1 138 ? -25.236 -11.887 -11.182 1.00 36.60 138 LYS B CA 1
ATOM 4504 C C . LYS B 1 138 ? -24.303 -11.094 -12.078 1.00 36.58 138 LYS B C 1
ATOM 4505 O O . LYS B 1 138 ? -23.274 -11.607 -12.525 1.00 36.36 138 LYS B O 1
ATOM 4511 N N . ASP B 1 139 ? -24.658 -9.830 -12.290 1.00 37.00 139 ASP B N 1
ATOM 4512 C CA . ASP B 1 139 ? -24.227 -9.057 -13.459 1.00 37.18 139 ASP B CA 1
ATOM 4513 C C . ASP B 1 139 ? -23.970 -7.605 -13.108 1.00 37.09 139 ASP B C 1
ATOM 4514 O O . ASP B 1 139 ? -24.520 -7.094 -12.135 1.00 37.08 139 ASP B O 1
ATOM 4519 N N . VAL B 1 140 ? -23.162 -6.939 -13.929 1.00 37.15 140 VAL B N 1
ATOM 4520 C CA . VAL B 1 140 ? -23.092 -5.476 -13.922 1.00 37.27 140 VAL B CA 1
ATOM 4521 C C . VAL B 1 140 ? -24.494 -4.881 -14.119 1.00 37.36 140 VAL B C 1
ATOM 4522 O O . VAL B 1 140 ? -24.837 -3.886 -13.488 1.00 37.57 140 VAL B O 1
ATOM 4526 N N . SER B 1 141 ? -25.299 -5.501 -14.982 1.00 37.29 141 SER B N 1
ATOM 4527 C CA . SER B 1 141 ? -26.702 -5.113 -15.155 1.00 37.22 141 SER B CA 1
ATOM 4528 C C . SER B 1 141 ? -27.465 -5.183 -13.835 1.00 37.16 141 SER B C 1
ATOM 4529 O O . SER B 1 141 ? -28.192 -4.246 -13.473 1.00 36.98 141 SER B O 1
ATOM 4532 N N . GLU B 1 142 ? -27.294 -6.292 -13.118 1.00 37.13 142 GLU B N 1
ATOM 4533 C CA . GLU B 1 142 ? -27.946 -6.477 -11.826 1.00 37.25 142 GLU B CA 1
ATOM 4534 C C . GLU B 1 142 ? -27.419 -5.478 -10.786 1.00 37.11 142 GLU B C 1
ATOM 4535 O O . GLU B 1 142 ? -28.174 -5.003 -9.938 1.00 36.98 142 GLU B O 1
ATOM 4541 N N . ALA B 1 143 ? -26.128 -5.158 -10.856 1.00 37.26 143 ALA B N 1
ATOM 4542 C CA . ALA B 1 143 ? -25.540 -4.141 -9.978 1.00 37.21 143 ALA B CA 1
ATOM 4543 C C . ALA B 1 143 ? -26.181 -2.776 -10.250 1.00 37.25 143 ALA B C 1
ATOM 4544 O O . ALA B 1 143 ? -26.555 -2.068 -9.316 1.00 37.13 143 ALA B O 1
ATOM 4546 N N . LYS B 1 144 ? -26.325 -2.432 -11.533 1.00 37.43 144 LYS B N 1
ATOM 4547 C CA . LYS B 1 144 ? -26.955 -1.165 -11.963 1.00 37.41 144 LYS B CA 1
ATOM 4548 C C . LYS B 1 144 ? -28.362 -1.014 -11.380 1.00 37.30 144 LYS B C 1
ATOM 4549 O O . LYS B 1 144 ? -28.713 0.056 -10.883 1.00 37.18 144 LYS B O 1
ATOM 4555 N N . LYS B 1 145 ? -29.148 -2.092 -11.444 1.00 37.33 145 LYS B N 1
ATOM 4556 C CA . LYS B 1 145 ? -30.544 -2.098 -10.969 1.00 37.20 145 LYS B CA 1
ATOM 4557 C C . LYS B 1 145 ? -30.633 -1.947 -9.457 1.00 36.95 145 LYS B C 1
ATOM 4558 O O . LYS B 1 145 ? -31.418 -1.144 -8.960 1.00 36.88 145 LYS B O 1
ATOM 4564 N N . ILE B 1 146 ? -29.826 -2.720 -8.736 1.00 36.90 146 ILE B N 1
ATOM 4565 C CA . ILE B 1 146 ? -29.791 -2.656 -7.278 1.00 36.76 146 ILE B CA 1
ATOM 4566 C C . ILE B 1 146 ? -29.282 -1.299 -6.812 1.00 36.46 146 ILE B C 1
ATOM 4567 O O . ILE B 1 146 ? -29.836 -0.714 -5.888 1.00 36.39 146 ILE B O 1
ATOM 4572 N N . ALA B 1 147 ? -28.233 -0.797 -7.457 1.00 36.28 147 ALA B N 1
ATOM 4573 C CA . ALA B 1 147 ? -27.629 0.476 -7.062 1.00 36.21 147 ALA B CA 1
ATOM 4574 C C . ALA B 1 147 ? -28.599 1.643 -7.255 1.00 36.07 147 ALA B C 1
ATOM 4575 O O . ALA B 1 147 ? -28.527 2.641 -6.543 1.00 36.15 147 ALA B O 1
ATOM 4577 N N . LYS B 1 148 ? -29.505 1.509 -8.220 1.00 36.09 148 LYS B N 1
ATOM 4578 C CA . LYS B 1 148 ? -30.557 2.496 -8.446 1.00 36.00 148 LYS B CA 1
ATOM 4579 C C . LYS B 1 148 ? -31.614 2.375 -7.341 1.00 35.92 148 LYS B C 1
ATOM 4580 O O . LYS B 1 148 ? -32.134 3.375 -6.857 1.00 35.78 148 LYS B O 1
ATOM 4586 N N . LYS B 1 149 ? -31.914 1.138 -6.942 1.00 35.89 149 LYS B N 1
ATOM 4587 C CA . LYS B 1 149 ? -32.845 0.861 -5.844 1.00 35.59 149 LYS B CA 1
ATOM 4588 C C . LYS B 1 149 ? -32.286 1.282 -4.482 1.00 35.35 149 LYS B C 1
ATOM 4589 O O . LYS B 1 149 ? -32.999 1.890 -3.690 1.00 35.66 149 LYS B O 1
ATOM 4595 N N . ILE B 1 150 ? -31.018 0.966 -4.214 1.00 34.82 150 ILE B N 1
ATOM 4596 C CA . ILE B 1 150 ? -30.364 1.352 -2.946 1.00 34.37 150 ILE B CA 1
ATOM 4597 C C . ILE B 1 150 ? -30.111 2.871 -2.885 1.00 33.92 150 ILE B C 1
ATOM 4598 O O . ILE B 1 150 ? -30.160 3.484 -1.810 1.00 34.18 150 ILE B O 1
ATOM 4603 N N . GLY B 1 151 ? -29.826 3.457 -4.046 1.00 33.06 151 GLY B N 1
ATOM 4604 C CA . GLY B 1 151 ? -29.381 4.838 -4.143 1.00 32.41 151 GLY B CA 1
ATOM 4605 C C . GLY B 1 151 ? -27.874 4.921 -3.971 1.00 31.88 151 GLY B C 1
ATOM 4606 O O . GLY B 1 151 ? -27.320 4.352 -3.021 1.00 31.46 151 GLY B O 1
ATOM 4607 N N . TYR B 1 152 ? -27.209 5.625 -4.889 1.00 31.03 152 TYR B N 1
ATOM 4608 C CA . TYR B 1 152 ? -25.791 5.934 -4.737 1.00 30.65 152 TYR B CA 1
ATOM 4609 C C . TYR B 1 152 ? -25.577 6.892 -3.564 1.00 29.87 152 TYR B C 1
ATOM 4610 O O . TYR B 1 152 ? -26.457 7.710 -3.260 1.00 29.90 152 TYR B O 1
ATOM 4619 N N . PRO B 1 153 ? -24.408 6.807 -2.897 1.00 28.95 153 PRO B N 1
ATOM 4620 C CA . PRO B 1 153 ? -23.264 5.949 -3.178 1.00 28.21 153 PRO B CA 1
ATOM 4621 C C . PRO B 1 153 ? -23.389 4.511 -2.652 1.00 27.91 153 PRO B C 1
ATOM 4622 O O . PRO B 1 153 ? -24.002 4.264 -1.604 1.00 27.73 153 PRO B O 1
ATOM 4626 N N . VAL B 1 154 ? -22.796 3.580 -3.394 1.00 27.16 154 VAL B N 1
ATOM 4627 C CA . VAL B 1 154 ? -22.770 2.172 -3.013 1.00 26.62 154 VAL B CA 1
ATOM 4628 C C . VAL B 1 154 ? -21.338 1.672 -2.880 1.00 26.13 154 VAL B C 1
ATOM 4629 O O . VAL B 1 154 ? -20.382 2.335 -3.288 1.00 25.70 154 VAL B O 1
ATOM 4633 N N . ILE B 1 155 ? -21.212 0.500 -2.276 1.00 25.79 155 ILE B N 1
ATOM 4634 C CA . ILE B 1 155 ? -19.933 -0.160 -2.103 1.00 25.60 155 ILE B CA 1
ATOM 4635 C C . ILE B 1 155 ? -20.117 -1.616 -2.559 1.00 25.63 155 ILE B C 1
ATOM 4636 O O . ILE B 1 155 ? -21.018 -2.312 -2.105 1.00 24.86 155 ILE B O 1
ATOM 4641 N N . ILE B 1 156 ? -19.295 -2.034 -3.516 1.00 26.19 156 ILE B N 1
ATOM 4642 C CA . ILE B 1 156 ? -19.296 -3.398 -4.007 1.00 26.39 156 ILE B CA 1
ATOM 4643 C C . ILE B 1 156 ? -18.222 -4.180 -3.221 1.00 26.48 156 ILE B C 1
ATOM 4644 O O . ILE B 1 156 ? -17.061 -3.757 -3.135 1.00 25.97 156 ILE B O 1
ATOM 4649 N N . LYS B 1 157 ? -18.630 -5.295 -2.611 1.00 26.53 157 LYS B N 1
ATOM 4650 C CA . LYS B 1 157 ? -17.785 -6.044 -1.677 1.00 26.20 157 LYS B CA 1
ATOM 4651 C C . LYS B 1 157 ? -17.727 -7.521 -2.068 1.00 26.50 157 LYS B C 1
ATOM 4652 O O . LYS B 1 157 ? -18.765 -8.132 -2.349 1.00 26.38 157 LYS B O 1
ATOM 4658 N N . ALA B 1 158 ? -16.518 -8.085 -2.102 1.00 26.63 158 ALA B N 1
ATOM 4659 C CA . ALA B 1 158 ? -16.332 -9.519 -2.329 1.00 26.92 158 ALA B CA 1
ATOM 4660 C C . ALA B 1 158 ? -16.936 -10.306 -1.165 1.00 27.23 158 ALA B C 1
ATOM 4661 O O . ALA B 1 158 ? -16.720 -9.970 -0.001 1.00 27.32 158 ALA B O 1
ATOM 4663 N N . THR B 1 159 ? -17.698 -11.348 -1.472 1.00 27.50 159 THR B N 1
ATOM 4664 C CA . THR B 1 159 ? -18.361 -12.115 -0.422 1.00 27.57 159 THR B CA 1
ATOM 4665 C C . THR B 1 159 ? -17.364 -13.010 0.321 1.00 27.32 159 THR B C 1
ATOM 4666 O O . THR B 1 159 ? -17.494 -13.223 1.526 1.00 27.11 159 THR B O 1
ATOM 4670 N N . ALA B 1 160 ? -16.362 -13.510 -0.400 1.00 27.47 160 ALA B N 1
ATOM 4671 C CA . ALA B 1 160 ? -15.267 -14.285 0.202 1.00 27.79 160 ALA B CA 1
ATOM 4672 C C . ALA B 1 160 ? -14.134 -13.366 0.639 1.00 27.89 160 ALA B C 1
ATOM 4673 O O . ALA B 1 160 ? -13.024 -13.823 0.910 1.00 28.55 160 ALA B O 1
ATOM 4675 N N . GLY B 1 161 ? -14.419 -12.072 0.712 1.00 28.06 161 GLY B N 1
ATOM 4676 C CA . GLY B 1 161 ? -13.415 -11.070 0.977 1.00 28.05 161 GLY B CA 1
ATOM 4677 C C . GLY B 1 161 ? -12.882 -11.079 2.393 1.00 27.99 161 GLY B C 1
ATOM 4678 O O . GLY B 1 161 ? -13.628 -11.271 3.353 1.00 27.28 161 GLY B O 1
ATOM 4679 N N . GLY B 1 162 ? -11.569 -10.875 2.492 1.00 28.52 162 GLY B N 1
ATOM 4680 C CA . GLY B 1 162 ? -10.878 -10.596 3.751 1.00 28.62 162 GLY B CA 1
ATOM 4681 C C . GLY B 1 162 ? -9.679 -9.697 3.480 1.00 28.83 162 GLY B C 1
ATOM 4682 O O . GLY B 1 162 ? -9.347 -9.423 2.329 1.00 29.00 162 GLY B O 1
ATOM 4683 N N . GLY B 1 163 ? -9.031 -9.231 4.544 1.00 29.19 163 GLY B N 1
ATOM 4684 C CA . GLY B 1 163 ? -7.913 -8.296 4.427 1.00 29.19 163 GLY B CA 1
ATOM 4685 C C . GLY B 1 163 ? -8.190 -7.006 3.664 1.00 29.41 163 GLY B C 1
ATOM 4686 O O . GLY B 1 163 ? -7.251 -6.317 3.250 1.00 29.72 163 GLY B O 1
ATOM 4687 N N . GLY B 1 164 ? -9.466 -6.675 3.464 1.00 29.40 164 GLY B N 1
ATOM 4688 C CA . GLY B 1 164 ? -9.854 -5.416 2.825 1.00 29.08 164 GLY B CA 1
ATOM 4689 C C . GLY B 1 164 ? -9.637 -5.355 1.323 1.00 29.11 164 GLY B C 1
ATOM 4690 O O . GLY B 1 164 ? -9.689 -4.269 0.738 1.00 29.41 164 GLY B O 1
ATOM 4691 N N . LYS B 1 165 ? -9.397 -6.506 0.691 1.00 28.91 165 LYS B N 1
ATOM 4692 C CA . LYS B 1 165 ? -9.323 -6.587 -0.765 1.00 28.53 165 LYS B CA 1
ATOM 4693 C C . LYS B 1 165 ? -10.692 -6.954 -1.329 1.00 27.79 165 LYS B C 1
ATOM 4694 O O . LYS B 1 165 ? -11.465 -7.666 -0.699 1.00 27.49 165 LYS B O 1
ATOM 4700 N N . GLY B 1 166 ? -10.975 -6.457 -2.527 1.00 27.59 166 GLY B N 1
ATOM 4701 C CA . GLY B 1 166 ? -12.229 -6.741 -3.222 1.00 27.25 166 GLY B CA 1
ATOM 4702 C C . GLY B 1 166 ? -13.36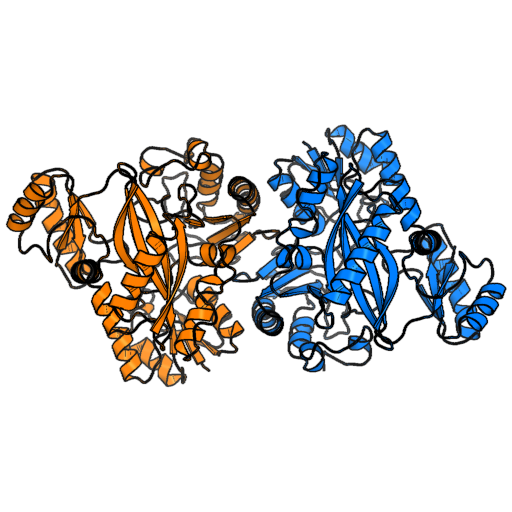3 -5.880 -2.712 1.00 26.78 166 GLY B C 1
ATOM 4703 O O . GLY B 1 166 ? -14.490 -6.349 -2.589 1.00 26.62 166 GLY B O 1
ATOM 4704 N N . ILE B 1 167 ? -13.048 -4.618 -2.410 1.00 26.85 167 ILE B N 1
ATOM 4705 C CA . ILE B 1 167 ? -14.015 -3.624 -1.940 1.00 26.46 167 ILE B CA 1
ATOM 4706 C C . ILE B 1 167 ? -13.780 -2.268 -2.613 1.00 26.64 167 ILE B C 1
ATOM 4707 O O . ILE B 1 167 ? -12.694 -1.698 -2.486 1.00 26.90 167 ILE B O 1
ATOM 4712 N N . ARG B 1 168 ? -14.779 -1.740 -3.314 1.00 26.31 168 ARG B N 1
ATOM 4713 C CA . ARG B 1 168 ? -14.693 -0.354 -3.779 1.00 26.69 168 ARG B CA 1
ATOM 4714 C C . ARG B 1 168 ? -16.026 0.366 -3.951 1.00 26.29 168 ARG B C 1
ATOM 4715 O O . ARG B 1 168 ? -17.058 -0.233 -4.290 1.00 26.03 168 ARG B O 1
ATOM 4723 N N . VAL B 1 169 ? -15.952 1.676 -3.712 1.00 26.35 169 VAL B N 1
ATOM 4724 C CA . VAL B 1 169 ? -17.092 2.571 -3.711 1.00 26.29 169 VAL B CA 1
ATOM 4725 C C . VAL B 1 169 ? -17.429 2.947 -5.139 1.00 26.55 169 VAL B C 1
ATOM 4726 O O . VAL B 1 169 ? -16.534 3.105 -5.978 1.00 26.34 169 VAL B O 1
ATOM 4730 N N . ALA B 1 170 ? -18.729 3.041 -5.410 1.00 26.49 170 ALA B N 1
ATOM 4731 C CA . ALA B 1 170 ? -19.240 3.534 -6.676 1.00 26.96 170 ALA B CA 1
ATOM 4732 C C . ALA B 1 170 ? -20.140 4.712 -6.340 1.00 27.35 170 ALA B C 1
ATOM 4733 O O . ALA B 1 170 ? -21.121 4.553 -5.608 1.00 27.70 170 ALA B O 1
ATOM 4735 N N . ARG B 1 171 ? -19.789 5.901 -6.827 1.00 27.94 171 ARG B N 1
ATOM 4736 C CA . ARG B 1 171 ? -20.610 7.096 -6.598 1.00 28.61 171 ARG B CA 1
ATOM 4737 C C . ARG B 1 171 ? -21.590 7.378 -7.738 1.00 29.02 171 ARG B C 1
ATOM 4738 O O . ARG B 1 171 ? -22.541 8.142 -7.573 1.00 29.24 171 ARG B O 1
ATOM 4746 N N . ASP B 1 172 ? -21.370 6.753 -8.887 1.00 29.45 172 ASP B N 1
ATOM 4747 C CA . ASP B 1 172 ? -22.313 6.853 -9.992 1.00 30.06 172 ASP B CA 1
ATOM 4748 C C . ASP B 1 172 ? -22.246 5.610 -10.888 1.00 30.55 172 ASP B C 1
ATOM 4749 O O . ASP B 1 172 ? -21.419 4.720 -10.675 1.00 30.58 172 ASP B O 1
ATOM 4754 N N . GLU B 1 173 ? -23.143 5.560 -11.865 1.00 31.23 173 GLU B N 1
ATOM 4755 C CA . GLU B 1 173 ? -23.267 4.441 -12.789 1.00 31.50 173 GLU B CA 1
ATOM 4756 C C . GLU B 1 173 ? -21.923 4.029 -13.368 1.00 31.65 173 GLU B C 1
ATOM 4757 O O . GLU B 1 173 ? -21.522 2.875 -13.245 1.00 31.31 173 GLU B O 1
ATOM 4763 N N . LYS B 1 174 ? -21.236 4.968 -14.008 1.00 32.08 174 LYS B N 1
ATOM 4764 C CA . LYS B 1 174 ? -20.003 4.641 -14.720 1.00 32.36 174 LYS B CA 1
ATOM 4765 C C . LYS B 1 174 ? -18.947 4.070 -13.774 1.00 32.44 174 LYS B C 1
ATOM 4766 O O . LYS B 1 174 ? -18.241 3.142 -14.143 1.00 32.85 174 LYS B O 1
ATOM 4772 N N . GLU B 1 175 ? -18.844 4.609 -12.560 1.00 32.62 175 GLU B N 1
ATOM 4773 C CA . GLU B 1 175 ? -17.930 4.045 -11.561 1.00 32.57 175 GLU B CA 1
ATOM 4774 C C . GLU B 1 175 ? -18.315 2.603 -11.250 1.00 32.69 175 GLU B C 1
ATOM 4775 O O . GLU B 1 175 ? -17.449 1.732 -11.221 1.00 32.57 175 GLU B O 1
ATOM 4781 N N . LEU B 1 176 ? -19.608 2.362 -11.030 1.00 32.89 176 LEU B N 1
ATOM 4782 C CA . LEU B 1 176 ? -20.115 1.025 -10.735 1.00 33.34 176 LEU B CA 1
ATOM 4783 C C . LEU B 1 176 ? -19.819 0.028 -11.854 1.00 33.72 176 LEU B C 1
ATOM 4784 O O . LEU B 1 176 ? -19.442 -1.108 -11.582 1.00 33.78 176 LEU B O 1
ATOM 4789 N N . GLU B 1 177 ? -19.993 0.449 -13.103 1.00 34.21 177 GLU B N 1
ATOM 4790 C CA . GLU B 1 177 ? -19.633 -0.392 -14.244 1.00 34.73 177 GLU B CA 1
ATOM 4791 C C . GLU B 1 177 ? -18.155 -0.752 -14.175 1.00 34.89 177 GLU B C 1
ATOM 4792 O O . GLU B 1 177 ? -17.783 -1.903 -14.376 1.00 34.98 177 GLU B O 1
ATOM 4798 N N . THR B 1 178 ? -17.322 0.230 -13.844 1.00 35.02 178 THR B N 1
ATOM 4799 C CA . THR B 1 178 ? -15.878 0.022 -13.752 1.00 35.09 178 THR B CA 1
ATOM 4800 C C . THR B 1 178 ? -15.461 -0.749 -12.491 1.00 35.02 178 THR B C 1
ATOM 4801 O O . THR B 1 178 ? -14.624 -1.653 -12.547 1.00 34.99 178 THR B O 1
ATOM 4805 N N . GLY B 1 179 ? -16.038 -0.380 -11.355 1.00 35.05 179 GLY B N 1
ATOM 4806 C CA . GLY B 1 179 ? -15.758 -1.059 -10.100 1.00 35.12 179 GLY B CA 1
ATOM 4807 C C . GLY B 1 179 ? -16.153 -2.530 -10.065 1.00 35.20 179 GLY B C 1
ATOM 4808 O O . GLY B 1 179 ? -15.466 -3.338 -9.435 1.00 35.36 179 GLY B O 1
ATOM 4809 N N . PHE B 1 180 ? -17.257 -2.877 -10.724 1.00 34.91 180 PHE B N 1
ATOM 4810 C CA . PHE B 1 180 ? -17.780 -4.254 -10.705 1.00 34.94 180 PHE B CA 1
ATOM 4811 C C . PHE B 1 180 ? -16.761 -5.240 -11.253 1.00 34.84 180 PHE B C 1
ATOM 4812 O O . PHE B 1 180 ? -16.509 -6.291 -10.654 1.00 34.25 180 PHE B O 1
ATOM 4820 N N . ARG B 1 181 ? -16.179 -4.869 -12.392 1.00 34.74 181 ARG B N 1
ATOM 4821 C CA . ARG B 1 181 ? -15.294 -5.74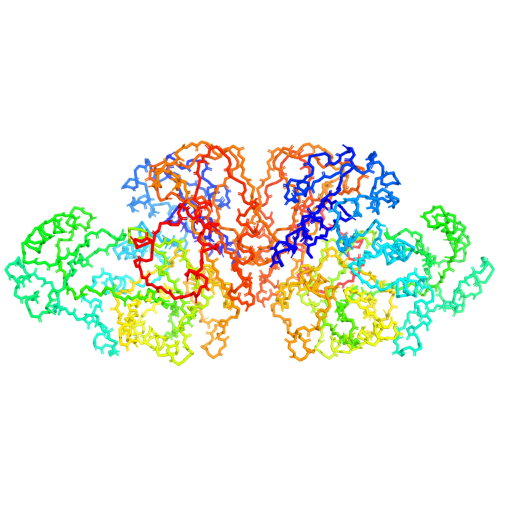3 -13.154 1.00 35.02 181 ARG B CA 1
ATOM 4822 C C . ARG B 1 181 ? -13.928 -5.865 -12.496 1.00 34.43 181 ARG B C 1
ATOM 4823 O O . ARG B 1 181 ? -13.328 -6.939 -12.502 1.00 34.03 181 ARG B O 1
ATOM 4831 N N . MET B 1 182 ? -13.444 -4.754 -11.937 1.00 34.05 182 MET B N 1
ATOM 4832 C CA . MET B 1 182 ? -12.163 -4.728 -11.232 1.00 33.77 182 MET B CA 1
ATOM 4833 C C . MET B 1 182 ? -12.223 -5.545 -9.950 1.00 32.68 182 MET B C 1
ATOM 4834 O O . MET B 1 182 ? -11.279 -6.246 -9.616 1.00 32.74 182 MET B O 1
ATOM 4839 N N . THR B 1 183 ? -13.342 -5.444 -9.247 1.00 31.66 183 THR B N 1
ATOM 4840 C CA . THR B 1 183 ? -13.543 -6.129 -7.977 1.00 31.20 183 THR B CA 1
ATOM 4841 C C . THR B 1 183 ? -13.810 -7.626 -8.172 1.00 30.56 183 THR B C 1
ATOM 4842 O O . THR B 1 183 ? -13.399 -8.444 -7.352 1.00 29.56 183 THR B O 1
ATOM 4846 N N . GLU B 1 184 ? -14.503 -7.975 -9.252 1.00 30.33 184 GLU B N 1
ATOM 4847 C CA . GLU B 1 184 ? -14.741 -9.376 -9.582 1.00 30.26 184 GLU B CA 1
ATOM 4848 C C . GLU B 1 184 ? -13.432 -10.081 -9.916 1.00 29.92 184 GLU B C 1
ATOM 4849 O O . GLU B 1 184 ? -13.207 -11.206 -9.466 1.00 29.31 184 GLU B O 1
ATOM 4855 N N . GLN B 1 185 ? -12.585 -9.414 -10.706 1.00 29.77 185 GLN B N 1
ATOM 4856 C CA . GLN B 1 185 ? -11.255 -9.931 -11.071 1.00 29.99 185 GLN B CA 1
ATOM 4857 C C . GLN B 1 185 ? -10.363 -10.080 -9.854 1.00 29.71 185 GLN B C 1
ATOM 4858 O O . GLN B 1 185 ? -9.757 -11.126 -9.640 1.00 30.05 185 GLN B O 1
ATOM 4864 N N . GLU B 1 186 ? -10.269 -9.017 -9.068 1.00 29.35 186 GLU B N 1
ATOM 4865 C CA . GLU B 1 186 ? -9.453 -9.020 -7.858 1.00 29.30 186 GLU B CA 1
ATOM 4866 C C . GLU B 1 186 ? -9.870 -10.080 -6.814 1.00 28.95 186 GLU B C 1
ATOM 4867 O O . GLU B 1 186 ? -9.011 -10.721 -6.202 1.00 28.86 186 GLU B O 1
ATOM 4873 N N . ALA B 1 187 ? -11.172 -10.261 -6.611 1.00 28.56 187 ALA B N 1
ATOM 4874 C CA . ALA B 1 187 ? -11.677 -11.238 -5.642 1.00 28.51 187 ALA B CA 1
ATOM 4875 C C . ALA B 1 187 ? -11.487 -12.704 -6.126 1.00 28.49 187 ALA B C 1
ATOM 4876 O O . ALA B 1 187 ? -11.223 -13.609 -5.324 1.00 28.03 187 ALA B O 1
ATOM 4878 N N . GLN B 1 188 ? -11.622 -12.923 -7.434 1.00 28.37 188 GLN B N 1
ATOM 4879 C CA . GLN B 1 188 ? -11.314 -14.211 -8.048 1.00 28.35 188 GLN B CA 1
ATOM 4880 C C . GLN B 1 188 ? -9.856 -14.577 -7.797 1.00 28.29 188 GLN B C 1
ATOM 4881 O O . GLN B 1 188 ? -9.558 -15.649 -7.252 1.00 28.29 188 GLN B O 1
ATOM 4887 N N . THR B 1 189 ? -8.954 -13.685 -8.210 1.00 28.02 189 THR B N 1
ATOM 4888 C CA . THR B 1 189 ? -7.516 -13.874 -8.008 1.00 27.78 189 THR B CA 1
ATOM 4889 C C . THR B 1 189 ? -7.199 -14.136 -6.539 1.00 27.70 189 THR B C 1
ATOM 4890 O O . THR B 1 189 ? -6.630 -15.174 -6.198 1.00 27.69 189 THR B O 1
ATOM 4894 N N . ALA B 1 190 ? -7.599 -13.206 -5.678 1.00 27.49 190 ALA B N 1
ATOM 4895 C CA . ALA B 1 190 ? -7.285 -13.280 -4.251 1.00 27.27 190 ALA B CA 1
ATOM 4896 C C . ALA B 1 190 ? -7.912 -14.468 -3.522 1.00 26.92 190 ALA B C 1
ATOM 4897 O O . ALA B 1 190 ? -7.282 -15.064 -2.662 1.00 27.08 190 ALA B O 1
ATOM 4899 N N . PHE B 1 191 ? -9.153 -14.806 -3.845 1.00 26.87 191 PHE B N 1
ATOM 4900 C CA . PHE B 1 191 ? -9.919 -15.743 -3.014 1.00 26.86 191 PHE B CA 1
ATOM 4901 C C . PHE B 1 191 ? -10.441 -16.981 -3.751 1.00 26.68 191 PHE B C 1
ATOM 4902 O O . PHE B 1 191 ? -11.008 -17.887 -3.126 1.00 26.73 191 PHE B O 1
ATOM 4910 N N . GLY B 1 192 ? -10.255 -17.015 -5.069 1.00 26.35 192 GLY B N 1
ATOM 4911 C CA . GLY B 1 192 ? -10.858 -18.039 -5.909 1.00 25.92 192 GLY B CA 1
ATOM 4912 C C . GLY B 1 192 ? -12.365 -17.965 -5.943 1.00 25.69 192 GLY B C 1
ATOM 4913 O O . GLY B 1 192 ? -13.019 -18.912 -6.376 1.00 26.19 192 GLY B O 1
ATOM 4914 N N . ASN B 1 193 ? -12.920 -16.838 -5.497 1.00 25.10 193 ASN B N 1
ATOM 4915 C CA . ASN B 1 193 ? -14.361 -16.604 -5.514 1.00 24.67 193 ASN B CA 1
ATOM 4916 C C . ASN B 1 193 ? -14.655 -15.164 -5.948 1.00 24.37 193 ASN B C 1
ATOM 4917 O O . ASN B 1 193 ? -14.379 -14.197 -5.208 1.00 24.35 193 ASN B O 1
ATOM 4922 N N . GLY B 1 194 ? -15.226 -15.034 -7.143 1.00 23.98 194 GLY B N 1
ATOM 4923 C CA . GLY B 1 194 ? -15.457 -13.732 -7.771 1.00 24.04 194 GLY B CA 1
ATOM 4924 C C . GLY B 1 194 ? -16.790 -13.074 -7.454 1.00 23.86 194 GLY B C 1
ATOM 4925 O O . GLY B 1 194 ? -17.071 -11.989 -7.953 1.00 24.03 194 GLY B O 1
ATOM 4926 N N . GLY B 1 195 ? -17.602 -13.709 -6.614 1.00 23.55 195 GLY B N 1
ATOM 4927 C CA . GLY B 1 195 ? -18.941 -13.215 -6.306 1.00 23.93 195 GLY B CA 1
ATOM 4928 C C . GLY B 1 195 ? -18.956 -11.947 -5.462 1.00 24.03 195 GLY B C 1
ATOM 4929 O O . GLY B 1 195 ? -18.293 -11.886 -4.425 1.00 24.24 195 GLY B O 1
ATOM 4930 N N . LEU B 1 196 ? -19.716 -10.937 -5.910 1.00 23.86 196 LEU B N 1
ATOM 4931 C CA . LEU B 1 196 ? -19.813 -9.644 -5.202 1.00 23.80 196 LEU B CA 1
ATOM 4932 C C . LEU B 1 196 ? -21.217 -9.428 -4.656 1.00 23.89 196 LEU B C 1
ATOM 4933 O O . LEU B 1 196 ? -22.193 -9.937 -5.215 1.00 23.90 196 LEU B O 1
ATOM 4938 N N . TYR B 1 197 ? -21.307 -8.699 -3.543 1.00 23.84 197 TYR B N 1
ATOM 4939 C CA . TYR B 1 197 ? -22.580 -8.146 -3.073 1.00 23.85 197 TYR B CA 1
ATOM 4940 C C . TYR B 1 197 ? -22.448 -6.635 -2.875 1.00 24.07 197 TYR B C 1
ATOM 4941 O O . TYR B 1 197 ? -21.348 -6.081 -2.917 1.00 24.01 197 TYR B O 1
ATOM 4950 N N . MET B 1 198 ? -23.579 -5.978 -2.646 1.00 24.17 198 MET B N 1
ATOM 4951 C CA . MET B 1 198 ? -23.630 -4.542 -2.652 1.00 24.41 198 MET B CA 1
ATOM 4952 C C . MET B 1 198 ? -24.378 -4.036 -1.441 1.00 24.28 198 MET B C 1
ATOM 4953 O O . MET B 1 198 ? -25.390 -4.617 -1.033 1.00 24.40 198 MET B O 1
ATOM 4958 N N . GLU B 1 199 ? -23.874 -2.941 -0.884 1.00 24.25 199 GLU B N 1
ATOM 4959 C CA . GLU B 1 199 ? -24.500 -2.256 0.237 1.00 24.45 199 GLU B CA 1
ATOM 4960 C C . GLU B 1 199 ? -24.513 -0.757 -0.003 1.00 24.34 199 GLU B C 1
ATOM 4961 O O . GLU B 1 199 ? -23.760 -0.249 -0.819 1.00 23.88 199 GLU B O 1
ATOM 4967 N N . LYS B 1 200 ? -25.349 -0.043 0.744 1.00 25.10 200 LYS B N 1
ATOM 4968 C CA . LYS B 1 200 ? -25.235 1.406 0.804 1.00 25.36 200 LYS B CA 1
ATOM 4969 C C . LYS B 1 200 ? -23.866 1.723 1.386 1.00 25.58 200 LYS B C 1
ATOM 4970 O O . LYS B 1 200 ? -23.449 1.086 2.359 1.00 26.08 200 LYS B O 1
ATOM 4976 N N . PHE B 1 201 ? -23.158 2.675 0.783 1.00 25.54 201 PHE B N 1
ATOM 4977 C CA . PHE B 1 201 ? -21.886 3.127 1.327 1.00 25.49 201 PHE B CA 1
ATOM 4978 C C . PHE B 1 201 ? -22.154 4.174 2.396 1.00 25.20 201 PHE B C 1
ATOM 4979 O O . PHE B 1 201 ? -22.530 5.293 2.082 1.00 25.21 201 PHE B O 1
ATOM 4987 N N . ILE B 1 202 ? -21.966 3.802 3.656 1.00 25.26 202 ILE B N 1
ATOM 4988 C CA . ILE B 1 202 ? -22.221 4.716 4.776 1.00 25.61 202 ILE B CA 1
ATOM 4989 C C . ILE B 1 202 ? -21.052 5.683 4.917 1.00 25.76 202 ILE B C 1
ATOM 4990 O O . ILE B 1 202 ? -19.892 5.278 5.067 1.00 25.56 202 ILE B O 1
ATOM 4995 N N . GLU B 1 203 ? -21.372 6.971 4.864 1.00 26.25 203 GLU B N 1
ATOM 4996 C CA . GLU B 1 203 ? -20.348 8.012 4.760 1.00 26.43 203 GLU B CA 1
ATOM 4997 C C . GLU B 1 203 ? -19.994 8.690 6.073 1.00 25.95 203 GLU B C 1
ATOM 4998 O O . GLU B 1 203 ? -18.868 9.144 6.235 1.00 26.09 203 GLU B O 1
ATOM 5004 N N . ASN B 1 204 ? -20.942 8.761 7.003 1.00 25.67 204 ASN B N 1
ATOM 5005 C CA . ASN B 1 204 ? -20.683 9.359 8.315 1.00 25.47 204 ASN B CA 1
ATOM 5006 C C . ASN B 1 204 ? -20.841 8.348 9.452 1.00 25.28 204 ASN B C 1
ATOM 5007 O O . ASN B 1 204 ? -21.902 8.248 10.074 1.00 25.53 204 ASN B O 1
ATOM 5012 N N . PHE B 1 205 ? -19.792 7.596 9.749 1.00 24.88 205 PHE B N 1
ATOM 5013 C CA . PHE B 1 205 ? -19.956 6.548 10.756 1.00 24.86 205 PHE B CA 1
ATOM 5014 C C . PHE B 1 205 ? -18.748 6.301 11.642 1.00 24.37 205 PHE B C 1
ATOM 5015 O O . PHE B 1 205 ? -17.656 6.828 11.430 1.00 24.43 205 PHE B O 1
ATOM 5023 N N . ARG B 1 206 ? -18.996 5.499 12.661 1.00 24.20 206 ARG B N 1
ATOM 5024 C CA . ARG B 1 206 ? -18.010 5.146 13.646 1.00 23.91 206 ARG B CA 1
ATOM 5025 C C . ARG B 1 206 ? -17.878 3.625 13.627 1.00 23.65 206 ARG B C 1
ATOM 5026 O O . ARG B 1 206 ? -18.892 2.918 13.676 1.00 23.44 206 ARG B O 1
ATOM 5034 N N . HIS B 1 207 ? -16.646 3.127 13.537 1.00 23.40 207 HIS B N 1
ATOM 5035 C CA . HIS B 1 207 ? -16.402 1.682 13.556 1.00 23.31 207 HIS B CA 1
ATOM 5036 C C . HIS B 1 207 ? -16.445 1.101 14.976 1.00 22.89 207 HIS B C 1
ATOM 5037 O O . HIS B 1 207 ? -15.475 1.202 15.734 1.00 22.29 207 HIS B O 1
ATOM 5044 N N . ILE B 1 208 ? -17.583 0.487 15.308 1.00 22.69 208 ILE B N 1
ATOM 5045 C CA . ILE B 1 208 ? -17.824 -0.125 16.627 1.00 22.28 208 ILE B CA 1
ATOM 5046 C C . ILE B 1 208 ? -17.924 -1.646 16.442 1.00 21.79 208 ILE B C 1
ATOM 5047 O O . ILE B 1 208 ? -18.775 -2.128 15.703 1.00 21.15 208 ILE B O 1
ATOM 5052 N N . GLU B 1 209 ? -17.043 -2.389 17.104 1.00 21.13 209 GLU B N 1
ATOM 5053 C CA . GLU B 1 209 ? -17.008 -3.846 16.983 1.00 20.58 209 GLU B CA 1
ATOM 5054 C C . GLU B 1 209 ? -17.100 -4.447 18.376 1.00 20.11 209 GLU B C 1
ATOM 5055 O O . GLU B 1 209 ? -16.571 -3.878 19.338 1.00 19.05 209 GLU B O 1
ATOM 5061 N N . ILE B 1 210 ? -17.800 -5.574 18.483 1.00 19.78 210 ILE B N 1
ATOM 5062 C CA . ILE B 1 210 ? -18.072 -6.193 19.776 1.00 19.72 210 ILE B CA 1
ATOM 5063 C C . ILE B 1 210 ? -17.336 -7.508 19.865 1.00 19.54 210 ILE B C 1
ATOM 5064 O O . ILE B 1 210 ? -17.412 -8.327 18.936 1.00 19.42 210 ILE B O 1
ATOM 5069 N N . GLN B 1 211 ? -16.633 -7.702 20.980 1.00 19.20 211 GLN B N 1
ATOM 5070 C CA . GLN B 1 211 ? -15.972 -8.959 21.271 1.00 19.40 211 GLN B CA 1
ATOM 5071 C C . GLN B 1 211 ? -16.945 -9.967 21.838 1.00 19.42 211 GLN B C 1
ATOM 5072 O O . GLN B 1 211 ? -17.616 -9.707 22.839 1.00 18.12 211 GLN B O 1
ATOM 5078 N N . ILE B 1 212 ? -16.958 -11.133 21.187 1.00 19.79 212 ILE B N 1
ATOM 5079 C CA . ILE B 1 212 ? -17.754 -12.293 21.570 1.00 20.21 212 ILE B CA 1
ATOM 5080 C C . ILE B 1 212 ? -16.839 -13.454 21.960 1.00 20.17 212 ILE B C 1
ATOM 5081 O O . ILE B 1 212 ? -15.736 -13.579 21.439 1.00 20.73 212 ILE B O 1
ATOM 5086 N N . VAL B 1 213 ? -17.284 -14.272 22.907 1.00 20.49 213 VAL B N 1
ATOM 5087 C CA . VAL B 1 213 ? -16.653 -15.578 23.186 1.00 20.33 213 VAL B CA 1
ATOM 5088 C C . VAL B 1 213 ? -17.762 -16.542 23.523 1.00 20.30 213 VAL B C 1
ATOM 5089 O O . VAL B 1 213 ? -18.593 -16.248 24.382 1.00 20.03 213 VAL B O 1
ATOM 5093 N N . GLY B 1 214 ? -17.781 -17.685 22.846 1.00 20.16 214 GLY B N 1
ATOM 5094 C CA . GLY B 1 214 ? -18.682 -18.772 23.210 1.00 20.37 214 GLY B CA 1
ATOM 5095 C C . GLY B 1 214 ? -17.901 -20.016 23.576 1.00 20.48 214 GLY B C 1
ATOM 5096 O O . GLY B 1 214 ? -16.735 -20.179 23.174 1.00 19.75 214 GLY B O 1
ATOM 5097 N N . ASP B 1 215 ? -18.523 -20.897 24.355 1.00 20.59 215 ASP B N 1
ATOM 5098 C CA . ASP B 1 215 ? -17.902 -22.200 24.662 1.00 20.61 215 ASP B CA 1
ATOM 5099 C C . ASP B 1 215 ? -18.610 -23.366 23.948 1.00 21.17 215 ASP B C 1
ATOM 5100 O O . ASP B 1 215 ? -19.468 -23.156 23.092 1.00 20.57 215 ASP B O 1
ATOM 5105 N N . SER B 1 216 ? -18.217 -24.592 24.287 1.00 22.06 216 SER B N 1
ATOM 5106 C CA . SER B 1 216 ? -18.796 -25.791 23.682 1.00 22.52 216 SER B CA 1
ATOM 5107 C C . SER B 1 216 ? -20.096 -26.246 24.381 1.00 22.94 216 SER B C 1
ATOM 5108 O O . SER B 1 216 ? -20.605 -27.322 24.092 1.00 22.83 216 SER B O 1
ATOM 5111 N N . TYR B 1 217 ? -20.645 -25.410 25.268 1.00 23.84 217 TYR B N 1
ATOM 5112 C CA . TYR B 1 217 ? -21.862 -25.751 26.012 1.00 24.04 217 TYR B CA 1
ATOM 5113 C C . TYR B 1 217 ? -23.007 -24.779 25.793 1.00 24.35 217 TYR B C 1
ATOM 5114 O O . TYR B 1 217 ? -23.980 -24.805 26.537 1.00 24.66 217 TYR B O 1
ATOM 5123 N N . GLY B 1 218 ? -22.909 -23.945 24.759 1.00 24.47 218 GLY B N 1
ATOM 5124 C CA . GLY B 1 218 ? -23.964 -22.991 24.432 1.00 24.27 218 GLY B CA 1
ATOM 5125 C C . GLY B 1 218 ? -23.889 -21.652 25.141 1.00 24.38 218 GLY B C 1
ATOM 5126 O O . GLY B 1 218 ? -24.789 -20.831 24.992 1.00 25.05 218 GLY B O 1
ATOM 5127 N N . ASN B 1 219 ? -22.828 -21.407 25.907 1.00 24.28 219 ASN B N 1
ATOM 5128 C CA . ASN B 1 219 ? -22.665 -20.110 26.578 1.00 23.78 219 ASN B CA 1
ATOM 5129 C C . ASN B 1 219 ? -21.959 -19.128 25.658 1.00 23.55 219 ASN B C 1
ATOM 5130 O O . ASN B 1 219 ? -20.883 -19.437 25.141 1.00 22.84 219 ASN B O 1
ATOM 5135 N N . VAL B 1 220 ? -22.564 -17.955 25.451 1.00 23.56 220 VAL B N 1
ATOM 5136 C CA . VAL B 1 220 ? -21.920 -16.865 24.719 1.00 23.39 220 VAL B CA 1
ATOM 5137 C C . VAL B 1 220 ? -21.956 -15.564 25.547 1.00 23.53 220 VAL B C 1
ATOM 5138 O O . VAL B 1 220 ? -23.026 -15.123 25.988 1.00 23.63 220 VAL B O 1
ATOM 5142 N N . ILE B 1 221 ? -20.774 -14.977 25.760 1.00 23.41 221 ILE B N 1
ATOM 5143 C CA . ILE B 1 221 ? -20.634 -13.655 26.398 1.00 23.49 221 ILE B CA 1
ATOM 5144 C C . ILE B 1 221 ? -20.075 -12.613 25.424 1.00 23.16 221 ILE B C 1
ATOM 5145 O O . ILE B 1 221 ? -19.477 -12.963 24.412 1.00 22.47 221 ILE B O 1
ATOM 5150 N N . HIS B 1 222 ? -20.279 -11.336 25.748 1.00 23.40 222 HIS B N 1
ATOM 5151 C CA . HIS B 1 222 ? -19.606 -10.227 25.059 1.00 23.18 222 HIS B CA 1
ATOM 5152 C C . HIS B 1 222 ? -18.764 -9.409 26.057 1.00 23.07 222 HIS B C 1
ATOM 5153 O O . HIS B 1 222 ? -19.167 -9.236 27.205 1.00 22.83 222 HIS B O 1
ATOM 5160 N N . LEU B 1 223 ? -17.601 -8.926 25.607 1.00 22.70 223 LEU B N 1
ATOM 5161 C CA . LEU B 1 223 ? -16.677 -8.158 26.446 1.00 22.80 223 LEU B CA 1
ATOM 5162 C C . LEU B 1 223 ? -16.639 -6.677 26.038 1.00 22.76 223 LEU B C 1
ATOM 5163 O O . LEU B 1 223 ? -15.605 -6.014 26.105 1.00 23.08 223 LEU B O 1
ATOM 5168 N N . GLY B 1 224 ? -17.801 -6.172 25.636 1.00 22.53 224 GLY B N 1
ATOM 5169 C CA . GLY B 1 224 ? -17.985 -4.787 25.276 1.00 22.20 224 GLY B CA 1
ATOM 5170 C C . GLY B 1 224 ? -17.432 -4.485 23.909 1.00 21.85 224 GLY B C 1
ATOM 5171 O O . GLY B 1 224 ? -17.173 -5.387 23.118 1.00 21.40 224 GLY B O 1
ATOM 5172 N N . GLU B 1 225 ? -17.229 -3.201 23.652 1.00 22.06 225 GLU B N 1
ATOM 5173 C CA . GLU B 1 225 ? -16.845 -2.728 22.323 1.00 21.92 225 GLU B CA 1
ATOM 5174 C C . GLU B 1 225 ? -15.394 -2.280 22.238 1.00 21.80 225 GLU B C 1
ATOM 5175 O O . GLU B 1 225 ? -14.747 -1.972 23.246 1.00 21.07 225 GLU B O 1
ATOM 5181 N N . ARG B 1 226 ? -14.902 -2.265 21.006 1.00 21.70 226 ARG B N 1
ATOM 5182 C CA . ARG B 1 226 ? -13.693 -1.565 20.647 1.00 21.84 226 ARG B CA 1
ATOM 5183 C C . ARG B 1 226 ? -14.056 -0.552 19.571 1.00 21.96 226 ARG B C 1
ATOM 5184 O O . ARG B 1 226 ? -14.796 -0.873 18.633 1.00 21.05 226 ARG B O 1
ATOM 5192 N N . ASP B 1 227 ? -13.560 0.675 19.728 1.00 22.43 227 ASP B N 1
ATOM 5193 C CA . ASP B 1 227 ? -13.745 1.721 18.716 1.00 22.69 227 ASP B CA 1
ATOM 5194 C C . ASP B 1 227 ? -12.502 1.794 17.823 1.00 22.68 227 ASP B C 1
ATOM 5195 O O . ASP B 1 227 ? -11.444 2.201 18.276 1.00 21.78 227 ASP B O 1
ATOM 5200 N N . CYS B 1 228 ? -12.651 1.389 16.560 1.00 23.28 228 CYS B N 1
ATOM 5201 C CA . CYS B 1 228 ? -11.538 1.334 15.599 1.00 24.39 228 CYS B CA 1
ATOM 5202 C C . CYS B 1 228 ? -11.740 2.337 14.468 1.00 24.67 228 CYS B C 1
ATOM 5203 O O . CYS B 1 228 ? -11.504 2.033 13.312 1.00 24.50 228 CYS B O 1
ATOM 5206 N N . THR B 1 229 ? -12.166 3.541 14.815 1.00 25.75 229 THR B N 1
ATOM 5207 C CA . THR B 1 229 ? -12.558 4.523 13.813 1.00 26.28 229 THR B CA 1
ATOM 5208 C C . THR B 1 229 ? -11.326 5.170 13.173 1.00 27.21 229 THR B C 1
ATOM 5209 O O . THR B 1 229 ? -11.362 5.510 11.991 1.00 27.69 229 THR B O 1
ATOM 5213 N N . ILE B 1 230 ? -10.238 5.325 13.931 1.00 28.07 230 ILE B N 1
ATOM 5214 C CA . ILE B 1 230 ? -8.988 5.837 13.349 1.00 28.74 230 ILE B CA 1
ATOM 5215 C C . ILE B 1 230 ? -8.361 4.786 12.411 1.00 29.58 230 ILE B C 1
ATOM 5216 O O . ILE B 1 230 ? -7.679 3.858 12.854 1.00 29.19 230 ILE B O 1
ATOM 5221 N N . GLN B 1 231 ? -8.626 4.946 11.114 1.00 30.64 231 GLN B N 1
ATOM 5222 C CA . GLN B 1 231 ? -8.154 4.022 10.087 1.00 31.52 231 GLN B CA 1
ATOM 5223 C C . GLN B 1 231 ? -7.376 4.790 9.044 1.00 31.83 231 GLN B C 1
ATOM 5224 O O . GLN B 1 231 ? -7.565 5.990 8.880 1.00 31.74 231 GLN B O 1
ATOM 5230 N N . ARG B 1 232 ? -6.513 4.087 8.324 1.00 32.58 232 ARG B N 1
ATOM 5231 C CA . ARG B 1 232 ? -5.891 4.637 7.125 1.00 33.10 232 ARG B CA 1
ATOM 5232 C C . ARG B 1 232 ? -5.964 3.601 5.995 1.00 33.57 232 ARG B C 1
ATOM 5233 O O . ARG B 1 232 ? -5.670 2.421 6.209 1.00 33.43 232 ARG B O 1
ATOM 5241 N N . ARG B 1 233 ? -6.325 4.071 4.795 1.00 34.29 233 ARG B N 1
ATOM 5242 C CA . ARG B 1 233 ? -6.830 3.223 3.698 1.00 34.83 233 ARG B CA 1
ATOM 5243 C C . ARG B 1 233 ? -7.404 1.895 4.171 1.00 35.04 233 ARG B C 1
ATOM 5244 O O . ARG B 1 233 ? -6.826 0.836 3.939 1.00 35.40 233 ARG B O 1
ATOM 5252 N N . MET B 1 234 ? -8.542 1.975 4.863 1.00 35.37 234 MET B N 1
ATOM 5253 C CA . MET B 1 234 ? -9.339 0.795 5.218 1.00 35.47 234 MET B CA 1
ATOM 5254 C C . MET B 1 234 ? -8.809 0.037 6.450 1.00 35.05 234 MET B C 1
ATOM 5255 O O . MET B 1 234 ? -9.578 -0.671 7.113 1.00 35.67 234 MET B O 1
ATOM 5260 N N . GLN B 1 235 ? -7.520 0.205 6.765 1.00 34.10 235 GLN B N 1
ATOM 5261 C CA . GLN B 1 235 ? -6.854 -0.544 7.835 1.00 33.05 235 GLN B CA 1
ATOM 5262 C C . GLN B 1 235 ? -6.849 0.200 9.179 1.00 31.81 235 GLN B C 1
ATOM 5263 O O . GLN B 1 235 ? -6.624 1.402 9.222 1.00 31.79 235 GLN B O 1
ATOM 5269 N N . LYS B 1 236 ? -7.041 -0.540 10.269 1.00 30.08 236 LYS B N 1
ATOM 5270 C CA . LYS B 1 236 ? -7.153 0.033 11.610 1.00 29.09 236 LYS B CA 1
ATOM 5271 C C . LYS B 1 236 ? -5.780 0.506 12.087 1.00 27.86 236 LYS B C 1
ATOM 5272 O O . LYS B 1 236 ? -4.782 -0.118 11.769 1.00 27.45 236 LYS B O 1
ATOM 5278 N N . LEU B 1 237 ? -5.738 1.609 12.837 1.00 26.70 237 LEU B N 1
ATOM 5279 C CA . LEU B 1 237 ? -4.468 2.207 13.302 1.00 25.76 237 LEU B CA 1
ATOM 5280 C C . LEU B 1 237 ? -4.430 2.426 14.801 1.00 24.73 237 LEU B C 1
ATOM 5281 O O . LEU B 1 237 ? -3.439 2.121 15.452 1.00 24.08 237 LEU B O 1
ATOM 5286 N N . VAL B 1 238 ? -5.501 3.012 15.320 1.00 23.89 238 VAL B N 1
ATOM 5287 C CA . VAL B 1 238 ? -5.659 3.245 16.740 1.00 23.43 238 VAL B CA 1
ATOM 5288 C C . VAL B 1 238 ? -7.011 2.698 17.156 1.00 22.84 238 VAL B C 1
ATOM 5289 O O . VAL B 1 238 ? -8.015 3.011 16.528 1.00 22.35 238 VAL B O 1
ATOM 5293 N N . GLU B 1 239 ? -7.017 1.867 18.200 1.00 22.53 239 GLU B N 1
ATOM 5294 C CA . GLU B 1 239 ? -8.242 1.304 18.744 1.00 22.41 239 GLU B CA 1
ATOM 5295 C C . GLU B 1 239 ? -8.375 1.694 20.196 1.00 21.98 239 GLU B C 1
ATOM 5296 O O . GLU B 1 239 ? -7.373 1.826 20.900 1.00 21.03 239 GLU B O 1
ATOM 5302 N N . GLU B 1 240 ? -9.616 1.866 20.651 1.00 21.72 240 GLU B N 1
ATOM 5303 C CA . GLU B 1 240 ? -9.851 2.128 22.068 1.00 21.99 240 GLU B CA 1
ATOM 5304 C C . GLU B 1 240 ? -11.102 1.452 22.601 1.00 21.36 240 GLU B C 1
ATOM 5305 O O . GLU B 1 240 ? -12.033 1.173 21.855 1.00 20.58 240 GLU B O 1
ATOM 5311 N N . ALA B 1 241 ? -11.059 1.141 23.895 1.00 21.57 241 ALA B N 1
ATOM 5312 C CA . ALA B 1 241 ? -12.193 0.617 24.649 1.00 21.91 241 ALA B CA 1
ATOM 5313 C C . ALA B 1 241 ? -12.337 1.397 25.960 1.00 22.26 241 ALA B C 1
ATOM 5314 O O . ALA B 1 241 ? -11.347 1.679 26.617 1.00 21.63 241 ALA B O 1
ATOM 5316 N N . PRO B 1 242 ? -13.571 1.772 26.339 1.00 23.57 242 PRO B N 1
ATOM 5317 C CA . PRO B 1 242 ? -14.799 1.676 25.552 1.00 24.48 242 PRO B CA 1
ATOM 5318 C C . PRO B 1 242 ? -14.809 2.758 24.474 1.00 24.89 242 PRO B C 1
ATOM 5319 O O . PRO B 1 242 ? -13.910 3.594 24.443 1.00 24.89 242 PRO B O 1
ATOM 5323 N N . SER B 1 243 ? -15.792 2.727 23.577 1.00 25.69 243 SER B N 1
ATOM 5324 C CA . SER B 1 243 ? -15.948 3.790 22.593 1.00 26.01 243 SER B CA 1
ATOM 5325 C C . SER B 1 243 ? -16.288 5.092 23.325 1.00 26.61 243 SER B C 1
ATOM 5326 O O . SER B 1 243 ? -17.227 5.122 24.116 1.00 25.98 243 SER B O 1
ATOM 5329 N N . PRO B 1 244 ? -15.541 6.182 23.047 1.00 27.67 244 PRO B N 1
ATOM 5330 C CA . PRO B 1 244 ? -15.778 7.457 23.744 1.00 28.15 244 PRO B CA 1
ATOM 5331 C C . PRO B 1 244 ? -17.148 8.101 23.527 1.00 28.71 244 PRO B C 1
ATOM 5332 O O . PRO B 1 244 ? -17.534 8.961 24.326 1.00 28.60 244 PRO B O 1
ATOM 5336 N N . ILE B 1 245 ? -17.868 7.689 22.474 1.00 29.53 245 ILE B N 1
ATOM 5337 C CA . ILE B 1 245 ? -19.122 8.344 22.064 1.00 30.27 245 ILE B CA 1
ATOM 5338 C C . ILE B 1 245 ? -20.393 7.523 22.363 1.00 30.70 245 ILE B C 1
ATOM 5339 O O . ILE B 1 245 ? -21.472 7.842 21.861 1.00 30.75 245 ILE B O 1
ATOM 5344 N N . LEU B 1 246 ? -20.265 6.498 23.202 1.00 31.03 246 LEU B N 1
ATOM 5345 C CA . LEU B 1 246 ? -21.304 5.489 23.369 1.00 31.48 246 LEU B CA 1
ATOM 5346 C C . LEU B 1 246 ? -21.752 5.417 24.830 1.00 31.88 246 LEU B C 1
ATOM 5347 O O . LEU B 1 246 ? -20.924 5.283 25.730 1.00 31.39 246 LEU B O 1
ATOM 5352 N N . ASP B 1 247 ? -23.066 5.525 25.041 1.00 32.64 247 ASP B N 1
ATOM 5353 C CA . ASP B 1 247 ? -23.699 5.349 26.360 1.00 33.08 247 ASP B CA 1
ATOM 5354 C C . ASP B 1 247 ? -23.971 3.871 26.642 1.00 33.20 247 ASP B C 1
ATOM 5355 O O . ASP B 1 247 ? -23.953 3.048 25.724 1.00 33.27 247 ASP B O 1
ATOM 5360 N N . ASP B 1 248 ? -24.231 3.527 27.901 1.00 33.40 248 ASP B N 1
ATOM 5361 C CA . ASP B 1 248 ? -24.321 2.102 28.259 1.00 33.57 248 ASP B CA 1
ATOM 5362 C C . ASP B 1 248 ? -25.609 1.398 27.790 1.00 33.32 248 ASP B C 1
ATOM 5363 O O . ASP B 1 248 ? -25.661 0.165 27.768 1.00 33.17 248 ASP B O 1
ATOM 5368 N N . GLU B 1 249 ? -26.617 2.169 27.380 1.00 32.82 249 GLU B N 1
ATOM 5369 C CA . GLU B 1 249 ? -27.838 1.592 26.805 1.00 32.57 249 GLU B CA 1
ATOM 5370 C C . GLU B 1 249 ? -27.583 1.076 25.386 1.00 31.68 249 GLU B C 1
ATOM 5371 O O . GLU B 1 249 ? -28.096 0.027 25.007 1.00 31.67 249 GLU B O 1
ATOM 5377 N N . THR B 1 250 ? -26.819 1.833 24.600 1.00 30.93 250 THR B N 1
ATOM 5378 C CA . THR B 1 250 ? -26.366 1.378 23.279 1.00 30.36 250 THR B CA 1
ATOM 5379 C C . THR B 1 250 ? -25.316 0.276 23.404 1.00 29.45 250 THR B C 1
ATOM 5380 O O . THR B 1 250 ? -25.257 -0.614 22.564 1.00 29.34 250 THR B O 1
ATOM 5384 N N . ARG B 1 251 ? -24.484 0.347 24.443 1.00 28.79 251 ARG B N 1
ATOM 5385 C CA . ARG B 1 251 ? -23.514 -0.713 24.740 1.00 28.44 251 ARG B CA 1
ATOM 5386 C C . ARG B 1 251 ? -24.216 -2.046 24.942 1.00 27.96 251 ARG B C 1
ATOM 5387 O O . ARG B 1 251 ? -23.765 -3.061 24.413 1.00 28.10 251 ARG B O 1
ATOM 5395 N N . ARG B 1 252 ? -25.322 -2.036 25.691 1.00 27.63 252 ARG B N 1
ATOM 5396 C CA A ARG B 1 252 ? -26.132 -3.230 25.952 0.50 27.60 252 ARG B CA 1
ATOM 5397 C CA B ARG B 1 252 ? -26.069 -3.270 25.933 0.50 27.70 252 ARG B CA 1
ATOM 5398 C C . ARG B 1 252 ? -26.829 -3.720 24.678 1.00 27.47 252 ARG B C 1
ATOM 5399 O O . ARG B 1 252 ? -26.859 -4.913 24.375 1.00 27.65 252 ARG B O 1
ATOM 5414 N N . GLU B 1 253 ? -27.405 -2.777 23.940 1.00 27.25 253 GLU B N 1
ATOM 5415 C CA . GLU B 1 253 ? -28.097 -3.068 22.689 1.00 27.32 253 GLU B CA 1
ATOM 5416 C C . GLU B 1 253 ? -27.181 -3.787 21.710 1.00 26.57 253 GLU B C 1
ATOM 5417 O O . GLU B 1 253 ? -27.551 -4.801 21.121 1.00 26.06 253 GLU B O 1
ATOM 5423 N N . MET B 1 254 ? -25.990 -3.233 21.521 1.00 26.22 254 MET B N 1
ATOM 5424 C CA . MET B 1 254 ? -25.036 -3.769 20.554 1.00 26.16 254 MET B CA 1
ATOM 5425 C C . MET B 1 254 ? -24.403 -5.062 21.038 1.00 25.86 254 MET B C 1
ATOM 5426 O O . MET B 1 254 ? -24.121 -5.942 20.230 1.00 25.78 254 MET B O 1
ATOM 5431 N N . GLY B 1 255 ? -24.177 -5.170 22.347 1.00 25.57 255 GLY B N 1
ATOM 5432 C CA . GLY B 1 255 ? -23.715 -6.413 22.961 1.00 25.59 255 GLY B CA 1
ATOM 5433 C C . GLY B 1 255 ? -24.727 -7.540 22.824 1.00 25.59 255 GLY B C 1
ATOM 5434 O O . GLY B 1 255 ? -24.373 -8.673 22.483 1.00 25.76 255 GLY B O 1
ATOM 5435 N N . ASN B 1 256 ? -25.996 -7.230 23.075 1.00 25.56 256 ASN B N 1
ATOM 5436 C CA . ASN B 1 256 ? -27.066 -8.205 22.895 1.00 25.42 256 ASN B CA 1
ATOM 5437 C C . ASN B 1 256 ? -27.259 -8.581 21.441 1.00 25.18 256 ASN B C 1
ATOM 5438 O O . ASN B 1 256 ? -27.557 -9.729 21.137 1.00 24.94 256 ASN B O 1
ATOM 5443 N N . ALA B 1 257 ? -27.087 -7.613 20.545 1.00 25.34 257 ALA B N 1
ATOM 5444 C CA . ALA B 1 257 ? -27.122 -7.877 19.108 1.00 25.41 257 ALA B CA 1
ATOM 5445 C C . ALA B 1 257 ? -25.996 -8.827 18.723 1.00 25.50 257 ALA B C 1
ATOM 5446 O O . ALA B 1 257 ? -26.214 -9.792 17.988 1.00 25.52 257 ALA B O 1
ATOM 5448 N N . ALA B 1 258 ? -24.798 -8.557 19.234 1.00 25.61 258 ALA B N 1
ATOM 5449 C CA . ALA B 1 258 ? -23.636 -9.415 18.994 1.00 25.95 258 ALA B CA 1
ATOM 5450 C C . ALA B 1 258 ? -23.857 -10.837 19.526 1.00 26.15 258 ALA B C 1
ATOM 5451 O O . ALA B 1 258 ? -23.518 -11.816 18.858 1.00 26.06 258 ALA B O 1
ATOM 5453 N N . VAL B 1 259 ? -24.432 -10.948 20.724 1.00 26.63 259 VAL B N 1
ATOM 5454 C CA . VAL B 1 259 ? -24.658 -12.258 21.338 1.00 27.10 259 VAL B CA 1
ATOM 5455 C C . VAL B 1 259 ? -25.693 -13.084 20.554 1.00 27.49 259 VAL B C 1
ATOM 5456 O O . VAL B 1 259 ? -25.466 -14.271 20.326 1.00 27.88 259 VAL B O 1
ATOM 5460 N N . ARG B 1 260 ? -26.803 -12.467 20.138 1.00 28.09 260 ARG B N 1
ATOM 5461 C CA . ARG B 1 260 ? -27.767 -13.122 19.233 1.00 28.42 260 ARG B CA 1
ATOM 5462 C C . ARG B 1 260 ? -27.088 -13.648 17.969 1.00 28.72 260 ARG B C 1
ATOM 5463 O O . ARG B 1 260 ? -27.350 -14.761 17.537 1.00 29.03 260 ARG B O 1
ATOM 5471 N N . ALA B 1 261 ? -26.237 -12.824 17.369 1.00 29.27 261 ALA B N 1
ATOM 5472 C CA . ALA B 1 261 ? -25.515 -13.192 16.150 1.00 29.44 261 ALA B CA 1
ATOM 5473 C C . ALA B 1 261 ? -24.665 -14.431 16.361 1.00 29.79 261 ALA B C 1
ATOM 5474 O O . ALA B 1 261 ? -24.662 -15.343 15.532 1.00 29.98 261 ALA B O 1
ATOM 5476 N N . ALA B 1 262 ? -23.942 -14.444 17.476 1.00 29.93 262 ALA B N 1
ATOM 5477 C CA . ALA B 1 262 ? -23.048 -15.543 17.817 1.00 29.99 262 ALA B CA 1
ATOM 5478 C C . ALA B 1 262 ? -23.798 -16.868 17.932 1.00 30.16 262 ALA B C 1
ATOM 5479 O O . ALA B 1 262 ? -23.462 -17.832 17.253 1.00 29.90 262 ALA B O 1
ATOM 5481 N N . LYS B 1 263 ? -24.818 -16.917 18.782 1.00 30.32 263 LYS B N 1
ATOM 5482 C CA . LYS B 1 263 ? -25.548 -18.178 18.983 1.00 30.55 263 LYS B CA 1
ATOM 5483 C C . LYS B 1 263 ? -26.496 -18.546 17.847 1.00 30.78 263 LYS B C 1
ATOM 5484 O O . LYS B 1 263 ? -26.942 -19.689 17.775 1.00 31.38 263 LYS B O 1
ATOM 5490 N N . ALA B 1 264 ? -26.772 -17.610 16.944 1.00 30.78 264 ALA B N 1
ATOM 5491 C CA . ALA B 1 264 ? -27.523 -17.925 15.725 1.00 30.58 264 ALA B CA 1
ATOM 5492 C C . ALA B 1 264 ? -26.765 -18.947 14.877 1.00 30.70 264 ALA B C 1
ATOM 5493 O O . ALA B 1 264 ? -27.383 -19.763 14.188 1.00 30.99 264 ALA B O 1
ATOM 5495 N N . VAL B 1 265 ? -25.432 -18.895 14.941 1.00 30.50 265 VAL B N 1
ATOM 5496 C CA . VAL B 1 265 ? -24.556 -19.804 14.203 1.00 30.18 265 VAL B CA 1
ATOM 5497 C C . VAL B 1 265 ? -23.839 -20.786 15.136 1.00 29.88 265 VAL B C 1
ATOM 5498 O O . VAL B 1 265 ? -22.797 -21.345 14.774 1.00 29.77 265 VAL B O 1
ATOM 5502 N N . ASN B 1 266 ? -24.413 -21.009 16.322 1.00 29.62 266 ASN B N 1
ATOM 5503 C CA . ASN B 1 266 ? -23.805 -21.844 17.362 1.00 29.19 266 ASN B CA 1
ATOM 5504 C C . ASN B 1 266 ? -22.293 -21.607 17.435 1.00 28.37 266 ASN B C 1
ATOM 5505 O O . ASN B 1 266 ? -21.497 -22.525 17.240 1.00 28.32 266 ASN B O 1
ATOM 5510 N N . TYR B 1 267 ? -21.903 -20.359 17.687 1.00 27.21 267 TYR B N 1
ATOM 5511 C CA . TYR B 1 267 ? -20.495 -19.955 17.588 1.00 26.62 267 TYR B CA 1
ATOM 5512 C C . TYR B 1 267 ? -19.713 -20.352 18.838 1.00 25.95 267 TYR B C 1
ATOM 5513 O O . TYR B 1 267 ? -20.122 -20.050 19.956 1.00 25.94 267 TYR B O 1
ATOM 5522 N N . GLU B 1 268 ? -18.583 -21.016 18.632 1.00 25.49 268 GLU B N 1
ATOM 5523 C CA . GLU B 1 268 ? -17.706 -21.407 19.725 1.00 25.22 268 GLU B CA 1
ATOM 5524 C C . GLU B 1 268 ? -16.348 -20.710 19.639 1.00 24.51 268 GLU B C 1
ATOM 5525 O O . GLU B 1 268 ? -15.809 -20.495 18.550 1.00 24.77 268 GLU B O 1
ATOM 5531 N N . ASN B 1 269 ? -15.796 -20.396 20.808 1.00 23.79 269 ASN B N 1
ATOM 5532 C CA . ASN B 1 269 ? -14.528 -19.690 20.942 1.00 23.36 269 ASN B CA 1
ATOM 5533 C C . ASN B 1 269 ? -14.678 -18.186 20.616 1.00 22.90 269 ASN B C 1
ATOM 5534 O O . ASN B 1 269 ? -15.778 -17.652 20.700 1.00 22.28 269 ASN B O 1
ATOM 5539 N N . ALA B 1 270 ? -13.582 -17.511 20.252 1.00 22.79 270 ALA B N 1
ATOM 5540 C CA . ALA B 1 270 ? -13.565 -16.044 20.151 1.00 22.73 270 ALA B CA 1
ATOM 5541 C C . ALA B 1 270 ? -13.861 -15.549 18.743 1.00 22.55 270 ALA B C 1
ATOM 5542 O O . ALA B 1 270 ? -13.298 -16.033 17.751 1.00 22.64 270 ALA B O 1
ATOM 5544 N N . GLY B 1 271 ? -14.763 -14.579 18.672 1.00 22.47 271 GLY B N 1
ATOM 5545 C CA . GLY B 1 271 ? -15.027 -13.857 17.447 1.00 22.43 271 GLY B CA 1
ATOM 5546 C C . GLY B 1 271 ? -15.346 -12.410 17.737 1.00 22.31 271 GLY B C 1
ATOM 5547 O O . GLY B 1 271 ? -15.545 -12.028 18.890 1.00 22.20 271 GLY B O 1
ATOM 5548 N N . THR B 1 272 ? -15.384 -11.610 16.677 1.00 22.20 272 THR B N 1
ATOM 5549 C CA . THR B 1 272 ? -15.727 -10.195 16.769 1.00 22.33 272 THR B CA 1
ATOM 5550 C C . THR B 1 272 ? -16.797 -9.866 15.721 1.00 22.05 272 THR B C 1
ATOM 5551 O O . THR B 1 272 ? -16.687 -10.233 14.558 1.00 22.08 272 THR B O 1
ATOM 5555 N N . ILE B 1 273 ? -17.838 -9.190 16.167 1.00 22.03 273 ILE B N 1
ATOM 5556 C CA . ILE B 1 273 ? -18.888 -8.721 15.299 1.00 22.25 273 ILE B CA 1
ATOM 5557 C C . ILE B 1 273 ? -18.612 -7.240 15.083 1.00 22.15 273 ILE B C 1
ATOM 5558 O O . ILE B 1 273 ? -18.511 -6.473 16.042 1.00 21.74 273 ILE B O 1
ATOM 5563 N N . GLU B 1 274 ? -18.446 -6.862 13.818 1.00 22.21 274 GLU B N 1
ATOM 5564 C CA . GLU B 1 274 ? -18.178 -5.485 13.437 1.00 22.45 274 GLU B CA 1
ATOM 5565 C C . GLU B 1 274 ? -19.487 -4.823 13.081 1.00 22.55 274 GLU B C 1
ATOM 5566 O O . GLU B 1 274 ? -20.227 -5.335 12.232 1.00 22.35 274 GLU B O 1
ATOM 5572 N N . PHE B 1 275 ? -19.784 -3.704 13.750 1.00 22.87 275 PHE B N 1
ATOM 5573 C CA . PHE B 1 275 ? -20.925 -2.860 13.396 1.00 23.08 275 PHE B CA 1
ATOM 5574 C C . PHE B 1 275 ? -20.498 -1.520 12.780 1.00 23.17 275 PHE B C 1
ATOM 5575 O O . PHE B 1 275 ? -19.458 -0.949 13.134 1.00 22.02 275 PHE B O 1
ATOM 5583 N N . ILE B 1 276 ? -21.322 -1.054 11.843 1.00 23.32 276 ILE B N 1
ATOM 5584 C CA . ILE B 1 276 ? -21.316 0.335 11.402 1.00 23.65 276 ILE B CA 1
ATOM 5585 C C . ILE B 1 276 ? -22.274 1.116 12.294 1.00 24.31 276 ILE B C 1
ATOM 5586 O O . ILE B 1 276 ? -23.477 0.831 12.321 1.00 24.21 276 ILE B O 1
ATOM 5591 N N . TYR B 1 277 ? -21.731 2.082 13.033 1.00 24.77 277 TYR B N 1
ATOM 5592 C CA . TYR B 1 277 ? -22.530 2.987 13.843 1.00 25.00 277 TYR B CA 1
ATOM 5593 C C . TYR B 1 277 ? -22.695 4.316 13.089 1.00 25.40 277 TYR B C 1
ATOM 5594 O O . TYR B 1 277 ? -21.762 5.123 13.012 1.00 24.87 277 TYR B O 1
ATOM 5603 N N . ASP B 1 278 ? -23.886 4.521 12.524 1.00 25.69 278 ASP B N 1
ATOM 5604 C CA . ASP B 1 278 ? -24.159 5.653 11.644 1.00 25.75 278 ASP B CA 1
ATOM 5605 C C . ASP B 1 278 ? -24.470 6.895 12.476 1.00 25.95 278 ASP B C 1
ATOM 5606 O O . ASP B 1 278 ? -25.455 6.929 13.214 1.00 26.07 278 ASP B O 1
ATOM 5611 N N . LEU B 1 279 ? -23.622 7.913 12.354 1.00 26.35 279 LEU B N 1
ATOM 5612 C CA . LEU B 1 279 ? -23.740 9.113 13.178 1.00 26.98 279 LEU B CA 1
ATOM 5613 C C . LEU B 1 279 ? -24.894 10.052 12.730 1.00 27.55 279 LEU B C 1
ATOM 5614 O O . LEU B 1 279 ? -25.242 10.997 13.449 1.00 27.42 279 LEU B O 1
ATOM 5619 N N . ASN B 1 280 ? -25.489 9.795 11.563 1.00 28.03 280 ASN B N 1
ATOM 5620 C CA . ASN B 1 280 ? -26.623 10.604 11.105 1.00 28.55 280 ASN B CA 1
ATOM 5621 C C . ASN B 1 280 ? -27.891 10.318 11.901 1.00 29.03 280 ASN B C 1
ATOM 5622 O O . ASN B 1 280 ? -28.605 11.243 12.275 1.00 29.32 280 ASN B O 1
ATOM 5627 N N . ASP B 1 281 ? -28.159 9.042 12.169 1.00 29.51 281 ASP B N 1
ATOM 5628 C CA . ASP B 1 281 ? -29.333 8.652 12.964 1.00 29.88 281 ASP B CA 1
ATOM 5629 C C . ASP B 1 281 ? -29.020 7.854 14.240 1.00 29.88 281 ASP B C 1
ATOM 5630 O O . ASP B 1 281 ? -29.947 7.454 14.950 1.00 29.64 281 ASP B O 1
ATOM 5635 N N . ASN B 1 282 ? -27.735 7.648 14.538 1.00 29.79 282 ASN B N 1
ATOM 5636 C CA . ASN B 1 282 ? -27.306 6.914 15.735 1.00 29.90 282 ASN B CA 1
ATOM 5637 C C . ASN B 1 282 ? -27.854 5.490 15.723 1.00 29.82 282 ASN B C 1
ATOM 5638 O O . ASN B 1 282 ? -28.400 5.007 16.718 1.00 29.93 282 ASN B O 1
ATOM 5643 N N . LYS B 1 283 ? -27.693 4.839 14.574 1.00 29.65 283 LYS B N 1
ATOM 5644 C CA . LYS B 1 283 ? -28.182 3.491 14.328 1.00 29.32 283 LYS B CA 1
ATOM 5645 C C . LYS B 1 283 ? -26.991 2.582 14.043 1.00 28.82 283 LYS B C 1
ATOM 5646 O O . LYS B 1 283 ? -26.024 3.005 13.409 1.00 28.52 283 LYS B O 1
ATOM 5652 N N . PHE B 1 284 ? -27.066 1.337 14.507 1.00 28.10 284 PHE B N 1
ATOM 5653 C CA . PHE B 1 284 ? -26.016 0.370 14.229 1.00 27.68 284 PHE B CA 1
ATOM 5654 C C . PHE B 1 284 ? -26.474 -0.731 13.277 1.00 27.39 284 PHE B C 1
ATOM 5655 O O . PHE B 1 284 ? -27.628 -1.181 13.303 1.00 27.48 284 PHE B O 1
ATOM 5663 N N . TYR B 1 285 ? -25.535 -1.136 12.430 1.00 26.86 285 TYR B N 1
ATOM 5664 C CA . TYR B 1 285 ? -25.757 -2.111 11.383 1.00 26.49 285 TYR B CA 1
ATOM 5665 C C . TYR B 1 285 ? -24.601 -3.112 11.408 1.00 25.96 285 TYR B C 1
ATOM 5666 O O . TYR B 1 285 ? -23.441 -2.722 11.497 1.00 25.77 285 TYR B O 1
ATOM 5675 N N . PHE B 1 286 ? -24.930 -4.398 11.340 1.00 25.21 286 PHE B N 1
ATOM 5676 C CA . PHE B 1 286 ? -23.936 -5.459 11.203 1.00 24.93 286 PHE B CA 1
ATOM 5677 C C . PHE B 1 286 ? -23.294 -5.336 9.844 1.00 24.62 286 PHE B C 1
ATOM 5678 O O . PHE B 1 286 ? -23.997 -5.257 8.833 1.00 24.12 286 PHE B O 1
ATOM 5686 N N . MET B 1 287 ? -21.961 -5.318 9.840 1.00 24.38 287 MET B N 1
ATOM 5687 C CA . MET B 1 287 ? -21.158 -5.267 8.623 1.00 24.22 287 MET B CA 1
ATOM 5688 C C . MET B 1 287 ? -20.535 -6.629 8.320 1.00 23.95 287 MET B C 1
ATOM 5689 O O . MET B 1 287 ? -20.610 -7.113 7.184 1.00 23.26 287 MET B O 1
ATOM 5694 N N . GLU B 1 288 ? -19.897 -7.222 9.334 1.00 23.51 288 GLU B N 1
ATOM 5695 C CA . GLU B 1 288 ? -19.357 -8.580 9.246 1.00 23.61 288 GLU B CA 1
ATOM 5696 C C . GLU B 1 288 ? -18.940 -9.131 10.607 1.00 23.51 288 GLU B C 1
ATOM 5697 O O . GLU B 1 288 ? -18.887 -8.402 11.609 1.00 23.13 288 GLU B O 1
ATOM 5703 N N . MET B 1 289 ? -18.666 -10.435 10.610 1.00 23.61 289 MET B N 1
ATOM 5704 C CA . MET B 1 289 ? -18.025 -11.129 11.722 1.00 23.68 289 MET B CA 1
ATOM 5705 C C . MET B 1 289 ? -16.594 -11.524 11.347 1.00 23.44 289 MET B C 1
ATOM 5706 O O . MET B 1 289 ? -16.345 -12.013 10.241 1.00 23.56 289 MET B O 1
ATOM 5711 N N . ASN B 1 290 ? -15.658 -11.291 12.262 1.00 23.24 290 ASN B N 1
ATOM 5712 C CA . ASN B 1 290 ? -14.311 -11.866 12.164 1.00 23.15 290 ASN B CA 1
ATOM 5713 C C . ASN B 1 290 ? -14.249 -13.110 13.049 1.00 22.56 290 ASN B C 1
ATOM 5714 O O . ASN B 1 290 ? -14.249 -13.003 14.272 1.00 22.67 290 ASN B O 1
ATOM 5719 N N . THR B 1 291 ? -14.232 -14.287 12.428 1.00 22.02 291 THR B N 1
ATOM 5720 C CA . THR B 1 291 ? -14.311 -15.553 13.157 1.00 21.45 291 THR B CA 1
ATOM 5721 C C . THR B 1 291 ? -12.939 -15.969 13.697 1.00 21.12 291 THR B C 1
ATOM 5722 O O . THR B 1 291 ? -12.423 -17.049 13.392 1.00 20.64 291 THR B O 1
ATOM 5726 N N . ARG B 1 292 ? -12.367 -15.103 14.524 1.00 20.82 292 ARG B N 1
ATOM 5727 C CA . ARG B 1 292 ? -11.007 -15.262 14.990 1.00 20.94 292 ARG B CA 1
ATOM 5728 C C . ARG B 1 292 ? -10.685 -14.203 16.041 1.00 20.62 292 ARG B C 1
ATOM 5729 O O . ARG B 1 292 ? -11.439 -13.245 16.220 1.00 20.58 292 ARG B O 1
ATOM 5737 N N . ILE B 1 293 ? -9.557 -14.372 16.727 1.00 20.47 293 ILE B N 1
ATOM 5738 C CA . ILE B 1 293 ? -8.995 -13.287 17.535 1.00 20.11 293 ILE B CA 1
ATOM 5739 C C . ILE B 1 293 ? -8.574 -12.188 16.551 1.00 20.03 293 ILE B C 1
ATOM 5740 O O . ILE B 1 293 ? -8.390 -12.464 15.361 1.00 19.96 293 ILE B O 1
ATOM 5745 N N . GLN B 1 294 ? -8.459 -10.954 17.036 1.00 19.96 294 GLN B N 1
ATOM 5746 C CA . GLN B 1 294 ? -8.016 -9.814 16.215 1.00 19.66 294 GLN B CA 1
ATOM 5747 C C . GLN B 1 294 ? -6.715 -9.201 16.723 1.00 19.15 294 GLN B C 1
ATOM 5748 O O . GLN B 1 294 ? -6.237 -9.540 17.808 1.00 18.58 294 GLN B O 1
ATOM 5754 N N . VAL B 1 295 ? -6.131 -8.327 15.907 1.00 18.63 295 VAL B N 1
ATOM 5755 C CA . VAL B 1 295 ? -4.922 -7.612 16.279 1.00 18.63 295 VAL B CA 1
ATOM 5756 C C . VAL B 1 295 ? -5.201 -6.826 17.564 1.00 18.59 295 VAL B C 1
ATOM 5757 O O . VAL B 1 295 ? -4.413 -6.862 18.501 1.00 18.27 295 VAL B O 1
ATOM 5761 N N . GLU B 1 296 ? -6.362 -6.177 17.610 1.00 18.40 296 GLU B N 1
ATOM 5762 C CA . GLU B 1 296 ? -6.697 -5.250 18.696 1.00 18.37 296 GLU B CA 1
ATOM 5763 C C . GLU B 1 296 ? -7.253 -5.860 19.981 1.00 17.87 296 GLU B C 1
ATOM 5764 O O . GLU B 1 296 ? -7.645 -5.121 20.875 1.00 18.13 296 GLU B O 1
ATOM 5770 N N . HIS B 1 297 ? -7.220 -7.182 20.135 1.00 17.41 297 HIS B N 1
ATOM 5771 C CA . HIS B 1 297 ? -7.803 -7.797 21.342 1.00 17.21 297 HIS B CA 1
ATOM 5772 C C . HIS B 1 297 ? -7.288 -7.254 22.684 1.00 17.35 297 HIS B C 1
ATOM 5773 O O . HIS B 1 297 ? -8.065 -7.207 23.649 1.00 17.41 297 HIS B O 1
ATOM 5780 N N . PRO B 1 298 ? -5.995 -6.856 22.761 1.00 17.46 298 PRO B N 1
ATOM 5781 C CA . PRO B 1 298 ? -5.457 -6.477 24.071 1.00 17.81 298 PRO B CA 1
ATOM 5782 C C . PRO B 1 298 ? -6.075 -5.273 24.741 1.00 18.07 298 PRO B C 1
ATOM 5783 O O . PRO B 1 298 ? -6.004 -5.206 25.957 1.00 18.74 298 PRO B O 1
ATOM 5787 N N . VAL B 1 299 ? -6.666 -4.339 23.985 1.00 18.53 299 VAL B N 1
ATOM 5788 C CA . VAL B 1 299 ? -7.326 -3.164 24.589 1.00 18.23 299 VAL B CA 1
ATOM 5789 C C . VAL B 1 299 ? -8.578 -3.590 25.376 1.00 18.33 299 VAL B C 1
ATOM 5790 O O . VAL B 1 299 ? -8.951 -2.965 26.368 1.00 17.17 299 VAL B O 1
ATOM 5794 N N . THR B 1 300 ? -9.228 -4.647 24.897 1.00 18.69 300 THR B N 1
ATOM 5795 C CA . THR B 1 300 ? -10.379 -5.246 25.572 1.00 18.84 300 THR B CA 1
ATOM 5796 C C . THR B 1 300 ? -9.928 -5.975 26.836 1.00 19.06 300 THR B C 1
ATOM 5797 O O . THR B 1 300 ? -10.607 -5.926 27.861 1.00 19.07 300 THR B O 1
ATOM 5801 N N . GLU B 1 301 ? -8.785 -6.656 26.740 1.00 18.82 301 GLU B N 1
ATOM 5802 C CA . GLU B 1 301 ? -8.263 -7.448 27.827 1.00 18.84 301 GLU B CA 1
ATOM 5803 C C . GLU B 1 301 ? -7.909 -6.571 29.024 1.00 18.79 301 GLU B C 1
ATOM 5804 O O . GLU B 1 301 ? -8.151 -6.956 30.162 1.00 18.45 301 GLU B O 1
ATOM 5810 N N . MET B 1 302 ? -7.355 -5.390 28.759 1.00 19.13 302 MET B N 1
ATOM 5811 C CA . MET B 1 302 ? -6.982 -4.455 29.827 1.00 19.55 302 MET B CA 1
ATOM 5812 C C . MET B 1 302 ? -8.209 -3.837 30.491 1.00 19.46 302 MET B C 1
ATOM 5813 O O . MET B 1 302 ? -8.278 -3.763 31.717 1.00 19.44 302 MET B O 1
ATOM 5818 N N . VAL B 1 303 ? -9.199 -3.428 29.704 1.00 19.36 303 VAL B N 1
ATOM 5819 C CA . VAL B 1 303 ? -10.412 -2.854 30.295 1.00 19.16 303 VAL B CA 1
ATOM 5820 C C . VAL B 1 303 ? -11.276 -3.882 31.035 1.00 19.10 303 VAL B C 1
ATOM 5821 O O . VAL B 1 303 ? -11.964 -3.529 32.005 1.00 19.43 303 VAL B O 1
ATOM 5825 N N . THR B 1 304 ? -11.222 -5.147 30.609 1.00 19.12 304 THR B N 1
ATOM 5826 C CA . THR B 1 304 ? -12.043 -6.216 31.218 1.00 18.77 304 THR B CA 1
ATOM 5827 C C . THR B 1 304 ? -11.285 -7.124 32.175 1.00 18.55 304 THR B C 1
ATOM 5828 O O . THR B 1 304 ? -11.896 -7.801 33.009 1.00 17.92 304 THR B O 1
ATOM 5832 N N . GLY B 1 305 ? -9.965 -7.160 32.044 1.00 18.41 305 GLY B N 1
ATOM 5833 C CA . GLY B 1 305 ? -9.133 -8.036 32.870 1.00 18.17 305 GLY B CA 1
ATOM 5834 C C . GLY B 1 305 ? -9.153 -9.487 32.434 1.00 17.71 305 GLY B C 1
ATOM 5835 O O . GLY B 1 305 ? -8.701 -10.372 33.166 1.00 17.32 305 GLY B O 1
ATOM 5836 N N . ILE B 1 306 ? -9.655 -9.736 31.231 1.00 17.74 306 ILE B N 1
ATOM 5837 C CA . ILE B 1 306 ? -9.802 -11.095 30.718 1.00 17.69 306 ILE B CA 1
ATOM 5838 C C . ILE B 1 306 ? -8.705 -11.402 29.707 1.00 17.67 306 ILE B C 1
ATOM 5839 O O . ILE B 1 306 ? -8.496 -10.631 28.772 1.00 18.39 306 ILE B O 1
ATOM 5844 N N . ASP B 1 307 ? -8.006 -12.521 29.915 1.00 17.22 307 ASP B N 1
ATOM 5845 C CA . ASP B 1 307 ? -7.025 -13.024 28.959 1.00 17.45 307 ASP B CA 1
ATOM 5846 C C . ASP B 1 307 ? -7.770 -13.802 27.872 1.00 17.23 307 ASP B C 1
ATOM 5847 O O . ASP B 1 307 ? -8.125 -14.958 28.070 1.00 16.92 307 ASP B O 1
ATOM 5852 N N . LEU B 1 308 ? -7.993 -13.146 26.734 1.00 16.87 308 LEU B N 1
ATOM 5853 C CA . LEU B 1 308 ? -8.796 -13.686 25.634 1.00 17.01 308 LEU B CA 1
ATOM 5854 C C . LEU B 1 308 ? -8.160 -14.862 24.906 1.00 17.15 308 LEU B C 1
ATOM 5855 O O . LEU B 1 308 ? -8.880 -15.766 24.489 1.00 17.64 308 LEU B O 1
ATOM 5860 N N . VAL B 1 309 ? -6.839 -14.826 24.711 1.00 17.12 309 VAL B N 1
ATOM 5861 C CA . VAL B 1 309 ? -6.115 -15.883 23.986 1.00 17.05 309 VAL B CA 1
ATOM 5862 C C . VAL B 1 309 ? -5.962 -17.137 24.859 1.00 17.28 309 VAL B C 1
ATOM 5863 O O . VAL B 1 309 ? -6.067 -18.260 24.368 1.00 17.11 309 VAL B O 1
ATOM 5867 N N . LYS B 1 310 ? -5.778 -16.947 26.156 1.00 17.65 310 LYS B N 1
ATOM 5868 C CA . LYS B 1 310 ? -5.834 -18.060 27.103 1.00 17.80 310 LYS B CA 1
ATOM 5869 C C . LYS B 1 310 ? -7.251 -18.642 27.137 1.00 17.77 310 LYS B C 1
ATOM 5870 O O . LYS B 1 310 ? -7.431 -19.849 27.254 1.00 17.62 310 LYS B O 1
ATOM 5876 N N . LEU B 1 311 ? -8.246 -17.775 27.017 1.00 18.00 311 LEU B N 1
ATOM 5877 C CA . LEU B 1 311 ? -9.636 -18.196 27.010 1.00 18.54 311 LEU B CA 1
ATOM 5878 C C . LEU B 1 311 ? -9.965 -18.987 25.742 1.00 18.62 311 LEU B C 1
ATOM 5879 O O . LEU B 1 311 ? -10.794 -19.890 25.779 1.00 18.83 311 LEU B O 1
ATOM 5884 N N . GLN B 1 312 ? -9.321 -18.656 24.628 1.00 19.10 312 GLN B N 1
ATOM 5885 C CA . GLN B 1 312 ? -9.492 -19.452 23.401 1.00 18.99 312 GLN B CA 1
ATOM 5886 C C . GLN B 1 312 ? -9.030 -20.899 23.627 1.00 18.87 312 GLN B C 1
ATOM 5887 O O . GLN B 1 312 ? -9.688 -21.856 23.216 1.00 18.68 312 GLN B O 1
ATOM 5893 N N . LEU B 1 313 ? -7.881 -21.035 24.267 1.00 19.08 313 LEU B N 1
ATOM 5894 C CA . LEU B 1 313 ? -7.306 -22.338 24.578 1.00 19.39 313 LEU B CA 1
ATOM 5895 C C . LEU B 1 313 ? -8.149 -23.067 25.604 1.00 19.62 313 LEU B C 1
ATOM 5896 O O . LEU B 1 313 ? -8.452 -24.248 25.442 1.00 20.00 313 LEU B O 1
ATOM 5901 N N . GLN B 1 314 ? -8.529 -22.360 26.658 1.00 20.02 314 GLN B N 1
ATOM 5902 C CA . GLN B 1 314 ? -9.455 -22.893 27.654 1.00 20.53 314 GLN B CA 1
ATOM 5903 C C . GLN B 1 314 ? -10.749 -23.412 27.005 1.00 20.67 314 GLN B C 1
ATOM 5904 O O . GLN B 1 314 ? -11.122 -24.549 27.219 1.00 20.61 314 GLN B O 1
ATOM 5910 N N . VAL B 1 315 ? -11.411 -22.597 26.195 1.00 21.01 315 VAL B N 1
ATOM 5911 C CA . VAL B 1 315 ? -12.596 -23.048 25.437 1.00 21.17 315 VAL B CA 1
ATOM 5912 C C . VAL B 1 315 ? -12.336 -24.296 24.566 1.00 21.58 315 VAL B C 1
ATOM 5913 O O . VAL B 1 315 ? -13.173 -25.199 24.509 1.00 21.69 315 VAL B O 1
ATOM 5917 N N . ALA B 1 316 ? -11.187 -24.321 23.889 1.00 22.31 316 ALA B N 1
ATOM 5918 C CA . ALA B 1 316 ? -10.783 -25.419 22.999 1.00 23.12 316 ALA B CA 1
ATOM 5919 C C . ALA B 1 316 ? -10.447 -26.741 23.736 1.00 23.87 316 ALA B C 1
ATOM 5920 O O . ALA B 1 316 ? -10.537 -27.824 23.144 1.00 23.88 316 ALA B O 1
ATOM 5922 N N . MET B 1 317 ? -10.060 -26.654 25.009 1.00 24.96 317 MET B N 1
ATOM 5923 C CA . MET B 1 317 ? -9.891 -27.836 25.876 1.00 25.92 317 MET B CA 1
ATOM 5924 C C . MET B 1 317 ? -11.190 -28.274 26.574 1.00 26.09 317 MET B C 1
ATOM 5925 O O . MET B 1 317 ? -11.165 -29.165 27.427 1.00 26.28 317 MET B O 1
ATOM 5930 N N . GLY B 1 318 ? -12.314 -27.643 26.247 1.00 26.18 318 GLY B N 1
ATOM 5931 C CA . GLY B 1 318 ? -13.604 -28.046 26.787 1.00 26.17 318 GLY B CA 1
ATOM 5932 C C . GLY B 1 318 ? -13.957 -27.398 28.108 1.00 26.56 318 GLY B C 1
ATOM 5933 O O . GLY B 1 318 ? -14.780 -27.924 28.857 1.00 26.62 318 GLY B O 1
ATOM 5934 N N . ASP B 1 319 ? -13.344 -26.254 28.412 1.00 27.00 319 ASP B N 1
ATOM 5935 C CA . ASP B 1 319 ? -13.727 -25.488 29.601 1.00 26.86 319 ASP B CA 1
ATOM 5936 C C . ASP B 1 319 ? -15.073 -24.777 29.404 1.00 26.82 319 ASP B C 1
ATOM 5937 O O . ASP B 1 319 ? -15.390 -24.302 28.319 1.00 25.93 319 ASP B O 1
ATOM 5942 N N . VAL B 1 320 ? -15.861 -24.732 30.476 1.00 27.05 320 VAL B N 1
ATOM 5943 C CA . VAL B 1 320 ? -17.053 -23.900 30.535 1.00 27.44 320 VAL B CA 1
ATOM 5944 C C . VAL B 1 320 ? -16.551 -22.466 30.695 1.00 27.90 320 VAL B C 1
ATOM 5945 O O . VAL B 1 320 ? -15.568 -22.252 31.400 1.00 28.14 320 VAL B O 1
ATOM 5949 N N . LEU B 1 321 ? -17.196 -21.495 30.037 1.00 28.11 321 LEU B N 1
ATOM 5950 C CA . LEU B 1 321 ? -16.812 -20.084 30.182 1.00 28.23 321 LEU B CA 1
ATOM 5951 C C . LEU B 1 321 ? -16.703 -19.715 31.665 1.00 28.73 321 LEU B C 1
ATOM 5952 O O . LEU B 1 321 ? -17.702 -19.777 32.392 1.00 29.16 321 LEU B O 1
ATOM 5957 N N . PRO B 1 322 ? -15.494 -19.328 32.121 1.00 29.18 322 PRO B N 1
ATOM 5958 C CA . PRO B 1 322 ? -15.329 -19.021 33.541 1.00 29.36 322 PRO B CA 1
ATOM 5959 C C . PRO B 1 322 ? -15.844 -17.642 33.927 1.00 29.74 322 PRO B C 1
ATOM 5960 O O . PRO B 1 322 ? -15.744 -17.261 35.093 1.00 29.31 322 PRO B O 1
ATOM 5964 N N . TYR B 1 323 ? -16.396 -16.913 32.953 1.00 30.26 323 TYR B N 1
ATOM 5965 C CA . TYR B 1 323 ? -17.084 -15.648 33.200 1.00 30.44 323 TYR B CA 1
ATOM 5966 C C . TYR B 1 323 ? -18.550 -15.663 32.753 1.00 30.76 323 TYR B C 1
ATOM 5967 O O . TYR B 1 323 ? -18.893 -16.223 31.697 1.00 30.53 323 TYR B O 1
ATOM 5976 N N . LYS B 1 324 ? -19.396 -15.048 33.580 1.00 31.12 324 LYS B N 1
ATOM 5977 C CA . LYS B 1 324 ? -20.794 -14.752 33.255 1.00 31.54 324 LYS B CA 1
ATOM 5978 C C . LYS B 1 324 ? -20.911 -13.294 32.799 1.00 31.50 324 LYS B C 1
ATOM 5979 O O . LYS B 1 324 ? -20.033 -12.474 33.082 1.00 31.48 324 LYS B O 1
ATOM 5985 N N . GLN B 1 325 ? -21.996 -12.975 32.103 1.00 31.37 325 GLN B N 1
ATOM 5986 C CA . GLN B 1 325 ? -22.171 -11.635 31.540 1.00 31.67 325 GLN B CA 1
ATOM 5987 C C . GLN B 1 325 ? -22.299 -10.564 32.617 1.00 31.89 325 GLN B C 1
ATOM 5988 O O . GLN B 1 325 ? -21.789 -9.455 32.463 1.00 31.87 325 GLN B O 1
ATOM 5994 N N . GLU B 1 326 ? -22.983 -10.914 33.703 1.00 32.02 326 GLU B N 1
ATOM 5995 C CA . GLU B 1 326 ? -23.194 -9.999 34.830 1.00 32.24 326 GLU B CA 1
ATOM 5996 C C . GLU B 1 326 ? -21.871 -9.601 35.471 1.00 31.83 326 GLU B C 1
ATOM 5997 O O . GLU B 1 326 ? -21.755 -8.517 36.018 1.00 32.07 326 GLU B O 1
ATOM 6003 N N . ASP B 1 327 ? -20.887 -10.495 35.397 1.00 31.60 327 ASP B N 1
ATOM 6004 C CA . ASP B 1 327 ? -19.582 -10.296 36.023 1.00 31.30 327 ASP B CA 1
ATOM 6005 C C . ASP B 1 327 ? -18.546 -9.589 35.137 1.00 30.73 327 ASP B C 1
ATOM 6006 O O . ASP B 1 327 ? -17.438 -9.326 35.584 1.00 30.78 327 ASP B O 1
ATOM 6011 N N . ILE B 1 328 ? -18.905 -9.269 33.898 1.00 30.11 328 ILE B N 1
ATOM 6012 C CA . ILE B 1 328 ? -17.994 -8.565 32.990 1.00 29.76 328 ILE B CA 1
ATOM 6013 C C . ILE B 1 328 ? -18.217 -7.048 33.064 1.00 29.52 328 ILE B C 1
ATOM 6014 O O . ILE B 1 328 ? -19.303 -6.556 32.748 1.00 29.63 328 ILE B O 1
ATOM 6019 N N . LYS B 1 329 ? -17.186 -6.325 33.506 1.00 29.29 329 LYS B N 1
ATOM 6020 C CA . LYS B 1 329 ? -17.184 -4.866 33.528 1.00 29.07 329 LYS B CA 1
ATOM 6021 C C . LYS B 1 329 ? -15.980 -4.338 32.754 1.00 28.41 329 LYS B C 1
ATOM 6022 O O . LYS B 1 329 ? -14.875 -4.827 32.958 1.00 28.33 329 LYS B O 1
ATOM 6028 N N . LEU B 1 330 ? -16.202 -3.353 31.873 1.00 27.56 330 LEU B N 1
ATOM 6029 C CA . LEU B 1 330 ? -15.111 -2.552 31.306 1.00 26.91 330 LEU B CA 1
ATOM 6030 C C . LEU B 1 330 ? -14.724 -1.462 32.312 1.00 26.38 330 LEU B C 1
ATOM 6031 O O . LEU B 1 330 ? -15.559 -0.643 32.686 1.00 26.38 330 LEU B O 1
ATOM 6036 N N . THR B 1 331 ? -13.465 -1.457 32.748 1.00 25.59 331 THR B N 1
ATOM 6037 C CA . THR B 1 331 ? -12.982 -0.496 33.752 1.00 24.72 331 THR B CA 1
ATOM 6038 C C . THR B 1 331 ? -11.886 0.408 33.177 1.00 23.85 331 THR B C 1
ATOM 6039 O O . THR B 1 331 ? -10.870 -0.064 32.647 1.00 23.14 331 THR B O 1
ATOM 6043 N N . GLY B 1 332 ? -12.125 1.714 33.266 1.00 22.95 332 GLY B N 1
ATOM 6044 C CA . GLY B 1 332 ? -11.212 2.705 32.748 1.00 22.53 332 GLY B CA 1
ATOM 6045 C C . GLY B 1 332 ? -11.264 2.793 31.236 1.00 21.65 332 GLY B C 1
ATOM 6046 O O . GLY B 1 332 ? -12.296 2.524 30.631 1.00 20.99 332 GLY B O 1
ATOM 6047 N N . HIS B 1 333 ? -10.133 3.168 30.641 1.00 21.06 333 HIS B N 1
ATOM 6048 C CA . HIS B 1 333 ? -10.051 3.425 29.210 1.00 20.78 333 HIS B CA 1
ATOM 6049 C C . HIS B 1 333 ? -8.697 2.989 28.675 1.00 20.38 333 HIS B C 1
ATOM 6050 O O . HIS B 1 333 ? -7.680 3.288 29.286 1.00 20.01 333 HIS B O 1
ATOM 6057 N N . ALA B 1 334 ? -8.707 2.278 27.541 1.00 19.97 334 ALA B N 1
ATOM 6058 C CA . ALA B 1 334 ? -7.496 1.796 26.883 1.00 19.85 334 ALA B CA 1
ATOM 6059 C C . ALA B 1 334 ? -7.408 2.287 25.447 1.00 19.74 334 ALA B C 1
ATOM 6060 O O . ALA B 1 334 ? -8.418 2.380 24.755 1.00 19.41 334 ALA B O 1
ATOM 6062 N N . ILE B 1 335 ? -6.191 2.582 25.004 1.00 19.52 335 ILE B N 1
ATOM 6063 C CA . ILE B 1 335 ? -5.920 2.959 23.615 1.00 19.49 335 ILE B CA 1
ATOM 6064 C C . ILE B 1 335 ? -4.739 2.137 23.115 1.00 19.42 335 ILE B C 1
ATOM 6065 O O . ILE B 1 335 ? -3.682 2.119 23.746 1.00 19.48 335 ILE B O 1
ATOM 6070 N N . GLU B 1 336 ? -4.917 1.439 21.999 1.00 19.56 336 GLU B N 1
ATOM 6071 C CA . GLU B 1 336 ? -3.829 0.714 21.368 1.00 19.61 336 GLU B CA 1
ATOM 6072 C C . GLU B 1 336 ? -3.352 1.470 20.153 1.00 19.38 336 GLU B C 1
ATOM 6073 O O . GLU B 1 336 ? -4.156 1.951 19.372 1.00 19.81 336 GLU B O 1
ATOM 6079 N N . PHE B 1 337 ? -2.037 1.539 19.992 1.00 19.17 337 PHE B N 1
ATOM 6080 C CA . PHE B 1 337 ? -1.414 2.187 18.857 1.00 19.03 337 PHE B CA 1
ATOM 6081 C C . PHE B 1 337 ? -0.620 1.152 18.082 1.00 19.10 337 PHE B C 1
ATOM 6082 O O . PHE B 1 337 ? 0.288 0.546 18.631 1.00 20.08 337 PHE B O 1
ATOM 6090 N N . ARG B 1 338 ? -0.969 0.943 16.814 1.00 18.53 338 ARG B N 1
ATOM 6091 C CA A ARG B 1 338 ? -0.205 0.038 15.951 0.50 18.29 338 ARG B CA 1
ATOM 6092 C CA B ARG B 1 338 ? -0.226 0.035 15.949 0.50 18.67 338 ARG B CA 1
ATOM 6093 C C . ARG B 1 338 ? 1.007 0.756 15.386 1.00 18.34 338 ARG B C 1
ATOM 6094 O O . ARG B 1 338 ? 0.887 1.639 14.526 1.00 18.60 338 ARG B O 1
ATOM 6109 N N . ILE B 1 339 ? 2.183 0.377 15.863 1.00 18.34 339 ILE B N 1
ATOM 6110 C CA . ILE B 1 339 ? 3.419 1.034 15.454 1.00 18.40 339 ILE B CA 1
ATOM 6111 C C . ILE B 1 339 ? 4.047 0.249 14.324 1.00 18.73 339 ILE B C 1
ATOM 6112 O O . ILE B 1 339 ? 4.514 -0.855 14.554 1.00 18.99 339 ILE B O 1
ATOM 6117 N N . ASN B 1 340 ? 4.067 0.819 13.117 1.00 18.83 340 ASN B N 1
ATOM 6118 C CA . ASN B 1 340 ? 4.609 0.129 11.930 1.00 18.85 340 ASN B CA 1
ATOM 6119 C C . ASN B 1 340 ? 5.928 0.702 11.445 1.00 18.89 340 ASN B C 1
ATOM 6120 O O . ASN B 1 340 ? 6.284 1.820 11.793 1.00 18.68 340 ASN B O 1
ATOM 6125 N N . ALA B 1 341 ? 6.621 -0.073 10.612 1.00 19.11 341 ALA B N 1
ATOM 6126 C CA . ALA B 1 341 ? 7.888 0.316 9.987 1.00 19.42 341 ALA B CA 1
ATOM 6127 C C . ALA B 1 341 ? 7.599 1.124 8.742 1.00 19.86 341 ALA B C 1
ATOM 6128 O O . ALA B 1 341 ? 7.856 0.685 7.628 1.00 19.44 341 ALA B O 1
ATOM 6130 N N . GLU B 1 342 ? 7.057 2.319 8.948 1.00 20.70 342 GLU B N 1
ATOM 6131 C CA . GLU B 1 342 ? 6.735 3.227 7.867 1.00 21.03 342 GLU B CA 1
ATOM 6132 C C . GLU B 1 342 ? 7.125 4.642 8.287 1.00 21.38 342 GLU B C 1
ATOM 6133 O O . GLU B 1 342 ? 7.091 4.969 9.474 1.00 21.15 342 GLU B O 1
ATOM 6139 N N . ASN B 1 343 ? 7.506 5.474 7.317 1.00 22.06 343 ASN B N 1
ATOM 6140 C CA . ASN B 1 343 ? 7.837 6.871 7.600 1.00 22.31 343 ASN B CA 1
ATOM 6141 C C . ASN B 1 343 ? 6.629 7.796 7.397 1.00 22.24 343 ASN B C 1
ATOM 6142 O O . ASN B 1 343 ? 6.271 8.090 6.264 1.00 21.68 343 ASN B O 1
ATOM 6147 N N . PRO B 1 344 ? 6.014 8.275 8.501 1.00 22.50 344 PRO B N 1
ATOM 6148 C CA . PRO B 1 344 ? 4.832 9.137 8.423 1.00 22.97 344 PRO B CA 1
ATOM 6149 C C . PRO B 1 344 ? 5.107 10.528 7.820 1.00 23.22 344 PRO B C 1
ATOM 6150 O O . PRO B 1 344 ? 4.176 11.198 7.385 1.00 23.30 344 PRO B O 1
ATOM 6154 N N . TYR B 1 345 ? 6.374 10.949 7.832 1.00 23.80 345 TYR B N 1
ATOM 6155 C CA . TYR B 1 345 ? 6.804 12.194 7.201 1.00 24.00 345 TYR B CA 1
ATOM 6156 C C . TYR B 1 345 ? 7.042 12.018 5.701 1.00 24.10 345 TYR B C 1
ATOM 6157 O O . TYR B 1 345 ? 7.326 13.004 5.005 1.00 23.93 345 TYR B O 1
ATOM 6166 N N . LYS B 1 346 ? 6.939 10.775 5.213 1.00 23.77 346 LYS B N 1
ATOM 6167 C CA . LYS B 1 346 ? 6.990 10.479 3.780 1.00 24.02 346 LYS B CA 1
ATOM 6168 C C . LYS B 1 346 ? 5.732 9.724 3.316 1.00 24.16 346 LYS B C 1
ATOM 6169 O O . LYS B 1 346 ? 5.829 8.745 2.557 1.00 23.81 346 LYS B O 1
ATOM 6175 N N . ASN B 1 347 ? 4.563 10.197 3.769 1.00 23.78 347 ASN B N 1
ATOM 6176 C CA . ASN B 1 347 ? 3.267 9.598 3.439 1.00 23.86 347 ASN B CA 1
ATOM 6177 C C . ASN B 1 347 ? 3.256 8.082 3.716 1.00 23.86 347 ASN B C 1
ATOM 6178 O O . ASN B 1 347 ? 2.706 7.297 2.951 1.00 23.90 347 ASN B O 1
ATOM 6183 N N . PHE B 1 348 ? 3.883 7.693 4.829 1.00 24.12 348 PHE B N 1
ATOM 6184 C CA . PHE B 1 348 ? 3.936 6.305 5.299 1.00 24.18 348 PHE B CA 1
ATOM 6185 C C . PHE B 1 348 ? 4.706 5.340 4.382 1.00 24.43 348 PHE B C 1
ATOM 6186 O O . PHE B 1 348 ? 4.452 4.131 4.376 1.00 24.36 348 PHE B O 1
ATOM 6194 N N . MET B 1 349 ? 5.685 5.869 3.659 1.00 24.62 349 MET B N 1
ATOM 6195 C CA . MET B 1 349 ? 6.620 5.042 2.900 1.00 25.07 349 MET B CA 1
ATOM 6196 C C . MET B 1 349 ? 7.164 3.922 3.820 1.00 25.33 349 MET B C 1
ATOM 6197 O O . MET B 1 349 ? 7.516 4.203 4.984 1.00 25.21 349 MET B O 1
ATOM 6202 N N . PRO B 1 350 ? 7.210 2.656 3.324 1.00 25.13 350 PRO B N 1
ATOM 6203 C CA . PRO B 1 350 ? 7.801 1.575 4.131 1.00 25.29 350 PRO B CA 1
ATOM 6204 C C . PRO B 1 350 ? 9.287 1.789 4.412 1.00 25.08 350 PRO B C 1
ATOM 6205 O O . PRO B 1 350 ? 10.021 2.269 3.542 1.00 24.96 350 PRO B O 1
ATOM 6209 N N . SER B 1 351 ? 9.722 1.409 5.610 1.00 25.44 351 SER B N 1
ATOM 6210 C CA . SER B 1 351 ? 11.098 1.621 6.039 1.00 25.59 351 SER B CA 1
ATOM 6211 C C . SER B 1 351 ? 11.787 0.304 6.411 1.00 26.12 351 SER B C 1
ATOM 6212 O O . SER B 1 351 ? 11.849 -0.072 7.595 1.00 25.16 351 SER B O 1
ATOM 6215 N N . PRO B 1 352 ? 12.306 -0.408 5.389 1.00 26.59 352 PRO B N 1
ATOM 6216 C CA . PRO B 1 352 ? 13.062 -1.634 5.608 1.00 26.51 352 PRO B CA 1
ATOM 6217 C C . PRO B 1 352 ? 14.411 -1.375 6.255 1.00 26.58 352 PRO B C 1
ATOM 6218 O O . PRO B 1 352 ? 14.991 -0.305 6.060 1.00 26.69 352 PRO B O 1
ATOM 6222 N N . GLY B 1 353 ? 14.904 -2.348 7.019 1.00 26.48 353 GLY B N 1
ATOM 6223 C CA . GLY B 1 353 ? 16.221 -2.241 7.631 1.00 26.15 353 GLY B CA 1
ATOM 6224 C C . GLY B 1 353 ? 16.399 -3.013 8.923 1.00 26.00 353 GLY B C 1
ATOM 6225 O O . GLY B 1 353 ? 15.454 -3.617 9.448 1.00 25.60 353 GLY B O 1
ATOM 6226 N N . LYS B 1 354 ? 17.634 -2.972 9.423 1.00 25.91 354 LYS B N 1
ATOM 6227 C CA . LYS B 1 354 ? 17.993 -3.524 10.713 1.00 25.97 354 LYS B CA 1
ATOM 6228 C C . LYS B 1 354 ? 17.655 -2.507 11.795 1.00 25.94 354 LYS B C 1
ATOM 6229 O O . LYS B 1 354 ? 18.033 -1.343 11.702 1.00 26.11 354 LYS B O 1
ATOM 6235 N N . ILE B 1 355 ? 16.934 -2.961 12.814 1.00 25.64 355 ILE B N 1
ATOM 6236 C CA . ILE B 1 355 ? 16.699 -2.182 14.016 1.00 25.52 355 ILE B CA 1
ATOM 6237 C C . ILE B 1 355 ? 17.980 -2.207 14.851 1.00 25.13 355 ILE B C 1
ATOM 6238 O O . ILE B 1 355 ? 18.413 -3.266 15.280 1.00 24.19 355 ILE B O 1
ATOM 6243 N N . GLU B 1 356 ? 18.553 -1.035 15.109 1.00 25.30 356 GLU B N 1
ATOM 6244 C CA . GLU B 1 356 ? 19.863 -0.929 15.765 1.00 25.70 356 GLU B CA 1
ATOM 6245 C C . GLU B 1 356 ? 19.747 -0.682 17.268 1.00 25.37 356 GLU B C 1
ATOM 6246 O O . GLU B 1 356 ? 20.658 -1.010 18.041 1.00 24.66 356 GLU B O 1
ATOM 6252 N N . GLN B 1 357 ? 18.618 -0.109 17.670 1.00 25.08 357 GLN B N 1
ATOM 6253 C CA . GLN B 1 357 ? 18.307 0.101 19.071 1.00 25.21 357 GLN B CA 1
ATOM 6254 C C . GLN B 1 357 ? 16.795 -0.040 19.227 1.00 24.66 357 GLN B C 1
ATOM 6255 O O . GLN B 1 357 ? 16.029 0.529 18.447 1.00 24.39 357 GLN B O 1
ATOM 6261 N N . TYR B 1 358 ? 16.377 -0.816 20.222 1.00 24.30 358 TYR B N 1
ATOM 6262 C CA . TYR B 1 358 ? 14.968 -1.029 20.518 1.00 23.98 358 TYR B CA 1
ATOM 6263 C C . TYR B 1 358 ? 14.785 -0.933 22.026 1.00 23.74 358 TYR B C 1
ATOM 6264 O O . TYR B 1 358 ? 15.309 -1.760 22.775 1.00 24.41 358 TYR B O 1
ATOM 6273 N N . LEU B 1 359 ? 14.052 0.072 22.479 1.00 23.25 359 LEU B N 1
ATOM 6274 C CA . LEU B 1 359 ? 13.818 0.245 23.906 1.00 22.87 359 LEU B CA 1
ATOM 6275 C C . LEU B 1 359 ? 12.338 0.463 24.175 1.00 22.17 359 LEU B C 1
ATOM 6276 O O . LEU B 1 359 ? 11.773 1.520 23.884 1.00 22.11 359 LEU B O 1
ATOM 6281 N N . ALA B 1 360 ? 11.737 -0.584 24.723 1.00 21.22 360 ALA B N 1
ATOM 6282 C CA . ALA B 1 360 ? 10.327 -0.640 25.026 1.00 21.04 360 ALA B CA 1
ATOM 6283 C C . ALA B 1 360 ? 10.064 0.136 26.316 1.00 20.23 360 ALA B C 1
ATOM 6284 O O . ALA B 1 360 ? 10.719 -0.101 27.328 1.00 20.02 360 ALA B O 1
ATOM 6286 N N . PRO B 1 361 ? 9.123 1.085 26.281 1.00 19.67 361 PRO B N 1
ATOM 6287 C CA . PRO B 1 361 ? 8.784 1.726 27.543 1.00 19.52 361 PRO B CA 1
ATOM 6288 C C . PRO B 1 361 ? 8.029 0.789 28.482 1.00 19.14 361 PRO B C 1
ATOM 6289 O O . PRO B 1 361 ? 7.452 -0.215 28.044 1.00 19.33 361 PRO B O 1
ATOM 6293 N N . GLY B 1 362 ? 8.014 1.147 29.757 1.00 18.48 362 GLY B N 1
ATOM 6294 C CA . GLY B 1 362 ? 7.264 0.420 30.758 1.00 18.16 362 GLY B CA 1
ATOM 6295 C C . GLY B 1 362 ? 6.506 1.391 31.623 1.00 17.71 362 GLY B C 1
ATOM 6296 O O . GLY B 1 362 ? 6.102 2.459 31.164 1.00 17.44 362 GLY B O 1
ATOM 6297 N N . GLY B 1 363 ? 6.318 1.028 32.883 1.00 17.36 363 GLY B N 1
ATOM 6298 C CA . GLY B 1 363 ? 5.644 1.906 33.839 1.00 17.26 363 GLY B CA 1
ATOM 6299 C C . GLY B 1 363 ? 4.172 1.597 33.955 1.00 17.02 363 GLY B C 1
ATOM 6300 O O . GLY B 1 363 ? 3.680 0.636 33.375 1.00 17.58 363 GLY B O 1
ATOM 6301 N N . TYR B 1 364 ? 3.469 2.434 34.707 1.00 17.12 364 TYR B N 1
ATOM 6302 C CA . TYR B 1 364 ? 2.052 2.267 34.981 1.00 16.70 364 TYR B CA 1
ATOM 6303 C C . TYR B 1 364 ? 1.170 2.305 33.722 1.00 17.11 364 TYR B C 1
ATOM 6304 O O . TYR B 1 364 ? 1.285 3.217 32.896 1.00 17.43 364 TYR B O 1
ATOM 6313 N N . GLY B 1 365 ? 0.286 1.313 33.595 1.00 16.69 365 GLY B N 1
ATOM 6314 C CA . GLY B 1 365 ? -0.711 1.271 32.527 1.00 16.32 365 GLY B CA 1
ATOM 6315 C C . GLY B 1 365 ? -0.235 0.839 31.151 1.00 15.89 365 GLY B C 1
ATOM 6316 O O . GLY B 1 365 ? -1.046 0.703 30.244 1.00 16.06 365 GLY B O 1
ATOM 6317 N N . VAL B 1 366 ? 1.065 0.599 31.003 1.00 15.75 366 VAL B N 1
ATOM 6318 C CA . VAL B 1 366 ? 1.675 0.297 29.722 1.00 15.28 366 VAL B CA 1
ATOM 6319 C C . VAL B 1 366 ? 1.808 -1.226 29.496 1.00 15.89 366 VAL B C 1
ATOM 6320 O O . VAL B 1 366 ? 2.124 -1.994 30.419 1.00 15.57 366 VAL B O 1
ATOM 6324 N N . ARG B 1 367 ? 1.559 -1.633 28.254 1.00 15.82 367 ARG B N 1
ATOM 6325 C CA . ARG B 1 367 ? 1.689 -3.011 27.815 1.00 16.10 367 ARG B CA 1
ATOM 6326 C C . ARG B 1 367 ? 2.200 -2.976 26.394 1.00 16.01 367 ARG B C 1
ATOM 6327 O O . ARG B 1 367 ? 1.575 -2.361 25.526 1.00 16.29 367 ARG B O 1
ATOM 6335 N N . ILE B 1 368 ? 3.341 -3.618 26.164 1.00 16.43 368 ILE B N 1
ATOM 6336 C CA . ILE B 1 368 ? 3.968 -3.681 24.823 1.00 16.38 368 ILE B CA 1
ATOM 6337 C C . ILE B 1 368 ? 3.750 -5.064 24.223 1.00 16.60 368 ILE B C 1
ATOM 6338 O O . ILE B 1 368 ? 3.977 -6.079 24.892 1.00 16.66 368 ILE B O 1
ATOM 6343 N N . GLU B 1 369 ? 3.308 -5.095 22.968 1.00 16.82 369 GLU B N 1
ATOM 6344 C CA . GLU B 1 369 ? 3.177 -6.330 22.210 1.00 17.12 369 GLU B CA 1
ATOM 6345 C C . GLU B 1 369 ? 4.086 -6.252 20.990 1.00 17.22 369 GLU B C 1
ATOM 6346 O O . GLU B 1 369 ? 3.807 -5.507 20.055 1.00 16.53 369 GLU B O 1
ATOM 6352 N N . SER B 1 370 ? 5.153 -7.045 20.997 1.00 18.07 370 SER B N 1
ATOM 6353 C CA . SER B 1 370 ? 6.161 -7.014 19.941 1.00 18.88 370 SER B CA 1
ATOM 6354 C C . SER B 1 370 ? 6.928 -8.326 19.802 1.00 19.72 370 SER B C 1
ATOM 6355 O O . SER B 1 370 ? 7.071 -9.079 20.766 1.00 20.49 370 SER B O 1
ATOM 6358 N N . ALA B 1 371 ? 7.414 -8.593 18.589 1.00 20.30 371 ALA B N 1
ATOM 6359 C CA . ALA B 1 371 ? 8.389 -9.656 18.352 1.00 20.46 371 ALA B CA 1
ATOM 6360 C C . ALA B 1 371 ? 9.723 -9.056 17.903 1.00 21.02 371 ALA B C 1
ATOM 6361 O O . ALA B 1 371 ? 10.594 -9.775 17.446 1.00 20.93 371 ALA B O 1
ATOM 6363 N N . CYS B 1 372 ? 9.877 -7.736 18.027 1.00 21.31 372 CYS B N 1
ATOM 6364 C CA . CYS B 1 372 ? 11.071 -7.055 17.541 1.00 21.30 372 CYS B CA 1
ATOM 6365 C C . CYS B 1 372 ? 12.089 -6.951 18.661 1.00 21.41 372 CYS B C 1
ATOM 6366 O O . CYS B 1 372 ? 11.738 -7.008 19.834 1.00 21.32 372 CYS B O 1
ATOM 6369 N N . TYR B 1 373 ? 13.353 -6.816 18.281 1.00 21.25 373 TYR B N 1
ATOM 6370 C CA . TYR B 1 373 ? 14.436 -6.710 19.235 1.00 21.47 373 TYR B CA 1
ATOM 6371 C C . TYR B 1 373 ? 15.641 -6.092 18.535 1.00 21.52 373 TYR B C 1
ATOM 6372 O O . TYR B 1 373 ? 15.675 -5.985 17.315 1.00 21.21 373 TYR B O 1
ATOM 6381 N N . THR B 1 374 ? 16.621 -5.687 19.329 1.00 21.99 374 THR B N 1
ATOM 6382 C CA . THR B 1 374 ? 17.847 -5.077 18.836 1.00 22.23 374 THR B CA 1
ATOM 6383 C C . THR B 1 374 ? 18.602 -6.007 17.884 1.00 22.15 374 THR B C 1
ATOM 6384 O O . THR B 1 374 ? 18.922 -7.144 18.233 1.00 21.90 374 THR B O 1
ATOM 6388 N N . ASN B 1 375 ? 18.844 -5.495 16.678 1.00 22.50 375 ASN B N 1
ATOM 6389 C CA . ASN B 1 375 ? 19.523 -6.187 15.559 1.00 22.95 375 ASN B CA 1
ATOM 6390 C C . ASN B 1 375 ? 18.595 -7.059 14.735 1.00 23.07 375 ASN B C 1
ATOM 6391 O O . ASN B 1 375 ? 19.030 -7.718 13.775 1.00 22.93 375 ASN B O 1
ATOM 6396 N N . TYR B 1 376 ? 17.315 -7.055 15.096 1.00 23.14 376 TYR B N 1
ATOM 6397 C CA . TYR B 1 376 ? 16.301 -7.730 14.310 1.00 23.12 376 TYR B CA 1
ATOM 6398 C C . TYR B 1 376 ? 16.025 -6.930 13.037 1.00 23.28 376 TYR B C 1
ATOM 6399 O O . TYR B 1 376 ? 16.069 -5.699 13.046 1.00 22.73 376 TYR B O 1
ATOM 6408 N N . THR B 1 377 ? 15.770 -7.646 11.949 1.00 23.58 377 THR B N 1
ATOM 6409 C CA . THR B 1 377 ? 15.351 -7.053 10.688 1.00 24.30 377 THR B CA 1
ATOM 6410 C C . THR B 1 377 ? 13.990 -7.618 10.317 1.00 24.73 377 THR B C 1
ATOM 6411 O O . THR B 1 377 ? 13.863 -8.827 10.095 1.00 24.62 377 THR B O 1
ATOM 6415 N N . ILE B 1 378 ? 12.987 -6.740 10.251 1.00 25.30 378 ILE B N 1
ATOM 6416 C CA . ILE B 1 378 ? 11.636 -7.116 9.857 1.00 26.02 378 ILE B CA 1
ATOM 6417 C C . ILE B 1 378 ? 11.612 -7.430 8.355 1.00 26.66 378 ILE B C 1
ATOM 6418 O O . ILE B 1 378 ? 11.867 -6.548 7.526 1.00 26.57 378 ILE B O 1
ATOM 6423 N N . PRO B 1 379 ? 11.313 -8.691 7.993 1.00 27.65 379 PRO B N 1
ATOM 6424 C CA . PRO B 1 379 ? 11.292 -9.020 6.565 1.00 28.38 379 PRO B CA 1
ATOM 6425 C C . PRO B 1 379 ? 10.198 -8.277 5.811 1.00 29.27 379 PRO B C 1
ATOM 6426 O O . PRO B 1 379 ? 9.066 -8.209 6.283 1.00 29.56 379 PRO B O 1
ATOM 6430 N N . PRO B 1 380 ? 10.510 -7.759 4.618 1.00 30.45 380 PRO B N 1
ATOM 6431 C CA . PRO B 1 380 ? 9.520 -6.981 3.904 1.00 31.25 380 PRO B CA 1
ATOM 6432 C C . PRO B 1 380 ? 8.506 -7.842 3.134 1.00 32.16 380 PRO B C 1
ATOM 6433 O O . PRO B 1 380 ? 8.051 -7.432 2.074 1.00 32.95 380 PRO B O 1
ATOM 6437 N N . TYR B 1 381 ? 8.147 -9.016 3.651 1.00 33.14 381 TYR B N 1
ATOM 6438 C CA . TYR B 1 381 ? 7.274 -9.940 2.911 1.00 33.65 381 TYR B CA 1
ATOM 6439 C C . TYR B 1 381 ? 5.892 -10.142 3.538 1.00 34.03 381 TYR B C 1
ATOM 6440 O O . TYR B 1 381 ? 5.025 -10.785 2.920 1.00 34.36 381 TYR B O 1
ATOM 6449 N N . TYR B 1 382 ? 5.701 -9.616 4.752 1.00 33.65 382 TYR B N 1
ATOM 6450 C CA . TYR B 1 382 ? 4.516 -9.887 5.564 1.00 33.52 382 TYR B CA 1
ATOM 6451 C C . TYR B 1 382 ? 4.017 -8.580 6.214 1.00 34.03 382 TYR B C 1
ATOM 6452 O O . TYR B 1 382 ? 4.568 -7.514 5.945 1.00 34.71 382 TYR B O 1
ATOM 6461 N N . ASP B 1 383 ? 2.997 -8.678 7.075 1.00 34.44 383 ASP B N 1
ATOM 6462 C CA . ASP B 1 383 ? 2.383 -7.523 7.788 1.00 34.21 383 ASP B CA 1
ATOM 6463 C C . ASP B 1 383 ? 3.373 -6.794 8.712 1.00 34.15 383 ASP B C 1
ATOM 6464 O O . ASP B 1 383 ? 3.840 -7.357 9.717 1.00 34.37 383 ASP B O 1
ATOM 6469 N N . SER B 1 384 ? 3.620 -5.512 8.406 1.00 33.48 384 SER B N 1
ATOM 6470 C CA . SER B 1 384 ? 4.838 -4.796 8.830 1.00 32.24 384 SER B CA 1
ATOM 6471 C C . SER B 1 384 ? 4.815 -4.126 10.215 1.00 31.19 384 SER B C 1
ATOM 6472 O O . SER B 1 384 ? 5.167 -2.942 10.339 1.00 30.66 384 SER B O 1
ATOM 6475 N N . MET B 1 385 ? 4.471 -4.889 11.252 1.00 29.68 385 MET B N 1
ATOM 6476 C CA . MET B 1 385 ? 4.365 -4.334 12.598 1.00 28.55 385 MET B CA 1
ATOM 6477 C C . MET B 1 385 ? 5.695 -4.305 13.349 1.00 26.77 385 MET B C 1
ATOM 6478 O O . MET B 1 385 ? 6.512 -5.204 13.218 1.00 26.42 385 MET B O 1
ATOM 6483 N N . VAL B 1 386 ? 5.904 -3.260 14.143 1.00 24.65 386 VAL B N 1
ATOM 6484 C CA . VAL B 1 386 ? 7.042 -3.203 15.049 1.00 23.20 386 VAL B CA 1
ATOM 6485 C C . VAL B 1 386 ? 6.546 -3.634 16.428 1.00 22.24 386 VAL B C 1
ATOM 6486 O O . VAL B 1 386 ? 7.071 -4.574 17.032 1.00 22.19 386 VAL B O 1
ATOM 6490 N N . ALA B 1 387 ? 5.512 -2.947 16.900 1.00 20.73 387 ALA B N 1
ATOM 6491 C CA . ALA B 1 387 ? 4.926 -3.196 18.201 1.00 20.14 387 ALA B CA 1
ATOM 6492 C C . ALA B 1 387 ? 3.511 -2.659 18.228 1.00 18.84 387 ALA B C 1
ATOM 6493 O O . ALA B 1 387 ? 3.157 -1.737 17.475 1.00 18.65 387 ALA B O 1
ATOM 6495 N N . LYS B 1 388 ? 2.691 -3.258 19.075 1.00 17.69 388 LYS B N 1
ATOM 6496 C CA . LYS B 1 388 ? 1.484 -2.609 19.551 1.00 17.06 388 LYS B CA 1
ATOM 6497 C C . LYS B 1 388 ? 1.790 -2.070 20.938 1.00 16.84 388 LYS B C 1
ATOM 6498 O O . LYS B 1 388 ? 2.383 -2.765 21.761 1.00 15.55 388 LYS B O 1
ATOM 6504 N N . LEU B 1 389 ? 1.404 -0.816 21.170 1.00 17.06 389 LEU B N 1
ATOM 6505 C CA . LEU B 1 389 ? 1.515 -0.194 22.474 1.00 16.58 389 LEU B CA 1
ATOM 6506 C C . LEU B 1 389 ? 0.115 0.042 22.981 1.00 16.37 389 LEU B C 1
ATOM 6507 O O . LEU B 1 389 ? -0.695 0.684 22.319 1.00 16.12 389 LEU B O 1
ATOM 6512 N N . ILE B 1 390 ? -0.176 -0.496 24.157 1.00 16.47 390 ILE B N 1
ATOM 6513 C CA . ILE B 1 390 ? -1.462 -0.269 24.787 1.00 16.55 390 ILE B CA 1
ATOM 6514 C C . ILE B 1 390 ? -1.257 0.516 26.088 1.00 16.30 390 ILE B C 1
ATOM 6515 O O . ILE B 1 390 ? -0.412 0.169 26.910 1.00 15.20 390 ILE B O 1
ATOM 6520 N N . ILE B 1 391 ? -2.044 1.585 26.243 1.00 17.04 391 ILE B N 1
ATOM 6521 C CA . ILE B 1 391 ? -2.096 2.363 27.466 1.00 17.13 391 ILE B CA 1
ATOM 6522 C C . ILE B 1 391 ? -3.485 2.211 28.101 1.00 17.29 391 ILE B C 1
ATOM 6523 O O . ILE B 1 391 ? -4.492 2.404 27.449 1.00 17.35 391 ILE B O 1
ATOM 6528 N N . HIS B 1 392 ? -3.520 1.833 29.376 1.00 17.17 392 HIS B N 1
ATOM 6529 C CA . HIS B 1 392 ? -4.766 1.711 30.128 1.00 17.13 392 HIS B CA 1
ATOM 6530 C C . HIS B 1 392 ? -4.745 2.654 31.345 1.00 16.91 392 HIS B C 1
ATOM 6531 O O . HIS B 1 392 ? -3.935 2.483 32.256 1.00 16.36 392 HIS B O 1
ATOM 6538 N N . GLU B 1 393 ? -5.649 3.634 31.344 1.00 17.12 393 GLU B N 1
ATOM 6539 C CA . GLU B 1 393 ? -5.776 4.606 32.440 1.00 17.47 393 GLU B CA 1
ATOM 6540 C C . GLU B 1 393 ? -7.234 4.635 32.941 1.00 17.61 393 GLU B C 1
ATOM 6541 O O . GLU B 1 393 ? -8.114 3.985 32.336 1.00 17.75 393 GLU B O 1
ATOM 6547 N N . PRO B 1 394 ? -7.489 5.315 34.074 1.00 17.47 394 PRO B N 1
ATOM 6548 C CA . PRO B 1 394 ? -8.864 5.447 34.585 1.00 17.83 394 PRO B CA 1
ATOM 6549 C C . PRO B 1 394 ? -9.829 6.242 33.703 1.00 18.31 394 PRO B C 1
ATOM 6550 O O . PRO B 1 394 ? -11.040 6.063 33.814 1.00 18.84 394 PRO B O 1
ATOM 6554 N N . THR B 1 395 ? -9.302 7.123 32.859 1.00 18.68 395 THR B N 1
ATOM 6555 C CA . THR B 1 395 ? -10.122 7.998 32.020 1.00 18.43 395 THR B CA 1
ATOM 6556 C C . THR B 1 395 ? -9.446 8.151 30.681 1.00 18.47 395 THR B C 1
ATOM 6557 O O . THR B 1 395 ? -8.266 7.827 30.532 1.00 17.94 395 THR B O 1
ATOM 6561 N N . ARG B 1 396 ? -10.187 8.646 29.700 1.00 18.86 396 ARG B N 1
ATOM 6562 C CA . ARG B 1 396 ? -9.627 8.819 28.362 1.00 19.10 396 ARG B CA 1
ATOM 6563 C C . ARG B 1 396 ? -8.539 9.890 28.323 1.00 19.06 396 ARG B C 1
ATOM 6564 O O . ARG B 1 396 ? -7.459 9.663 27.764 1.00 19.37 396 ARG B O 1
ATOM 6572 N N . ASP B 1 397 ? -8.823 11.054 28.912 1.00 19.36 397 ASP B N 1
ATOM 6573 C CA . ASP B 1 397 ? -7.839 12.144 28.996 1.00 19.31 397 ASP B CA 1
ATOM 6574 C C . ASP B 1 397 ? -6.545 11.646 29.638 1.00 18.96 397 ASP B C 1
ATOM 6575 O O . ASP B 1 397 ? -5.457 11.951 29.165 1.00 18.85 397 ASP B O 1
ATOM 6580 N N . GLU B 1 398 ? -6.666 10.852 30.698 1.00 19.07 398 GLU B N 1
ATOM 6581 C CA . GLU B 1 398 ? -5.489 10.255 31.340 1.00 19.08 398 GLU B CA 1
ATOM 6582 C C . GLU B 1 398 ? -4.722 9.313 30.416 1.00 18.72 398 GLU B C 1
ATOM 6583 O O . GLU B 1 398 ? -3.484 9.334 30.404 1.00 18.62 398 GLU B O 1
ATOM 6589 N N . ALA B 1 399 ? -5.462 8.513 29.639 1.00 18.05 399 ALA B N 1
ATOM 6590 C CA . ALA B 1 399 ? -4.888 7.571 28.694 1.00 17.99 399 ALA B CA 1
ATOM 6591 C C . ALA B 1 399 ? -4.104 8.294 27.613 1.00 17.84 399 ALA B C 1
ATOM 6592 O O . ALA B 1 399 ? -3.005 7.874 27.245 1.00 18.15 399 ALA B O 1
ATOM 6594 N N . ILE B 1 400 ? -4.679 9.384 27.110 1.00 17.93 400 ILE B N 1
ATOM 6595 C CA . ILE B 1 400 ? -4.036 10.226 26.116 1.00 17.93 400 ILE B CA 1
ATOM 6596 C C . ILE B 1 400 ? -2.705 10.788 26.628 1.00 18.02 400 ILE B C 1
ATOM 6597 O O . ILE B 1 400 ? -1.674 10.692 25.960 1.00 17.76 400 ILE B O 1
ATOM 6602 N N . MET B 1 401 ? -2.727 11.346 27.830 1.00 18.42 401 MET B N 1
ATOM 6603 C CA . MET B 1 401 ? -1.520 11.897 28.434 1.00 18.47 401 MET B CA 1
ATOM 6604 C C . MET B 1 401 ? -0.462 10.809 28.645 1.00 18.35 401 MET B C 1
ATOM 6605 O O . MET B 1 401 ? 0.713 11.007 28.320 1.00 18.23 401 MET B O 1
ATOM 6610 N N . ALA B 1 402 ? -0.896 9.665 29.167 1.00 17.69 402 ALA B N 1
ATOM 6611 C CA . ALA B 1 402 ? -0.001 8.553 29.477 1.00 17.65 402 ALA B CA 1
ATOM 6612 C C . ALA B 1 402 ? 0.598 7.900 28.236 1.00 17.55 402 ALA B C 1
ATOM 6613 O O . ALA B 1 402 ? 1.738 7.426 28.282 1.00 17.32 402 ALA B O 1
ATOM 6615 N N . GLY B 1 403 ? -0.171 7.887 27.138 1.00 17.43 403 GLY B N 1
ATOM 6616 C CA . GLY B 1 403 ? 0.307 7.428 25.840 1.00 17.14 403 GLY B CA 1
ATOM 6617 C C . GLY B 1 403 ? 1.335 8.312 25.167 1.00 17.30 403 GLY B C 1
ATOM 6618 O O . GLY B 1 403 ? 2.247 7.815 24.496 1.00 16.67 403 GLY B O 1
ATOM 6619 N N . ILE B 1 404 ? 1.194 9.635 25.303 1.00 17.99 404 ILE B N 1
ATOM 6620 C CA . ILE B 1 404 ? 2.251 10.544 24.865 1.00 17.75 404 ILE B CA 1
ATOM 6621 C C . ILE B 1 404 ? 3.520 10.242 25.665 1.00 17.99 404 ILE B C 1
ATOM 6622 O O . ILE B 1 404 ? 4.608 10.124 25.108 1.00 18.67 404 ILE B O 1
ATOM 6627 N N . ARG B 1 405 ? 3.375 10.115 26.973 1.00 17.87 405 ARG B N 1
ATOM 6628 C CA . ARG B 1 405 ? 4.495 9.760 27.836 1.00 18.05 405 ARG B CA 1
ATOM 6629 C C . ARG B 1 405 ? 5.206 8.477 27.349 1.00 18.08 405 ARG B C 1
ATOM 6630 O O . ARG B 1 405 ? 6.426 8.470 27.124 1.00 18.06 405 ARG B O 1
ATOM 6638 N N . ALA B 1 406 ? 4.427 7.416 27.152 1.00 18.22 406 ALA B N 1
ATOM 6639 C CA . ALA B 1 406 ? 4.950 6.109 26.736 1.00 18.44 406 ALA B CA 1
ATOM 6640 C C . ALA B 1 406 ? 5.550 6.121 25.333 1.00 18.66 406 ALA B C 1
ATOM 6641 O O . ALA B 1 406 ? 6.674 5.643 25.125 1.00 18.72 406 ALA B O 1
ATOM 6643 N N . LEU B 1 407 ? 4.814 6.683 24.374 1.00 19.10 407 LEU B N 1
ATOM 6644 C CA . LEU B 1 407 ? 5.309 6.804 22.999 1.00 19.01 407 LEU B CA 1
ATOM 6645 C C . LEU B 1 407 ? 6.560 7.668 22.871 1.00 19.08 407 LEU B C 1
ATOM 6646 O O . LEU B 1 407 ? 7.417 7.400 22.020 1.00 19.09 407 LEU B O 1
ATOM 6651 N N . SER B 1 408 ? 6.670 8.689 23.725 1.00 19.52 408 SER B N 1
ATOM 6652 C CA . SER B 1 408 ? 7.753 9.664 23.654 1.00 19.41 408 SER B CA 1
ATOM 6653 C C . SER B 1 408 ? 9.096 9.126 24.079 1.00 19.32 408 SER B C 1
ATOM 6654 O O . SER B 1 408 ? 10.119 9.711 23.730 1.00 19.25 408 SER B O 1
ATOM 6657 N N . GLU B 1 409 ? 9.095 8.031 24.845 1.00 19.43 409 GLU B N 1
ATOM 6658 C CA . GLU B 1 409 ? 10.331 7.341 25.238 1.00 19.36 409 GLU B CA 1
ATOM 6659 C C . GLU B 1 409 ? 10.523 5.982 24.551 1.00 19.36 409 GLU B C 1
ATOM 6660 O O . GLU B 1 409 ? 11.508 5.306 24.819 1.00 19.07 409 GLU B O 1
ATOM 6666 N N . PHE B 1 410 ? 9.592 5.580 23.686 1.00 18.92 410 PHE B N 1
ATOM 6667 C CA . PHE B 1 410 ? 9.761 4.362 22.899 1.00 18.99 410 PHE B CA 1
ATOM 6668 C C . PHE B 1 410 ? 10.830 4.579 21.809 1.00 19.24 410 PHE B C 1
ATOM 6669 O O . PHE B 1 410 ? 10.591 5.272 20.826 1.00 20.22 410 PHE B O 1
ATOM 6677 N N . VAL B 1 411 ? 12.017 4.005 22.004 1.00 19.62 411 VAL B N 1
ATOM 6678 C CA . VAL B 1 411 ? 13.136 4.154 21.062 1.00 19.45 411 VAL B CA 1
ATOM 6679 C C . VAL B 1 411 ? 13.224 2.972 20.092 1.00 19.67 411 VAL B C 1
ATOM 6680 O O . VAL B 1 411 ? 13.283 1.806 20.496 1.00 19.08 411 VAL B O 1
ATOM 6684 N N . VAL B 1 412 ? 13.190 3.298 18.806 1.00 20.01 412 VAL B N 1
ATOM 6685 C CA . VAL B 1 412 ? 13.370 2.334 17.736 1.00 20.48 412 VAL B CA 1
ATOM 6686 C C . VAL B 1 412 ? 14.243 3.028 16.694 1.00 21.20 412 VAL B C 1
ATOM 6687 O O . VAL B 1 412 ? 13.748 3.857 15.913 1.00 21.97 412 VAL B O 1
ATOM 6691 N N . LEU B 1 413 ? 15.539 2.722 16.698 1.00 21.49 413 LEU B N 1
ATOM 6692 C CA . LEU B 1 413 ? 16.487 3.354 15.763 1.00 21.74 413 LEU B CA 1
ATOM 6693 C C . LEU B 1 413 ? 16.889 2.405 14.639 1.00 21.86 413 LEU B C 1
ATOM 6694 O O . LEU B 1 413 ? 16.914 1.195 14.827 1.00 21.68 413 LEU B O 1
ATOM 6699 N N . GLY B 1 414 ? 17.176 2.957 13.462 1.00 22.13 414 GLY B N 1
ATOM 6700 C CA . GLY B 1 414 ? 17.620 2.150 12.329 1.00 22.30 414 GLY B CA 1
ATOM 6701 C C . GLY B 1 414 ? 16.591 1.999 11.241 1.00 22.55 414 GLY B C 1
ATOM 6702 O O . GLY B 1 414 ? 16.941 1.795 10.079 1.00 23.16 414 GLY B O 1
ATOM 6703 N N . ILE B 1 415 ? 15.323 2.036 11.631 1.00 22.74 415 ILE B N 1
ATOM 6704 C CA . ILE B 1 415 ? 14.210 2.161 10.699 1.00 22.74 415 ILE B CA 1
ATOM 6705 C C . ILE B 1 415 ? 13.360 3.331 11.185 1.00 22.84 415 ILE B C 1
ATOM 6706 O O . ILE B 1 415 ? 13.373 3.649 12.372 1.00 22.88 415 ILE B O 1
ATOM 6711 N N . ASP B 1 416 ? 12.646 3.983 10.266 1.00 22.73 416 ASP B N 1
ATOM 6712 C CA . ASP B 1 416 ? 11.602 4.935 10.642 1.00 22.38 416 ASP B CA 1
ATOM 6713 C C . ASP B 1 416 ? 10.378 4.147 11.077 1.00 21.88 416 ASP B C 1
ATOM 6714 O O . ASP B 1 416 ? 10.115 3.072 10.542 1.00 21.78 416 ASP B O 1
ATOM 6719 N N . THR B 1 417 ? 9.641 4.673 12.058 1.00 21.52 417 THR B N 1
ATOM 6720 C CA . THR B 1 417 ? 8.388 4.061 12.529 1.00 21.19 417 THR B CA 1
ATOM 6721 C C . THR B 1 417 ? 7.275 5.107 12.549 1.00 21.08 417 THR B C 1
ATOM 6722 O O . THR B 1 417 ? 7.519 6.281 12.310 1.00 20.65 417 THR B O 1
ATOM 6726 N N . THR B 1 418 ? 6.057 4.677 12.865 1.00 21.18 418 THR B N 1
ATOM 6727 C CA . THR B 1 418 ? 4.905 5.582 12.907 1.00 20.93 418 THR B CA 1
ATOM 6728 C C . THR B 1 418 ? 4.653 6.190 14.305 1.00 20.70 418 THR B C 1
ATOM 6729 O O . THR B 1 418 ? 3.667 6.895 14.503 1.00 20.58 418 THR B O 1
ATOM 6733 N N . ILE B 1 419 ? 5.549 5.939 15.262 1.00 20.43 419 ILE B N 1
ATOM 6734 C CA . ILE B 1 419 ? 5.483 6.596 16.582 1.00 20.32 419 ILE B CA 1
ATOM 6735 C C . ILE B 1 419 ? 5.179 8.114 16.495 1.00 20.07 419 ILE B C 1
ATOM 6736 O O . ILE B 1 419 ? 4.274 8.603 17.171 1.00 20.30 419 ILE B O 1
ATOM 6741 N N . PRO B 1 420 ? 5.938 8.864 15.677 1.00 19.98 420 PRO B N 1
ATOM 6742 C CA . PRO B 1 420 ? 5.646 10.304 15.561 1.00 19.82 420 PRO B CA 1
ATOM 6743 C C . PRO B 1 420 ? 4.219 10.665 15.113 1.00 19.60 420 PRO B C 1
ATOM 6744 O O . PRO B 1 420 ? 3.748 11.735 15.467 1.00 19.80 420 PRO B O 1
ATOM 6748 N N . PHE B 1 421 ? 3.565 9.803 14.328 1.00 19.66 421 PHE B N 1
ATOM 6749 C CA . PHE B 1 421 ? 2.173 10.003 13.924 1.00 19.52 421 PHE B CA 1
ATOM 6750 C C . PHE B 1 421 ? 1.202 9.872 15.102 1.00 19.41 421 PHE B C 1
ATOM 6751 O O . PHE B 1 421 ? 0.264 10.652 15.213 1.00 19.29 421 PHE B O 1
ATOM 6759 N N . HIS B 1 422 ? 1.430 8.882 15.966 1.00 19.06 422 HIS B N 1
ATOM 6760 C CA . HIS B 1 422 ? 0.587 8.660 17.135 1.00 19.40 422 HIS B CA 1
ATOM 6761 C C . HIS B 1 422 ? 0.746 9.742 18.195 1.00 19.88 422 HIS B C 1
ATOM 6762 O O . HIS B 1 422 ? -0.214 10.091 18.863 1.00 20.20 422 HIS B O 1
ATOM 6769 N N . ILE B 1 423 ? 1.960 10.257 18.352 1.00 20.41 423 ILE B N 1
ATOM 6770 C CA . ILE B 1 423 ? 2.181 11.432 19.203 1.00 20.50 423 ILE B CA 1
ATOM 6771 C C . ILE B 1 423 ? 1.447 12.657 18.625 1.00 20.68 423 ILE B C 1
ATOM 6772 O O . ILE B 1 423 ? 0.760 13.358 19.359 1.00 21.07 423 ILE B O 1
ATOM 6777 N N . LYS B 1 424 ? 1.525 12.888 17.318 1.00 20.97 424 LYS B N 1
ATOM 6778 C CA . LYS B 1 424 ? 0.741 14.001 16.719 1.00 21.03 424 LYS B CA 1
ATOM 6779 C C . LYS B 1 424 ? -0.789 13.796 16.831 1.00 20.78 424 LYS B C 1
ATOM 6780 O O . LYS B 1 424 ? -1.536 14.747 17.076 1.00 20.01 424 LYS B O 1
ATOM 6786 N N . LEU B 1 425 ? -1.240 12.552 16.702 1.00 20.78 425 LEU B N 1
ATOM 6787 C CA . LEU B 1 425 ? -2.658 12.209 16.905 1.00 20.78 425 LEU B CA 1
ATOM 6788 C C . LEU B 1 425 ? -3.134 12.559 18.305 1.00 20.53 425 LEU B C 1
ATOM 6789 O O . LEU B 1 425 ? -4.219 13.119 18.473 1.00 20.26 425 LEU B O 1
ATOM 6794 N N . LEU B 1 426 ? -2.331 12.199 19.307 1.00 20.69 426 LEU B N 1
ATOM 6795 C CA . LEU B 1 426 ? -2.703 12.397 20.711 1.00 20.86 426 LEU B CA 1
ATOM 6796 C C . LEU B 1 426 ? -2.700 13.866 21.117 1.00 21.03 426 LEU B C 1
ATOM 6797 O O . LEU B 1 426 ? -3.342 14.222 22.097 1.00 20.85 426 LEU B O 1
ATOM 6802 N N . ASN B 1 427 ? -1.979 14.707 20.373 1.00 21.37 427 ASN B N 1
ATOM 6803 C CA . ASN B 1 427 ? -2.000 16.169 20.589 1.00 21.51 427 ASN B CA 1
ATOM 6804 C C . ASN B 1 427 ? -3.021 16.914 19.712 1.00 21.70 427 ASN B C 1
ATOM 6805 O O . ASN B 1 427 ? -3.053 18.139 19.710 1.00 22.08 427 ASN B O 1
ATOM 6810 N N . ASN B 1 428 ? -3.856 16.178 18.984 1.00 21.91 428 ASN B N 1
ATOM 6811 C CA . ASN B 1 428 ? -4.853 16.772 18.099 1.00 22.22 428 ASN B CA 1
ATOM 6812 C C . ASN B 1 428 ? -6.146 17.060 18.856 1.00 22.33 428 ASN B C 1
ATOM 6813 O O . ASN B 1 428 ? -6.658 16.202 19.560 1.00 22.09 428 ASN B O 1
ATOM 6818 N N . ASP B 1 429 ? -6.680 18.264 18.683 1.00 22.50 429 ASP B N 1
ATOM 6819 C CA . ASP B 1 429 ? -7.837 18.711 19.460 1.00 22.75 429 ASP B CA 1
ATOM 6820 C C . ASP B 1 429 ? -9.117 17.971 19.090 1.00 22.20 429 ASP B C 1
ATOM 6821 O O . ASP B 1 429 ? -9.927 17.674 19.967 1.00 21.91 429 ASP B O 1
ATOM 6826 N N . ILE B 1 430 ? -9.289 17.671 17.804 1.00 22.06 430 ILE B N 1
ATOM 6827 C CA . ILE B 1 430 ? -10.447 16.898 17.333 1.00 21.97 430 ILE B CA 1
ATOM 6828 C C . ILE B 1 430 ? -10.421 15.481 17.928 1.00 21.55 430 ILE B C 1
ATOM 6829 O O . ILE B 1 430 ? -11.407 15.034 18.508 1.00 21.64 430 ILE B O 1
ATOM 6834 N N . PHE B 1 431 ? -9.293 14.789 17.785 1.00 21.25 431 PHE B N 1
ATOM 6835 C CA . PHE B 1 431 ? -9.133 13.452 18.363 1.00 21.26 431 PHE B CA 1
ATOM 6836 C C . PHE B 1 431 ? -9.433 13.462 19.851 1.00 21.04 431 PHE B C 1
ATOM 6837 O O . PHE B 1 431 ? -10.119 12.585 20.348 1.00 20.90 431 PHE B O 1
ATOM 6845 N N . ARG B 1 432 ? -8.905 14.467 20.538 1.00 21.23 432 ARG B N 1
ATOM 6846 C CA . ARG B 1 432 ? -9.130 14.675 21.969 1.00 21.68 432 ARG B CA 1
ATOM 6847 C C . ARG B 1 432 ? -10.588 14.944 22.328 1.00 22.05 432 ARG B C 1
ATOM 6848 O O . ARG B 1 432 ? -11.066 14.487 23.371 1.00 22.32 432 ARG B O 1
ATOM 6856 N N . SER B 1 433 ? -11.291 15.692 21.479 1.00 22.21 433 SER B N 1
ATOM 6857 C CA . SER B 1 433 ? -12.733 15.900 21.659 1.00 22.55 433 SER B CA 1
ATOM 6858 C C . SER B 1 433 ? -13.470 14.564 21.660 1.00 22.94 433 SER B C 1
ATOM 6859 O O . SER B 1 433 ? -14.549 14.437 22.231 1.00 23.05 433 SER B O 1
ATOM 6862 N N . GLY B 1 434 ? -12.885 13.575 20.985 1.00 23.47 434 GLY B N 1
ATOM 6863 C CA . GLY B 1 434 ? -13.500 12.266 20.837 1.00 23.55 434 GLY B CA 1
ATOM 6864 C C . GLY B 1 434 ? -14.557 12.220 19.745 1.00 23.69 434 GLY B C 1
ATOM 6865 O O . GLY B 1 434 ? -15.136 11.167 19.508 1.00 23.74 434 GLY B O 1
ATOM 6866 N N . LYS B 1 435 ? -14.789 13.346 19.071 1.00 24.04 435 LYS B N 1
ATOM 6867 C CA . LYS B 1 435 ? -15.831 13.448 18.039 1.00 24.08 435 LYS B CA 1
ATOM 6868 C C . LYS B 1 435 ? -15.237 13.498 16.643 1.00 23.90 435 LYS B C 1
ATOM 6869 O O . LYS B 1 435 ? -14.665 14.507 16.241 1.00 24.35 435 LYS B O 1
ATOM 6875 N N . PHE B 1 436 ? -15.400 12.399 15.913 1.00 23.52 436 PHE B N 1
ATOM 6876 C CA . PHE B 1 436 ? -14.945 12.273 14.533 1.00 22.99 436 PHE B CA 1
ATOM 6877 C C . PHE B 1 436 ? -15.539 10.977 13.978 1.00 22.67 436 PHE B C 1
ATOM 6878 O O . PHE B 1 436 ? -16.164 10.214 14.713 1.00 22.62 436 PHE B O 1
ATOM 6886 N N . ASN B 1 437 ? -15.352 10.744 12.684 1.00 22.57 437 ASN B N 1
ATOM 6887 C CA . ASN B 1 437 ? -15.808 9.517 12.026 1.00 22.38 437 ASN B CA 1
ATOM 6888 C C . ASN B 1 437 ? -14.647 8.839 11.302 1.00 21.97 437 ASN B C 1
ATOM 6889 O O . ASN B 1 437 ? -13.510 9.253 11.463 1.00 20.70 437 ASN B O 1
ATOM 6894 N N . THR B 1 438 ? -14.932 7.789 10.528 1.00 22.69 438 THR B N 1
ATOM 6895 C CA . THR B 1 438 ? -13.884 6.999 9.858 1.00 23.39 438 THR B CA 1
ATOM 6896 C C . THR B 1 438 ? -12.997 7.736 8.835 1.00 24.00 438 THR B C 1
ATOM 6897 O O . THR B 1 438 ? -11.897 7.270 8.526 1.00 24.31 438 THR B O 1
ATOM 6901 N N . ASN B 1 439 ? -13.449 8.879 8.328 1.00 24.59 439 ASN B N 1
ATOM 6902 C CA . ASN B 1 439 ? -12.648 9.675 7.393 1.00 25.17 439 ASN B CA 1
ATOM 6903 C C . ASN B 1 439 ? -11.801 10.745 8.105 1.00 25.52 439 ASN B C 1
ATOM 6904 O O . ASN B 1 439 ? -11.395 11.713 7.476 1.00 25.45 439 ASN B O 1
ATOM 6909 N N . PHE B 1 440 ? -11.528 10.578 9.402 1.00 25.88 440 PHE B N 1
ATOM 6910 C CA . PHE B 1 440 ? -10.805 11.601 10.158 1.00 26.34 440 PHE B CA 1
ATOM 6911 C C . PHE B 1 440 ? -9.435 11.914 9.547 1.00 26.89 440 PHE B C 1
ATOM 6912 O O . PHE B 1 440 ? -9.135 13.073 9.277 1.00 26.41 440 PHE B O 1
ATOM 6920 N N . LEU B 1 441 ? -8.617 10.887 9.315 1.00 27.55 441 LEU B N 1
ATOM 6921 C CA . LEU B 1 441 ? -7.272 11.088 8.752 1.00 28.19 441 LEU B CA 1
ATOM 6922 C C . LEU B 1 441 ? -7.311 11.461 7.267 1.00 28.79 441 LEU B C 1
ATOM 6923 O O . LEU B 1 441 ? -6.292 11.814 6.690 1.00 29.14 441 LEU B O 1
ATOM 6928 N N . GLU B 1 442 ? -8.481 11.370 6.648 1.00 29.53 442 GLU B N 1
ATOM 6929 C CA . GLU B 1 442 ? -8.633 11.702 5.235 1.00 30.13 442 GLU B CA 1
ATOM 6930 C C . GLU B 1 442 ? -9.041 13.153 5.044 1.00 30.42 442 GLU B C 1
ATOM 6931 O O . GLU B 1 442 ? -8.715 13.764 4.026 1.00 30.79 442 GLU B O 1
ATOM 6937 N N . GLN B 1 443 ? -9.762 13.692 6.019 1.00 30.49 443 GLN B N 1
ATOM 6938 C CA . GLN B 1 443 ? -10.156 15.092 6.017 1.00 30.77 443 GLN B CA 1
ATOM 6939 C C . GLN B 1 443 ? -9.163 15.969 6.785 1.00 30.78 443 GLN B C 1
ATOM 6940 O O . GLN B 1 443 ? -9.196 17.197 6.673 1.00 30.77 443 GLN B O 1
ATOM 6946 N N . ASN B 1 444 ? -8.300 15.339 7.575 1.00 30.78 444 ASN B N 1
ATOM 6947 C CA . ASN B 1 444 ? -7.311 16.048 8.380 1.00 30.85 444 ASN B CA 1
ATOM 6948 C C . ASN B 1 444 ? -5.912 15.620 7.985 1.00 31.23 444 ASN B C 1
ATOM 6949 O O . ASN B 1 444 ? -5.722 14.545 7.421 1.00 32.21 444 ASN B O 1
ATOM 6954 N N . SER B 1 445 ? -4.928 16.465 8.259 1.00 31.44 445 SER B N 1
ATOM 6955 C CA . SER B 1 445 ? -3.537 16.135 7.955 1.00 31.42 445 SER B CA 1
ATOM 6956 C C . SER B 1 445 ? -2.700 16.281 9.220 1.00 31.45 445 SER B C 1
ATOM 6957 O O . SER B 1 445 ? -2.075 17.315 9.452 1.00 31.75 445 SER B O 1
ATOM 6960 N N . ILE B 1 446 ? -2.717 15.219 10.028 1.00 31.42 446 ILE B N 1
ATOM 6961 C CA . ILE B 1 446 ? -2.077 15.171 11.354 1.00 31.09 446 ILE B CA 1
ATOM 6962 C C . ILE B 1 446 ? -0.601 15.554 11.343 1.00 30.83 446 ILE B C 1
ATOM 6963 O O . ILE B 1 446 ? -0.127 16.206 12.278 1.00 30.53 446 ILE B O 1
ATOM 6968 N N . MET B 1 447 ? 0.120 15.147 10.298 1.00 30.65 447 MET B N 1
ATOM 6969 C CA . MET B 1 447 ? 1.579 15.304 10.261 1.00 30.93 447 MET B CA 1
ATOM 6970 C C . MET B 1 447 ? 2.061 16.758 10.120 1.00 31.19 447 MET B C 1
ATOM 6971 O O . MET B 1 447 ? 3.215 17.066 10.448 1.00 31.23 447 MET B O 1
ATOM 6976 N N . ASN B 1 448 ? 1.187 17.638 9.638 1.00 31.50 448 ASN B N 1
ATOM 6977 C CA . ASN B 1 448 ? 1.476 19.078 9.609 1.00 31.94 448 ASN B CA 1
ATOM 6978 C C . ASN B 1 448 ? 1.311 19.744 10.972 1.00 32.37 448 ASN B C 1
ATOM 6979 O O . ASN B 1 448 ? 1.848 20.829 11.186 1.00 32.67 448 ASN B O 1
ATOM 6984 N N . ASP B 1 449 ? 0.559 19.105 11.873 1.00 32.66 449 ASP B N 1
ATOM 6985 C CA . ASP B 1 449 ? 0.196 19.706 13.157 1.00 33.01 449 ASP B CA 1
ATOM 6986 C C . ASP B 1 449 ? 1.448 20.061 13.957 1.00 33.28 449 ASP B C 1
ATOM 6987 O O . ASP B 1 449 ? 2.521 19.505 13.731 1.00 33.27 449 ASP B O 1
#

Solvent-accessible surface area: 34098 Å² total; per-residue (Å²): 173,39,6,0,0,0,3,20,13,14,2,0,1,1,0,0,9,0,0,61,9,52,55,10,84,1,0,0,0,36,0,106,32,1,118,95,4,19,0,13,110,18,12,81,52,36,77,70,0,18,59,15,95,28,134,52,0,0,67,37,30,101,51,0,17,61,19,0,70,96,24,48,11,74,2,0,1,5,1,28,38,70,3,2,66,43,15,90,0,5,68,84,0,104,76,46,154,5,84,14,7,5,4,43,56,81,2,2,82,82,2,26,55,15,18,64,0,11,42,32,0,111,152,19,118,4,54,22,1,71,33,15,145,17,80,8,163,58,45,75,51,0,53,140,31,0,161,172,32,24,69,19,0,25,1,10,2,1,26,11,34,69,23,100,1,46,69,56,3,135,74,92,160,75,0,77,77,8,10,138,103,0,58,94,52,0,106,120,40,63,54,47,16,12,2,2,0,3,61,40,22,86,42,26,2,8,1,0,0,2,0,0,0,4,54,130,44,62,16,7,16,0,1,0,1,3,0,1,5,29,48,148,99,95,25,15,2,0,6,0,26,5,47,49,18,87,91,107,21,38,122,94,0,0,72,0,0,21,90,1,0,105,42,8,117,4,31,0,1,0,0,0,10,0,13,14,14,54,112,80,91,107,21,34,0,31,24,4,6,3,54,2,5,18,2,0,0,0,0,1,42,3,21,39,6,8,0,0,9,4,4,1,36,2,13,99,29,63,87,16,78,57,154,60,154,90,24,154,45,82,22,11,0,1,0,0,34,0,22,8,33,15,6,136,120,102,24,107,94,15,97,27,100,0,104,64,18,18,31,6,9,0,16,15,10,8,21,3,13,11,6,33,20,84,19,66,16,12,98,134,43,74,31,32,2,0,0,0,0,0,40,3,56,67,32,95,49,0,3,53,0,0,34,3,0,1,45,16,13,41,13,98,50,13,63,12,2,14,40,4,0,46,61,0,0,86,34,115,85,0,83,71,3,168,22,21,16,43,5,27,135,129,51,90,17,40,154,171,42,6,0,0,0,3,23,15,18,3,0,1,3,0,0,9,0,0,63,9,54,44,9,76,1,0,0,0,41,0,87,34,3,120,91,4,14,0,19,106,18,11,84,53,36,78,58,2,15,65,29,95,26,135,52,0,0,70,31,31,103,59,0,20,62,18,0,72,94,21,50,12,75,1,0,1,4,1,29,42,67,2,1,71,45,11,91,0,3,53,80,0,101,76,42,149,7,86,14,8,4,3,46,54,84,2,3,84,68,2,31,57,16,16,69,0,11,36,32,0,106,160,17,120,4,53,27,0,71,36,18,138,19,76,7,169,64,51,76,62,0,103,133,26,0,169,173,32,24,64,25,0,22,1,10,1,1,26,12,31,71,29,117,1,32,69,50,2,125,70,60,159,79,1,73,72,6,8,160,99,0,71,124,58,0,97,122,46,61,57,49,13,15,1,1,0,3,53,43,22,85,46,27,2,9,0,0,0,1,0,1,0,6,56,127,56,53,18,6,19,0,1,0,1,4,0,1,4,31,49,157,100,94,27,11,2,0,5,0,26,5,45,52,18,86,101,109,18,44,136,96,0,0,69,0,0,26,98,0,0,100,40,2,124,4,34,0,0,0,0,0,11,0,11,13,14,54,114,74,96,109,26,38,0,30,27,5,7,3,47,0,6,16,1,0,0,0,0,0,44,4,23,38,5,7,0,0,10,1,3,1,29,2,13,121,32,60,90,15,80,60,129,62,127,107,20,148,41,89,23,12,0,0,0,0,28,0,24,8,36,18,6,136,128,113,25,111,94,16,100,27,109,0,106,68,20,21,32,7,9,0,16,16,10,8,19,2,12,10,5,27,25,92,15,62,20,14,104,129,30,116,38,32,2,0,0,0,0,0,41,2,60,67,31,101,47,0,3,54,0,0,33,1,0,1,48,13,11,50,14,98,45,12,70,11,0,15,40,5,0,43,53,0,0,82,14,118,76,0,85,70,2,157,23,23,18,38,3,30,133,132,36,77,7,40,133,96